Protein 3IV8 (pdb70)

Structure (mmCIF, N/CA/C/O backbone):
data_3IV8
#
_entry.id   3IV8
#
_cell.length_a   83.181
_cell.length_b   123.047
_cell.length_c   156.286
_cell.angle_alpha   90.000
_cell.angle_beta   90.000
_cell.angle_gamma   90.000
#
_symmetry.space_group_name_H-M   'P 21 21 21'
#
loop_
_entity.id
_entity.type
_entity.pdbx_description
1 polymer 'N-acetylglucosamine-6-phosphate deacetylase'
2 non-polymer 6-O-phosphono-beta-D-fructofuranose
3 non-polymer 'NICKEL (II) ION'
4 non-polymer 'SULFATE ION'
5 water water
#
loop_
_atom_site.group_PDB
_atom_site.id
_atom_site.type_symbol
_atom_site.label_atom_id
_atom_site.label_alt_id
_atom_site.label_comp_id
_atom_site.label_asym_id
_atom_site.label_entity_id
_atom_site.label_seq_id
_atom_site.pdbx_PDB_ins_code
_atom_site.Cartn_x
_atom_site.Cartn_y
_atom_site.Cartn_z
_atom_site.occupancy
_atom_site.B_iso_or_equiv
_atom_site.auth_seq_id
_atom_site.auth_comp_id
_atom_site.auth_asym_id
_atom_site.auth_atom_id
_atom_site.pdbx_PDB_model_num
ATOM 1 N N . ALA A 1 3 ? -15.518 16.449 56.688 1.00 41.42 0 ALA A N 1
ATOM 2 C CA . ALA A 1 3 ? -14.615 17.551 56.216 1.00 41.81 0 ALA A CA 1
ATOM 3 C C . ALA A 1 3 ? -13.699 17.052 55.096 1.00 41.58 0 ALA A C 1
ATOM 4 O O . ALA A 1 3 ? -13.559 15.840 54.907 1.00 41.44 0 ALA A O 1
ATOM 6 N N . MET A 1 4 ? -13.077 17.981 54.368 1.00 41.14 1 MET A N 1
ATOM 7 C CA . MET A 1 4 ? -11.970 17.638 53.462 1.00 40.97 1 MET A CA 1
ATOM 8 C C . MET A 1 4 ? -10.708 17.285 54.263 1.00 40.88 1 MET A C 1
ATOM 9 O O . MET A 1 4 ? -10.513 17.759 55.398 1.00 41.22 1 MET A O 1
ATOM 14 N N . TYR A 1 5 ? -9.864 16.428 53.688 1.00 39.95 2 TYR A N 1
ATOM 15 C CA . TYR A 1 5 ? -8.550 16.148 54.261 1.00 38.81 2 TYR A CA 1
ATOM 16 C C . TYR A 1 5 ? -7.557 15.895 53.130 1.00 38.01 2 TYR A C 1
ATOM 17 O O . TYR A 1 5 ? -7.952 15.802 51.966 1.00 38.21 2 TYR A O 1
ATOM 26 N N . ALA A 1 6 ? -6.280 15.791 53.475 1.00 36.87 3 ALA A N 1
ATOM 27 C CA . ALA A 1 6 ? -5.225 15.662 52.491 1.00 35.99 3 ALA A CA 1
ATOM 28 C C . ALA A 1 6 ? -4.289 14.539 52.867 1.00 35.95 3 ALA A C 1
ATOM 29 O O . ALA A 1 6 ? -3.789 14.504 53.998 1.00 35.99 3 ALA A O 1
ATOM 31 N N . LEU A 1 7 ? -4.030 13.624 51.928 1.00 35.51 4 LEU A N 1
ATOM 32 C CA . LEU A 1 7 ? -2.981 12.636 52.152 1.00 35.33 4 LEU A CA 1
ATOM 33 C C . LEU A 1 7 ? -1.683 13.283 51.748 1.00 35.53 4 LEU A C 1
ATOM 34 O O . LEU A 1 7 ? -1.645 13.972 50.745 1.00 36.11 4 LEU A O 1
ATOM 39 N N . THR A 1 8 ? -0.625 13.048 52.524 1.00 36.29 5 THR A N 1
ATOM 40 C CA . THR A 1 8 ? 0.593 13.883 52.532 1.00 36.49 5 THR A CA 1
ATOM 41 C C . THR A 1 8 ? 1.823 13.020 52.837 1.00 35.95 5 THR A C 1
ATOM 42 O O . THR A 1 8 ? 1.692 11.894 53.319 1.00 36.32 5 THR A O 1
ATOM 46 N N . ASN A 1 9 ? 3.013 13.552 52.562 1.00 35.36 6 ASN A N 1
ATOM 47 C CA . ASN A 1 9 ? 4.270 12.837 52.787 1.00 34.60 6 ASN A CA 1
ATOM 48 C C . ASN A 1 9 ? 4.307 11.435 52.136 1.00 34.23 6 ASN A C 1
ATOM 49 O O . ASN A 1 9 ? 4.331 10.411 52.841 1.00 33.75 6 ASN A O 1
ATOM 54 N N . CYS A 1 10 ? 4.313 11.404 50.799 1.00 33.58 7 CYS A N 1
ATOM 55 C CA . CYS A 1 10 ? 4.286 10.144 50.036 1.00 33.89 7 CYS A CA 1
ATOM 56 C C . CYS A 1 10 ? 4.711 10.299 48.581 1.00 33.51 7 CYS A C 1
ATOM 57 O O . CYS A 1 10 ? 4.755 11.397 48.039 1.00 33.90 7 CYS A O 1
ATOM 60 N N . LYS A 1 11 ? 5.014 9.183 47.942 1.00 32.68 8 LYS A N 1
ATOM 61 C CA . LYS A 1 11 ? 5.201 9.202 46.525 1.00 31.98 8 LYS A CA 1
ATOM 62 C C . LYS A 1 11 ? 3.877 8.813 45.885 1.00 30.75 8 LYS A C 1
ATOM 63 O O . LYS A 1 11 ? 3.286 7.787 46.218 1.00 31.09 8 LYS A O 1
ATOM 69 N N . ILE A 1 12 ? 3.430 9.639 44.958 1.00 28.83 9 ILE A N 1
ATOM 70 C CA . ILE A 1 12 ? 2.129 9.505 44.362 1.00 27.39 9 ILE A CA 1
ATOM 71 C C . ILE A 1 12 ? 2.260 9.077 42.916 1.00 26.72 9 ILE A C 1
ATOM 72 O O . ILE A 1 12 ? 2.980 9.707 42.120 1.00 26.26 9 ILE A O 1
ATOM 77 N N . TYR A 1 13 ? 1.554 8.002 42.598 1.00 26.11 10 TYR A N 1
ATOM 78 C CA . TYR A 1 13 ? 1.513 7.411 41.260 1.00 26.20 10 TYR A CA 1
ATOM 79 C C . TYR A 1 13 ? 0.147 7.629 40.615 1.00 26.41 10 TYR A C 1
ATOM 80 O O . TYR A 1 13 ? -0.770 6.820 40.768 1.00 26.07 10 TYR A O 1
ATOM 89 N N . THR A 1 14 ? 0.001 8.720 39.879 1.00 27.27 11 THR A N 1
ATOM 90 C CA . THR A 1 14 ? -1.336 9.117 39.472 1.00 27.95 11 THR A CA 1
ATOM 91 C C . THR A 1 14 ? -1.863 8.249 38.329 1.00 28.88 11 THR A C 1
ATOM 92 O O . THR A 1 14 ? -3.083 8.178 38.121 1.00 29.91 11 THR A O 1
ATOM 96 N N . GLY A 1 15 ? -0.961 7.561 37.623 1.00 28.23 12 GLY A N 1
ATOM 97 C CA . GLY A 1 15 ? -1.326 6.912 36.388 1.00 27.93 12 GLY A CA 1
ATOM 98 C C . GLY A 1 15 ? -0.597 7.562 35.225 1.00 28.68 12 GLY A C 1
ATOM 99 O O . GLY A 1 15 ? -0.134 6.863 34.327 1.00 28.54 12 GLY A O 1
ATOM 100 N N . ASN A 1 16 ? -0.503 8.898 35.239 1.00 29.19 13 ASN A N 1
ATOM 101 C CA . ASN A 1 16 ? 0.291 9.653 34.266 1.00 29.95 13 ASN A CA 1
ATOM 102 C C . ASN A 1 16 ? 1.651 10.181 34.777 1.00 30.48 13 ASN A C 1
ATOM 103 O O . ASN A 1 16 ? 2.561 10.465 33.977 1.00 29.96 13 ASN A O 1
ATOM 108 N N . ASP A 1 17 ? 1.770 10.382 36.094 1.00 30.66 14 ASP A N 1
ATOM 109 C CA . ASP A 1 17 ? 2.977 10.981 36.650 1.00 31.63 14 ASP A CA 1
ATOM 110 C C . ASP A 1 17 ? 3.288 10.491 38.027 1.00 32.03 14 ASP A C 1
ATOM 111 O O . ASP A 1 17 ? 2.402 10.225 38.838 1.00 32.28 14 ASP A O 1
ATOM 116 N N . VAL A 1 18 ? 4.580 10.422 38.293 1.00 32.45 15 VAL A N 1
ATOM 117 C CA . VAL A 1 18 ? 5.064 9.996 39.568 1.00 33.08 15 VAL A CA 1
ATOM 118 C C . VAL A 1 18 ? 5.361 11.298 40.262 1.00 33.30 15 VAL A C 1
ATOM 119 O O . VAL A 1 18 ? 6.097 12.120 39.725 1.00 33.23 15 VAL A O 1
ATOM 123 N N . LEU A 1 19 ? 4.767 11.488 41.438 1.00 33.47 16 LEU A N 1
ATOM 124 C CA . LEU A 1 19 ? 4.801 12.793 42.093 1.00 33.60 16 LEU A CA 1
ATOM 125 C C . LEU A 1 19 ? 5.452 12.815 43.474 1.00 34.05 16 LEU A C 1
ATOM 126 O O . LEU A 1 19 ? 5.132 12.024 44.344 1.00 33.83 16 LEU A O 1
ATOM 131 N N . VAL A 1 20 ? 6.385 13.743 43.637 1.00 34.98 17 VAL A N 1
ATOM 132 C CA . VAL A 1 20 ? 7.132 13.935 44.881 1.00 36.15 17 VAL A CA 1
ATOM 133 C C . VAL A 1 20 ? 6.740 15.289 45.512 1.00 36.54 17 VAL A C 1
ATOM 134 O O . VAL A 1 20 ? 6.466 16.257 44.790 1.00 37.43 17 VAL A O 1
ATOM 138 N N . LYS A 1 21 ? 6.668 15.349 46.837 1.00 36.81 18 LYS A N 1
ATOM 139 C CA . LYS A 1 21 ? 6.283 16.597 47.547 1.00 37.36 18 LYS A CA 1
ATOM 140 C C . LYS A 1 21 ? 4.983 17.221 47.019 1.00 36.32 18 LYS A C 1
ATOM 141 O O . LYS A 1 21 ? 4.924 18.436 46.718 1.00 36.55 18 LYS A O 1
ATOM 147 N N . HIS A 1 22 ? 3.957 16.389 46.895 1.00 34.50 19 HIS A N 1
ATOM 148 C CA . HIS A 1 22 ? 2.626 16.845 46.519 1.00 32.99 19 HIS A CA 1
ATOM 149 C C . HIS A 1 22 ? 1.688 16.255 47.536 1.00 31.83 19 HIS A C 1
ATOM 150 O O . HIS A 1 22 ? 2.116 15.457 48.375 1.00 31.42 19 HIS A O 1
ATOM 157 N N . ALA A 1 23 ? 0.412 16.606 47.436 1.00 30.71 20 ALA A N 1
ATOM 158 C CA . ALA A 1 23 ? -0.614 15.990 48.269 1.00 30.79 20 ALA A CA 1
ATOM 159 C C . ALA A 1 23 ? -1.873 15.631 47.487 1.00 30.60 20 ALA A C 1
ATOM 160 O O . ALA A 1 23 ? -2.083 16.102 46.373 1.00 30.46 20 ALA A O 1
ATOM 162 N N . VAL A 1 24 ? -2.726 14.803 48.080 1.00 30.47 21 VAL A N 1
ATOM 163 C CA . VAL A 1 24 ? -4.009 14.493 47.453 1.00 30.53 21 VAL A CA 1
ATOM 164 C C . VAL A 1 24 ? -5.136 14.868 48.370 1.00 30.63 21 VAL A C 1
ATOM 165 O O . VAL A 1 24 ? -5.170 14.438 49.539 1.00 30.37 21 VAL A O 1
ATOM 169 N N . ILE A 1 25 ? -6.052 15.679 47.848 1.00 30.38 22 ILE A N 1
ATOM 170 C CA . ILE A 1 25 ? -7.099 16.201 48.690 1.00 31.33 22 ILE A CA 1
ATOM 171 C C . ILE A 1 25 ? -8.338 15.389 48.387 1.00 31.63 22 ILE A C 1
ATOM 172 O O . ILE A 1 25 ? -8.766 15.331 47.235 1.00 32.13 22 ILE A O 1
ATOM 177 N N . ILE A 1 26 ? -8.897 14.777 49.425 1.00 31.67 23 ILE A N 1
ATOM 178 C CA . ILE A 1 26 ? -10.149 14.041 49.356 1.00 32.37 23 ILE A CA 1
ATOM 179 C C . ILE A 1 26 ? -11.313 14.909 49.883 1.00 33.90 23 ILE A C 1
ATOM 180 O O . ILE A 1 26 ? -11.173 15.636 50.900 1.00 34.89 23 ILE A O 1
ATOM 185 N N . ASN A 1 27 ? -12.455 14.813 49.200 1.00 34.43 24 ASN A N 1
ATOM 186 C CA . ASN A 1 27 ? -13.694 15.521 49.530 1.00 34.87 24 ASN A CA 1
ATOM 187 C C . ASN A 1 27 ? -14.894 14.599 49.280 1.00 35.18 24 ASN A C 1
ATOM 188 O O . ASN A 1 27 ? -15.350 14.431 48.119 1.00 35.24 24 ASN A O 1
ATOM 193 N N . GLY A 1 28 ? -15.409 14.025 50.367 1.00 34.75 25 GLY A N 1
ATOM 194 C CA . GLY A 1 28 ? -16.513 13.095 50.298 1.00 34.33 25 GLY A CA 1
ATOM 195 C C . GLY A 1 28 ? -15.996 11.778 49.776 1.00 34.15 25 GLY A C 1
ATOM 196 O O . GLY A 1 28 ? -15.060 11.203 50.333 1.00 34.50 25 GLY A O 1
ATOM 197 N N . ASP A 1 29 ? -16.600 11.314 48.689 1.00 34.09 26 ASP A N 1
ATOM 198 C CA . ASP A 1 29 ? -16.179 10.091 47.989 1.00 34.01 26 ASP A CA 1
ATOM 199 C C . ASP A 1 29 ? -15.149 10.377 46.875 1.00 33.92 26 ASP A C 1
ATOM 200 O O . ASP A 1 29 ? -14.725 9.452 46.175 1.00 33.83 26 ASP A O 1
ATOM 205 N N . LYS A 1 30 ? -14.770 11.646 46.689 1.00 33.67 27 LYS A N 1
ATOM 206 C CA . LYS A 1 30 ? -14.019 12.039 45.486 1.00 33.83 27 LYS A CA 1
ATOM 207 C C . LYS A 1 30 ? -12.633 12.600 45.748 1.00 33.79 27 LYS A C 1
ATOM 208 O O . LYS A 1 30 ? -12.303 13.025 46.862 1.00 32.62 27 LYS A O 1
ATOM 214 N N . ILE A 1 31 ? -11.812 12.581 44.695 1.00 34.16 28 ILE A N 1
ATOM 215 C CA . ILE A 1 31 ? -10.542 13.291 44.727 1.00 34.37 28 ILE A CA 1
ATOM 216 C C . ILE A 1 31 ? -10.796 14.744 44.332 1.00 35.13 28 ILE A C 1
ATOM 217 O O . ILE A 1 31 ? -11.225 15.011 43.190 1.00 35.31 28 ILE A O 1
ATOM 222 N N . GLU A 1 32 ? -10.528 15.662 45.265 1.00 35.49 29 GLU A N 1
ATOM 223 C CA . GLU A 1 32 ? -10.629 17.096 45.001 1.00 36.95 29 GLU A CA 1
ATOM 224 C C . GLU A 1 32 ? -9.527 17.649 44.111 1.00 37.21 29 GLU A C 1
ATOM 225 O O . GLU A 1 32 ? -9.816 18.457 43.222 1.00 37.27 29 GLU A O 1
ATOM 231 N N . ALA A 1 33 ? -8.278 17.224 44.380 1.00 37.53 30 ALA A N 1
ATOM 232 C CA . ALA A 1 33 ? -7.058 17.793 43.767 1.00 37.42 30 ALA A CA 1
ATOM 233 C C . ALA A 1 33 ? -5.763 17.056 44.113 1.00 36.99 30 ALA A C 1
ATOM 234 O O . ALA A 1 33 ? -5.618 16.485 45.165 1.00 37.09 30 ALA A O 1
ATOM 236 N N . VAL A 1 34 ? -4.823 17.108 43.188 1.00 37.45 31 VAL A N 1
ATOM 237 C CA . VAL A 1 34 ? -3.464 16.667 43.400 1.00 37.53 31 VAL A CA 1
ATOM 238 C C . VAL A 1 34 ? -2.694 17.934 43.120 1.00 38.44 31 VAL A C 1
ATOM 239 O O . VAL A 1 34 ? -2.774 18.498 42.034 1.00 37.89 31 VAL A O 1
ATOM 243 N N . CYS A 1 35 ? -1.964 18.385 44.121 1.00 39.58 32 CYS A N 1
ATOM 244 C CA . CYS A 1 35 ? -1.399 19.712 44.122 1.00 41.12 32 CYS A CA 1
ATOM 245 C C . CYS A 1 35 ? -0.101 19.675 44.926 1.00 41.40 32 CYS A C 1
ATOM 246 O O . CYS A 1 35 ? 0.103 18.762 45.738 1.00 41.68 32 CYS A O 1
ATOM 249 N N . PRO A 1 36 ? 0.793 20.652 44.707 1.00 41.77 33 PRO A N 1
ATOM 250 C CA . PRO A 1 36 ? 1.990 20.618 45.549 1.00 42.29 33 PRO A CA 1
ATOM 251 C C . PRO A 1 36 ? 1.669 20.824 47.048 1.00 43.12 33 PRO A C 1
ATOM 252 O O . PRO A 1 36 ? 0.622 21.400 47.402 1.00 42.92 33 PRO A O 1
ATOM 256 N N . ILE A 1 37 ? 2.568 20.327 47.900 1.00 43.89 34 ILE A N 1
ATOM 257 C CA . ILE A 1 37 ? 2.399 20.362 49.355 1.00 44.92 34 ILE A CA 1
ATOM 258 C C . ILE A 1 37 ? 2.342 21.808 49.919 1.00 45.39 34 ILE A C 1
ATOM 259 O O . ILE A 1 37 ? 1.656 22.092 50.903 1.00 45.10 34 ILE A O 1
ATOM 264 N N . GLU A 1 38 ? 3.014 22.724 49.240 1.00 46.42 35 GLU A N 1
ATOM 265 C CA . GLU A 1 38 ? 3.018 24.123 49.639 1.00 47.86 35 GLU A CA 1
ATOM 266 C C . GLU A 1 38 ? 1.695 24.789 49.298 1.00 48.09 35 GLU A C 1
ATOM 267 O O . GLU A 1 38 ? 1.386 25.847 49.843 1.00 48.74 35 GLU A O 1
ATOM 273 N N . SER A 1 39 ? 0.921 24.176 48.396 1.00 48.23 36 SER A N 1
ATOM 274 C CA . SER A 1 39 ? -0.371 24.733 47.951 1.00 47.92 36 SER A CA 1
ATOM 275 C C . SER A 1 39 ? -1.505 24.386 48.908 1.00 47.86 36 SER A C 1
ATOM 276 O O . SER A 1 39 ? -2.604 24.915 48.797 1.00 47.22 36 SER A O 1
ATOM 279 N N . LEU A 1 40 ? -1.220 23.478 49.835 1.00 48.17 37 LEU A N 1
ATOM 280 C CA . LEU A 1 40 ? -2.202 22.970 50.784 1.00 48.44 37 LEU A CA 1
ATOM 281 C C . LEU A 1 40 ? -2.595 24.054 51.769 1.00 48.92 37 LEU A C 1
ATOM 282 O O . LEU A 1 40 ? -1.703 24.666 52.363 1.00 49.16 37 LEU A O 1
ATOM 287 N N . PRO A 1 41 ? -3.920 24.315 51.923 1.00 49.18 38 PRO A N 1
ATOM 288 C CA . PRO A 1 41 ? -4.471 25.250 52.902 1.00 49.16 38 PRO A CA 1
ATOM 289 C C . PRO A 1 41 ? -4.022 24.946 54.310 1.00 49.35 38 PRO A C 1
ATOM 290 O O . PRO A 1 41 ? -3.901 23.774 54.683 1.00 49.02 38 PRO A O 1
ATOM 294 N N . SER A 1 42 ? -3.791 26.017 55.071 1.00 50.03 39 SER A N 1
ATOM 295 C CA . SER A 1 42 ? -3.253 25.959 56.436 1.00 50.48 39 SER A CA 1
ATOM 296 C C . SER A 1 42 ? -4.192 25.176 57.341 1.00 50.70 39 SER A C 1
ATOM 297 O O . SER A 1 42 ? -3.742 24.375 58.175 1.00 50.62 39 SER A O 1
ATOM 300 N N . GLU A 1 43 ? -5.494 25.400 57.137 1.00 51.00 40 GLU A N 1
ATOM 301 C CA . GLU A 1 43 ? -6.561 24.823 57.970 1.00 51.45 40 GLU A CA 1
ATOM 302 C C . GLU A 1 43 ? -6.747 23.297 57.795 1.00 50.70 40 GLU A C 1
ATOM 303 O O . GLU A 1 43 ? -7.260 22.616 58.678 1.00 50.71 40 GLU A O 1
ATOM 309 N N . MET A 1 44 ? -6.285 22.781 56.661 1.00 50.01 41 MET A N 1
ATOM 310 C CA . MET A 1 44 ? -6.542 21.418 56.188 1.00 48.97 41 MET A CA 1
ATOM 311 C C . MET A 1 44 ? -5.981 20.290 57.070 1.00 47.55 41 MET A C 1
ATOM 312 O O . MET A 1 44 ? -4.811 20.297 57.417 1.00 47.12 41 MET A O 1
ATOM 317 N N . ASN A 1 45 ? -6.829 19.321 57.407 1.00 46.72 42 ASN A N 1
ATOM 318 C CA . ASN A 1 45 ? -6.417 18.097 58.101 1.00 46.12 42 ASN A CA 1
ATOM 319 C C . ASN A 1 45 ? -5.575 17.236 57.200 1.00 45.91 42 ASN A C 1
ATOM 320 O O . ASN A 1 45 ? -5.779 17.206 55.978 1.00 45.57 42 ASN A O 1
ATOM 325 N N . VAL A 1 46 ? -4.656 16.504 57.824 1.00 45.17 43 VAL A N 1
ATOM 326 C CA . VAL A 1 46 ? -3.560 15.831 57.136 1.00 43.72 43 VAL A CA 1
ATOM 327 C C . VAL A 1 46 ? -3.441 14.415 57.678 1.00 43.57 43 VAL A C 1
ATOM 328 O O . VAL A 1 46 ? -3.405 14.207 58.898 1.00 44.10 43 VAL A O 1
ATOM 332 N N . VAL A 1 47 ? -3.424 13.439 56.776 1.00 42.99 44 VAL A N 1
ATOM 333 C CA . VAL A 1 47 ? -3.004 12.093 57.106 1.00 42.13 44 VAL A CA 1
ATOM 334 C C . VAL A 1 47 ? -1.628 11.997 56.492 1.00 41.77 44 VAL A C 1
ATOM 335 O O . VAL A 1 47 ? -1.461 12.240 55.289 1.00 42.41 44 VAL A O 1
ATOM 339 N N . ASP A 1 48 ? -0.635 11.691 57.312 1.00 40.85 45 ASP A N 1
ATOM 340 C CA . ASP A 1 48 ? 0.755 11.718 56.886 1.00 40.60 45 ASP A CA 1
ATOM 341 C C . ASP A 1 48 ? 1.196 10.288 56.680 1.00 40.04 45 ASP A C 1
ATOM 342 O O . ASP A 1 48 ? 1.119 9.473 57.612 1.00 39.90 45 ASP A O 1
ATOM 347 N N . LEU A 1 49 ? 1.698 9.995 55.482 1.00 38.90 46 LEU A N 1
ATOM 348 C CA . LEU A 1 49 ? 1.909 8.613 55.094 1.00 38.32 46 LEU A CA 1
ATOM 349 C C . LEU A 1 49 ? 3.338 8.112 55.251 1.00 38.48 46 LEU A C 1
ATOM 350 O O . LEU A 1 49 ? 3.666 7.026 54.779 1.00 38.56 46 LEU A O 1
ATOM 355 N N . ASN A 1 50 ? 4.180 8.894 55.920 1.00 38.46 47 ASN A N 1
ATOM 356 C CA . ASN A 1 50 ? 5.492 8.405 56.328 1.00 38.77 47 ASN A CA 1
ATOM 357 C C . ASN A 1 50 ? 6.353 7.924 55.127 1.00 38.24 47 ASN A C 1
ATOM 358 O O . ASN A 1 50 ? 7.135 6.969 55.219 1.00 38.50 47 ASN A O 1
ATOM 363 N N . GLY A 1 51 ? 6.210 8.594 53.987 1.00 37.21 48 GLY A N 1
ATOM 364 C CA . GLY A 1 51 ? 7.073 8.310 52.841 1.00 35.43 48 GLY A CA 1
ATOM 365 C C . GLY A 1 51 ? 6.612 7.167 51.947 1.00 34.30 48 GLY A C 1
ATOM 366 O O . GLY A 1 51 ? 7.303 6.819 51.011 1.00 33.54 48 GLY A O 1
ATOM 367 N N . ALA A 1 52 ? 5.438 6.596 52.221 1.00 33.18 49 ALA A N 1
ATOM 368 C CA . ALA A 1 52 ? 4.977 5.440 51.476 1.00 32.13 49 ALA A CA 1
ATOM 369 C C . ALA A 1 52 ? 4.419 5.775 50.081 1.00 31.33 49 ALA A C 1
ATOM 370 O O . ALA A 1 52 ? 4.316 6.926 49.686 1.00 31.14 49 ALA A O 1
ATOM 372 N N . ASN A 1 53 ? 4.082 4.742 49.329 1.00 30.60 50 ASN A N 1
ATOM 373 C CA . ASN A 1 53 ? 3.544 4.928 47.989 1.00 29.80 50 ASN A CA 1
ATOM 374 C C . ASN A 1 53 ? 2.037 5.091 47.976 1.00 29.70 50 ASN A C 1
ATOM 375 O O . ASN A 1 53 ? 1.317 4.419 48.722 1.00 29.29 50 ASN A O 1
ATOM 380 N N . LEU A 1 54 ? 1.555 5.980 47.114 1.00 29.56 51 LEU A N 1
ATOM 381 C CA . LEU A 1 54 ? 0.123 6.145 46.969 1.00 28.51 51 LEU A CA 1
ATOM 382 C C . LEU A 1 54 ? -0.253 5.896 45.525 1.00 28.80 51 LEU A C 1
ATOM 383 O O . LEU A 1 54 ? 0.337 6.470 44.594 1.00 28.70 51 LEU A O 1
ATOM 388 N N . SER A 1 55 ? -1.217 5.016 45.328 1.00 28.07 52 SER A N 1
ATOM 389 C CA . SER A 1 55 ? -1.712 4.791 43.985 1.00 27.86 52 SER A CA 1
ATOM 390 C C . SER A 1 55 ? -3.202 4.600 44.056 1.00 27.06 52 SER A C 1
ATOM 391 O O . SER A 1 55 ? -3.766 4.522 45.137 1.00 26.36 52 SER A O 1
ATOM 394 N N . PRO A 1 56 ? -3.845 4.527 42.901 1.00 26.63 53 PRO A N 1
ATOM 395 C CA . PRO A 1 56 ? -5.266 4.183 42.892 1.00 26.81 53 PRO A CA 1
ATOM 396 C C . PRO A 1 56 ? -5.414 2.789 43.435 1.00 27.08 53 PRO A C 1
ATOM 397 O O . PRO A 1 56 ? -4.438 2.055 43.413 1.00 27.46 53 PRO A O 1
ATOM 401 N N . GLY A 1 57 ? -6.597 2.423 43.931 1.00 26.99 54 GLY A N 1
ATOM 402 C CA . GLY A 1 57 ? -6.828 1.056 44.422 1.00 27.42 54 GLY A CA 1
ATOM 403 C C . GLY A 1 57 ? -6.754 -0.015 43.342 1.00 27.10 54 GLY A C 1
ATOM 404 O O . GLY A 1 57 ? -7.149 0.212 42.208 1.00 28.08 54 GLY A O 1
ATOM 405 N N . PHE A 1 58 ? -6.262 -1.195 43.666 1.00 27.27 55 PHE A N 1
ATOM 406 C CA . PHE A 1 58 ? -6.138 -2.227 42.617 1.00 27.37 55 PHE A CA 1
ATOM 407 C C . PHE A 1 58 ? -7.494 -2.734 42.185 1.00 27.46 55 PHE A C 1
ATOM 408 O O . PHE A 1 58 ? -8.414 -2.834 42.990 1.00 27.58 55 PHE A O 1
ATOM 416 N N . ILE A 1 59 ? -7.611 -3.060 40.908 1.00 27.82 56 ILE A N 1
ATOM 417 C CA . ILE A 1 59 ? -8.847 -3.615 40.409 1.00 27.84 56 ILE A CA 1
ATOM 418 C C . ILE A 1 59 ? -8.637 -5.026 39.925 1.00 27.66 56 ILE A C 1
ATOM 419 O O . ILE A 1 59 ? -7.915 -5.234 38.964 1.00 28.30 56 ILE A O 1
ATOM 424 N N . ASP A 1 60 ? -9.280 -5.987 40.580 1.00 27.41 57 ASP A N 1
ATOM 425 C CA . ASP A 1 60 ? -9.107 -7.408 40.248 1.00 27.07 57 ASP A CA 1
ATOM 426 C C . ASP A 1 60 ? -10.229 -7.956 39.371 1.00 26.45 57 ASP A C 1
ATOM 427 O O . ASP A 1 60 ? -11.328 -8.225 39.852 1.00 26.80 57 ASP A O 1
ATOM 432 N N . LEU A 1 61 ? -9.939 -8.164 38.095 1.00 25.95 58 LEU A N 1
ATOM 433 C CA . LEU A 1 61 ? -10.978 -8.611 37.165 1.00 26.33 58 LEU A CA 1
ATOM 434 C C . LEU A 1 61 ? -11.354 -10.083 37.228 1.00 26.31 58 LEU A C 1
ATOM 435 O O . LEU A 1 61 ? -12.297 -10.524 36.570 1.00 26.23 58 LEU A O 1
ATOM 440 N N . GLN A 1 62 ? -10.640 -10.860 38.031 1.00 27.34 59 GLN A N 1
ATOM 441 C CA . GLN A 1 62 ? -10.950 -12.294 38.127 1.00 27.39 59 GLN A CA 1
ATOM 442 C C . GLN A 1 62 ? -10.598 -12.800 39.506 1.00 27.15 59 GLN A C 1
ATOM 443 O O . GLN A 1 62 ? -9.437 -12.956 39.844 1.00 27.56 59 GLN A O 1
ATOM 449 N N . LEU A 1 63 ? -11.611 -13.002 40.314 1.00 27.17 60 LEU A N 1
ATOM 450 C CA . LEU A 1 63 ? -11.411 -13.329 41.713 1.00 28.00 60 LEU A CA 1
ATOM 451 C C . LEU A 1 63 ? -12.540 -14.243 42.083 1.00 28.30 60 LEU A C 1
ATOM 452 O O . LEU A 1 63 ? -13.701 -13.820 41.997 1.00 29.07 60 LEU A O 1
ATOM 457 N N . ASN A 1 64 ? -12.226 -15.484 42.453 1.00 28.39 61 ASN A N 1
ATOM 458 C CA . ASN A 1 64 ? -13.247 -16.512 42.627 1.00 28.34 61 ASN A CA 1
ATOM 459 C C . ASN A 1 64 ? -13.655 -16.552 44.085 1.00 28.59 61 ASN A C 1
ATOM 460 O O . ASN A 1 64 ? -14.770 -16.908 44.422 1.00 29.15 61 ASN A O 1
ATOM 465 N N . GLY A 1 65 ? -12.722 -16.194 44.956 1.00 29.00 62 GLY A N 1
ATOM 466 C CA . GLY A 1 65 ? -12.916 -16.267 46.391 1.00 29.05 62 GLY A CA 1
ATOM 467 C C . GLY A 1 65 ? -11.630 -15.807 47.035 1.00 29.84 62 GLY A C 1
ATOM 468 O O . GLY A 1 65 ? -10.631 -15.636 46.354 1.00 29.50 62 GLY A O 1
ATOM 469 N N . CYS A 1 66 ? -11.642 -15.615 48.352 1.00 31.23 63 CYS A N 1
ATOM 470 C CA . CYS A 1 66 ? -10.423 -15.225 49.090 1.00 32.72 63 CYS A CA 1
ATOM 471 C C . CYS A 1 66 ? -10.692 -15.103 50.556 1.00 33.01 63 CYS A C 1
ATOM 472 O O . CYS A 1 66 ? -11.838 -15.226 51.002 1.00 33.70 63 CYS A O 1
ATOM 475 N N . GLY A 1 67 ? -9.615 -14.858 51.296 1.00 33.24 64 GLY A N 1
ATOM 476 C CA . GLY A 1 67 ? -9.666 -14.727 52.736 1.00 32.72 64 GLY A CA 1
ATOM 477 C C . GLY A 1 67 ? -10.537 -15.789 53.349 1.00 33.01 64 GLY A C 1
ATOM 478 O O . GLY A 1 67 ? -11.355 -15.513 54.240 1.00 33.54 64 GLY A O 1
ATOM 479 N N . GLY A 1 68 ? -10.383 -17.009 52.862 1.00 32.60 65 GLY A N 1
ATOM 480 C CA . GLY A 1 68 ? -11.087 -18.120 53.457 1.00 32.24 65 GLY A CA 1
ATOM 481 C C . GLY A 1 68 ? -12.370 -18.518 52.775 1.00 32.14 65 GLY A C 1
ATOM 482 O O . GLY A 1 68 ? -12.793 -19.632 52.985 1.00 32.97 65 GLY A O 1
ATOM 483 N N . VAL A 1 69 ? -12.995 -17.651 51.964 1.00 31.31 66 VAL A N 1
ATOM 484 C CA . VAL A 1 69 ? -14.294 -18.012 51.354 1.00 30.90 66 VAL A CA 1
ATOM 485 C C . VAL A 1 69 ? -14.260 -18.214 49.834 1.00 30.80 66 VAL A C 1
ATOM 486 O O . VAL A 1 69 ? -13.279 -17.875 49.175 1.00 30.66 66 VAL A O 1
ATOM 490 N N . MET A 1 70 ? -15.324 -18.814 49.314 1.00 30.59 67 MET A N 1
ATOM 491 C CA . MET A 1 70 ? -15.517 -19.003 47.878 1.00 31.75 67 MET A CA 1
ATOM 492 C C . MET A 1 70 ? -16.908 -18.516 47.429 1.00 31.86 67 MET A C 1
ATOM 493 O O . MET A 1 70 ? -17.933 -18.873 48.035 1.00 31.87 67 MET A O 1
ATOM 498 N N . PHE A 1 71 ? -16.940 -17.688 46.387 1.00 31.74 68 PHE A N 1
ATOM 499 C CA . PHE A 1 71 ? -18.211 -17.261 45.812 1.00 32.43 68 PHE A CA 1
ATOM 500 C C . PHE A 1 71 ? -19.108 -18.400 45.282 1.00 33.02 68 PHE A C 1
ATOM 501 O O . PHE A 1 71 ? -20.311 -18.410 45.571 1.00 34.31 68 PHE A O 1
ATOM 509 N N . ASN A 1 72 ? -18.545 -19.361 44.554 1.00 32.95 69 ASN A N 1
ATOM 510 C CA . ASN A 1 72 ? -19.346 -20.463 44.026 1.00 33.78 69 ASN A CA 1
ATOM 511 C C . ASN A 1 72 ? -20.067 -21.266 45.098 1.00 34.01 69 ASN A C 1
ATOM 512 O O . ASN A 1 72 ? -21.102 -21.834 44.834 1.00 33.35 69 ASN A O 1
ATOM 517 N N . ASP A 1 73 ? -19.489 -21.283 46.299 1.00 34.85 70 ASP A N 1
ATOM 518 C CA . ASP A 1 73 ? -19.871 -22.148 47.401 1.00 35.49 70 ASP A CA 1
ATOM 519 C C . ASP A 1 73 ? -20.883 -21.514 48.354 1.00 35.44 70 ASP A C 1
ATOM 520 O O . ASP A 1 73 ? -21.670 -22.205 49.009 1.00 36.32 70 ASP A O 1
ATOM 525 N N . GLU A 1 74 ? -20.833 -20.202 48.461 1.00 35.08 71 GLU A N 1
ATOM 526 C CA . GLU A 1 74 ? -21.736 -19.456 49.322 1.00 34.58 71 GLU A CA 1
ATOM 527 C C . GLU A 1 74 ? -22.137 -18.212 48.521 1.00 33.81 71 GLU A C 1
ATOM 528 O O . GLU A 1 74 ? -21.537 -17.142 48.625 1.00 33.81 71 GLU A O 1
ATOM 534 N N . ILE A 1 75 ? -23.138 -18.392 47.674 1.00 33.06 72 ILE A N 1
ATOM 535 C CA . ILE A 1 75 ? -23.497 -17.389 46.699 1.00 31.97 72 ILE A CA 1
ATOM 536 C C . ILE A 1 75 ? -24.354 -16.322 47.358 1.00 31.52 72 ILE A C 1
ATOM 537 O O . ILE A 1 75 ? -25.560 -16.314 47.214 1.00 31.33 72 ILE A O 1
ATOM 542 N N . THR A 1 76 ? -23.725 -15.394 48.069 1.00 31.72 73 THR A N 1
ATOM 543 C CA . THR A 1 76 ? -24.496 -14.400 48.817 1.00 32.31 73 THR A CA 1
ATOM 544 C C . THR A 1 76 ? -23.788 -13.061 48.836 1.00 32.78 73 THR A C 1
ATOM 545 O O . THR A 1 76 ? -22.567 -13.004 48.686 1.00 33.41 73 THR A O 1
ATOM 549 N N . ALA A 1 77 ? -24.545 -11.994 49.062 1.00 32.84 74 ALA A N 1
ATOM 550 C CA . ALA A 1 77 ? -23.966 -10.681 49.317 1.00 33.45 74 ALA A CA 1
ATOM 551 C C . ALA A 1 77 ? -22.931 -10.708 50.432 1.00 34.67 74 ALA A C 1
ATOM 552 O O . ALA A 1 77 ? -21.879 -10.050 50.342 1.00 34.49 74 ALA A O 1
ATOM 554 N N . GLU A 1 78 ? -23.235 -11.446 51.503 1.00 35.46 75 GLU A N 1
ATOM 555 C CA . GLU A 1 78 ? -22.290 -11.505 52.596 1.00 36.12 75 GLU A CA 1
ATOM 556 C C . GLU A 1 78 ? -20.941 -12.126 52.171 1.00 35.05 75 GLU A C 1
ATOM 557 O O . GLU A 1 78 ? -19.904 -11.702 52.681 1.00 35.29 75 GLU A O 1
ATOM 563 N N . THR A 1 79 ? -20.939 -13.082 51.239 1.00 33.60 76 THR A N 1
ATOM 564 C CA . THR A 1 79 ? -19.666 -13.617 50.748 1.00 33.08 76 THR A CA 1
ATOM 565 C C . THR A 1 79 ? -18.842 -12.520 50.031 1.00 33.31 76 THR A C 1
ATOM 566 O O . THR A 1 79 ? -17.662 -12.289 50.349 1.00 33.49 76 THR A O 1
ATOM 570 N N . ILE A 1 80 ? -19.494 -11.841 49.081 1.00 32.36 77 ILE A N 1
ATOM 571 C CA . ILE A 1 80 ? -18.926 -10.715 48.353 1.00 31.63 77 ILE A CA 1
ATOM 572 C C . ILE A 1 80 ? -18.354 -9.706 49.334 1.00 32.11 77 ILE A C 1
ATOM 573 O O . ILE A 1 80 ? -17.282 -9.121 49.098 1.00 33.13 77 ILE A O 1
ATOM 578 N N . ASP A 1 81 ? -19.086 -9.491 50.423 1.00 31.95 78 ASP A N 1
ATOM 579 C CA . ASP A 1 81 ? -18.702 -8.548 51.446 1.00 31.59 78 ASP A CA 1
ATOM 580 C C . ASP A 1 81 ? -17.398 -8.978 52.112 1.00 30.90 78 ASP A C 1
ATOM 581 O O . ASP A 1 81 ? -16.461 -8.172 52.184 1.00 30.75 78 ASP A O 1
ATOM 586 N N . THR A 1 82 ? -17.338 -10.243 52.568 1.00 30.31 79 THR A N 1
ATOM 587 C CA . THR A 1 82 ? -16.131 -10.848 53.169 1.00 29.81 79 THR A CA 1
ATOM 588 C C . THR A 1 82 ? -14.909 -10.731 52.232 1.00 30.65 79 THR A C 1
ATOM 589 O O . THR A 1 82 ? -13.813 -10.309 52.667 1.00 31.34 79 THR A O 1
ATOM 593 N N . MET A 1 83 ? -15.111 -11.079 50.959 1.00 30.19 80 MET A N 1
ATOM 594 C CA . MET A 1 83 ? -14.076 -10.950 49.953 1.00 31.28 80 MET A CA 1
ATOM 595 C C . MET A 1 83 ? -13.561 -9.524 49.852 1.00 32.03 80 MET A C 1
ATOM 596 O O . MET A 1 83 ? -12.327 -9.283 49.828 1.00 31.58 80 MET A O 1
ATOM 601 N N . HIS A 1 84 ? -14.495 -8.574 49.834 1.00 32.60 81 HIS A N 1
ATOM 602 C CA . HIS A 1 84 ? -14.105 -7.182 49.691 1.00 32.94 81 HIS A CA 1
ATOM 603 C C . HIS A 1 84 ? -13.158 -6.775 50.793 1.00 33.99 81 HIS A C 1
ATOM 604 O O . HIS A 1 84 ? -12.165 -6.059 50.532 1.00 34.10 81 HIS A O 1
ATOM 611 N N . LYS A 1 85 ? -13.425 -7.264 52.008 1.00 34.42 82 LYS A N 1
ATOM 612 C CA . LYS A 1 85 ? -12.628 -6.840 53.167 1.00 34.66 82 LYS A CA 1
ATOM 613 C C . LYS A 1 85 ? -11.263 -7.490 53.200 1.00 34.62 82 LYS A C 1
ATOM 614 O O . LYS A 1 85 ? -10.298 -6.891 53.704 1.00 35.23 82 LYS A O 1
ATOM 620 N N . ALA A 1 86 ? -11.176 -8.714 52.687 1.00 33.68 83 ALA A N 1
ATOM 621 C CA . ALA A 1 86 ? -9.884 -9.389 52.644 1.00 33.42 83 ALA A CA 1
ATOM 622 C C . ALA A 1 86 ? -9.030 -8.700 51.572 1.00 33.12 83 ALA A C 1
ATOM 623 O O . ALA A 1 86 ? -7.837 -8.468 51.764 1.00 32.81 83 ALA A O 1
ATOM 625 N N . ASN A 1 87 ? -9.665 -8.368 50.445 1.00 32.78 84 ASN A N 1
ATOM 626 C CA . ASN A 1 87 ? -9.010 -7.602 49.375 1.00 32.44 84 ASN A CA 1
ATOM 627 C C . ASN A 1 87 ? -8.258 -6.379 49.864 1.00 32.56 84 ASN A C 1
ATOM 628 O O . ASN A 1 87 ? -7.120 -6.110 49.440 1.00 32.80 84 ASN A O 1
ATOM 633 N N . LEU A 1 88 ? -8.893 -5.673 50.794 1.00 32.42 85 LEU A N 1
ATOM 634 C CA . LEU A 1 88 ? -8.345 -4.469 51.366 1.00 32.47 85 LEU A CA 1
ATOM 635 C C . LEU A 1 88 ? -6.995 -4.703 52.017 1.00 33.14 85 LEU A C 1
ATOM 636 O O . LEU A 1 88 ? -6.154 -3.808 52.020 1.00 33.64 85 LEU A O 1
ATOM 641 N N . LYS A 1 89 ? -6.791 -5.894 52.568 1.00 33.08 86 LYS A N 1
ATOM 642 C CA . LYS A 1 89 ? -5.514 -6.216 53.202 1.00 33.88 86 LYS A CA 1
ATOM 643 C C . LYS A 1 89 ? -4.387 -6.275 52.185 1.00 33.73 86 LYS A C 1
ATOM 644 O O . LYS A 1 89 ? -3.215 -6.133 52.532 1.00 33.32 86 LYS A O 1
ATOM 650 N N . SER A 1 90 ? -4.747 -6.456 50.922 1.00 33.92 87 SER A N 1
ATOM 651 C CA . SER A 1 90 ? -3.726 -6.545 49.886 1.00 33.97 87 SER A CA 1
ATOM 652 C C . SER A 1 90 ? -3.944 -5.494 48.784 1.00 33.85 87 SER A C 1
ATOM 653 O O . SER A 1 90 ? -3.592 -5.706 47.611 1.00 33.81 87 SER A O 1
ATOM 656 N N . GLY A 1 91 ? -4.528 -4.362 49.191 1.00 33.65 88 GLY A N 1
ATOM 657 C CA . GLY A 1 91 ? -4.598 -3.172 48.360 1.00 32.80 88 GLY A CA 1
ATOM 658 C C . GLY A 1 91 ? -5.655 -3.204 47.276 1.00 32.36 88 GLY A C 1
ATOM 659 O O . GLY A 1 91 ? -5.761 -2.265 46.440 1.00 31.30 88 GLY A O 1
ATOM 660 N N . CYS A 1 92 ? -6.456 -4.270 47.274 1.00 31.59 89 CYS A N 1
ATOM 661 C CA . CYS A 1 92 ? -7.489 -4.373 46.243 1.00 30.82 89 CYS A CA 1
ATOM 662 C C . CYS A 1 92 ? -8.819 -3.722 46.640 1.00 30.05 89 CYS A C 1
ATOM 663 O O . CYS A 1 92 ? -9.480 -4.164 47.597 1.00 29.65 89 CYS A O 1
ATOM 666 N N . THR A 1 93 ? -9.193 -2.660 45.909 1.00 29.08 90 THR A N 1
ATOM 667 C CA . THR A 1 93 ? -10.376 -1.859 46.281 1.00 28.12 90 THR A CA 1
ATOM 668 C C . THR A 1 93 ? -11.606 -2.151 45.440 1.00 27.15 90 THR A C 1
ATOM 669 O O . THR A 1 93 ? -12.704 -1.766 45.814 1.00 26.15 90 THR A O 1
ATOM 673 N N . SER A 1 94 ? -11.408 -2.832 44.313 1.00 26.57 91 SER A N 1
ATOM 674 C CA . SER A 1 94 ? -12.505 -3.204 43.402 1.00 27.20 91 SER A CA 1
ATOM 675 C C . SER A 1 94 ? -12.273 -4.550 42.761 1.00 27.31 91 SER A C 1
ATOM 676 O O . SER A 1 94 ? -11.127 -4.978 42.588 1.00 27.52 91 SER A O 1
ATOM 679 N N . PHE A 1 95 ? -13.353 -5.212 42.387 1.00 27.06 92 PHE A N 1
ATOM 680 C CA . PHE A 1 95 ? -13.201 -6.564 41.899 1.00 28.09 92 PHE A CA 1
ATOM 681 C C . PHE A 1 95 ? -14.482 -7.020 41.252 1.00 27.51 92 PHE A C 1
ATOM 682 O O . PHE A 1 95 ? -15.514 -6.454 41.508 1.00 27.44 92 PHE A O 1
ATOM 690 N N . LEU A 1 96 ? -14.382 -7.983 40.346 1.00 27.98 93 LEU A N 1
ATOM 691 C CA . LEU A 1 96 ? -15.540 -8.683 39.798 1.00 27.63 93 LEU A CA 1
ATOM 692 C C . LEU A 1 96 ? -15.642 -10.035 40.532 1.00 27.99 93 LEU A C 1
ATOM 693 O O . LEU A 1 96 ? -14.771 -10.898 40.359 1.00 27.73 93 LEU A O 1
ATOM 698 N N . PRO A 1 97 ? -16.677 -10.214 41.389 1.00 27.47 94 PRO A N 1
ATOM 699 C CA . PRO A 1 97 ? -16.836 -11.534 42.021 1.00 27.33 94 PRO A CA 1
ATOM 700 C C . PRO A 1 97 ? -17.106 -12.530 40.905 1.00 27.30 94 PRO A C 1
ATOM 701 O O . PRO A 1 97 ? -17.965 -12.261 40.042 1.00 26.77 94 PRO A O 1
ATOM 705 N N . THR A 1 98 ? -16.361 -13.643 40.900 1.00 26.81 95 THR A N 1
ATOM 706 C CA . THR A 1 98 ? -16.313 -14.509 39.738 1.00 26.06 95 THR A CA 1
ATOM 707 C C . THR A 1 98 ? -16.893 -15.835 40.082 1.00 25.96 95 THR A C 1
ATOM 708 O O . THR A 1 98 ? -16.524 -16.423 41.065 1.00 26.23 95 THR A O 1
ATOM 712 N N . LEU A 1 99 ? -17.847 -16.277 39.279 1.00 25.94 96 LEU A N 1
ATOM 713 C CA . LEU A 1 99 ? -18.568 -17.512 39.485 1.00 25.60 96 LEU A CA 1
ATOM 714 C C . LEU A 1 99 ? -18.211 -18.395 38.322 1.00 26.11 96 LEU A C 1
ATOM 715 O O . LEU A 1 99 ? -18.482 -18.060 37.158 1.00 26.39 96 LEU A O 1
ATOM 720 N N . ILE A 1 100 ? -17.580 -19.525 38.616 1.00 27.21 97 ILE A N 1
ATOM 721 C CA . ILE A 1 100 ? -17.173 -20.414 37.533 1.00 27.48 97 ILE A CA 1
ATOM 722 C C . ILE A 1 100 ? -18.338 -21.345 37.129 1.00 28.35 97 ILE A C 1
ATOM 723 O O . ILE A 1 100 ? -19.429 -21.314 37.722 1.00 27.79 97 ILE A O 1
ATOM 728 N N . THR A 1 101 ? -18.085 -22.157 36.112 1.00 28.70 98 THR A N 1
ATOM 729 C CA . THR A 1 101 ? -19.065 -23.078 35.581 1.00 30.10 98 THR A CA 1
ATOM 730 C C . THR A 1 101 ? -19.943 -23.729 36.672 1.00 30.35 98 THR A C 1
ATOM 731 O O . THR A 1 101 ? -19.452 -24.499 37.495 1.00 30.48 98 THR A O 1
ATOM 735 N N . SER A 1 102 ? -21.234 -23.435 36.639 1.00 30.30 99 SER A N 1
ATOM 736 C CA . SER A 1 102 ? -22.174 -24.096 37.498 1.00 30.82 99 SER A CA 1
ATOM 737 C C . SER A 1 102 ? -23.545 -24.071 36.848 1.00 31.25 99 SER A C 1
ATOM 738 O O . SER A 1 102 ? -23.657 -23.762 35.647 1.00 31.73 99 SER A O 1
ATOM 741 N N . SER A 1 103 ? -24.565 -24.430 37.633 1.00 31.01 100 SER A N 1
ATOM 742 C CA . SER A 1 103 ? -25.940 -24.565 37.161 1.00 30.89 100 SER A CA 1
ATOM 743 C C . SER A 1 103 ? -26.587 -23.218 36.849 1.00 30.97 100 SER A C 1
ATOM 744 O O . SER A 1 103 ? -26.149 -22.159 37.339 1.00 31.35 100 SER A O 1
ATOM 747 N N . ASP A 1 104 ? -27.664 -23.270 36.074 1.00 30.70 101 ASP A N 1
ATOM 748 C CA . ASP A 1 104 ? -28.533 -22.114 35.895 1.00 30.21 101 ASP A CA 1
ATOM 749 C C . ASP A 1 104 ? -28.961 -21.513 37.219 1.00 31.19 101 ASP A C 1
ATOM 750 O O . ASP A 1 104 ? -28.843 -20.294 37.410 1.00 32.20 101 ASP A O 1
ATOM 755 N N . GLU A 1 105 ? -29.405 -22.354 38.153 1.00 31.63 102 GLU A N 1
ATOM 756 C CA . GLU A 1 105 ? -29.829 -21.878 39.474 1.00 31.97 102 GLU A CA 1
ATOM 757 C C . GLU A 1 105 ? -28.722 -21.098 40.193 1.00 32.27 102 GLU A C 1
ATOM 758 O O . GLU A 1 105 ? -28.971 -20.030 40.773 1.00 32.61 102 GLU A O 1
ATOM 764 N N . ASN A 1 106 ? -27.495 -21.601 40.121 1.00 32.70 103 ASN A N 1
ATOM 765 C CA . ASN A 1 106 ? -26.345 -20.851 40.668 1.00 33.03 103 ASN A CA 1
ATOM 766 C C . ASN A 1 106 ? -26.131 -19.525 39.915 1.00 32.61 103 ASN A C 1
ATOM 767 O O . ASN A 1 106 ? -25.770 -18.515 40.504 1.00 32.43 103 ASN A O 1
ATOM 772 N N . MET A 1 107 ? -26.338 -19.528 38.611 1.00 31.78 104 MET A N 1
ATOM 773 C CA . MET A 1 107 ? -26.218 -18.270 37.909 1.00 32.02 104 MET A CA 1
ATOM 774 C C . MET A 1 107 ? -27.299 -17.269 38.315 1.00 31.69 104 MET A C 1
ATOM 775 O O . MET A 1 107 ? -26.998 -16.100 38.475 1.00 32.05 104 MET A O 1
ATOM 780 N N . ARG A 1 108 ? -28.524 -17.719 38.548 1.00 31.88 105 ARG A N 1
ATOM 781 C CA . ARG A 1 108 ? -29.557 -16.775 39.006 1.00 32.42 105 ARG A CA 1
ATOM 782 C C . ARG A 1 108 ? -29.339 -16.271 40.440 1.00 32.35 105 ARG A C 1
ATOM 783 O O . ARG A 1 108 ? -29.671 -15.125 40.761 1.00 33.43 105 ARG A O 1
ATOM 791 N N . GLN A 1 109 ? -28.761 -17.118 41.287 1.00 31.74 106 GLN A N 1
ATOM 792 C CA . GLN A 1 109 ? -28.474 -16.787 42.677 1.00 31.31 106 GLN A CA 1
ATOM 793 C C . GLN A 1 109 ? -27.400 -15.677 42.747 1.00 30.28 106 GLN A C 1
ATOM 794 O O . GLN A 1 109 ? -27.556 -14.689 43.486 1.00 29.14 106 GLN A O 1
ATOM 800 N N . ALA A 1 110 ? -26.343 -15.840 41.927 1.00 29.79 107 ALA A N 1
ATOM 801 C CA . ALA A 1 110 ? -25.200 -14.893 41.837 1.00 29.19 107 ALA A CA 1
ATOM 802 C C . ALA A 1 110 ? -25.627 -13.530 41.363 1.00 28.95 107 ALA A C 1
ATOM 803 O O . ALA A 1 110 ? -25.267 -12.524 41.980 1.00 28.75 107 ALA A O 1
ATOM 805 N N . ILE A 1 111 ? -26.404 -13.504 40.275 1.00 28.67 108 ILE A N 1
ATOM 806 C CA . ILE A 1 111 ? -27.011 -12.278 39.804 1.00 28.02 108 ILE A CA 1
ATOM 807 C C . ILE A 1 111 ? -27.755 -11.574 40.959 1.00 28.84 108 ILE A C 1
ATOM 808 O O . ILE A 1 111 ? -27.507 -10.407 41.226 1.00 28.26 108 ILE A O 1
ATOM 813 N N . ALA A 1 112 ? -28.628 -12.295 41.664 1.00 29.78 109 ALA A N 1
ATOM 814 C CA . ALA A 1 112 ? -29.339 -11.705 42.821 1.00 30.60 109 ALA A CA 1
ATOM 815 C C . ALA A 1 112 ? -28.332 -11.170 43.845 1.00 31.17 109 ALA A C 1
ATOM 816 O O . ALA A 1 112 ? -28.420 -10.004 44.261 1.00 30.52 109 ALA A O 1
ATOM 818 N N . ALA A 1 113 ? -27.358 -12.010 44.204 1.00 31.76 110 ALA A N 1
ATOM 819 C CA . ALA A 1 113 ? -26.351 -11.616 45.183 1.00 32.97 110 ALA A CA 1
ATOM 820 C C . ALA A 1 113 ? -25.585 -10.355 44.773 1.00 33.97 110 ALA A C 1
ATOM 821 O O . ALA A 1 113 ? -25.289 -9.488 45.638 1.00 34.55 110 ALA A O 1
ATOM 823 N N . ALA A 1 114 ? -25.267 -10.241 43.483 1.00 34.28 111 ALA A N 1
ATOM 824 C CA . ALA A 1 114 ? -24.540 -9.074 43.006 1.00 35.04 111 ALA A CA 1
ATOM 825 C C . ALA A 1 114 ? -25.465 -7.872 43.129 1.00 35.61 111 ALA A C 1
ATOM 826 O O . ALA A 1 114 ? -25.073 -6.828 43.670 1.00 35.75 111 ALA A O 1
ATOM 828 N N . ARG A 1 115 ? -26.694 -8.046 42.649 1.00 36.16 112 ARG A N 1
ATOM 829 C CA . ARG A 1 115 ? -27.710 -7.022 42.744 1.00 37.06 112 ARG A CA 1
ATOM 830 C C . ARG A 1 115 ? -27.861 -6.534 44.191 1.00 37.69 112 ARG A C 1
ATOM 831 O O . ARG A 1 115 ? -27.784 -5.319 44.447 1.00 37.66 112 ARG A O 1
ATOM 839 N N . GLU A 1 116 ? -28.039 -7.473 45.128 1.00 38.01 113 GLU A N 1
ATOM 840 C CA . GLU A 1 116 ? -28.075 -7.146 46.543 1.00 38.44 113 GLU A CA 1
ATOM 841 C C . GLU A 1 116 ? -26.856 -6.333 47.029 1.00 38.43 113 GLU A C 1
ATOM 842 O O . GLU A 1 116 ? -27.032 -5.236 47.579 1.00 39.59 113 GLU A O 1
ATOM 848 N N . TYR A 1 117 ? -25.639 -6.829 46.825 1.00 38.17 114 TYR A N 1
ATOM 849 C CA . TYR A 1 117 ? -24.452 -6.156 47.351 1.00 38.05 114 TYR A CA 1
ATOM 850 C C . TYR A 1 117 ? -24.268 -4.759 46.797 1.00 38.92 114 TYR A C 1
ATOM 851 O O . TYR A 1 117 ? -23.902 -3.849 47.526 1.00 38.20 114 TYR A O 1
ATOM 860 N N . GLN A 1 118 ? -24.502 -4.607 45.499 1.00 40.37 115 GLN A N 1
ATOM 861 C CA . GLN A 1 118 ? -24.221 -3.356 44.808 1.00 42.17 115 GLN A CA 1
ATOM 862 C C . GLN A 1 118 ? -25.280 -2.278 45.069 1.00 43.05 115 GLN A C 1
ATOM 863 O O . GLN A 1 118 ? -24.994 -1.089 44.936 1.00 43.52 115 GLN A O 1
ATOM 869 N N . ALA A 1 119 ? -26.476 -2.697 45.474 1.00 43.90 116 ALA A N 1
ATOM 870 C CA . ALA A 1 119 ? -27.521 -1.757 45.879 1.00 44.97 116 ALA A CA 1
ATOM 871 C C . ALA A 1 119 ? -27.141 -1.090 47.189 1.00 45.65 116 ALA A C 1
ATOM 872 O O . ALA A 1 119 ? -27.648 -0.014 47.512 1.00 46.38 116 ALA A O 1
ATOM 874 N N . LYS A 1 120 ? -26.247 -1.729 47.938 1.00 46.18 117 LYS A N 1
ATOM 875 C CA . LYS A 1 120 ? -25.772 -1.181 49.216 1.00 46.78 117 LYS A CA 1
ATOM 876 C C . LYS A 1 120 ? -24.430 -0.434 49.106 1.00 46.62 117 LYS A C 1
ATOM 877 O O . LYS A 1 120 ? -24.285 0.660 49.645 1.00 46.71 117 LYS A O 1
ATOM 883 N N . TYR A 1 121 ? -23.456 -1.020 48.413 1.00 46.61 118 TYR A N 1
ATOM 884 C CA . TYR A 1 121 ? -22.144 -0.394 48.253 1.00 46.26 118 TYR A CA 1
ATOM 885 C C . TYR A 1 121 ? -21.804 -0.155 46.787 1.00 44.89 118 TYR A C 1
ATOM 886 O O . TYR A 1 121 ? -21.967 -1.045 45.964 1.00 45.14 118 TYR A O 1
ATOM 895 N N . PRO A 1 122 ? -21.331 1.055 46.456 1.00 43.47 119 PRO A N 1
ATOM 896 C CA . PRO A 1 122 ? -20.853 1.363 45.095 1.00 42.19 119 PRO A CA 1
ATOM 897 C C . PRO A 1 122 ? -19.334 1.229 44.906 1.00 41.13 119 PRO A C 1
ATOM 898 O O . PRO A 1 122 ? -18.570 1.303 45.876 1.00 40.82 119 PRO A O 1
ATOM 902 N N . ASN A 1 123 ? -18.917 1.044 43.654 1.00 39.72 120 ASN A N 1
ATOM 903 C CA . ASN A 1 123 ? -17.497 1.027 43.268 1.00 39.03 120 ASN A CA 1
ATOM 904 C C . ASN A 1 123 ? -16.612 0.019 44.000 1.00 38.68 120 ASN A C 1
ATOM 905 O O . ASN A 1 123 ? -15.392 0.226 44.108 1.00 38.88 120 ASN A O 1
ATOM 910 N N . GLN A 1 124 ? -17.213 -1.049 44.508 1.00 37.20 121 GLN A N 1
ATOM 911 C CA . GLN A 1 124 ? -16.448 -2.056 45.202 1.00 35.97 121 GLN A CA 1
ATOM 912 C C . GLN A 1 124 ? -16.469 -3.343 44.368 1.00 34.72 121 GLN A C 1
ATOM 913 O O . GLN A 1 124 ? -15.488 -3.710 43.742 1.00 33.91 121 GLN A O 1
ATOM 919 N N . SER A 1 125 ? -17.605 -4.011 44.364 1.00 33.89 122 SER A N 1
ATOM 920 C CA . SER A 1 125 ? -17.876 -4.986 43.349 1.00 33.58 122 SER A CA 1
ATOM 921 C C . SER A 1 125 ? -18.404 -4.213 42.143 1.00 33.67 122 SER A C 1
ATOM 922 O O . SER A 1 125 ? -19.333 -3.380 42.272 1.00 33.26 122 SER A O 1
ATOM 925 N N . LEU A 1 126 ? -17.809 -4.494 40.981 1.00 32.20 123 LEU A N 1
ATOM 926 C CA . LEU A 1 126 ? -18.110 -3.730 39.807 1.00 31.48 123 LEU A CA 1
ATOM 927 C C . LEU A 1 126 ? -18.937 -4.578 38.882 1.00 31.10 123 LEU A C 1
ATOM 928 O O . LEU A 1 126 ? -19.186 -4.172 37.741 1.00 31.47 123 LEU A O 1
ATOM 933 N N . GLY A 1 127 ? -19.365 -5.738 39.372 1.00 29.66 124 GLY A N 1
ATOM 934 C CA . GLY A 1 127 ? -20.244 -6.607 38.605 1.00 29.09 124 GLY A CA 1
ATOM 935 C C . GLY A 1 127 ? -19.786 -8.051 38.567 1.00 28.87 124 GLY A C 1
ATOM 936 O O . GLY A 1 127 ? -18.635 -8.363 38.852 1.00 29.37 124 GLY A O 1
ATOM 937 N N . LEU A 1 128 ? -20.692 -8.953 38.229 1.00 28.47 125 LEU A N 1
ATOM 938 C CA . LEU A 1 128 ? -20.331 -10.337 38.102 1.00 27.45 125 LEU A CA 1
ATOM 939 C C . LEU A 1 128 ? -19.368 -10.584 36.958 1.00 27.37 125 LEU A C 1
ATOM 940 O O . LEU A 1 128 ? -19.388 -9.901 35.909 1.00 27.15 125 LEU A O 1
ATOM 945 N N . HIS A 1 129 ? -18.508 -11.562 37.182 1.00 27.01 126 HIS A N 1
ATOM 946 C CA . HIS A 1 129 ? -17.789 -12.194 36.118 1.00 27.34 126 HIS A CA 1
ATOM 947 C C . HIS A 1 129 ? -18.236 -13.667 36.040 1.00 27.97 126 HIS A C 1
ATOM 948 O O . HIS A 1 129 ? -17.918 -14.491 36.911 1.00 27.63 126 HIS A O 1
ATOM 955 N N . LEU A 1 130 ? -18.980 -13.981 34.982 1.00 27.72 127 LEU A N 1
ATOM 956 C CA . LEU A 1 130 ? -19.385 -15.328 34.736 1.00 27.38 127 LEU A CA 1
ATOM 957 C C . LEU A 1 130 ? -18.299 -15.987 33.897 1.00 28.09 127 LEU A C 1
ATOM 958 O O . LEU A 1 130 ? -18.221 -15.793 32.674 1.00 27.94 127 LEU A O 1
ATOM 963 N N . GLU A 1 131 ? -17.456 -16.775 34.567 1.00 28.93 128 GLU A N 1
ATOM 964 C CA . GLU A 1 131 ? -16.460 -17.594 33.865 1.00 29.27 128 GLU A CA 1
ATOM 965 C C . GLU A 1 131 ? -16.935 -19.030 33.641 1.00 28.67 128 GLU A C 1
ATOM 966 O O . GLU A 1 131 ? -16.724 -19.899 34.469 1.00 28.52 128 GLU A O 1
ATOM 972 N N . GLY A 1 132 ? -17.504 -19.288 32.473 1.00 28.46 129 GLY A N 1
ATOM 973 C CA . GLY A 1 132 ? -18.257 -20.502 32.262 1.00 28.23 129 GLY A CA 1
ATOM 974 C C . GLY A 1 132 ? -19.716 -20.093 32.328 1.00 28.73 129 GLY A C 1
ATOM 975 O O . GLY A 1 132 ? -20.032 -18.994 32.796 1.00 28.53 129 GLY A O 1
ATOM 976 N N . PRO A 1 133 ? -20.616 -20.985 31.905 1.00 28.74 130 PRO A N 1
ATOM 977 C CA . PRO A 1 133 ? -20.222 -22.367 31.700 1.00 29.04 130 PRO A CA 1
ATOM 978 C C . PRO A 1 133 ? -19.975 -22.720 30.266 1.00 28.81 130 PRO A C 1
ATOM 979 O O . PRO A 1 133 ? -19.704 -23.874 29.983 1.00 30.34 130 PRO A O 1
ATOM 983 N N . TYR A 1 134 ? -20.034 -21.748 29.370 1.00 28.44 131 TYR A N 1
ATOM 984 C CA . TYR A 1 134 ? -19.987 -22.047 27.935 1.00 27.04 131 TYR A CA 1
ATOM 985 C C . TYR A 1 134 ? -18.563 -22.155 27.491 1.00 27.13 131 TYR A C 1
ATOM 986 O O . TYR A 1 134 ? -18.100 -21.348 26.690 1.00 27.23 131 TYR A O 1
ATOM 995 N N . LEU A 1 135 ? -17.873 -23.177 27.994 1.00 26.85 132 LEU A N 1
ATOM 996 C CA . LEU A 1 135 ? -16.484 -23.431 27.618 1.00 26.62 132 LEU A CA 1
ATOM 997 C C . LEU A 1 135 ? -16.337 -24.585 26.613 1.00 27.39 132 LEU A C 1
ATOM 998 O O . LEU A 1 135 ? -17.318 -25.013 26.003 1.00 27.70 132 LEU A O 1
ATOM 1003 N N . ASN A 1 136 ? -15.105 -25.067 26.454 1.00 28.24 133 ASN A N 1
ATOM 1004 C CA . ASN A 1 136 ? -14.776 -26.246 25.682 1.00 28.95 133 ASN A CA 1
ATOM 1005 C C . ASN A 1 136 ? -14.224 -27.312 26.626 1.00 30.17 133 ASN A C 1
ATOM 1006 O O . ASN A 1 136 ? -13.223 -27.092 27.336 1.00 30.09 133 ASN A O 1
ATOM 1011 N N . VAL A 1 137 ? -14.864 -28.469 26.612 1.00 30.52 134 VAL A N 1
ATOM 1012 C CA . VAL A 1 137 ? -14.555 -29.510 27.549 1.00 31.94 134 VAL A CA 1
ATOM 1013 C C . VAL A 1 137 ? -13.061 -29.854 27.554 1.00 33.32 134 VAL A C 1
ATOM 1014 O O . VAL A 1 137 ? -12.503 -30.188 28.622 1.00 34.24 134 VAL A O 1
ATOM 1018 N N . MET A 1 138 ? -12.389 -29.697 26.412 1.00 33.99 135 MET A N 1
ATOM 1019 C CA . MET A 1 138 ? -10.944 -29.987 26.337 1.00 35.68 135 MET A CA 1
ATOM 1020 C C . MET A 1 138 ? -10.036 -28.981 27.022 1.00 35.10 135 MET A C 1
ATOM 1021 O O . MET A 1 138 ? -8.841 -29.215 27.183 1.00 35.39 135 MET A O 1
ATOM 1026 N N . LYS A 1 139 ? -10.556 -27.829 27.381 1.00 34.44 136 LYS A N 1
ATOM 1027 C CA . LYS A 1 139 ? -9.692 -26.892 28.064 1.00 33.95 136 LYS A CA 1
ATOM 1028 C C . LYS A 1 139 ? -10.318 -26.528 29.380 1.00 33.92 136 LYS A C 1
ATOM 1029 O O . LYS A 1 139 ? -10.276 -25.356 29.778 1.00 33.59 136 LYS A O 1
ATOM 1035 N N . LYS A 1 140 ? -10.861 -27.550 30.058 1.00 33.19 137 LYS A N 1
ATOM 1036 C CA . LYS A 1 140 ? -11.726 -27.325 31.201 1.00 34.03 137 LYS A CA 1
ATOM 1037 C C . LYS A 1 140 ? -11.026 -26.906 32.481 1.00 34.78 137 LYS A C 1
ATOM 1038 O O . LYS A 1 140 ? -11.666 -26.389 33.396 1.00 35.43 137 LYS A O 1
ATOM 1044 N N . GLY A 1 141 ? -9.727 -27.159 32.559 1.00 34.76 138 GLY A N 1
ATOM 1045 C CA . GLY A 1 141 ? -9.029 -27.100 33.812 1.00 35.16 138 GLY A CA 1
ATOM 1046 C C . GLY A 1 141 ? -9.843 -27.665 34.958 1.00 35.57 138 GLY A C 1
ATOM 1047 O O . GLY A 1 141 ? -10.224 -28.842 34.954 1.00 36.72 138 GLY A O 1
ATOM 1048 N N . ILE A 1 142 ? -10.112 -26.806 35.927 1.00 35.09 139 ILE A N 1
ATOM 1049 C CA . ILE A 1 142 ? -10.812 -27.160 37.128 1.00 35.24 139 ILE A CA 1
ATOM 1050 C C . ILE A 1 142 ? -12.340 -27.157 36.937 1.00 35.61 139 ILE A C 1
ATOM 1051 O O . ILE A 1 142 ? -13.072 -27.575 37.839 1.00 35.40 139 ILE A O 1
ATOM 1056 N N . HIS A 1 143 ? -12.811 -26.695 35.767 1.00 35.68 140 HIS A N 1
ATOM 1057 C CA . HIS A 1 143 ? -14.259 -26.526 35.505 1.00 35.60 140 HIS A CA 1
ATOM 1058 C C . HIS A 1 143 ? -14.990 -27.833 35.418 1.00 37.04 140 HIS A C 1
ATOM 1059 O O . HIS A 1 143 ? -14.406 -28.845 35.007 1.00 37.72 140 HIS A O 1
ATOM 1066 N N . SER A 1 144 ? -16.266 -27.810 35.818 1.00 38.09 141 SER A N 1
ATOM 1067 C CA . SER A 1 144 ? -16.993 -29.042 36.074 1.00 39.07 141 SER A CA 1
ATOM 1068 C C . SER A 1 144 ? -17.576 -29.613 34.797 1.00 39.59 141 SER A C 1
ATOM 1069 O O . SER A 1 144 ? -18.332 -28.935 34.078 1.00 39.67 141 SER A O 1
ATOM 1072 N N . VAL A 1 145 ? -17.232 -30.874 34.541 1.00 39.67 142 VAL A N 1
ATOM 1073 C CA . VAL A 1 145 ? -17.634 -31.551 33.325 1.00 40.03 142 VAL A CA 1
ATOM 1074 C C . VAL A 1 145 ? -19.144 -31.671 33.282 1.00 39.27 142 VAL A C 1
ATOM 1075 O O . VAL A 1 145 ? -19.732 -31.847 32.220 1.00 39.15 142 VAL A O 1
ATOM 1079 N N . ASP A 1 146 ? -19.758 -31.575 34.454 1.00 38.55 143 ASP A N 1
ATOM 1080 C CA . ASP A 1 146 ? -21.190 -31.699 34.586 1.00 38.41 143 ASP A CA 1
ATOM 1081 C C . ASP A 1 146 ? -21.958 -30.441 34.117 1.00 37.76 143 ASP A C 1
ATOM 1082 O O . ASP A 1 146 ? -23.098 -30.520 33.694 1.00 38.51 143 ASP A O 1
ATOM 1087 N N . PHE A 1 147 ? -21.327 -29.287 34.172 1.00 36.64 144 PHE A N 1
ATOM 1088 C CA . PHE A 1 147 ? -22.026 -28.076 33.851 1.00 35.23 144 PHE A CA 1
ATOM 1089 C C . PHE A 1 147 ? -21.583 -27.380 32.554 1.00 34.51 144 PHE A C 1
ATOM 1090 O O . PHE A 1 147 ? -22.374 -26.610 31.961 1.00 33.85 144 PHE A O 1
ATOM 1098 N N . ILE A 1 148 ? -20.368 -27.678 32.082 1.00 33.34 145 ILE A N 1
ATOM 1099 C CA . ILE A 1 148 ? -19.927 -27.130 30.786 1.00 32.72 145 ILE A CA 1
ATOM 1100 C C . ILE A 1 148 ? -20.978 -27.473 29.749 1.00 32.87 145 ILE A C 1
ATOM 1101 O O . ILE A 1 148 ? -21.321 -28.625 29.571 1.00 33.36 145 ILE A O 1
ATOM 1106 N N . ARG A 1 149 ? -21.533 -26.464 29.104 1.00 32.46 146 ARG A N 1
ATOM 1107 C CA . ARG A 1 149 ? -22.623 -26.682 28.153 1.00 32.35 146 ARG A CA 1
ATOM 1108 C C . ARG A 1 149 ? -22.533 -25.630 27.056 1.00 32.15 146 ARG A C 1
ATOM 1109 O O . ARG A 1 149 ? -21.849 -24.608 27.241 1.00 32.80 146 ARG A O 1
ATOM 1117 N N . PRO A 1 150 ? -23.223 -25.863 25.927 1.00 31.74 147 PRO A N 1
ATOM 1118 C CA . PRO A 1 150 ? -23.336 -24.822 24.896 1.00 31.89 147 PRO A CA 1
ATOM 1119 C C . PRO A 1 150 ? -24.118 -23.629 25.424 1.00 31.98 147 PRO A C 1
ATOM 1120 O O . PRO A 1 150 ? -24.992 -23.807 26.282 1.00 32.65 147 PRO A O 1
ATOM 1124 N N . SER A 1 151 ? -23.784 -22.422 24.970 1.00 32.19 148 SER A N 1
ATOM 1125 C CA . SER A 1 151 ? -24.604 -21.244 25.331 1.00 32.32 148 SER A CA 1
ATOM 1126 C C . SER A 1 151 ? -25.987 -21.427 24.755 1.00 32.22 148 SER A C 1
ATOM 1127 O O . SER A 1 151 ? -26.138 -21.837 23.596 1.00 31.64 148 SER A O 1
ATOM 1130 N N . ASP A 1 152 ? -26.987 -21.132 25.580 1.00 32.76 149 ASP A N 1
ATOM 1131 C CA . ASP A 1 152 ? -28.383 -21.253 25.174 1.00 33.51 149 ASP A CA 1
ATOM 1132 C C . ASP A 1 152 ? -29.132 -19.929 25.239 1.00 33.95 149 ASP A C 1
ATOM 1133 O O . ASP A 1 152 ? -28.912 -19.127 26.139 1.00 34.68 149 ASP A O 1
ATOM 1138 N N . ASP A 1 153 ? -30.035 -19.729 24.289 1.00 34.80 150 ASP A N 1
ATOM 1139 C CA . ASP A 1 153 ? -30.822 -18.498 24.131 1.00 35.60 150 ASP A CA 1
ATOM 1140 C C . ASP A 1 153 ? -31.480 -17.933 25.379 1.00 35.65 150 ASP A C 1
ATOM 1141 O O . ASP A 1 153 ? -31.462 -16.721 25.596 1.00 36.46 150 ASP A O 1
ATOM 1146 N N . THR A 1 154 ? -32.055 -18.804 26.188 1.00 35.26 151 THR A N 1
ATOM 1147 C CA . THR A 1 154 ? -32.768 -18.408 27.387 1.00 35.05 151 THR A CA 1
ATOM 1148 C C . THR A 1 154 ? -31.848 -17.766 28.401 1.00 34.88 151 THR A C 1
ATOM 1149 O O . THR A 1 154 ? -32.061 -16.611 28.809 1.00 34.93 151 THR A O 1
ATOM 1153 N N . MET A 1 155 ? -30.806 -18.491 28.800 1.00 34.85 152 MET A N 1
ATOM 1154 C CA . MET A 1 155 ? -29.880 -17.945 29.792 1.00 34.72 152 MET A CA 1
ATOM 1155 C C . MET A 1 155 ? -29.147 -16.736 29.211 1.00 34.55 152 MET A C 1
ATOM 1156 O O . MET A 1 155 ? -28.928 -15.756 29.910 1.00 35.17 152 MET A O 1
ATOM 1161 N N . ILE A 1 156 ? -28.801 -16.780 27.932 1.00 33.66 153 ILE A N 1
ATOM 1162 C CA . ILE A 1 156 ? -28.137 -15.634 27.342 1.00 33.29 153 ILE A CA 1
ATOM 1163 C C . ILE A 1 156 ? -29.021 -14.382 27.471 1.00 33.39 153 ILE A C 1
ATOM 1164 O O . ILE A 1 156 ? -28.534 -13.334 27.861 1.00 33.83 153 ILE A O 1
ATOM 1169 N N . ASP A 1 157 ? -30.315 -14.510 27.171 1.00 33.32 154 ASP A N 1
ATOM 1170 C CA . ASP A 1 157 ? -31.272 -13.432 27.360 1.00 32.48 154 ASP A CA 1
ATOM 1171 C C . ASP A 1 157 ? -31.345 -12.967 28.820 1.00 32.02 154 ASP A C 1
ATOM 1172 O O . ASP A 1 157 ? -31.341 -11.764 29.064 1.00 32.15 154 ASP A O 1
ATOM 1177 N N . THR A 1 158 ? -31.420 -13.894 29.778 1.00 31.46 155 THR A N 1
ATOM 1178 C CA . THR A 1 158 ? -31.343 -13.545 31.211 1.00 32.10 155 THR A CA 1
ATOM 1179 C C . THR A 1 158 ? -30.124 -12.658 31.582 1.00 32.55 155 THR A C 1
ATOM 1180 O O . THR A 1 158 ? -30.272 -11.593 32.224 1.00 33.28 155 THR A O 1
ATOM 1184 N N . ILE A 1 159 ? -28.948 -13.087 31.136 1.00 31.98 156 ILE A N 1
ATOM 1185 C CA . ILE A 1 159 ? -27.701 -12.355 31.300 1.00 32.33 156 ILE A CA 1
ATOM 1186 C C . ILE A 1 159 ? -27.773 -10.944 30.725 1.00 32.89 156 ILE A C 1
ATOM 1187 O O . ILE A 1 159 ? -27.458 -9.949 31.419 1.00 33.41 156 ILE A O 1
ATOM 1192 N N . CYS A 1 160 ? -28.216 -10.844 29.475 1.00 33.21 157 CYS A N 1
ATOM 1193 C CA . CYS A 1 160 ? -28.377 -9.537 28.841 1.00 33.74 157 CYS A CA 1
ATOM 1194 C C . CYS A 1 160 ? -29.287 -8.629 29.654 1.00 33.90 157 CYS A C 1
ATOM 1195 O O . CYS A 1 160 ? -28.945 -7.467 29.916 1.00 34.18 157 CYS A O 1
ATOM 1198 N N . ALA A 1 161 ? -30.415 -9.186 30.091 1.00 34.05 158 ALA A N 1
ATOM 1199 C CA . ALA A 1 161 ? -31.397 -8.431 30.852 1.00 34.20 158 ALA A CA 1
ATOM 1200 C C . ALA A 1 161 ? -30.796 -7.926 32.166 1.00 34.37 158 ALA A C 1
ATOM 1201 O O . ALA A 1 161 ? -31.233 -6.912 32.665 1.00 34.35 158 ALA A O 1
ATOM 1203 N N . ASN A 1 162 ? -29.795 -8.636 32.709 1.00 34.51 159 ASN A N 1
ATOM 1204 C CA . ASN A 1 162 ? -29.186 -8.283 34.005 1.00 34.02 159 ASN A CA 1
ATOM 1205 C C . ASN A 1 162 ? -27.773 -7.664 33.865 1.00 34.80 159 ASN A C 1
ATOM 1206 O O . ASN A 1 162 ? -26.958 -7.702 34.785 1.00 35.09 159 ASN A O 1
ATOM 1211 N N . SER A 1 163 ? -27.497 -7.057 32.718 1.00 35.12 160 SER A N 1
ATOM 1212 C CA . SER A 1 163 ? -26.192 -6.475 32.463 1.00 35.16 160 SER A CA 1
ATOM 1213 C C . SER A 1 163 ? -25.802 -5.358 33.445 1.00 35.14 160 SER A C 1
ATOM 1214 O O . SER A 1 163 ? -24.637 -4.952 33.513 1.00 35.61 160 SER A O 1
ATOM 1217 N N . ASP A 1 164 ? -26.755 -4.854 34.209 1.00 34.75 161 ASP A N 1
ATOM 1218 C CA . ASP A 1 164 ? -26.428 -3.781 35.129 1.00 35.24 161 ASP A CA 1
ATOM 1219 C C . ASP A 1 164 ? -25.661 -4.310 36.328 1.00 34.80 161 ASP A C 1
ATOM 1220 O O . ASP A 1 164 ? -24.971 -3.566 37.002 1.00 35.05 161 ASP A O 1
ATOM 1225 N N . VAL A 1 165 ? -25.759 -5.610 36.572 1.00 33.55 162 VAL A N 1
ATOM 1226 C CA . VAL A 1 165 ? -24.930 -6.249 37.573 1.00 31.72 162 VAL A CA 1
ATOM 1227 C C . VAL A 1 165 ? -23.920 -7.241 36.992 1.00 30.22 162 VAL A C 1
ATOM 1228 O O . VAL A 1 165 ? -23.293 -8.004 37.757 1.00 28.61 162 VAL A O 1
ATOM 1232 N N . ILE A 1 166 ? -23.760 -7.261 35.660 1.00 28.15 163 ILE A N 1
ATOM 1233 C CA . ILE A 1 166 ? -22.823 -8.231 35.055 1.00 26.55 163 ILE A CA 1
ATOM 1234 C C . ILE A 1 166 ? -21.733 -7.579 34.188 1.00 27.02 163 ILE A C 1
ATOM 1235 O O . ILE A 1 166 ? -21.995 -7.163 33.074 1.00 27.45 163 ILE A O 1
ATOM 1240 N N . ALA A 1 167 ? -20.508 -7.480 34.705 1.00 26.66 164 ALA A N 1
ATOM 1241 C CA . ALA A 1 167 ? -19.408 -6.848 33.946 1.00 25.70 164 ALA A CA 1
ATOM 1242 C C . ALA A 1 167 ? -18.894 -7.705 32.758 1.00 25.59 164 ALA A C 1
ATOM 1243 O O . ALA A 1 167 ? -18.623 -7.180 31.669 1.00 25.82 164 ALA A O 1
ATOM 1245 N N . LYS A 1 168 ? -18.823 -9.026 32.944 1.00 26.23 165 LYS A N 1
ATOM 1246 C CA . LYS A 1 168 ? -18.004 -9.864 32.071 1.00 26.51 165 LYS A CA 1
ATOM 1247 C C . LYS A 1 168 ? -18.436 -11.335 31.983 1.00 27.50 165 LYS A C 1
ATOM 1248 O O . LYS A 1 168 ? -18.826 -11.955 33.011 1.00 28.05 165 LYS A O 1
ATOM 1254 N N . VAL A 1 169 ? -18.329 -11.898 30.766 1.00 27.13 166 VAL A N 1
ATOM 1255 C CA . VAL A 1 169 ? -18.537 -13.313 30.529 1.00 26.01 166 VAL A CA 1
ATOM 1256 C C . VAL A 1 169 ? -17.319 -13.908 29.793 1.00 26.46 166 VAL A C 1
ATOM 1257 O O . VAL A 1 169 ? -16.923 -13.389 28.746 1.00 26.84 166 VAL A O 1
ATOM 1261 N N . THR A 1 170 ? -16.710 -14.951 30.363 1.00 25.05 167 THR A N 1
ATOM 1262 C CA . THR A 1 170 ? -15.719 -15.734 29.655 1.00 25.32 167 THR A CA 1
ATOM 1263 C C . THR A 1 170 ? -16.407 -16.945 29.070 1.00 26.00 167 THR A C 1
ATOM 1264 O O . THR A 1 170 ? -17.178 -17.620 29.750 1.00 27.49 167 THR A O 1
ATOM 1268 N N . LEU A 1 171 ? -16.131 -17.223 27.806 1.00 26.19 168 LEU A N 1
ATOM 1269 C CA . LEU A 1 171 ? -16.723 -18.345 27.106 1.00 25.97 168 LEU A CA 1
ATOM 1270 C C . LEU A 1 171 ? -15.736 -18.771 26.020 1.00 26.57 168 LEU A C 1
ATOM 1271 O O . LEU A 1 171 ? -14.736 -18.079 25.773 1.00 26.64 168 LEU A O 1
ATOM 1276 N N . ALA A 1 172 ? -16.016 -19.923 25.410 1.00 26.92 169 ALA A N 1
ATOM 1277 C CA . ALA A 1 172 ? -15.253 -20.446 24.291 1.00 27.78 169 ALA A CA 1
ATOM 1278 C C . ALA A 1 172 ? -16.093 -20.321 23.029 1.00 27.43 169 ALA A C 1
ATOM 1279 O O . ALA A 1 172 ? -17.162 -20.871 22.958 1.00 28.35 169 ALA A O 1
ATOM 1281 N N . PRO A 1 173 ? -15.620 -19.540 22.056 1.00 27.88 170 PRO A N 1
ATOM 1282 C CA . PRO A 1 173 ? -16.473 -19.216 20.921 1.00 27.95 170 PRO A CA 1
ATOM 1283 C C . PRO A 1 173 ? -16.528 -20.255 19.784 1.00 28.63 170 PRO A C 1
ATOM 1284 O O . PRO A 1 173 ? -17.528 -20.245 19.047 1.00 28.65 170 PRO A O 1
ATOM 1288 N N . GLU A 1 174 ? -15.504 -21.113 19.640 1.00 28.75 171 GLU A N 1
ATOM 1289 C CA . GLU A 1 174 ? -15.433 -22.114 18.529 1.00 29.82 171 GLU A CA 1
ATOM 1290 C C . GLU A 1 174 ? -16.776 -22.741 18.166 1.00 30.02 171 GLU A C 1
ATOM 1291 O O . GLU A 1 174 ? -17.176 -22.747 17.013 1.00 30.29 171 GLU A O 1
ATOM 1297 N N . ASN A 1 175 ? -17.442 -23.307 19.164 1.00 30.82 172 ASN A N 1
ATOM 1298 C CA . ASN A 1 175 ? -18.658 -24.116 18.940 1.00 31.93 172 ASN A CA 1
ATOM 1299 C C . ASN A 1 175 ? -19.905 -23.513 19.539 1.00 32.27 172 ASN A C 1
ATOM 1300 O O . ASN A 1 175 ? -20.837 -24.217 19.809 1.00 33.52 172 ASN A O 1
ATOM 1305 N N . ASN A 1 176 ? -19.892 -22.218 19.796 1.00 32.47 173 ASN A N 1
ATOM 1306 C CA . ASN A 1 176 ? -21.066 -21.535 20.307 1.00 32.35 173 ASN A CA 1
ATOM 1307 C C . ASN A 1 176 ? -21.568 -20.529 19.261 1.00 31.94 173 ASN A C 1
ATOM 1308 O O . ASN A 1 176 ? -20.833 -20.164 18.329 1.00 31.08 173 ASN A O 1
ATOM 1313 N N . LYS A 1 177 ? -22.827 -20.128 19.395 1.00 31.55 174 LYS A N 1
ATOM 1314 C CA . LYS A 1 177 ? -23.438 -19.193 18.479 1.00 32.03 174 LYS A CA 1
ATOM 1315 C C . LYS A 1 177 ? -22.739 -17.855 18.529 1.00 31.72 174 LYS A C 1
ATOM 1316 O O . LYS A 1 177 ? -22.678 -17.240 19.581 1.00 31.73 174 LYS A O 1
ATOM 1322 N N . PRO A 1 178 ? -22.218 -17.384 17.388 1.00 32.11 175 PRO A N 1
ATOM 1323 C CA . PRO A 1 178 ? -21.732 -15.971 17.325 1.00 32.16 175 PRO A CA 1
ATOM 1324 C C . PRO A 1 178 ? -22.778 -14.906 17.825 1.00 32.32 175 PRO A C 1
ATOM 1325 O O . PRO A 1 178 ? -22.428 -13.979 18.572 1.00 32.60 175 PRO A O 1
ATOM 1329 N N . GLU A 1 179 ? -24.042 -15.064 17.448 1.00 32.30 176 GLU A N 1
ATOM 1330 C CA . GLU A 1 179 ? -25.104 -14.173 17.910 1.00 33.40 176 GLU A CA 1
ATOM 1331 C C . GLU A 1 179 ? -25.111 -13.943 19.408 1.00 32.46 176 GLU A C 1
ATOM 1332 O O . GLU A 1 179 ? -25.490 -12.867 19.864 1.00 32.83 176 GLU A O 1
ATOM 1338 N N . HIS A 1 180 ? -24.671 -14.918 20.185 1.00 31.38 177 HIS A N 1
ATOM 1339 C CA . HIS A 1 180 ? -24.726 -14.732 21.620 1.00 31.06 177 HIS A CA 1
ATOM 1340 C C . HIS A 1 180 ? -23.669 -13.774 22.082 1.00 31.16 177 HIS A C 1
ATOM 1341 O O . HIS A 1 180 ? -23.835 -13.092 23.105 1.00 30.99 177 HIS A O 1
ATOM 1348 N N . ILE A 1 181 ? -22.574 -13.723 21.329 1.00 31.25 178 ILE A N 1
ATOM 1349 C CA . ILE A 1 181 ? -21.507 -12.803 21.653 1.00 31.12 178 ILE A CA 1
ATOM 1350 C C . ILE A 1 181 ? -22.070 -11.428 21.404 1.00 30.82 178 ILE A C 1
ATOM 1351 O O . ILE A 1 181 ? -22.045 -10.576 22.279 1.00 29.77 178 ILE A O 1
ATOM 1356 N N . GLU A 1 182 ? -22.638 -11.256 20.215 1.00 31.53 179 GLU A N 1
ATOM 1357 C CA . GLU A 1 182 ? -23.127 -9.947 19.780 1.00 32.06 179 GLU A CA 1
ATOM 1358 C C . GLU A 1 182 ? -24.130 -9.357 20.757 1.00 31.92 179 GLU A C 1
ATOM 1359 O O . GLU A 1 182 ? -24.155 -8.142 20.945 1.00 31.71 179 GLU A O 1
ATOM 1365 N N . LYS A 1 183 ? -24.963 -10.219 21.350 1.00 31.52 180 LYS A N 1
ATOM 1366 C CA . LYS A 1 183 ? -26.067 -9.767 22.212 1.00 31.16 180 LYS A CA 1
ATOM 1367 C C . LYS A 1 183 ? -25.535 -9.281 23.531 1.00 30.15 180 LYS A C 1
ATOM 1368 O O . LYS A 1 183 ? -25.951 -8.221 24.019 1.00 30.18 180 LYS A O 1
ATOM 1374 N N . LEU A 1 184 ? -24.630 -10.077 24.103 1.00 28.70 181 LEU A N 1
ATOM 1375 C CA . LEU A 1 184 ? -23.864 -9.696 25.285 1.00 26.92 181 LEU A CA 1
ATOM 1376 C C . LEU A 1 184 ? -23.117 -8.383 25.106 1.00 27.04 181 LEU A C 1
ATOM 1377 O O . LEU A 1 184 ? -23.134 -7.512 25.998 1.00 27.41 181 LEU A O 1
ATOM 1382 N N . VAL A 1 185 ? -22.471 -8.229 23.948 1.00 26.64 182 VAL A N 1
ATOM 1383 C CA . VAL A 1 185 ? -21.704 -7.026 23.691 1.00 27.05 182 VAL A CA 1
ATOM 1384 C C . VAL A 1 185 ? -22.680 -5.859 23.527 1.00 27.39 182 VAL A C 1
ATOM 1385 O O . VAL A 1 185 ? -22.475 -4.758 24.051 1.00 28.58 182 VAL A O 1
ATOM 1389 N N . LYS A 1 186 ? -23.759 -6.139 22.839 1.00 27.26 183 LYS A N 1
ATOM 1390 C CA . LYS A 1 186 ? -24.815 -5.192 22.633 1.00 27.87 183 LYS A CA 1
ATOM 1391 C C . LYS A 1 186 ? -25.462 -4.799 23.961 1.00 26.69 183 LYS A C 1
ATOM 1392 O O . LYS A 1 186 ? -25.960 -3.711 24.078 1.00 25.75 183 LYS A O 1
ATOM 1398 N N . ALA A 1 187 ? -25.430 -5.656 24.968 1.00 26.60 184 ALA A N 1
ATOM 1399 C CA . ALA A 1 187 ? -26.015 -5.268 26.254 1.00 26.40 184 ALA A CA 1
ATOM 1400 C C . ALA A 1 187 ? -24.978 -4.575 27.169 1.00 27.10 184 ALA A C 1
ATOM 1401 O O . ALA A 1 187 ? -25.284 -4.214 28.319 1.00 26.52 184 ALA A O 1
ATOM 1403 N N . GLY A 1 188 ? -23.760 -4.369 26.649 1.00 27.21 185 GLY A N 1
ATOM 1404 C CA . GLY A 1 188 ? -22.712 -3.695 27.422 1.00 28.15 185 GLY A CA 1
ATOM 1405 C C . GLY A 1 188 ? -21.989 -4.621 28.404 1.00 28.80 185 GLY A C 1
ATOM 1406 O O . GLY A 1 188 ? -21.445 -4.183 29.403 1.00 29.40 185 GLY A O 1
ATOM 1407 N N . ILE A 1 189 ? -22.017 -5.917 28.145 1.00 28.94 186 ILE A N 1
ATOM 1408 C CA . ILE A 1 189 ? -21.246 -6.835 28.954 1.00 28.95 186 ILE A CA 1
ATOM 1409 C C . ILE A 1 189 ? -19.934 -7.044 28.193 1.00 28.66 186 ILE A C 1
ATOM 1410 O O . ILE A 1 189 ? -19.927 -7.038 26.956 1.00 28.94 186 ILE A O 1
ATOM 1415 N N . VAL A 1 190 ? -18.827 -7.208 28.907 1.00 27.28 187 VAL A N 1
ATOM 1416 C CA . VAL A 1 190 ? -17.555 -7.420 28.206 1.00 26.57 187 VAL A CA 1
ATOM 1417 C C . VAL A 1 190 ? -17.444 -8.912 27.974 1.00 26.12 187 VAL A C 1
ATOM 1418 O O . VAL A 1 190 ? -17.708 -9.672 28.913 1.00 26.34 187 VAL A O 1
ATOM 1422 N N . VAL A 1 191 ? -17.047 -9.333 26.764 1.00 24.94 188 VAL A N 1
ATOM 1423 C CA . VAL A 1 191 ? -16.964 -10.759 26.453 1.00 23.40 188 VAL A CA 1
ATOM 1424 C C . VAL A 1 191 ? -15.534 -11.222 26.307 1.00 23.85 188 VAL A C 1
ATOM 1425 O O . VAL A 1 191 ? -14.767 -10.644 25.545 1.00 24.19 188 VAL A O 1
ATOM 1429 N N . SER A 1 192 ? -15.181 -12.291 27.022 1.00 22.85 189 SER A N 1
ATOM 1430 C CA . SER A 1 192 ? -13.830 -12.727 27.028 1.00 22.22 189 SER A CA 1
ATOM 1431 C C . SER A 1 192 ? -13.695 -14.169 26.567 1.00 22.57 189 SER A C 1
ATOM 1432 O O . SER A 1 192 ? -14.416 -15.056 27.022 1.00 22.84 189 SER A O 1
ATOM 1435 N N . ILE A 1 193 ? -12.736 -14.404 25.679 1.00 22.17 190 ILE A N 1
ATOM 1436 C CA . ILE A 1 193 ? -12.335 -15.754 25.288 1.00 21.61 190 ILE A CA 1
ATOM 1437 C C . ILE A 1 193 ? -11.564 -16.441 26.426 1.00 23.00 190 ILE A C 1
ATOM 1438 O O . ILE A 1 193 ? -10.685 -15.856 27.062 1.00 23.04 190 ILE A O 1
ATOM 1443 N N . GLY A 1 194 ? -11.918 -17.682 26.723 1.00 23.65 191 GLY A N 1
ATOM 1444 C CA . GLY A 1 194 ? -11.121 -18.459 27.659 1.00 23.80 191 GLY A CA 1
ATOM 1445 C C . GLY A 1 194 ? -11.569 -19.905 27.625 1.00 24.25 191 GLY A C 1
ATOM 1446 O O . GLY A 1 194 ? -12.649 -20.178 27.114 1.00 24.46 191 GLY A O 1
ATOM 1447 N N . HIS A 1 195 ? -10.735 -20.815 28.159 1.00 24.22 192 HIS A N 1
ATOM 1448 C CA . HIS A 1 195 ? -11.043 -22.228 28.281 1.00 24.03 192 HIS A CA 1
ATOM 1449 C C . HIS A 1 195 ? -11.511 -22.737 26.933 1.00 24.47 192 HIS A C 1
ATOM 1450 O O . HIS A 1 195 ? -12.555 -23.394 26.833 1.00 23.73 192 HIS A O 1
ATOM 1457 N N . THR A 1 196 ? -10.716 -22.416 25.907 1.00 24.54 193 THR A N 1
ATOM 1458 C CA . THR A 1 196 ? -11.107 -22.532 24.507 1.00 25.00 193 THR A CA 1
ATOM 1459 C C . THR A 1 196 ? -10.098 -23.364 23.722 1.00 25.54 193 THR A C 1
ATOM 1460 O O . THR A 1 196 ? -8.890 -23.260 23.926 1.00 26.56 193 THR A O 1
ATOM 1464 N N . ASN A 1 197 ? -10.589 -24.188 22.821 1.00 25.82 194 ASN A N 1
ATOM 1465 C CA . ASN A 1 197 ? -9.712 -24.872 21.909 1.00 26.13 194 ASN A CA 1
ATOM 1466 C C . ASN A 1 197 ? -9.656 -24.265 20.497 1.00 25.11 194 ASN A C 1
ATOM 1467 O O . ASN A 1 197 ? -9.255 -24.953 19.550 1.00 24.88 194 ASN A O 1
ATOM 1472 N N . ALA A 1 198 ? -10.029 -22.989 20.371 1.00 23.56 195 ALA A N 1
ATOM 1473 C CA . ALA A 1 198 ? -10.119 -22.309 19.070 1.00 22.79 195 ALA A CA 1
ATOM 1474 C C . ALA A 1 198 ? -8.786 -22.237 18.404 1.00 22.34 195 ALA A C 1
ATOM 1475 O O . ALA A 1 198 ? -7.784 -22.052 19.056 1.00 22.46 195 ALA A O 1
ATOM 1477 N N . THR A 1 199 ? -8.789 -22.369 17.089 1.00 22.04 196 THR A N 1
ATOM 1478 C CA . THR A 1 199 ? -7.656 -21.969 16.274 1.00 21.81 196 THR A CA 1
ATOM 1479 C C . THR A 1 199 ? -7.575 -20.450 16.260 1.00 22.22 196 THR A C 1
ATOM 1480 O O . THR A 1 199 ? -8.547 -19.738 16.615 1.00 21.71 196 THR A O 1
ATOM 1484 N N . TYR A 1 200 ? -6.428 -19.959 15.810 1.00 22.74 197 TYR A N 1
ATOM 1485 C CA . TYR A 1 200 ? -6.223 -18.532 15.505 1.00 23.16 197 TYR A CA 1
ATOM 1486 C C . TYR A 1 200 ? -7.405 -17.934 14.715 1.00 23.10 197 TYR A C 1
ATOM 1487 O O . TYR A 1 200 ? -7.956 -16.908 15.139 1.00 23.46 197 TYR A O 1
ATOM 1496 N N . SER A 1 201 ? -7.831 -18.587 13.632 1.00 22.67 198 SER A N 1
ATOM 1497 C CA . SER A 1 201 ? -8.969 -18.080 12.830 1.00 23.51 198 SER A CA 1
ATOM 1498 C C . SER A 1 201 ? -10.273 -17.907 13.546 1.00 23.19 198 SER A C 1
ATOM 1499 O O . SER A 1 201 ? -10.957 -16.923 13.331 1.00 23.44 198 SER A O 1
ATOM 1502 N N . GLU A 1 202 ? -10.637 -18.911 14.326 1.00 23.09 199 GLU A N 1
ATOM 1503 C CA . GLU A 1 202 ? -11.884 -18.856 15.061 1.00 24.32 199 GLU A CA 1
ATOM 1504 C C . GLU A 1 202 ? -11.868 -17.747 16.111 1.00 24.03 199 GLU A C 1
ATOM 1505 O O . GLU A 1 202 ? -12.865 -17.040 16.247 1.00 24.63 199 GLU A O 1
ATOM 1511 N N . ALA A 1 203 ? -10.741 -17.603 16.825 1.00 22.98 200 ALA A N 1
ATOM 1512 C CA . ALA A 1 203 ? -10.556 -16.542 17.800 1.00 22.48 200 ALA A CA 1
ATOM 1513 C C . ALA A 1 203 ? -10.586 -15.150 17.133 1.00 22.32 200 ALA A C 1
ATOM 1514 O O . ALA A 1 203 ? -11.128 -14.194 17.687 1.00 21.88 200 ALA A O 1
ATOM 1516 N N . ARG A 1 204 ? -10.026 -15.042 15.935 1.00 22.13 201 ARG A N 1
ATOM 1517 C CA . ARG A 1 204 ? -10.101 -13.784 15.202 1.00 22.66 201 ARG A CA 1
ATOM 1518 C C . ARG A 1 204 ? -11.560 -13.450 14.864 1.00 23.28 201 ARG A C 1
ATOM 1519 O O . ARG A 1 204 ? -12.033 -12.325 15.095 1.00 24.13 201 ARG A O 1
ATOM 1527 N N . LYS A 1 205 ? -12.281 -14.446 14.357 1.00 23.07 202 LYS A N 1
ATOM 1528 C CA . LYS A 1 205 ? -13.701 -14.323 14.087 1.00 23.19 202 LYS A CA 1
ATOM 1529 C C . LYS A 1 205 ? -14.444 -13.834 15.351 1.00 21.73 202 LYS A C 1
ATOM 1530 O O . LYS A 1 205 ? -15.297 -12.969 15.270 1.00 21.02 202 LYS A O 1
ATOM 1536 N N . SER A 1 206 ? -14.103 -14.352 16.523 1.00 20.65 203 SER A N 1
ATOM 1537 C CA . SER A 1 206 ? -14.869 -13.955 17.691 1.00 21.40 203 SER A CA 1
ATOM 1538 C C . SER A 1 206 ? -14.522 -12.543 18.239 1.00 21.99 203 SER A C 1
ATOM 1539 O O . SER A 1 206 ? -15.354 -11.896 18.907 1.00 22.18 203 SER A O 1
ATOM 1542 N N . PHE A 1 207 ? -13.301 -12.083 17.956 1.00 22.29 204 PHE A N 1
ATOM 1543 C CA . PHE A 1 207 ? -12.933 -10.681 18.160 1.00 23.00 204 PHE A CA 1
ATOM 1544 C C . PHE A 1 207 ? -13.796 -9.773 17.250 1.00 23.18 204 PHE A C 1
ATOM 1545 O O . PHE A 1 207 ? -14.336 -8.763 17.699 1.00 22.68 204 PHE A O 1
ATOM 1553 N N . GLU A 1 208 ? -13.934 -10.167 15.989 1.00 23.67 205 GLU A N 1
ATOM 1554 C CA . GLU A 1 208 ? -14.775 -9.430 15.064 1.00 25.10 205 GLU A CA 1
ATOM 1555 C C . GLU A 1 208 ? -16.231 -9.406 15.528 1.00 25.66 205 GLU A C 1
ATOM 1556 O O . GLU A 1 208 ? -16.953 -8.454 15.266 1.00 26.27 205 GLU A O 1
ATOM 1562 N N . SER A 1 209 ? -16.634 -10.431 16.260 1.00 26.44 206 SER A N 1
ATOM 1563 C CA . SER A 1 209 ? -17.966 -10.490 16.830 1.00 26.76 206 SER A CA 1
ATOM 1564 C C . SER A 1 209 ? -18.178 -9.653 18.062 1.00 26.41 206 SER A C 1
ATOM 1565 O O . SER A 1 209 ? -19.331 -9.466 18.430 1.00 26.76 206 SER A O 1
ATOM 1568 N N . GLY A 1 210 ? -17.091 -9.180 18.710 1.00 26.32 207 GLY A N 1
ATOM 1569 C CA . GLY A 1 210 ? -17.178 -8.328 19.905 1.00 24.39 207 GLY A CA 1
ATOM 1570 C C . GLY A 1 210 ? -16.313 -8.753 21.091 1.00 24.35 207 GLY A C 1
ATOM 1571 O O . GLY A 1 210 ? -16.124 -7.993 22.049 1.00 23.67 207 GLY A O 1
ATOM 1572 N N . ILE A 1 211 ? -15.765 -9.954 21.088 1.00 23.56 208 ILE A N 1
ATOM 1573 C CA . ILE A 1 211 ? -14.843 -10.289 22.209 1.00 23.52 208 ILE A CA 1
ATOM 1574 C C . ILE A 1 211 ? -13.670 -9.268 22.314 1.00 23.89 208 ILE A C 1
ATOM 1575 O O . ILE A 1 211 ? -12.955 -9.028 21.297 1.00 24.14 208 ILE A O 1
ATOM 1580 N N . THR A 1 212 ? -13.473 -8.688 23.510 1.00 22.43 209 THR A N 1
ATOM 1581 C CA . THR A 1 212 ? -12.437 -7.696 23.711 1.00 22.72 209 THR A CA 1
ATOM 1582 C C . THR A 1 212 ? -11.483 -8.067 24.832 1.00 23.51 209 THR A C 1
ATOM 1583 O O . THR A 1 212 ? -10.589 -7.282 25.191 1.00 23.17 209 THR A O 1
ATOM 1587 N N . PHE A 1 213 ? -11.648 -9.267 25.388 1.00 23.17 210 PHE A N 1
ATOM 1588 C CA . PHE A 1 213 ? -10.847 -9.659 26.540 1.00 22.49 210 PHE A CA 1
ATOM 1589 C C . PHE A 1 213 ? -10.445 -11.114 26.387 1.00 22.65 210 PHE A C 1
ATOM 1590 O O . PHE A 1 213 ? -11.099 -11.856 25.673 1.00 22.67 210 PHE A O 1
ATOM 1598 N N . ALA A 1 214 ? -9.348 -11.498 27.028 1.00 23.09 211 ALA A N 1
ATOM 1599 C CA . ALA A 1 214 ? -8.876 -12.887 27.078 1.00 23.55 211 ALA A CA 1
ATOM 1600 C C . ALA A 1 214 ? -8.510 -13.191 28.516 1.00 25.28 211 ALA A C 1
ATOM 1601 O O . ALA A 1 214 ? -7.750 -12.424 29.171 1.00 25.48 211 ALA A O 1
ATOM 1603 N N . THR A 1 215 ? -9.057 -14.309 28.998 1.00 26.16 212 THR A N 1
ATOM 1604 C CA . THR A 1 215 ? -8.988 -14.703 30.380 1.00 26.70 212 THR A CA 1
ATOM 1605 C C . THR A 1 215 ? -7.747 -15.541 30.596 1.00 27.26 212 THR A C 1
ATOM 1606 O O . THR A 1 215 ? -7.545 -16.586 29.942 1.00 26.39 212 THR A O 1
ATOM 1610 N N . HIS A 1 216 ? -6.945 -15.080 31.555 1.00 27.52 213 HIS A N 1
ATOM 1611 C CA . HIS A 1 216 ? -5.645 -15.668 31.914 1.00 26.87 213 HIS A CA 1
ATOM 1612 C C . HIS A 1 216 ? -4.812 -16.219 30.765 1.00 27.30 213 HIS A C 1
ATOM 1613 O O . HIS A 1 216 ? -4.687 -17.457 30.568 1.00 26.34 213 HIS A O 1
ATOM 1620 N N . LEU A 1 217 ? -4.193 -15.272 30.054 1.00 27.82 214 LEU A N 1
ATOM 1621 C CA . LEU A 1 217 ? -3.318 -15.577 28.918 1.00 28.34 214 LEU A CA 1
ATOM 1622 C C . LEU A 1 217 ? -2.409 -16.734 29.247 1.00 29.00 214 LEU A C 1
ATOM 1623 O O . LEU A 1 217 ? -1.769 -16.748 30.317 1.00 29.19 214 LEU A O 1
ATOM 1628 N N . PHE A 1 218 ? -2.393 -17.704 28.325 1.00 29.50 215 PHE A N 1
ATOM 1629 C CA . PHE A 1 218 ? -1.543 -18.928 28.371 1.00 29.96 215 PHE A CA 1
ATOM 1630 C C . PHE A 1 218 ? -2.139 -20.135 29.049 1.00 30.35 215 PHE A C 1
ATOM 1631 O O . PHE A 1 218 ? -1.715 -21.274 28.798 1.00 30.56 215 PHE A O 1
ATOM 1639 N N . ASN A 1 219 ? -3.076 -19.863 29.953 1.00 30.59 216 ASN A N 1
ATOM 1640 C CA . ASN A 1 219 ? -3.802 -20.891 30.708 1.00 29.39 216 ASN A CA 1
ATOM 1641 C C . ASN A 1 219 ? -5.122 -21.267 30.013 1.00 28.48 216 ASN A C 1
ATOM 1642 O O . ASN A 1 219 ? -5.935 -20.384 29.720 1.00 28.12 216 ASN A O 1
ATOM 1647 N N . ALA A 1 220 ? -5.336 -22.565 29.790 1.00 27.05 217 ALA A N 1
ATOM 1648 C CA . ALA A 1 220 ? -6.601 -23.080 29.239 1.00 26.65 217 ALA A CA 1
ATOM 1649 C C . ALA A 1 220 ? -6.912 -22.460 27.864 1.00 26.95 217 ALA A C 1
ATOM 1650 O O . ALA A 1 220 ? -8.061 -22.057 27.553 1.00 26.90 217 ALA A O 1
ATOM 1652 N N . MET A 1 221 ? -5.865 -22.389 27.038 1.00 26.12 218 MET A N 1
ATOM 1653 C CA . MET A 1 221 ? -6.014 -21.868 25.698 1.00 25.58 218 MET A CA 1
ATOM 1654 C C . MET A 1 221 ? -4.958 -22.429 24.772 1.00 25.22 218 MET A C 1
ATOM 1655 O O . MET A 1 221 ? -3.842 -22.694 25.202 1.00 25.11 218 MET A O 1
ATOM 1660 N N . THR A 1 222 ? -5.317 -22.589 23.499 1.00 25.54 219 THR A N 1
ATOM 1661 C CA . THR A 1 222 ? -4.392 -23.063 22.457 1.00 25.90 219 THR A CA 1
ATOM 1662 C C . THR A 1 222 ? -3.183 -22.148 22.375 1.00 26.42 219 THR A C 1
ATOM 1663 O O . THR A 1 222 ? -3.330 -20.952 22.187 1.00 26.56 219 THR A O 1
ATOM 1667 N N . PRO A 1 223 ? -1.980 -22.710 22.524 1.00 27.25 220 PRO A N 1
ATOM 1668 C CA . PRO A 1 223 ? -0.764 -21.927 22.453 1.00 26.97 220 PRO A CA 1
ATOM 1669 C C . PRO A 1 223 ? -0.377 -21.559 21.005 1.00 27.58 220 PRO A C 1
ATOM 1670 O O . PRO A 1 223 ? -1.062 -21.917 20.005 1.00 27.76 220 PRO A O 1
ATOM 1674 N N . MET A 1 224 ? 0.699 -20.799 20.902 1.00 28.09 221 MET A N 1
ATOM 1675 C CA . MET A 1 224 ? 1.247 -20.415 19.615 1.00 28.49 221 MET A CA 1
ATOM 1676 C C . MET A 1 224 ? 2.216 -21.516 19.143 1.00 28.05 221 MET A C 1
ATOM 1677 O O . MET A 1 224 ? 3.190 -21.797 19.838 1.00 28.68 221 MET A O 1
ATOM 1682 N N . VAL A 1 225 ? 1.916 -22.195 18.033 1.00 26.43 222 VAL A N 1
ATOM 1683 C CA . VAL A 1 225 ? 2.930 -23.069 17.399 1.00 25.75 222 VAL A CA 1
ATOM 1684 C C . VAL A 1 225 ? 3.133 -22.650 15.946 1.00 25.50 222 VAL A C 1
ATOM 1685 O O . VAL A 1 225 ? 2.304 -21.930 15.371 1.00 25.08 222 VAL A O 1
ATOM 1689 N N . GLY A 1 226 ? 4.211 -23.121 15.339 1.00 25.28 223 GLY A N 1
ATOM 1690 C CA . GLY A 1 226 ? 4.622 -22.648 14.026 1.00 25.58 223 GLY A CA 1
ATOM 1691 C C . GLY A 1 226 ? 3.507 -22.457 13.020 1.00 26.31 223 GLY A C 1
ATOM 1692 O O . GLY A 1 226 ? 3.402 -21.414 12.415 1.00 26.52 223 GLY A O 1
ATOM 1693 N N . ARG A 1 227 ? 2.677 -23.474 12.846 1.00 26.68 224 ARG A N 1
ATOM 1694 C CA . ARG A 1 227 ? 1.687 -23.462 11.816 1.00 27.86 224 ARG A CA 1
ATOM 1695 C C . ARG A 1 227 ? 0.310 -23.170 12.350 1.00 27.53 224 ARG A C 1
ATOM 1696 O O . ARG A 1 227 ? -0.644 -23.116 11.584 1.00 27.75 224 ARG A O 1
ATOM 1704 N N . GLU A 1 228 ? 0.196 -23.022 13.662 1.00 28.03 225 GLU A N 1
ATOM 1705 C CA . GLU A 1 228 ? -1.085 -22.681 14.298 1.00 27.92 225 GLU A CA 1
ATOM 1706 C C . GLU A 1 228 ? -0.873 -21.685 15.417 1.00 26.39 225 GLU A C 1
ATOM 1707 O O . GLU A 1 228 ? -0.550 -22.079 16.523 1.00 26.97 225 GLU A O 1
ATOM 1713 N N . PRO A 1 229 ? -1.050 -20.385 15.129 1.00 25.69 226 PRO A N 1
ATOM 1714 C CA . PRO A 1 229 ? -0.786 -19.337 16.116 1.00 24.56 226 PRO A CA 1
ATOM 1715 C C . PRO A 1 229 ? -1.680 -19.510 17.303 1.00 23.97 226 PRO A C 1
ATOM 1716 O O . PRO A 1 229 ? -1.312 -19.140 18.416 1.00 23.46 226 PRO A O 1
ATOM 1720 N N . GLY A 1 230 ? -2.850 -20.097 17.060 1.00 23.29 227 GLY A N 1
ATOM 1721 C CA . GLY A 1 230 ? -3.790 -20.392 18.119 1.00 22.99 227 GLY A CA 1
ATOM 1722 C C . GLY A 1 230 ? -4.366 -19.141 18.772 1.00 24.01 227 GLY A C 1
ATOM 1723 O O . GLY A 1 230 ? -4.283 -18.027 18.217 1.00 23.63 227 GLY A O 1
ATOM 1724 N N . VAL A 1 231 ? -4.950 -19.334 19.964 1.00 23.26 228 VAL A N 1
ATOM 1725 C CA . VAL A 1 231 ? -5.632 -18.276 20.658 1.00 21.71 228 VAL A CA 1
ATOM 1726 C C . VAL A 1 231 ? -4.603 -17.260 21.164 1.00 22.23 228 VAL A C 1
ATOM 1727 O O . VAL A 1 231 ? -4.824 -16.030 21.034 1.00 22.50 228 VAL A O 1
ATOM 1731 N N . VAL A 1 232 ? -3.469 -17.769 21.671 1.00 21.21 229 VAL A N 1
ATOM 1732 C CA . VAL A 1 232 ? -2.335 -16.936 22.101 1.00 19.59 229 VAL A CA 1
ATOM 1733 C C . VAL A 1 232 ? -1.852 -16.004 20.973 1.00 19.83 229 VAL A C 1
ATOM 1734 O O . VAL A 1 232 ? -1.903 -14.767 21.102 1.00 20.57 229 VAL A O 1
ATOM 1738 N N . GLY A 1 233 ? -1.463 -16.569 19.836 1.00 19.78 230 GLY A N 1
ATOM 1739 C CA . GLY A 1 233 ? -1.178 -15.766 18.647 1.00 19.66 230 GLY A CA 1
ATOM 1740 C C . GLY A 1 233 ? -2.250 -14.740 18.252 1.00 19.62 230 GLY A C 1
ATOM 1741 O O . GLY A 1 233 ? -1.932 -13.583 17.969 1.00 20.87 230 GLY A O 1
ATOM 1742 N N . ALA A 1 234 ? -3.514 -15.132 18.253 1.00 18.68 231 ALA A N 1
ATOM 1743 C CA . ALA A 1 234 ? -4.591 -14.200 17.939 1.00 18.40 231 ALA A CA 1
ATOM 1744 C C . ALA A 1 234 ? -4.529 -13.004 18.899 1.00 18.74 231 ALA A C 1
ATOM 1745 O O . ALA A 1 234 ? -4.549 -11.859 18.476 1.00 17.84 231 ALA A O 1
ATOM 1747 N N . ILE A 1 235 ? -4.389 -13.278 20.191 1.00 20.35 232 ILE A N 1
ATOM 1748 C CA . ILE A 1 235 ? -4.313 -12.211 21.185 1.00 21.74 232 ILE A CA 1
ATOM 1749 C C . ILE A 1 235 ? -3.128 -11.286 20.879 1.00 22.39 232 ILE A C 1
ATOM 1750 O O . ILE A 1 235 ? -3.301 -10.084 20.809 1.00 22.90 232 ILE A O 1
ATOM 1755 N N . TYR A 1 236 ? -1.956 -11.862 20.630 1.00 23.40 233 TYR A N 1
ATOM 1756 C CA . TYR A 1 236 ? -0.761 -11.101 20.169 1.00 24.09 233 TYR A CA 1
ATOM 1757 C C . TYR A 1 236 ? -0.906 -10.312 18.858 1.00 24.64 233 TYR A C 1
ATOM 1758 O O . TYR A 1 236 ? -0.151 -9.382 18.596 1.00 24.77 233 TYR A O 1
ATOM 1767 N N . ASP A 1 237 ? -1.846 -10.711 18.015 1.00 25.41 234 ASP A N 1
ATOM 1768 C CA . ASP A 1 237 ? -1.994 -10.104 16.702 1.00 25.53 234 ASP A CA 1
ATOM 1769 C C . ASP A 1 237 ? -3.221 -9.166 16.616 1.00 25.88 234 ASP A C 1
ATOM 1770 O O . ASP A 1 237 ? -3.518 -8.666 15.558 1.00 26.22 234 ASP A O 1
ATOM 1775 N N . THR A 1 238 ? -3.953 -8.973 17.717 1.00 25.97 235 THR A N 1
ATOM 1776 C CA . THR A 1 238 ? -5.174 -8.157 17.697 1.00 25.91 235 THR A CA 1
ATOM 1777 C C . THR A 1 238 ? -5.047 -7.051 18.747 1.00 26.24 235 THR A C 1
ATOM 1778 O O . THR A 1 238 ? -5.059 -7.326 19.938 1.00 26.28 235 THR A O 1
ATOM 1782 N N . PRO A 1 239 ? -4.883 -5.801 18.304 1.00 26.60 236 PRO A N 1
ATOM 1783 C CA . PRO A 1 239 ? -4.538 -4.738 19.262 1.00 26.70 236 PRO A CA 1
ATOM 1784 C C . PRO A 1 239 ? -5.667 -4.347 20.218 1.00 27.06 236 PRO A C 1
ATOM 1785 O O . PRO A 1 239 ? -5.384 -3.803 21.285 1.00 27.59 236 PRO A O 1
ATOM 1789 N N . GLU A 1 240 ? -6.919 -4.614 19.849 1.00 26.48 237 GLU A N 1
ATOM 1790 C CA . GLU A 1 240 ? -8.058 -4.203 20.649 1.00 26.67 237 GLU A CA 1
ATOM 1791 C C . GLU A 1 240 ? -8.264 -5.165 21.799 1.00 26.70 237 GLU A C 1
ATOM 1792 O O . GLU A 1 240 ? -9.088 -4.884 22.695 1.00 26.67 237 GLU A O 1
ATOM 1798 N N . VAL A 1 241 ? -7.586 -6.312 21.795 1.00 25.07 238 VAL A N 1
ATOM 1799 C CA . VAL A 1 241 ? -7.944 -7.286 22.826 1.00 24.06 238 VAL A CA 1
ATOM 1800 C C . VAL A 1 241 ? -7.067 -7.150 24.075 1.00 23.60 238 VAL A C 1
ATOM 1801 O O . VAL A 1 241 ? -5.840 -7.284 23.997 1.00 24.36 238 VAL A O 1
ATOM 1805 N N . TYR A 1 242 ? -7.697 -6.903 25.204 1.00 21.84 239 TYR A N 1
ATOM 1806 C CA . TYR A 1 242 ? -7.048 -6.989 26.477 1.00 22.44 239 TYR A CA 1
ATOM 1807 C C . TYR A 1 242 ? -6.763 -8.428 26.852 1.00 22.92 239 TYR A C 1
ATOM 1808 O O . TYR A 1 242 ? -7.452 -9.372 26.399 1.00 23.70 239 TYR A O 1
ATOM 1817 N N . ALA A 1 243 ? -5.788 -8.632 27.725 1.00 22.72 240 ALA A N 1
ATOM 1818 C CA . ALA A 1 243 ? -5.565 -9.983 28.203 1.00 23.12 240 ALA A CA 1
ATOM 1819 C C . ALA A 1 243 ? -5.175 -9.975 29.653 1.00 23.18 240 ALA A C 1
ATOM 1820 O O . ALA A 1 243 ? -4.289 -9.223 30.051 1.00 23.35 240 ALA A O 1
ATOM 1822 N N . GLY A 1 244 ? -5.835 -10.814 30.441 1.00 23.78 241 GLY A N 1
ATOM 1823 C CA . GLY A 1 244 ? -5.520 -10.954 31.868 1.00 24.20 241 GLY A CA 1
ATOM 1824 C C . GLY A 1 244 ? -4.402 -11.939 32.060 1.00 24.99 241 GLY A C 1
ATOM 1825 O O . GLY A 1 244 ? -4.308 -12.918 31.320 1.00 27.08 241 GLY A O 1
ATOM 1826 N N . ILE A 1 245 ? -3.535 -11.722 33.022 1.00 24.31 242 ILE A N 1
ATOM 1827 C CA . ILE A 1 245 ? -2.449 -12.673 33.186 1.00 24.40 242 ILE A CA 1
ATOM 1828 C C . ILE A 1 245 ? -2.068 -12.816 34.661 1.00 24.99 242 ILE A C 1
ATOM 1829 O O . ILE A 1 245 ? -2.103 -11.837 35.390 1.00 25.27 242 ILE A O 1
ATOM 1834 N N . ILE A 1 246 ? -1.746 -14.034 35.084 1.00 24.83 243 ILE A N 1
ATOM 1835 C CA . ILE A 1 246 ? -1.558 -14.345 36.480 1.00 25.46 243 ILE A CA 1
ATOM 1836 C C . ILE A 1 246 ? -0.095 -14.472 36.783 1.00 26.60 243 ILE A C 1
ATOM 1837 O O . ILE A 1 246 ? 0.591 -15.302 36.209 1.00 27.46 243 ILE A O 1
ATOM 1842 N N . ALA A 1 247 ? 0.379 -13.651 37.697 1.00 28.02 244 ALA A N 1
ATOM 1843 C CA . ALA A 1 247 ? 1.797 -13.542 37.949 1.00 29.42 244 ALA A CA 1
ATOM 1844 C C . ALA A 1 247 ? 2.121 -14.044 39.346 1.00 30.35 244 ALA A C 1
ATOM 1845 O O . ALA A 1 247 ? 2.630 -13.290 40.179 1.00 31.39 244 ALA A O 1
ATOM 1847 N N . ASP A 1 248 ? 1.818 -15.308 39.609 1.00 30.88 245 ASP A N 1
ATOM 1848 C CA . ASP A 1 248 ? 2.153 -15.901 40.903 1.00 31.35 245 ASP A CA 1
ATOM 1849 C C . ASP A 1 248 ? 3.506 -16.641 40.834 1.00 31.53 245 ASP A C 1
ATOM 1850 O O . ASP A 1 248 ? 4.134 -16.947 41.852 1.00 31.79 245 ASP A O 1
ATOM 1855 N N . GLY A 1 249 ? 3.960 -16.891 39.615 1.00 31.70 246 GLY A N 1
ATOM 1856 C CA . GLY A 1 249 ? 5.195 -17.610 39.384 1.00 31.53 246 GLY A CA 1
ATOM 1857 C C . GLY A 1 249 ? 4.900 -19.063 39.095 1.00 31.54 246 GLY A C 1
ATOM 1858 O O . GLY A 1 249 ? 5.795 -19.811 38.729 1.00 31.85 246 GLY A O 1
ATOM 1859 N N . PHE A 1 250 ? 3.637 -19.454 39.251 1.00 31.45 247 PHE A N 1
ATOM 1860 C CA . PHE A 1 250 ? 3.229 -20.841 39.047 1.00 31.05 247 PHE A CA 1
ATOM 1861 C C . PHE A 1 250 ? 2.420 -21.028 37.790 1.00 30.00 247 PHE A C 1
ATOM 1862 O O . PHE A 1 250 ? 2.501 -22.083 37.161 1.00 30.95 247 PHE A O 1
ATOM 1870 N N . HIS A 1 251 ? 1.596 -20.036 37.461 1.00 28.62 248 HIS A N 1
ATOM 1871 C CA . HIS A 1 251 ? 0.706 -20.135 36.317 1.00 26.78 248 HIS A CA 1
ATOM 1872 C C . HIS A 1 251 ? 1.402 -19.911 34.996 1.00 26.34 248 HIS A C 1
ATOM 1873 O O . HIS A 1 251 ? 1.075 -20.578 34.027 1.00 26.13 248 HIS A O 1
ATOM 1880 N N . VAL A 1 252 ? 2.335 -18.956 34.971 1.00 25.46 249 VAL A N 1
ATOM 1881 C CA . VAL A 1 252 ? 3.008 -18.490 33.780 1.00 24.90 249 VAL A CA 1
ATOM 1882 C C . VAL A 1 252 ? 4.462 -18.176 34.158 1.00 25.23 249 VAL A C 1
ATOM 1883 O O . VAL A 1 252 ? 4.704 -17.490 35.147 1.00 25.75 249 VAL A O 1
ATOM 1887 N N . ASP A 1 253 ? 5.422 -18.675 33.387 1.00 25.19 250 ASP A N 1
ATOM 1888 C CA . ASP A 1 253 ? 6.826 -18.305 33.551 1.00 26.14 250 ASP A CA 1
ATOM 1889 C C . ASP A 1 253 ? 6.995 -16.807 33.354 1.00 26.65 250 ASP A C 1
ATOM 1890 O O . ASP A 1 253 ? 6.471 -16.220 32.403 1.00 27.25 250 ASP A O 1
ATOM 1895 N N . TYR A 1 254 ? 7.751 -16.184 34.246 1.00 26.81 251 TYR A N 1
ATOM 1896 C CA . TYR A 1 254 ? 7.958 -14.749 34.173 1.00 25.79 251 TYR A CA 1
ATOM 1897 C C . TYR A 1 254 ? 8.488 -14.251 32.826 1.00 25.88 251 TYR A C 1
ATOM 1898 O O . TYR A 1 254 ? 8.116 -13.173 32.365 1.00 26.62 251 TYR A O 1
ATOM 1907 N N . ALA A 1 255 ? 9.331 -15.032 32.170 1.00 25.37 252 ALA A N 1
ATOM 1908 C CA . ALA A 1 255 ? 9.850 -14.640 30.856 1.00 24.48 252 ALA A CA 1
ATOM 1909 C C . ALA A 1 255 ? 8.694 -14.425 29.874 1.00 24.81 252 ALA A C 1
ATOM 1910 O O . ALA A 1 255 ? 8.719 -13.492 29.079 1.00 25.22 252 ALA A O 1
ATOM 1912 N N . ASN A 1 256 ? 7.665 -15.266 29.958 1.00 24.58 253 ASN A N 1
ATOM 1913 C CA . ASN A 1 256 ? 6.492 -15.099 29.137 1.00 24.20 253 ASN A CA 1
ATOM 1914 C C . ASN A 1 256 ? 5.693 -13.869 29.480 1.00 23.48 253 ASN A C 1
ATOM 1915 O O . ASN A 1 256 ? 5.121 -13.256 28.614 1.00 22.84 253 ASN A O 1
ATOM 1920 N N . ILE A 1 257 ? 5.621 -13.518 30.751 1.00 23.54 254 ILE A N 1
ATOM 1921 C CA . ILE A 1 257 ? 4.900 -12.286 31.102 1.00 23.58 254 ILE A CA 1
ATOM 1922 C C . ILE A 1 257 ? 5.601 -11.092 30.500 1.00 23.61 254 ILE A C 1
ATOM 1923 O O . ILE A 1 257 ? 4.956 -10.220 29.945 1.00 25.35 254 ILE A O 1
ATOM 1928 N N . ARG A 1 258 ? 6.931 -11.104 30.554 1.00 23.72 255 ARG A N 1
ATOM 1929 C CA . ARG A 1 258 ? 7.784 -10.062 30.012 1.00 22.71 255 ARG A CA 1
ATOM 1930 C C . ARG A 1 258 ? 7.603 -9.875 28.522 1.00 23.05 255 ARG A C 1
ATOM 1931 O O . ARG A 1 258 ? 7.514 -8.735 28.024 1.00 24.06 255 ARG A O 1
ATOM 1939 N N . ILE A 1 259 ? 7.535 -10.985 27.803 1.00 22.46 256 ILE A N 1
ATOM 1940 C CA . ILE A 1 259 ? 7.345 -10.946 26.366 1.00 20.89 256 ILE A CA 1
ATOM 1941 C C . ILE A 1 259 ? 5.946 -10.399 26.044 1.00 20.68 256 ILE A C 1
ATOM 1942 O O . ILE A 1 259 ? 5.759 -9.550 25.142 1.00 20.21 256 ILE A O 1
ATOM 1947 N N . ALA A 1 260 ? 4.976 -10.855 26.824 1.00 19.45 257 ALA A N 1
ATOM 1948 C CA . ALA A 1 260 ? 3.578 -10.519 26.606 1.00 19.50 257 ALA A CA 1
ATOM 1949 C C . ALA A 1 260 ? 3.372 -9.000 26.748 1.00 19.32 257 ALA A C 1
ATOM 1950 O O . ALA A 1 260 ? 2.668 -8.376 25.952 1.00 18.34 257 ALA A O 1
ATOM 1952 N N . HIS A 1 261 ? 4.030 -8.430 27.757 1.00 19.65 258 HIS A N 1
ATOM 1953 C CA . HIS A 1 261 ? 3.972 -7.008 28.004 1.00 20.08 258 HIS A CA 1
ATOM 1954 C C . HIS A 1 261 ? 4.611 -6.231 26.872 1.00 21.64 258 HIS A C 1
ATOM 1955 O O . HIS A 1 261 ? 4.087 -5.205 26.472 1.00 21.89 258 HIS A O 1
ATOM 1962 N N . LYS A 1 262 ? 5.737 -6.703 26.328 1.00 22.34 259 LYS A N 1
ATOM 1963 C CA . LYS A 1 262 ? 6.330 -5.981 25.183 1.00 23.26 259 LYS A CA 1
ATOM 1964 C C . LYS A 1 262 ? 5.410 -5.949 23.929 1.00 23.45 259 LYS A C 1
ATOM 1965 O O . LYS A 1 262 ? 5.401 -4.980 23.132 1.00 23.23 259 LYS A O 1
ATOM 1971 N N . ILE A 1 263 ? 4.618 -7.000 23.794 1.00 23.10 260 ILE A N 1
ATOM 1972 C CA . ILE A 1 263 ? 3.679 -7.063 22.716 1.00 22.98 260 ILE A CA 1
ATOM 1973 C C . ILE A 1 263 ? 2.434 -6.277 23.077 1.00 23.54 260 ILE A C 1
ATOM 1974 O O . ILE A 1 263 ? 1.943 -5.470 22.293 1.00 22.70 260 ILE A O 1
ATOM 1979 N N . LYS A 1 264 ? 1.921 -6.516 24.279 1.00 24.24 261 LYS A N 1
ATOM 1980 C CA . LYS A 1 264 ? 0.579 -6.076 24.582 1.00 24.43 261 LYS A CA 1
ATOM 1981 C C . LYS A 1 264 ? 0.517 -4.678 25.176 1.00 25.05 261 LYS A C 1
ATOM 1982 O O . LYS A 1 264 ? -0.503 -3.975 25.036 1.00 25.28 261 LYS A O 1
ATOM 1988 N N . GLY A 1 265 ? 1.614 -4.264 25.811 1.00 24.58 262 GLY A N 1
ATOM 1989 C CA . GLY A 1 265 ? 1.671 -3.001 26.516 1.00 24.14 262 GLY A CA 1
ATOM 1990 C C . GLY A 1 265 ? 0.428 -2.759 27.345 1.00 24.82 262 GLY A C 1
ATOM 1991 O O . GLY A 1 265 ? 0.087 -3.542 28.215 1.00 24.65 262 GLY A O 1
ATOM 1992 N N . GLU A 1 266 ? -0.274 -1.678 27.062 1.00 24.95 263 GLU A N 1
ATOM 1993 C CA . GLU A 1 266 ? -1.364 -1.293 27.922 1.00 26.33 263 GLU A CA 1
ATOM 1994 C C . GLU A 1 266 ? -2.581 -2.213 27.866 1.00 25.34 263 GLU A C 1
ATOM 1995 O O . GLU A 1 266 ? -3.545 -1.983 28.587 1.00 25.19 263 GLU A O 1
ATOM 2001 N N . LYS A 1 267 ? -2.544 -3.215 27.001 1.00 23.97 264 LYS A N 1
ATOM 2002 C CA . LYS A 1 267 ? -3.584 -4.241 26.963 1.00 23.32 264 LYS A CA 1
ATOM 2003 C C . LYS A 1 267 ? -3.352 -5.416 27.906 1.00 22.57 264 LYS A C 1
ATOM 2004 O O . LYS A 1 267 ? -4.197 -6.290 27.971 1.00 21.92 264 LYS A O 1
ATOM 2010 N N . LEU A 1 268 ? -2.210 -5.466 28.591 1.00 22.03 265 LEU A N 1
ATOM 2011 C CA . LEU A 1 268 ? -1.952 -6.530 29.552 1.00 22.11 265 LEU A CA 1
ATOM 2012 C C . LEU A 1 268 ? -2.389 -6.139 30.953 1.00 22.85 265 LEU A C 1
ATOM 2013 O O . LEU A 1 268 ? -1.987 -5.089 31.489 1.00 22.73 265 LEU A O 1
ATOM 2018 N N . VAL A 1 269 ? -3.175 -7.021 31.564 1.00 23.23 266 VAL A N 1
ATOM 2019 C CA . VAL A 1 269 ? -3.839 -6.735 32.848 1.00 22.77 266 VAL A CA 1
ATOM 2020 C C . VAL A 1 269 ? -3.487 -7.769 33.887 1.00 22.48 266 VAL A C 1
ATOM 2021 O O . VAL A 1 269 ? -3.522 -8.970 33.598 1.00 23.04 266 VAL A O 1
ATOM 2025 N N . LEU A 1 270 ? -3.176 -7.295 35.085 1.00 22.19 267 LEU A N 1
ATOM 2026 C CA . LEU A 1 270 ? -2.937 -8.156 36.235 1.00 22.57 267 LEU A CA 1
ATOM 2027 C C . LEU A 1 270 ? -4.258 -8.583 36.872 1.00 23.15 267 LEU A C 1
ATOM 2028 O O . LEU A 1 270 ? -5.063 -7.757 37.281 1.00 22.95 267 LEU A O 1
ATOM 2033 N N . VAL A 1 271 ? -4.476 -9.894 36.938 1.00 24.54 268 VAL A N 1
ATOM 2034 C CA . VAL A 1 271 ? -5.571 -10.470 37.720 1.00 24.42 268 VAL A CA 1
ATOM 2035 C C . VAL A 1 271 ? -4.941 -11.405 38.733 1.00 25.16 268 VAL A C 1
ATOM 2036 O O . VAL A 1 271 ? -3.720 -11.676 38.648 1.00 26.30 268 VAL A O 1
ATOM 2040 N N . THR A 1 272 ? -5.734 -11.874 39.701 1.00 25.61 269 THR A N 1
ATOM 2041 C CA . THR A 1 272 ? -5.253 -12.870 40.649 1.00 26.00 269 THR A CA 1
ATOM 2042 C C . THR A 1 272 ? -5.789 -14.233 40.317 1.00 26.90 269 THR A C 1
ATOM 2043 O O . THR A 1 272 ? -5.066 -15.200 40.392 1.00 27.86 269 THR A O 1
ATOM 2047 N N . ASP A 1 273 ? -7.054 -14.311 39.915 1.00 27.56 270 ASP A N 1
ATOM 2048 C CA . ASP A 1 273 ? -7.763 -15.578 39.794 1.00 28.48 270 ASP A CA 1
ATOM 2049 C C . ASP A 1 273 ? -7.722 -16.275 41.142 1.00 28.66 270 ASP A C 1
ATOM 2050 O O . ASP A 1 273 ? -7.602 -17.504 41.246 1.00 29.14 270 ASP A O 1
ATOM 2055 N N . ALA A 1 274 ? -7.788 -15.478 42.190 1.00 28.74 271 ALA A N 1
ATOM 2056 C CA . ALA A 1 274 ? -7.492 -16.008 43.509 1.00 28.79 271 ALA A CA 1
ATOM 2057 C C . ALA A 1 274 ? -8.681 -16.790 44.056 1.00 28.83 271 ALA A C 1
ATOM 2058 O O . ALA A 1 274 ? -9.820 -16.682 43.559 1.00 29.47 271 ALA A O 1
ATOM 2060 N N . THR A 1 275 ? -8.401 -17.612 45.045 1.00 28.02 272 THR A N 1
ATOM 2061 C CA . THR A 1 275 ? -9.395 -18.523 45.597 1.00 27.40 272 THR A CA 1
ATOM 2062 C C . THR A 1 275 ? -9.254 -18.402 47.115 1.00 27.42 272 THR A C 1
ATOM 2063 O O . THR A 1 275 ? -8.525 -17.540 47.601 1.00 27.76 272 THR A O 1
ATOM 2067 N N . ALA A 1 276 ? -9.891 -19.282 47.865 1.00 27.69 273 ALA A N 1
ATOM 2068 C CA . ALA A 1 276 ? -10.087 -19.046 49.303 1.00 28.24 273 ALA A CA 1
ATOM 2069 C C . ALA A 1 276 ? -8.805 -18.918 50.140 1.00 28.76 273 ALA A C 1
ATOM 2070 O O . ALA A 1 276 ? -8.763 -18.109 51.078 1.00 28.05 273 ALA A O 1
ATOM 2072 N N . PRO A 1 277 ? -7.749 -19.659 49.775 1.00 29.42 274 PRO A N 1
ATOM 2073 C CA . PRO A 1 277 ? -6.482 -19.585 50.483 1.00 30.44 274 PRO A CA 1
ATOM 2074 C C . PRO A 1 277 ? -5.715 -18.262 50.358 1.00 31.71 274 PRO A C 1
ATOM 2075 O O . PRO A 1 277 ? -4.764 -18.052 51.116 1.00 31.73 274 PRO A O 1
ATOM 2079 N N . ALA A 1 278 ? -6.088 -17.383 49.423 1.00 32.72 275 ALA A N 1
ATOM 2080 C CA . ALA A 1 278 ? -5.387 -16.100 49.309 1.00 33.50 275 ALA A CA 1
ATOM 2081 C C . ALA A 1 278 ? -5.736 -15.243 50.533 1.00 34.32 275 ALA A C 1
ATOM 2082 O O . ALA A 1 278 ? -6.887 -14.802 50.708 1.00 34.04 275 ALA A O 1
ATOM 2084 N N . GLY A 1 279 ? -4.743 -15.013 51.379 1.00 34.96 276 GLY A N 1
ATOM 2085 C CA . GLY A 1 279 ? -4.991 -14.340 52.649 1.00 36.77 276 GLY A CA 1
ATOM 2086 C C . GLY A 1 279 ? -5.581 -15.227 53.757 1.00 37.59 276 GLY A C 1
ATOM 2087 O O . GLY A 1 279 ? -5.991 -14.715 54.814 1.00 37.81 276 GLY A O 1
ATOM 2088 N N . ALA A 1 280 ? -5.662 -16.538 53.518 1.00 37.52 277 ALA A N 1
ATOM 2089 C CA . ALA A 1 280 ? -6.113 -17.478 54.556 1.00 38.55 277 ALA A CA 1
ATOM 2090 C C . ALA A 1 280 ? -5.233 -18.741 54.632 1.00 38.93 277 ALA A C 1
ATOM 2091 O O . ALA A 1 280 ? -4.675 -19.222 53.634 1.00 39.37 277 ALA A O 1
ATOM 2093 N N . GLU A 1 281 ? -5.095 -19.287 55.819 1.00 39.19 278 GLU A N 1
ATOM 2094 C CA . GLU A 1 281 ? -4.307 -20.492 55.925 1.00 39.48 278 GLU A CA 1
ATOM 2095 C C . GLU A 1 281 ? -5.258 -21.669 55.790 1.00 38.52 278 GLU A C 1
ATOM 2096 O O . GLU A 1 281 ? -6.168 -21.837 56.591 1.00 38.43 278 GLU A O 1
ATOM 2102 N N . MET A 1 282 ? -5.083 -22.448 54.736 1.00 37.38 279 MET A N 1
ATOM 2103 C CA . MET A 1 282 ? -5.914 -23.624 54.555 1.00 36.40 279 MET A CA 1
ATOM 2104 C C . MET A 1 282 ? -5.281 -24.737 53.724 1.00 35.71 279 MET A C 1
ATOM 2105 O O . MET A 1 282 ? -4.446 -24.477 52.857 1.00 36.01 279 MET A O 1
ATOM 2110 N N . ASP A 1 283 ? -5.671 -25.974 54.048 1.00 34.46 280 ASP A N 1
ATOM 2111 C CA . ASP A 1 283 ? -5.205 -27.166 53.356 1.00 33.26 280 ASP A CA 1
ATOM 2112 C C . ASP A 1 283 ? -5.925 -27.403 52.011 1.00 32.30 280 ASP A C 1
ATOM 2113 O O . ASP A 1 283 ? -5.316 -27.866 51.053 1.00 31.72 280 ASP A O 1
ATOM 2118 N N . TYR A 1 284 ? -7.222 -27.110 51.954 1.00 31.84 281 TYR A N 1
ATOM 2119 C CA . TYR A 1 284 ? -7.994 -27.259 50.717 1.00 32.13 281 TYR A CA 1
ATOM 2120 C C . TYR A 1 284 ? -9.313 -26.497 50.724 1.00 31.13 281 TYR A C 1
ATOM 2121 O O . TYR A 1 284 ? -9.831 -26.146 51.770 1.00 31.91 281 TYR A O 1
ATOM 2130 N N . PHE A 1 285 ? -9.882 -26.279 49.552 1.00 30.29 282 PHE A N 1
ATOM 2131 C CA . PHE A 1 285 ? -11.178 -25.638 49.468 1.00 29.91 282 PHE A CA 1
ATOM 2132 C C . PHE A 1 285 ? -12.099 -26.389 48.512 1.00 30.83 282 PHE A C 1
ATOM 2133 O O . PHE A 1 285 ? -11.632 -27.251 47.764 1.00 29.91 282 PHE A O 1
ATOM 2141 N N . ILE A 1 286 ? -13.400 -26.062 48.535 1.00 31.98 283 ILE A N 1
ATOM 2142 C CA . ILE A 1 286 ? -14.332 -26.665 47.574 1.00 33.17 283 ILE A CA 1
ATOM 2143 C C . ILE A 1 286 ? -14.582 -25.740 46.399 1.00 33.87 283 ILE A C 1
ATOM 2144 O O . ILE A 1 286 ? -14.787 -24.540 46.574 1.00 34.52 283 ILE A O 1
ATOM 2149 N N . PHE A 1 287 ? -14.575 -26.305 45.202 1.00 34.11 284 PHE A N 1
ATOM 2150 C CA . PHE A 1 287 ? -14.737 -25.500 44.019 1.00 34.81 284 PHE A CA 1
ATOM 2151 C C . PHE A 1 287 ? -15.766 -26.202 43.148 1.00 35.57 284 PHE A C 1
ATOM 2152 O O . PHE A 1 287 ? -15.392 -26.914 42.205 1.00 34.72 284 PHE A O 1
ATOM 2160 N N . VAL A 1 288 ? -17.053 -26.000 43.496 1.00 36.78 285 VAL A N 1
ATOM 2161 C CA . VAL A 1 288 ? -18.216 -26.597 42.794 1.00 37.88 285 VAL A CA 1
ATOM 2162 C C . VAL A 1 288 ? -18.111 -28.122 42.887 1.00 38.75 285 VAL A C 1
ATOM 2163 O O . VAL A 1 288 ? -17.869 -28.795 41.864 1.00 39.13 285 VAL A O 1
ATOM 2167 N N . GLY A 1 289 ? -18.231 -28.647 44.114 1.00 39.31 286 GLY A N 1
ATOM 2168 C CA . GLY A 1 289 ? -18.058 -30.097 44.412 1.00 39.74 286 GLY A CA 1
ATOM 2169 C C . GLY A 1 289 ? -16.734 -30.790 44.051 1.00 40.04 286 GLY A C 1
ATOM 2170 O O . GLY A 1 289 ? -16.678 -32.029 43.908 1.00 40.54 286 GLY A O 1
ATOM 2171 N N . LYS A 1 290 ? -15.691 -29.985 43.867 1.00 39.87 287 LYS A N 1
ATOM 2172 C CA . LYS A 1 290 ? -14.324 -30.435 43.612 1.00 39.83 287 LYS A CA 1
ATOM 2173 C C . LYS A 1 290 ? -13.473 -30.019 44.812 1.00 38.52 287 LYS A C 1
ATOM 2174 O O . LYS A 1 290 ? -13.549 -28.885 45.273 1.00 38.49 287 LYS A O 1
ATOM 2180 N N . LYS A 1 291 ? -12.659 -30.928 45.310 1.00 37.65 288 LYS A N 1
ATOM 2181 C CA . LYS A 1 291 ? -11.657 -30.604 46.321 1.00 36.71 288 LYS A CA 1
ATOM 2182 C C . LYS A 1 291 ? -10.445 -29.958 45.617 1.00 35.17 288 LYS A C 1
ATOM 2183 O O . LYS A 1 291 ? -9.859 -30.543 44.709 1.00 35.52 288 LYS A O 1
ATOM 2189 N N . VAL A 1 292 ? -10.076 -28.748 46.003 1.00 33.95 289 VAL A N 1
ATOM 2190 C CA . VAL A 1 292 ? -8.824 -28.149 45.494 1.00 32.95 289 VAL A CA 1
ATOM 2191 C C . VAL A 1 292 ? -7.810 -27.905 46.632 1.00 32.11 289 VAL A C 1
ATOM 2192 O O . VAL A 1 292 ? -8.126 -27.238 47.608 1.00 31.94 289 VAL A O 1
ATOM 2196 N N . TYR A 1 293 ? -6.611 -28.454 46.495 1.00 31.28 290 TYR A N 1
ATOM 2197 C CA . TYR A 1 293 ? -5.633 -28.440 47.589 1.00 31.40 290 TYR A CA 1
ATOM 2198 C C . TYR A 1 293 ? -4.635 -27.312 47.503 1.00 32.21 290 TYR A C 1
ATOM 2199 O O . TYR A 1 293 ? -4.159 -26.980 46.421 1.00 33.07 290 TYR A O 1
ATOM 2208 N N . TYR A 1 294 ? -4.320 -26.724 48.651 1.00 32.90 291 TYR A N 1
ATOM 2209 C CA . TYR A 1 294 ? -3.196 -25.797 48.791 1.00 34.04 291 TYR A CA 1
ATOM 2210 C C . TYR A 1 294 ? -1.860 -26.547 48.997 1.00 34.72 291 TYR A C 1
ATOM 2211 O O . TYR A 1 294 ? -1.673 -27.217 50.004 1.00 35.41 291 TYR A O 1
ATOM 2220 N N . ARG A 1 295 ? -0.927 -26.406 48.053 1.00 36.22 292 ARG A N 1
ATOM 2221 C CA . ARG A 1 295 ? 0.357 -27.155 48.066 1.00 36.65 292 ARG A CA 1
ATOM 2222 C C . ARG A 1 295 ? 1.599 -26.297 47.716 1.00 37.99 292 ARG A C 1
ATOM 2223 O O . ARG A 1 295 ? 1.902 -26.084 46.532 1.00 37.12 292 ARG A O 1
ATOM 2231 N N . ASP A 1 296 ? 2.319 -25.831 48.754 1.00 39.69 293 ASP A N 1
ATOM 2232 C CA . ASP A 1 296 ? 3.541 -25.011 48.576 1.00 41.08 293 ASP A CA 1
ATOM 2233 C C . ASP A 1 296 ? 3.222 -23.865 47.612 1.00 40.73 293 ASP A C 1
ATOM 2234 O O . ASP A 1 296 ? 3.781 -23.801 46.502 1.00 41.15 293 ASP A O 1
ATOM 2239 N N . GLY A 1 297 ? 2.297 -22.998 48.022 1.00 39.53 294 GLY A N 1
ATOM 2240 C CA . GLY A 1 297 ? 1.915 -21.837 47.246 1.00 38.48 294 GLY A CA 1
ATOM 2241 C C . GLY A 1 297 ? 0.968 -22.027 46.061 1.00 38.00 294 GLY A C 1
ATOM 2242 O O . GLY A 1 297 ? 0.435 -21.044 45.546 1.00 37.69 294 GLY A O 1
ATOM 2243 N N . LYS A 1 298 ? 0.760 -23.263 45.612 1.00 37.17 295 LYS A N 1
ATOM 2244 C CA . LYS A 1 298 ? -0.168 -23.526 44.509 1.00 36.69 295 LYS A CA 1
ATOM 2245 C C . LYS A 1 298 ? -1.542 -24.024 44.951 1.00 35.59 295 LYS A C 1
ATOM 2246 O O . LYS A 1 298 ? -1.688 -24.611 46.038 1.00 35.86 295 LYS A O 1
ATOM 2252 N N . CYS A 1 299 ? -2.535 -23.839 44.081 1.00 33.87 296 CYS A N 1
ATOM 2253 C CA . CYS A 1 299 ? -3.844 -24.416 44.287 1.00 32.77 296 CYS A CA 1
ATOM 2254 C C . CYS A 1 299 ? -4.103 -25.515 43.264 1.00 32.69 296 CYS A C 1
ATOM 2255 O O . CYS A 1 299 ? -4.371 -25.234 42.097 1.00 32.57 296 CYS A O 1
ATOM 2258 N N . VAL A 1 300 ? -4.010 -26.772 43.697 1.00 32.67 297 VAL A N 1
ATOM 2259 C CA . VAL A 1 300 ? -4.123 -27.906 42.759 1.00 33.06 297 VAL A CA 1
ATOM 2260 C C . VAL A 1 300 ? -5.165 -28.952 43.105 1.00 33.10 297 VAL A C 1
ATOM 2261 O O . VAL A 1 300 ? -5.462 -29.190 44.269 1.00 33.22 297 VAL A O 1
ATOM 2265 N N . ASP A 1 301 ? -5.730 -29.569 42.071 1.00 33.56 298 ASP A N 1
ATOM 2266 C CA . ASP A 1 301 ? -6.617 -30.709 42.283 1.00 33.89 298 ASP A CA 1
ATOM 2267 C C . ASP A 1 301 ? -5.815 -32.020 42.454 1.00 33.81 298 ASP A C 1
ATOM 2268 O O . ASP A 1 301 ? -4.583 -32.010 42.417 1.00 33.22 298 ASP A O 1
ATOM 2273 N N . GLU A 1 302 ? -6.517 -33.129 42.655 1.00 34.44 299 GLU A N 1
ATOM 2274 C CA . GLU A 1 302 ? -5.912 -34.466 42.719 1.00 35.38 299 GLU A CA 1
ATOM 2275 C C . GLU A 1 302 ? -4.901 -34.740 41.616 1.00 34.26 299 GLU A C 1
ATOM 2276 O O . GLU A 1 302 ? -3.993 -35.547 41.795 1.00 34.53 299 GLU A O 1
ATOM 2282 N N . ASN A 1 303 ? -5.099 -34.145 40.442 1.00 32.83 300 ASN A N 1
ATOM 2283 C CA . ASN A 1 303 ? -4.246 -34.466 39.297 1.00 31.26 300 ASN A CA 1
ATOM 2284 C C . ASN A 1 303 ? -3.089 -33.527 39.083 1.00 30.13 300 ASN A C 1
ATOM 2285 O O . ASN A 1 303 ? -2.282 -33.773 38.213 1.00 29.85 300 ASN A O 1
ATOM 2290 N N . GLY A 1 304 ? -3.012 -32.462 39.879 1.00 29.31 301 GLY A N 1
ATOM 2291 C CA . GLY A 1 304 ? -2.012 -31.421 39.703 1.00 28.77 301 GLY A CA 1
ATOM 2292 C C . GLY A 1 304 ? -2.474 -30.313 38.742 1.00 29.59 301 GLY A C 1
ATOM 2293 O O . GLY A 1 304 ? -1.688 -29.436 38.379 1.00 29.70 301 GLY A O 1
ATOM 2294 N N . THR A 1 305 ? -3.730 -30.336 38.316 1.00 29.04 302 THR A N 1
ATOM 2295 C CA . THR A 1 305 ? -4.237 -29.244 37.508 1.00 30.27 302 THR A CA 1
ATOM 2296 C C . THR A 1 305 ? -4.380 -28.032 38.428 1.00 31.18 302 THR A C 1
ATOM 2297 O O . THR A 1 305 ? -4.906 -28.140 39.557 1.00 31.71 302 THR A O 1
ATOM 2301 N N . LEU A 1 306 ? -3.926 -26.876 37.953 1.00 32.07 303 LEU A N 1
ATOM 2302 C CA . LEU A 1 306 ? -4.000 -25.652 38.768 1.00 32.47 303 LEU A CA 1
ATOM 2303 C C . LEU A 1 306 ? -5.454 -25.223 38.856 1.00 33.16 303 LEU A C 1
ATOM 2304 O O . LEU A 1 306 ? -6.192 -25.393 37.905 1.00 33.36 303 LEU A O 1
ATOM 2309 N N . GLY A 1 307 ? -5.891 -24.735 40.014 1.00 33.83 304 GLY A N 1
ATOM 2310 C CA . GLY A 1 307 ? -7.315 -24.491 40.215 1.00 33.97 304 GLY A CA 1
ATOM 2311 C C . GLY A 1 307 ? -7.446 -23.134 40.827 1.00 34.52 304 GLY A C 1
ATOM 2312 O O . GLY A 1 307 ? -7.773 -23.021 41.997 1.00 35.57 304 GLY A O 1
ATOM 2313 N N . GLY A 1 308 ? -7.168 -22.103 40.030 1.00 34.41 305 GLY A N 1
ATOM 2314 C CA . GLY A 1 308 ? -6.976 -20.757 40.545 1.00 33.40 305 GLY A CA 1
ATOM 2315 C C . GLY A 1 308 ? -5.711 -20.602 41.372 1.00 32.56 305 GLY A C 1
ATOM 2316 O O . GLY A 1 308 ? -4.884 -21.514 41.445 1.00 32.44 305 GLY A O 1
ATOM 2317 N N . SER A 1 309 ? -5.573 -19.443 42.018 1.00 31.92 306 SER A N 1
ATOM 2318 C CA . SER A 1 309 ? -4.343 -19.095 42.710 1.00 30.55 306 SER A CA 1
ATOM 2319 C C . SER A 1 309 ? -4.625 -18.628 44.105 1.00 29.80 306 SER A C 1
ATOM 2320 O O . SER A 1 309 ? -5.789 -18.510 44.509 1.00 30.03 306 SER A O 1
ATOM 2323 N N . ALA A 1 310 ? -3.532 -18.337 44.812 1.00 28.84 307 ALA A N 1
ATOM 2324 C CA . ALA A 1 310 ? -3.545 -17.716 46.120 1.00 28.18 307 ALA A CA 1
ATOM 2325 C C . ALA A 1 310 ? -2.796 -16.377 46.053 1.00 27.77 307 ALA A C 1
ATOM 2326 O O . ALA A 1 310 ? -2.298 -15.859 47.043 1.00 27.12 307 ALA A O 1
ATOM 2328 N N . LEU A 1 311 ? -2.701 -15.832 44.854 1.00 27.39 308 LEU A N 1
ATOM 2329 C CA . LEU A 1 311 ? -2.118 -14.525 44.664 1.00 27.17 308 LEU A CA 1
ATOM 2330 C C . LEU A 1 311 ? -3.019 -13.396 45.171 1.00 27.09 308 LEU A C 1
ATOM 2331 O O . LEU A 1 311 ? -4.228 -13.507 45.134 1.00 26.85 308 LEU A O 1
ATOM 2336 N N . THR A 1 312 ? -2.404 -12.318 45.655 1.00 27.63 309 THR A N 1
ATOM 2337 C CA . THR A 1 312 ? -3.101 -11.064 45.914 1.00 27.87 309 THR A CA 1
ATOM 2338 C C . THR A 1 312 ? -2.585 -10.006 44.946 1.00 28.40 309 THR A C 1
ATOM 2339 O O . THR A 1 312 ? -1.511 -10.136 44.362 1.00 28.65 309 THR A O 1
ATOM 2343 N N . MET A 1 313 ? -3.353 -8.944 44.764 1.00 29.40 310 MET A N 1
ATOM 2344 C CA . MET A 1 313 ? -2.964 -7.881 43.820 1.00 28.89 310 MET A CA 1
ATOM 2345 C C . MET A 1 313 ? -1.613 -7.176 44.161 1.00 29.13 310 MET A C 1
ATOM 2346 O O . MET A 1 313 ? -0.792 -6.864 43.272 1.00 29.23 310 MET A O 1
ATOM 2351 N N . ILE A 1 314 ? -1.358 -6.945 45.446 1.00 28.41 311 ILE A N 1
ATOM 2352 C CA . ILE A 1 314 ? -0.084 -6.339 45.816 1.00 27.53 311 ILE A CA 1
ATOM 2353 C C . ILE A 1 314 ? 1.097 -7.226 45.382 1.00 26.80 311 ILE A C 1
ATOM 2354 O O . ILE A 1 314 ? 2.082 -6.749 44.809 1.00 25.83 311 ILE A O 1
ATOM 2359 N N . GLU A 1 315 ? 0.985 -8.519 45.637 1.00 26.56 312 GLU A N 1
ATOM 2360 C CA . GLU A 1 315 ? 2.011 -9.480 45.195 1.00 27.37 312 GLU A CA 1
ATOM 2361 C C . GLU A 1 315 ? 2.156 -9.496 43.673 1.00 25.98 312 GLU A C 1
ATOM 2362 O O . GLU A 1 315 ? 3.263 -9.555 43.142 1.00 25.80 312 GLU A O 1
ATOM 2368 N N . ALA A 1 316 ? 1.042 -9.445 42.962 1.00 24.99 313 ALA A N 1
ATOM 2369 C CA . ALA A 1 316 ? 1.144 -9.397 41.520 1.00 25.16 313 ALA A CA 1
ATOM 2370 C C . ALA A 1 316 ? 1.916 -8.149 41.076 1.00 24.54 313 ALA A C 1
ATOM 2371 O O . ALA A 1 316 ? 2.747 -8.246 40.177 1.00 23.44 313 ALA A O 1
ATOM 2373 N N . VAL A 1 317 ? 1.678 -6.998 41.711 1.00 24.16 314 VAL A N 1
ATOM 2374 C CA . VAL A 1 317 ? 2.496 -5.829 41.376 1.00 24.43 314 VAL A CA 1
ATOM 2375 C C . VAL A 1 317 ? 3.980 -6.043 41.645 1.00 24.91 314 VAL A C 1
ATOM 2376 O O . VAL A 1 317 ? 4.839 -5.765 40.784 1.00 26.43 314 VAL A O 1
ATOM 2380 N N . GLN A 1 318 ? 4.288 -6.566 42.815 1.00 25.53 315 GLN A N 1
ATOM 2381 C CA . GLN A 1 318 ? 5.665 -6.830 43.211 1.00 26.16 315 GLN A CA 1
ATOM 2382 C C . GLN A 1 318 ? 6.417 -7.841 42.346 1.00 26.47 315 GLN A C 1
ATOM 2383 O O . GLN A 1 318 ? 7.577 -7.582 41.972 1.00 27.06 315 GLN A O 1
ATOM 2389 N N . ASN A 1 319 ? 5.792 -8.988 42.055 1.00 26.23 316 ASN A N 1
ATOM 2390 C CA . ASN A 1 319 ? 6.439 -10.008 41.221 1.00 26.29 316 ASN A CA 1
ATOM 2391 C C . ASN A 1 319 ? 6.690 -9.470 39.833 1.00 26.31 316 ASN A C 1
ATOM 2392 O O . ASN A 1 319 ? 7.633 -9.897 39.143 1.00 26.56 316 ASN A O 1
ATOM 2397 N N . THR A 1 320 ? 5.852 -8.521 39.429 1.00 25.86 317 THR A N 1
ATOM 2398 C CA . THR A 1 320 ? 5.958 -7.933 38.113 1.00 25.87 317 THR A CA 1
ATOM 2399 C C . THR A 1 320 ? 7.132 -6.960 38.021 1.00 26.13 317 THR A C 1
ATOM 2400 O O . THR A 1 320 ? 7.826 -6.870 36.973 1.00 24.92 317 THR A O 1
ATOM 2404 N N . VAL A 1 321 ? 7.353 -6.244 39.126 1.00 26.21 318 VAL A N 1
ATOM 2405 C CA . VAL A 1 321 ? 8.485 -5.349 39.233 1.00 26.38 318 VAL A CA 1
ATOM 2406 C C . VAL A 1 321 ? 9.734 -6.167 39.378 1.00 27.38 318 VAL A C 1
ATOM 2407 O O . VAL A 1 321 ? 10.715 -5.930 38.694 1.00 27.12 318 VAL A O 1
ATOM 2411 N N . GLU A 1 322 ? 9.692 -7.150 40.266 1.00 29.09 319 GLU A N 1
ATOM 2412 C CA . GLU A 1 322 ? 10.933 -7.758 40.723 1.00 30.34 319 GLU A CA 1
ATOM 2413 C C . GLU A 1 322 ? 11.344 -8.890 39.826 1.00 30.71 319 GLU A C 1
ATOM 2414 O O . GLU A 1 322 ? 12.508 -8.986 39.470 1.00 31.82 319 GLU A O 1
ATOM 2420 N N . HIS A 1 323 ? 10.387 -9.708 39.397 1.00 30.76 320 HIS A N 1
ATOM 2421 C CA . HIS A 1 323 ? 10.683 -10.834 38.505 1.00 29.80 320 HIS A CA 1
ATOM 2422 C C . HIS A 1 323 ? 10.470 -10.582 37.004 1.00 29.28 320 HIS A C 1
ATOM 2423 O O . HIS A 1 323 ? 11.250 -11.034 36.176 1.00 29.30 320 HIS A O 1
ATOM 2430 N N . VAL A 1 324 ? 9.424 -9.855 36.639 1.00 28.03 321 VAL A N 1
ATOM 2431 C CA . VAL A 1 324 ? 9.203 -9.619 35.245 1.00 26.46 321 VAL A CA 1
ATOM 2432 C C . VAL A 1 324 ? 10.128 -8.505 34.690 1.00 26.63 321 VAL A C 1
ATOM 2433 O O . VAL A 1 324 ? 10.438 -8.519 33.501 1.00 27.75 321 VAL A O 1
ATOM 2437 N N . GLY A 1 325 ? 10.573 -7.561 35.525 1.00 25.77 322 GLY A N 1
ATOM 2438 C CA . GLY A 1 325 ? 11.413 -6.450 35.060 1.00 24.13 322 GLY A CA 1
ATOM 2439 C C . GLY A 1 325 ? 10.684 -5.180 34.610 1.00 24.08 322 GLY A C 1
ATOM 2440 O O . GLY A 1 325 ? 11.259 -4.318 33.939 1.00 24.42 322 GLY A O 1
ATOM 2441 N N . ILE A 1 326 ? 9.425 -5.037 34.990 1.00 23.57 323 ILE A N 1
ATOM 2442 C CA . ILE A 1 326 ? 8.625 -3.918 34.539 1.00 23.51 323 ILE A CA 1
ATOM 2443 C C . ILE A 1 326 ? 8.719 -2.777 35.558 1.00 24.00 323 ILE A C 1
ATOM 2444 O O . ILE A 1 326 ? 8.803 -3.031 36.760 1.00 25.17 323 ILE A O 1
ATOM 2449 N N . ALA A 1 327 ? 8.743 -1.528 35.098 1.00 23.22 324 ALA A N 1
ATOM 2450 C CA . ALA A 1 327 ? 8.878 -0.404 36.030 1.00 23.18 324 ALA A CA 1
ATOM 2451 C C . ALA A 1 327 ? 7.662 -0.299 36.965 1.00 22.93 324 ALA A C 1
ATOM 2452 O O . ALA A 1 327 ? 6.565 -0.672 36.589 1.00 23.08 324 ALA A O 1
ATOM 2454 N N . LEU A 1 328 ? 7.882 0.165 38.191 1.00 23.56 325 LEU A N 1
ATOM 2455 C CA . LEU A 1 328 ? 6.818 0.310 39.168 1.00 23.85 325 LEU A CA 1
ATOM 2456 C C . LEU A 1 328 ? 5.589 1.050 38.688 1.00 24.82 325 LEU A C 1
ATOM 2457 O O . LEU A 1 328 ? 4.471 0.566 38.911 1.00 26.32 325 LEU A O 1
ATOM 2462 N N . ASP A 1 329 ? 5.762 2.205 38.030 1.00 25.45 326 ASP A N 1
ATOM 2463 C CA . ASP A 1 329 ? 4.608 2.994 37.597 1.00 25.23 326 ASP A CA 1
ATOM 2464 C C . ASP A 1 329 ? 3.746 2.242 36.551 1.00 25.30 326 ASP A C 1
ATOM 2465 O O . ASP A 1 329 ? 2.510 2.414 36.459 1.00 26.39 326 ASP A O 1
ATOM 2470 N N . GLU A 1 330 ? 4.409 1.394 35.785 1.00 24.56 327 GLU A N 1
ATOM 2471 C CA . GLU A 1 330 ? 3.774 0.628 34.735 1.00 23.91 327 GLU A CA 1
ATOM 2472 C C . GLU A 1 330 ? 3.078 -0.589 35.357 1.00 23.58 327 GLU A C 1
ATOM 2473 O O . GLU A 1 330 ? 1.941 -0.913 34.998 1.00 23.73 327 GLU A O 1
ATOM 2479 N N . ALA A 1 331 ? 3.747 -1.258 36.293 1.00 22.87 328 ALA A N 1
ATOM 2480 C CA . ALA A 1 331 ? 3.107 -2.356 37.046 1.00 23.58 328 ALA A CA 1
ATOM 2481 C C . ALA A 1 331 ? 1.765 -1.898 37.673 1.00 23.66 328 ALA A C 1
ATOM 2482 O O . ALA A 1 331 ? 0.749 -2.566 37.524 1.00 23.98 328 ALA A O 1
ATOM 2484 N N . LEU A 1 332 ? 1.777 -0.742 38.341 1.00 23.81 329 LEU A N 1
ATOM 2485 C CA . LEU A 1 332 ? 0.594 -0.199 38.963 1.00 23.75 329 LEU A CA 1
ATOM 2486 C C . LEU A 1 332 ? -0.490 0.056 37.944 1.00 23.93 329 LEU A C 1
ATOM 2487 O O . LEU A 1 332 ? -1.633 -0.313 38.159 1.00 25.59 329 LEU A O 1
ATOM 2492 N N . ARG A 1 333 ? -0.140 0.657 36.824 1.00 23.20 330 ARG A N 1
ATOM 2493 C CA . ARG A 1 333 ? -1.093 0.841 35.747 1.00 22.78 330 ARG A CA 1
ATOM 2494 C C . ARG A 1 333 ? -1.743 -0.476 35.327 1.00 22.49 330 ARG A C 1
ATOM 2495 O O . ARG A 1 333 ? -2.946 -0.511 35.118 1.00 22.43 330 ARG A O 1
ATOM 2503 N N . MET A 1 334 ? -0.965 -1.550 35.218 1.00 22.11 331 MET A N 1
ATOM 2504 C CA . MET A 1 334 ? -1.527 -2.871 34.851 1.00 22.82 331 MET A CA 1
ATOM 2505 C C . MET A 1 334 ? -2.465 -3.409 35.938 1.00 23.99 331 MET A C 1
ATOM 2506 O O . MET A 1 334 ? -3.252 -4.330 35.672 1.00 24.56 331 MET A O 1
ATOM 2511 N N . ALA A 1 335 ? -2.367 -2.872 37.161 1.00 23.35 332 ALA A N 1
ATOM 2512 C CA . ALA A 1 335 ? -3.211 -3.366 38.239 1.00 24.25 332 ALA A CA 1
ATOM 2513 C C . ALA A 1 335 ? -4.376 -2.432 38.588 1.00 24.70 332 ALA A C 1
ATOM 2514 O O . ALA A 1 335 ? -5.150 -2.736 39.509 1.00 24.71 332 ALA A O 1
ATOM 2516 N N . THR A 1 336 ? -4.461 -1.300 37.861 1.00 24.78 333 THR A N 1
ATOM 2517 C CA . THR A 1 336 ? -5.401 -0.185 38.116 1.00 24.73 333 THR A CA 1
ATOM 2518 C C . THR A 1 336 ? -6.007 0.419 36.819 1.00 24.84 333 THR A C 1
ATOM 2519 O O . THR A 1 336 ? -7.082 0.050 36.395 1.00 24.95 333 THR A O 1
ATOM 2523 N N . LEU A 1 337 ? -5.302 1.348 36.188 1.00 25.44 334 LEU A N 1
ATOM 2524 C CA . LEU A 1 337 ? -5.781 1.998 34.951 1.00 25.32 334 LEU A CA 1
ATOM 2525 C C . LEU A 1 337 ? -6.177 1.031 33.790 1.00 25.73 334 LEU A C 1
ATOM 2526 O O . LEU A 1 337 ? -7.278 1.170 33.203 1.00 27.10 334 LEU A O 1
ATOM 2531 N N . TYR A 1 338 ? -5.311 0.081 33.441 1.00 24.64 335 TYR A N 1
ATOM 2532 C CA . TYR A 1 338 ? -5.623 -0.818 32.329 1.00 23.82 335 TYR A CA 1
ATOM 2533 C C . TYR A 1 338 ? -6.869 -1.696 32.634 1.00 24.18 335 TYR A C 1
ATOM 2534 O O . TYR A 1 338 ? -7.776 -1.794 31.794 1.00 24.55 335 TYR A O 1
ATOM 2543 N N . PRO A 1 339 ? -6.927 -2.323 33.836 1.00 24.40 336 PRO A N 1
ATOM 2544 C CA . PRO A 1 339 ? -8.182 -3.046 34.189 1.00 24.41 336 PRO A CA 1
ATOM 2545 C C . PRO A 1 339 ? -9.443 -2.151 34.118 1.00 24.32 336 PRO A C 1
ATOM 2546 O O . PRO A 1 339 ? -10.461 -2.565 33.544 1.00 23.71 336 PRO A O 1
ATOM 2550 N N . ALA A 1 340 ? -9.356 -0.939 34.675 1.00 24.25 337 ALA A N 1
ATOM 2551 C CA . ALA A 1 340 ? -10.420 0.055 34.530 1.00 24.94 337 ALA A CA 1
ATOM 2552 C C . ALA A 1 340 ? -10.789 0.379 33.071 1.00 24.97 337 ALA A C 1
ATOM 2553 O O . ALA A 1 340 ? -11.938 0.266 32.719 1.00 25.02 337 ALA A O 1
ATOM 2555 N N . LYS A 1 341 ? -9.842 0.760 32.223 1.00 25.69 338 LYS A N 1
ATOM 2556 C CA . LYS A 1 341 ? -10.128 0.877 30.768 1.00 26.97 338 LYS A CA 1
ATOM 2557 C C . LYS A 1 341 ? -10.834 -0.385 30.196 1.00 27.04 338 LYS A C 1
ATOM 2558 O O . LYS A 1 341 ? -11.832 -0.280 29.505 1.00 26.73 338 LYS A O 1
ATOM 2564 N N . ALA A 1 342 ? -10.335 -1.576 30.513 1.00 26.35 339 ALA A N 1
ATOM 2565 C CA . ALA A 1 342 ? -10.910 -2.787 29.937 1.00 26.37 339 ALA A CA 1
ATOM 2566 C C . ALA A 1 342 ? -12.380 -3.008 30.307 1.00 26.60 339 ALA A C 1
ATOM 2567 O O . ALA A 1 342 ? -13.113 -3.622 29.554 1.00 26.16 339 ALA A O 1
ATOM 2569 N N . ILE A 1 343 ? -12.826 -2.545 31.467 1.00 27.12 340 ILE A N 1
ATOM 2570 C CA . ILE A 1 343 ? -14.238 -2.745 31.783 1.00 27.45 340 ILE A CA 1
ATOM 2571 C C . ILE A 1 343 ? -15.096 -1.482 31.678 1.00 28.14 340 ILE A C 1
ATOM 2572 O O . ILE A 1 343 ? -16.276 -1.513 32.037 1.00 28.74 340 ILE A O 1
ATOM 2577 N N . GLY A 1 344 ? -14.505 -0.399 31.173 1.00 27.97 341 GLY A N 1
ATOM 2578 C CA . GLY A 1 344 ? -15.219 0.829 30.931 1.00 28.37 341 GLY A CA 1
ATOM 2579 C C . GLY A 1 344 ? -15.637 1.524 32.212 1.00 29.57 341 GLY A C 1
ATOM 2580 O O . GLY A 1 344 ? -16.770 2.009 32.300 1.00 30.65 341 GLY A O 1
ATOM 2581 N N . VAL A 1 345 ? -14.747 1.571 33.213 1.00 29.50 342 VAL A N 1
ATOM 2582 C CA . VAL A 1 345 ? -14.974 2.373 34.431 1.00 28.59 342 VAL A CA 1
ATOM 2583 C C . VAL A 1 345 ? -13.865 3.383 34.653 1.00 29.45 342 VAL A C 1
ATOM 2584 O O . VAL A 1 345 ? -13.767 3.969 35.729 1.00 29.91 342 VAL A O 1
ATOM 2588 N N . ASP A 1 346 ? -13.034 3.588 33.637 1.00 30.45 343 ASP A N 1
ATOM 2589 C CA . ASP A 1 346 ? -11.791 4.350 33.781 1.00 31.59 343 ASP A CA 1
ATOM 2590 C C . ASP A 1 346 ? -12.072 5.829 33.924 1.00 32.08 343 ASP A C 1
ATOM 2591 O O . ASP A 1 346 ? -11.173 6.600 34.205 1.00 32.16 343 ASP A O 1
ATOM 2596 N N . GLU A 1 347 ? -13.315 6.224 33.702 1.00 32.86 344 GLU A N 1
ATOM 2597 C CA . GLU A 1 347 ? -13.662 7.626 33.839 1.00 34.12 344 GLU A CA 1
ATOM 2598 C C . GLU A 1 347 ? -13.894 7.905 35.310 1.00 33.64 344 GLU A C 1
ATOM 2599 O O . GLU A 1 347 ? -13.889 9.068 35.727 1.00 34.58 344 GLU A O 1
ATOM 2605 N N . LYS A 1 348 ? -14.054 6.853 36.116 1.00 32.89 345 LYS A N 1
ATOM 2606 C CA . LYS A 1 348 ? -14.224 7.076 37.577 1.00 32.52 345 LYS A CA 1
ATOM 2607 C C . LYS A 1 348 ? -13.193 6.404 38.504 1.00 31.63 345 LYS A C 1
ATOM 2608 O O . LYS A 1 348 ? -12.983 6.861 39.631 1.00 31.79 345 LYS A O 1
ATOM 2614 N N . LEU A 1 349 ? -12.574 5.326 38.025 1.00 30.69 346 LEU A N 1
ATOM 2615 C CA . LEU A 1 349 ? -11.559 4.597 38.763 1.00 29.74 346 LEU A CA 1
ATOM 2616 C C . LEU A 1 349 ? -10.267 4.449 37.950 1.00 29.82 346 LEU A C 1
ATOM 2617 O O . LEU A 1 349 ? -10.259 4.651 36.730 1.00 29.07 346 LEU A O 1
ATOM 2622 N N . GLY A 1 350 ? -9.169 4.142 38.637 1.00 29.68 347 GLY A N 1
ATOM 2623 C CA . GLY A 1 350 ? -7.918 3.803 37.952 1.00 29.42 347 GLY A CA 1
ATOM 2624 C C . GLY A 1 350 ? -6.860 4.889 37.851 1.00 29.38 347 GLY A C 1
ATOM 2625 O O . GLY A 1 350 ? -5.721 4.620 37.395 1.00 29.89 347 GLY A O 1
ATOM 2626 N N . ARG A 1 351 ? -7.228 6.114 38.226 1.00 28.40 348 ARG A N 1
ATOM 2627 C CA . ARG A 1 351 ? -6.278 7.238 38.251 1.00 28.18 348 ARG A CA 1
ATOM 2628 C C . ARG A 1 351 ? -6.418 8.066 39.496 1.00 27.65 348 ARG A C 1
ATOM 2629 O O . ARG A 1 351 ? -7.482 8.097 40.107 1.00 26.52 348 ARG A O 1
ATOM 2637 N N . ILE A 1 352 ? -5.333 8.749 39.860 1.00 27.41 349 ILE A N 1
ATOM 2638 C CA . ILE A 1 352 ? -5.465 9.761 40.879 1.00 26.87 349 ILE A CA 1
ATOM 2639 C C . ILE A 1 352 ? -5.657 11.104 40.217 1.00 26.71 349 ILE A C 1
ATOM 2640 O O . ILE A 1 352 ? -4.718 11.756 39.841 1.00 26.81 349 ILE A O 1
ATOM 2645 N N . LYS A 1 353 ? -6.903 11.500 40.048 1.00 27.67 350 LYS A N 1
ATOM 2646 C CA . LYS A 1 353 ? -7.172 12.837 39.524 1.00 29.29 350 LYS A CA 1
ATOM 2647 C C . LYS A 1 353 ? -8.546 13.430 39.907 1.00 29.04 350 LYS A C 1
ATOM 2648 O O . LYS A 1 353 ? -9.459 12.717 40.311 1.00 27.40 350 LYS A O 1
ATOM 2654 N N . LYS A 1 354 ? -8.656 14.750 39.757 1.00 30.42 351 LYS A N 1
ATOM 2655 C CA . LYS A 1 354 ? -9.784 15.470 40.308 1.00 32.00 351 LYS A CA 1
ATOM 2656 C C . LYS A 1 354 ? -11.019 15.004 39.593 1.00 31.49 351 LYS A C 1
ATOM 2657 O O . LYS A 1 354 ? -10.948 14.694 38.401 1.00 31.82 351 LYS A O 1
ATOM 2663 N N . GLY A 1 355 ? -12.109 14.870 40.343 1.00 31.28 352 GLY A N 1
ATOM 2664 C CA . GLY A 1 355 ? -13.405 14.422 39.794 1.00 32.00 352 GLY A CA 1
ATOM 2665 C C . GLY A 1 355 ? -13.650 12.926 39.990 1.00 32.39 352 GLY A C 1
ATOM 2666 O O . GLY A 1 355 ? -14.787 12.468 40.186 1.00 32.66 352 GLY A O 1
ATOM 2667 N N . MET A 1 356 ? -12.577 12.163 39.979 1.00 32.06 353 MET A N 1
ATOM 2668 C CA . MET A 1 356 ? -12.706 10.723 40.080 1.00 32.61 353 MET A CA 1
ATOM 2669 C C . MET A 1 356 ? -12.913 10.256 41.522 1.00 32.92 353 MET A C 1
ATOM 2670 O O . MET A 1 356 ? -12.754 11.055 42.466 1.00 34.15 353 MET A O 1
ATOM 2675 N N . ILE A 1 357 ? -13.282 8.982 41.682 1.00 32.12 354 ILE A N 1
ATOM 2676 C CA . ILE A 1 357 ? -13.604 8.416 42.991 1.00 31.09 354 ILE A CA 1
ATOM 2677 C C . ILE A 1 357 ? -12.341 8.121 43.824 1.00 31.09 354 ILE A C 1
ATOM 2678 O O . ILE A 1 357 ? -11.399 7.515 43.328 1.00 30.57 354 ILE A O 1
ATOM 2683 N N . ALA A 1 358 ? -12.350 8.532 45.100 1.00 31.02 355 ALA A N 1
ATOM 2684 C CA . ALA A 1 358 ? -11.216 8.328 46.012 1.00 30.34 355 ALA A CA 1
ATOM 2685 C C . ALA A 1 358 ? -11.061 6.889 46.452 1.00 30.50 355 ALA A C 1
ATOM 2686 O O . ALA A 1 358 ? -11.412 6.539 47.579 1.00 29.89 355 ALA A O 1
ATOM 2688 N N . ASN A 1 359 ? -10.541 6.063 45.549 1.00 30.86 356 ASN A N 1
ATOM 2689 C CA . ASN A 1 359 ? -10.229 4.660 45.846 1.00 31.73 356 ASN A CA 1
ATOM 2690 C C . ASN A 1 359 ? -8.743 4.465 45.696 1.00 31.69 356 ASN A C 1
ATOM 2691 O O . ASN A 1 359 ? -8.244 4.333 44.569 1.00 32.41 356 ASN A O 1
ATOM 2696 N N . LEU A 1 360 ? -8.047 4.424 46.825 1.00 31.00 357 LEU A N 1
ATOM 2697 C CA . LEU A 1 360 ? -6.608 4.492 46.825 1.00 30.78 357 LEU A CA 1
ATOM 2698 C C . LEU A 1 360 ? -6.003 3.445 47.699 1.00 30.85 357 LEU A C 1
ATOM 2699 O O . LEU A 1 360 ? -6.661 2.915 48.621 1.00 30.74 357 LEU A O 1
ATOM 2704 N N . THR A 1 361 ? -4.724 3.181 47.437 1.00 30.60 358 THR A N 1
ATOM 2705 C CA . THR A 1 361 ? -3.943 2.205 48.196 1.00 30.58 358 THR A CA 1
ATOM 2706 C C . THR A 1 361 ? -2.655 2.832 48.595 1.00 30.37 358 THR A C 1
ATOM 2707 O O . THR A 1 361 ? -2.053 3.486 47.776 1.00 31.76 358 THR A O 1
ATOM 2711 N N . VAL A 1 362 ? -2.236 2.669 49.846 1.00 30.72 359 VAL A N 1
ATOM 2712 C CA . VAL A 1 362 ? -0.879 3.081 50.242 1.00 30.81 359 VAL A CA 1
ATOM 2713 C C . VAL A 1 362 ? -0.042 1.862 50.609 1.00 31.64 359 VAL A C 1
ATOM 2714 O O . VAL A 1 362 ? -0.526 0.936 51.296 1.00 31.98 359 VAL A O 1
ATOM 2718 N N . PHE A 1 363 ? 1.190 1.836 50.097 1.00 31.62 360 PHE A N 1
ATOM 2719 C CA . PHE A 1 363 ? 2.081 0.736 50.367 1.00 31.81 360 PHE A CA 1
ATOM 2720 C C . PHE A 1 363 ? 3.514 1.173 50.479 1.00 32.64 360 PHE A C 1
ATOM 2721 O O . PHE A 1 363 ? 3.967 2.034 49.706 1.00 32.92 360 PHE A O 1
ATOM 2729 N N . ASP A 1 364 ? 4.219 0.575 51.439 1.00 32.91 361 ASP A N 1
ATOM 2730 C CA . ASP A 1 364 ? 5.619 0.894 51.681 1.00 34.48 361 ASP A CA 1
ATOM 2731 C C . ASP A 1 364 ? 6.516 0.276 50.585 1.00 34.31 361 ASP A C 1
ATOM 2732 O O . ASP A 1 364 ? 6.034 -0.490 49.750 1.00 34.35 361 ASP A O 1
ATOM 2737 N N . ARG A 1 365 ? 7.810 0.595 50.642 1.00 34.67 362 ARG A N 1
ATOM 2738 C CA . ARG A 1 365 ? 8.836 0.098 49.717 1.00 36.27 362 ARG A CA 1
ATOM 2739 C C . ARG A 1 365 ? 9.019 -1.425 49.657 1.00 36.47 362 ARG A C 1
ATOM 2740 O O . ARG A 1 365 ? 9.565 -1.932 48.684 1.00 37.29 362 ARG A O 1
ATOM 2748 N N . ASP A 1 366 ? 8.574 -2.149 50.682 1.00 36.68 363 ASP A N 1
ATOM 2749 C CA . ASP A 1 366 ? 8.725 -3.600 50.725 1.00 36.21 363 ASP A CA 1
ATOM 2750 C C . ASP A 1 366 ? 7.441 -4.215 50.216 1.00 35.61 363 ASP A C 1
ATOM 2751 O O . ASP A 1 366 ? 7.230 -5.436 50.332 1.00 35.74 363 ASP A O 1
ATOM 2756 N N . PHE A 1 367 ? 6.587 -3.357 49.653 1.00 34.36 364 PHE A N 1
ATOM 2757 C CA . PHE A 1 367 ? 5.251 -3.733 49.211 1.00 33.52 364 PHE A CA 1
ATOM 2758 C C . PHE A 1 367 ? 4.349 -4.287 50.336 1.00 33.22 364 PHE A C 1
ATOM 2759 O O . PHE A 1 367 ? 3.684 -5.302 50.172 1.00 32.71 364 PHE A O 1
ATOM 2767 N N . ASN A 1 368 ? 4.338 -3.611 51.480 1.00 33.03 365 ASN A N 1
ATOM 2768 C CA . ASN A 1 368 ? 3.317 -3.867 52.494 1.00 32.63 365 ASN A CA 1
ATOM 2769 C C . ASN A 1 368 ? 2.256 -2.806 52.324 1.00 32.21 365 ASN A C 1
ATOM 2770 O O . ASN A 1 368 ? 2.563 -1.625 52.257 1.00 32.31 365 ASN A O 1
ATOM 2775 N N . VAL A 1 369 ? 1.016 -3.244 52.207 1.00 32.02 366 VAL A N 1
ATOM 2776 C CA . VAL A 1 369 ? -0.113 -2.353 52.125 1.00 32.21 366 VAL A CA 1
ATOM 2777 C C . VAL A 1 369 ? -0.397 -1.843 53.536 1.00 33.29 366 VAL A C 1
ATOM 2778 O O . VAL A 1 369 ? -0.674 -2.644 54.418 1.00 33.49 366 VAL A O 1
ATOM 2782 N N . LYS A 1 370 ? -0.330 -0.525 53.744 1.00 33.94 367 LYS A N 1
ATOM 2783 C CA . LYS A 1 370 ? -0.470 0.067 55.076 1.00 34.48 367 LYS A CA 1
ATOM 2784 C C . LYS A 1 370 ? -1.872 0.587 55.278 1.00 34.13 367 LYS A C 1
ATOM 2785 O O . LYS A 1 370 ? -2.323 0.704 56.411 1.00 34.94 367 LYS A O 1
ATOM 2791 N N . ALA A 1 371 ? -2.562 0.915 54.186 1.00 33.56 368 ALA A N 1
ATOM 2792 C CA . ALA A 1 371 ? -3.943 1.434 54.266 1.00 32.44 368 ALA A CA 1
ATOM 2793 C C . ALA A 1 371 ? -4.600 1.590 52.889 1.00 31.92 368 ALA A C 1
ATOM 2794 O O . ALA A 1 371 ? -3.909 1.600 51.859 1.00 31.88 368 ALA A O 1
ATOM 2796 N N . THR A 1 372 ? -5.930 1.699 52.878 1.00 31.24 369 THR A N 1
ATOM 2797 C CA . THR A 1 372 ? -6.674 2.054 51.671 1.00 30.97 369 THR A CA 1
ATOM 2798 C C . THR A 1 372 ? -7.665 3.186 51.903 1.00 30.59 369 THR A C 1
ATOM 2799 O O . THR A 1 372 ? -8.001 3.497 53.039 1.00 31.01 369 THR A O 1
ATOM 2803 N N . VAL A 1 373 ? -8.101 3.807 50.812 1.00 30.41 370 VAL A N 1
ATOM 2804 C CA . VAL A 1 373 ? -9.214 4.725 50.839 1.00 31.23 370 VAL A CA 1
ATOM 2805 C C . VAL A 1 373 ? -10.300 4.112 49.968 1.00 31.91 370 VAL A C 1
ATOM 2806 O O . VAL A 1 373 ? -10.021 3.636 48.878 1.00 33.79 370 VAL A O 1
ATOM 2810 N N . VAL A 1 374 ? -11.533 4.102 50.434 1.00 32.19 371 VAL A N 1
ATOM 2811 C CA . VAL A 1 374 ? -12.604 3.491 49.679 1.00 32.82 371 VAL A CA 1
ATOM 2812 C C . VAL A 1 374 ? -13.746 4.464 49.763 1.00 33.81 371 VAL A C 1
ATOM 2813 O O . VAL A 1 374 ? -14.185 4.815 50.845 1.00 35.09 371 VAL A O 1
ATOM 2817 N N . ASN A 1 375 ? -14.213 4.938 48.624 1.00 35.55 372 ASN A N 1
ATOM 2818 C CA . ASN A 1 375 ? -15.163 6.055 48.607 1.00 37.04 372 ASN A CA 1
ATOM 2819 C C . ASN A 1 375 ? -14.784 7.190 49.564 1.00 37.45 372 ASN A C 1
ATOM 2820 O O . ASN A 1 375 ? -15.617 7.669 50.305 1.00 37.57 372 ASN A O 1
ATOM 2825 N N . GLY A 1 376 ? -13.524 7.615 49.564 1.00 38.26 373 GLY A N 1
ATOM 2826 C CA . GLY A 1 376 ? -13.117 8.701 50.452 1.00 39.42 373 GLY A CA 1
ATOM 2827 C C . GLY A 1 376 ? -12.781 8.330 51.884 1.00 39.92 373 GLY A C 1
ATOM 2828 O O . GLY A 1 376 ? -12.055 9.046 52.558 1.00 39.75 373 GLY A O 1
ATOM 2829 N N . GLN A 1 377 ? -13.293 7.193 52.325 1.00 41.29 374 GLN A N 1
ATOM 2830 C CA . GLN A 1 377 ? -13.075 6.658 53.655 1.00 42.34 374 GLN A CA 1
ATOM 2831 C C . GLN A 1 377 ? -11.691 6.012 53.824 1.00 42.40 374 GLN A C 1
ATOM 2832 O O . GLN A 1 377 ? -11.372 5.014 53.159 1.00 42.32 374 GLN A O 1
ATOM 2838 N N . TYR A 1 378 ? -10.884 6.565 54.729 1.00 42.46 375 TYR A N 1
ATOM 2839 C CA . TYR A 1 378 ? -9.519 6.083 54.966 1.00 42.82 375 TYR A CA 1
ATOM 2840 C C . TYR A 1 378 ? -9.525 5.023 56.058 1.00 43.37 375 TYR A C 1
ATOM 2841 O O . TYR A 1 378 ? -9.993 5.273 57.158 1.00 44.06 375 TYR A O 1
ATOM 2850 N N . GLU A 1 379 ? -9.028 3.827 55.771 1.00 43.70 376 GLU A N 1
ATOM 2851 C CA A GLU A 1 379 ? -9.007 2.747 56.771 0.50 43.57 376 GLU A CA 1
ATOM 2852 C CA B GLU A 1 379 ? -8.988 2.796 56.801 0.50 43.74 376 GLU A CA 1
ATOM 2853 C C . GLU A 1 379 ? -7.625 2.118 56.804 1.00 44.04 376 GLU A C 1
ATOM 2854 O O . GLU A 1 379 ? -7.143 1.599 55.770 1.00 43.87 376 GLU A O 1
ATOM 2865 N N . GLN A 1 380 ? -6.998 2.162 57.973 1.00 44.46 377 GLN A N 1
ATOM 2866 C CA . GLN A 1 380 ? -5.694 1.572 58.157 1.00 45.89 377 GLN A CA 1
ATOM 2867 C C . GLN A 1 380 ? -5.728 0.045 58.258 1.00 46.44 377 GLN A C 1
ATOM 2868 O O . GLN A 1 380 ? -6.739 -0.561 58.630 1.00 46.26 377 GLN A O 1
ATOM 2874 N N . ASN A 1 381 ? -4.593 -0.552 57.922 1.00 47.57 378 ASN A N 1
ATOM 2875 C CA . ASN A 1 381 ? -4.430 -1.999 57.890 1.00 49.13 378 ASN A CA 1
ATOM 2876 C C . ASN A 1 381 ? -4.099 -2.632 59.230 1.00 49.23 378 ASN A C 1
ATOM 2877 O O . ASN A 1 381 ? -4.462 -3.796 59.474 1.00 49.37 378 ASN A O 1
ATOM 2883 N N . ALA B 1 3 ? 44.452 -15.893 46.124 1.00 49.76 0 ALA B N 1
ATOM 2884 C CA . ALA B 1 3 ? 43.351 -16.889 46.266 1.00 50.31 0 ALA B CA 1
ATOM 2885 C C . ALA B 1 3 ? 42.005 -16.303 45.811 1.00 50.31 0 ALA B C 1
ATOM 2886 O O . ALA B 1 3 ? 41.806 -15.079 45.854 1.00 50.42 0 ALA B O 1
ATOM 2888 N N . MET B 1 4 ? 41.095 -17.179 45.367 1.00 49.99 1 MET B N 1
ATOM 2889 C CA . MET B 1 4 ? 39.732 -16.788 44.955 1.00 49.51 1 MET B CA 1
ATOM 2890 C C . MET B 1 4 ? 38.867 -16.347 46.135 1.00 48.77 1 MET B C 1
ATOM 2891 O O . MET B 1 4 ? 39.132 -16.722 47.288 1.00 48.64 1 MET B O 1
ATOM 2896 N N . TYR B 1 5 ? 37.832 -15.555 45.839 1.00 47.76 2 TYR B N 1
ATOM 2897 C CA . TYR B 1 5 ? 36.784 -15.215 46.824 1.00 46.93 2 TYR B CA 1
ATOM 2898 C C . TYR B 1 5 ? 35.448 -14.975 46.137 1.00 46.37 2 TYR B C 1
ATOM 2899 O O . TYR B 1 5 ? 35.395 -14.771 44.916 1.00 46.23 2 TYR B O 1
ATOM 2908 N N . ALA B 1 6 ? 34.386 -14.977 46.946 1.00 45.24 3 ALA B N 1
ATOM 2909 C CA . ALA B 1 6 ? 33.012 -14.892 46.469 1.00 43.95 3 ALA B CA 1
ATOM 2910 C C . ALA B 1 6 ? 32.256 -13.772 47.161 1.00 43.15 3 ALA B C 1
ATOM 2911 O O . ALA B 1 6 ? 32.430 -13.553 48.354 1.00 43.27 3 ALA B O 1
ATOM 2913 N N . LEU B 1 7 ? 31.402 -13.077 46.409 1.00 42.19 4 LEU B N 1
ATOM 2914 C CA . LEU B 1 7 ? 30.512 -12.064 46.984 1.00 40.83 4 LEU B CA 1
ATOM 2915 C C . LEU B 1 7 ? 29.148 -12.681 47.126 1.00 40.05 4 LEU B C 1
ATOM 2916 O O . LEU B 1 7 ? 28.693 -13.375 46.220 1.00 39.32 4 LEU B O 1
ATOM 2921 N N . THR B 1 8 ? 28.511 -12.439 48.266 1.00 39.99 5 THR B N 1
ATOM 2922 C CA . THR B 1 8 ? 27.238 -13.099 48.607 1.00 40.47 5 THR B CA 1
ATOM 2923 C C . THR B 1 8 ? 26.224 -12.158 49.216 1.00 39.61 5 THR B C 1
ATOM 2924 O O . THR B 1 8 ? 26.562 -11.050 49.561 1.00 40.50 5 THR B O 1
ATOM 2928 N N . ASN B 1 9 ? 25.006 -12.651 49.417 1.00 39.10 6 ASN B N 1
ATOM 2929 C CA . ASN B 1 9 ? 23.948 -11.918 50.097 1.00 38.17 6 ASN B CA 1
ATOM 2930 C C . ASN B 1 9 ? 23.731 -10.605 49.346 1.00 38.17 6 ASN B C 1
ATOM 2931 O O . ASN B 1 9 ? 23.921 -9.499 49.886 1.00 37.79 6 ASN B O 1
ATOM 2936 N N . CYS B 1 10 ? 23.354 -10.757 48.080 1.00 37.53 7 CYS B N 1
ATOM 2937 C CA . CYS B 1 10 ? 23.145 -9.645 47.192 1.00 37.87 7 CYS B CA 1
ATOM 2938 C C . CYS B 1 10 ? 22.165 -10.020 46.082 1.00 37.07 7 CYS B C 1
ATOM 2939 O O . CYS B 1 10 ? 21.937 -11.205 45.809 1.00 37.87 7 CYS B O 1
ATOM 2942 N N . LYS B 1 11 ? 21.582 -9.010 45.450 1.00 35.49 8 LYS B N 1
ATOM 2943 C CA . LYS B 1 11 ? 20.781 -9.214 44.268 1.00 34.81 8 LYS B CA 1
ATOM 2944 C C . LYS B 1 11 ? 21.729 -8.950 43.103 1.00 33.93 8 LYS B C 1
ATOM 2945 O O . LYS B 1 11 ? 22.427 -7.935 43.111 1.00 34.06 8 LYS B O 1
ATOM 2951 N N . ILE B 1 12 ? 21.811 -9.869 42.133 1.00 32.15 9 ILE B N 1
ATOM 2952 C CA . ILE B 1 12 ? 22.850 -9.744 41.114 1.00 30.62 9 ILE B CA 1
ATOM 2953 C C . ILE B 1 12 ? 22.274 -9.384 39.747 1.00 30.56 9 ILE B C 1
ATOM 2954 O O . ILE B 1 12 ? 21.536 -10.160 39.144 1.00 30.23 9 ILE B O 1
ATOM 2959 N N . TYR B 1 13 ? 22.617 -8.194 39.270 1.00 29.53 10 TYR B N 1
ATOM 2960 C CA . TYR B 1 13 ? 22.132 -7.739 37.998 1.00 28.87 10 TYR B CA 1
ATOM 2961 C C . TYR B 1 13 ? 23.173 -8.079 36.974 1.00 29.65 10 TYR B C 1
ATOM 2962 O O . TYR B 1 13 ? 24.092 -7.316 36.759 1.00 29.83 10 TYR B O 1
ATOM 2971 N N . THR B 1 14 ? 23.060 -9.250 36.357 1.00 30.76 11 THR B N 1
ATOM 2972 C CA . THR B 1 14 ? 24.143 -9.717 35.476 1.00 31.89 11 THR B CA 1
ATOM 2973 C C . THR B 1 14 ? 24.218 -8.873 34.199 1.00 32.33 11 THR B C 1
ATOM 2974 O O . THR B 1 14 ? 25.260 -8.796 33.537 1.00 32.42 11 THR B O 1
ATOM 2978 N N . GLY B 1 15 ? 23.105 -8.247 33.856 1.00 32.37 12 GLY B N 1
ATOM 2979 C CA . GLY B 1 15 ? 23.006 -7.604 32.579 1.00 33.54 12 GLY B CA 1
ATOM 2980 C C . GLY B 1 15 ? 22.044 -8.377 31.729 1.00 34.54 12 GLY B C 1
ATOM 2981 O O . GLY B 1 15 ? 21.456 -7.799 30.828 1.00 35.92 12 GLY B O 1
ATOM 2982 N N . ASN B 1 16 ? 21.877 -9.673 32.017 1.00 34.67 13 ASN B N 1
ATOM 2983 C CA . ASN B 1 16 ? 20.903 -10.530 31.333 1.00 34.51 13 ASN B CA 1
ATOM 2984 C C . ASN B 1 16 ? 19.796 -11.007 32.254 1.00 34.32 13 ASN B C 1
ATOM 2985 O O . ASN B 1 16 ? 18.730 -11.446 31.792 1.00 34.51 13 ASN B O 1
ATOM 2990 N N . ASP B 1 17 ? 20.073 -10.993 33.551 1.00 33.53 14 ASP B N 1
ATOM 2991 C CA . ASP B 1 17 ? 19.217 -11.669 34.515 1.00 34.23 14 ASP B CA 1
ATOM 2992 C C . ASP B 1 17 ? 19.384 -11.024 35.873 1.00 33.89 14 ASP B C 1
ATOM 2993 O O . ASP B 1 17 ? 20.466 -10.528 36.182 1.00 33.76 14 ASP B O 1
ATOM 2998 N N . VAL B 1 18 ? 18.326 -11.039 36.681 1.00 33.71 15 VAL B N 1
ATOM 2999 C CA . VAL B 1 18 ? 18.456 -10.585 38.048 1.00 33.93 15 VAL B CA 1
ATOM 3000 C C . VAL B 1 18 ? 18.307 -11.799 38.947 1.00 34.83 15 VAL B C 1
ATOM 3001 O O . VAL B 1 18 ? 17.298 -12.509 38.895 1.00 34.91 15 VAL B O 1
ATOM 3005 N N . LEU B 1 19 ? 19.346 -12.049 39.745 1.00 35.98 16 LEU B N 1
ATOM 3006 C CA . LEU B 1 19 ? 19.478 -13.262 40.561 1.00 36.56 16 LEU B CA 1
ATOM 3007 C C . LEU B 1 19 ? 19.459 -13.027 42.094 1.00 36.99 16 LEU B C 1
ATOM 3008 O O . LEU B 1 19 ? 20.273 -12.262 42.646 1.00 37.68 16 LEU B O 1
ATOM 3013 N N . VAL B 1 20 ? 18.524 -13.696 42.754 1.00 37.22 17 VAL B N 1
ATOM 3014 C CA . VAL B 1 20 ? 18.464 -13.830 44.205 1.00 38.33 17 VAL B CA 1
ATOM 3015 C C . VAL B 1 20 ? 19.135 -15.164 44.637 1.00 39.30 17 VAL B C 1
ATOM 3016 O O . VAL B 1 20 ? 19.113 -16.151 43.883 1.00 40.12 17 VAL B O 1
ATOM 3020 N N . LYS B 1 21 ? 19.738 -15.195 45.830 1.00 39.38 18 LYS B N 1
ATOM 3021 C CA . LYS B 1 21 ? 20.300 -16.426 46.392 1.00 39.23 18 LYS B CA 1
ATOM 3022 C C . LYS B 1 21 ? 21.470 -16.948 45.568 1.00 39.00 18 LYS B C 1
ATOM 3023 O O . LYS B 1 21 ? 21.695 -18.178 45.457 1.00 39.25 18 LYS B O 1
ATOM 3029 N N . HIS B 1 22 ? 22.222 -16.029 44.979 1.00 38.08 19 HIS B N 1
ATOM 3030 C CA . HIS B 1 22 ? 23.366 -16.448 44.180 1.00 37.71 19 HIS B CA 1
ATOM 3031 C C . HIS B 1 22 ? 24.613 -15.786 44.701 1.00 37.44 19 HIS B C 1
ATOM 3032 O O . HIS B 1 22 ? 24.567 -14.997 45.646 1.00 37.13 19 HIS B O 1
ATOM 3039 N N . ALA B 1 23 ? 25.728 -16.110 44.067 1.00 37.47 20 ALA B N 1
ATOM 3040 C CA . ALA B 1 23 ? 27.012 -15.556 44.434 1.00 37.90 20 ALA B CA 1
ATOM 3041 C C . ALA B 1 23 ? 27.881 -15.240 43.206 1.00 38.24 20 ALA B C 1
ATOM 3042 O O . ALA B 1 23 ? 27.693 -15.816 42.119 1.00 38.00 20 ALA B O 1
ATOM 3044 N N . VAL B 1 24 ? 28.827 -14.316 43.364 1.00 38.39 21 VAL B N 1
ATOM 3045 C CA . VAL B 1 24 ? 29.822 -14.145 42.312 1.00 38.58 21 VAL B CA 1
ATOM 3046 C C . VAL B 1 24 ? 31.211 -14.572 42.790 1.00 39.40 21 VAL B C 1
ATOM 3047 O O . VAL B 1 24 ? 31.652 -14.183 43.877 1.00 39.19 21 VAL B O 1
ATOM 3051 N N . ILE B 1 25 ? 31.881 -15.396 41.992 1.00 39.74 22 ILE B N 1
ATOM 3052 C CA . ILE B 1 25 ? 33.198 -15.832 42.368 1.00 40.28 22 ILE B CA 1
ATOM 3053 C C . ILE B 1 25 ? 34.224 -15.079 41.559 1.00 40.54 22 ILE B C 1
ATOM 3054 O O . ILE B 1 25 ? 34.166 -15.055 40.319 1.00 40.80 22 ILE B O 1
ATOM 3059 N N . ILE B 1 26 ? 35.176 -14.495 42.289 1.00 40.34 23 ILE B N 1
ATOM 3060 C CA . ILE B 1 26 ? 36.232 -13.687 41.727 1.00 40.05 23 ILE B CA 1
ATOM 3061 C C . ILE B 1 26 ? 37.542 -14.422 41.830 1.00 39.93 23 ILE B C 1
ATOM 3062 O O . ILE B 1 26 ? 37.799 -15.134 42.794 1.00 40.02 23 ILE B O 1
ATOM 3067 N N . ASN B 1 27 ? 38.362 -14.222 40.808 1.00 40.19 24 ASN B N 1
ATOM 3068 C CA . ASN B 1 27 ? 39.622 -14.899 40.661 1.00 40.03 24 ASN B CA 1
ATOM 3069 C C . ASN B 1 27 ? 40.641 -14.025 39.959 1.00 39.98 24 ASN B C 1
ATOM 3070 O O . ASN B 1 27 ? 40.608 -13.877 38.727 1.00 39.29 24 ASN B O 1
ATOM 3075 N N . GLY B 1 28 ? 41.573 -13.489 40.746 1.00 39.93 25 GLY B N 1
ATOM 3076 C CA . GLY B 1 28 ? 42.530 -12.531 40.232 1.00 40.33 25 GLY B CA 1
ATOM 3077 C C . GLY B 1 28 ? 41.755 -11.329 39.722 1.00 40.83 25 GLY B C 1
ATOM 3078 O O . GLY B 1 28 ? 40.931 -10.755 40.441 1.00 40.22 25 GLY B O 1
ATOM 3079 N N . ASP B 1 29 ? 42.002 -10.983 38.464 1.00 41.30 26 ASP B N 1
ATOM 3080 C CA . ASP B 1 29 ? 41.370 -9.843 37.822 1.00 42.08 26 ASP B CA 1
ATOM 3081 C C . ASP B 1 29 ? 40.055 -10.199 37.059 1.00 41.90 26 ASP B C 1
ATOM 3082 O O . ASP B 1 29 ? 39.540 -9.376 36.304 1.00 42.02 26 ASP B O 1
ATOM 3087 N N . LYS B 1 30 ? 39.515 -11.401 37.288 1.00 41.91 27 LYS B N 1
ATOM 3088 C CA . LYS B 1 30 ? 38.437 -11.971 36.457 1.00 42.19 27 LYS B CA 1
ATOM 3089 C C . LYS B 1 30 ? 37.281 -12.558 37.249 1.00 42.43 27 LYS B C 1
ATOM 3090 O O . LYS B 1 30 ? 37.368 -12.728 38.466 1.00 43.26 27 LYS B O 1
ATOM 3096 N N . ILE B 1 31 ? 36.187 -12.836 36.551 1.00 42.18 28 ILE B N 1
ATOM 3097 C CA . ILE B 1 31 ? 34.995 -13.392 37.168 1.00 42.44 28 ILE B CA 1
ATOM 3098 C C . ILE B 1 31 ? 34.964 -14.878 36.855 1.00 43.25 28 ILE B C 1
ATOM 3099 O O . ILE B 1 31 ? 34.763 -15.236 35.695 1.00 43.37 28 ILE B O 1
ATOM 3104 N N . GLU B 1 32 ? 35.145 -15.726 37.873 1.00 44.07 29 GLU B N 1
ATOM 3105 C CA . GLU B 1 32 ? 35.173 -17.194 37.692 1.00 45.34 29 GLU B CA 1
ATOM 3106 C C . GLU B 1 32 ? 33.823 -17.792 37.344 1.00 45.22 29 GLU B C 1
ATOM 3107 O O . GLU B 1 32 ? 33.704 -18.591 36.407 1.00 45.64 29 GLU B O 1
ATOM 3113 N N . ALA B 1 33 ? 32.812 -17.413 38.114 1.00 45.13 30 ALA B N 1
ATOM 3114 C CA . ALA B 1 33 ? 31.505 -18.004 37.976 1.00 45.01 30 ALA B CA 1
ATOM 3115 C C . ALA B 1 33 ? 30.445 -17.218 38.745 1.00 45.06 30 ALA B C 1
ATOM 3116 O O . ALA B 1 33 ? 30.748 -16.493 39.704 1.00 45.52 30 ALA B O 1
ATOM 3118 N N . VAL B 1 34 ? 29.206 -17.358 38.291 1.00 44.87 31 VAL B N 1
ATOM 3119 C CA . VAL B 1 34 ? 28.029 -16.919 39.005 1.00 44.71 31 VAL B CA 1
ATOM 3120 C C . VAL B 1 34 ? 27.342 -18.236 39.299 1.00 45.24 31 VAL B C 1
ATOM 3121 O O . VAL B 1 34 ? 27.175 -19.046 38.400 1.00 45.96 31 VAL B O 1
ATOM 3125 N N . CYS B 1 35 ? 26.974 -18.487 40.547 1.00 45.31 32 CYS B N 1
ATOM 3126 C CA . CYS B 1 35 ? 26.390 -19.779 40.900 1.00 45.64 32 CYS B CA 1
ATOM 3127 C C . CYS B 1 35 ? 25.407 -19.627 42.056 1.00 45.57 32 CYS B C 1
ATOM 3128 O O . CYS B 1 35 ? 25.481 -18.638 42.782 1.00 45.72 32 CYS B O 1
ATOM 3131 N N . PRO B 1 36 ? 24.464 -20.587 42.218 1.00 45.62 33 PRO B N 1
ATOM 3132 C CA . PRO B 1 36 ? 23.612 -20.525 43.418 1.00 45.86 33 PRO B CA 1
ATOM 3133 C C . PRO B 1 36 ? 24.508 -20.532 44.636 1.00 46.36 33 PRO B C 1
ATOM 3134 O O . PRO B 1 36 ? 25.621 -21.061 44.560 1.00 46.49 33 PRO B O 1
ATOM 3138 N N . ILE B 1 37 ? 24.045 -19.961 45.741 1.00 47.04 34 ILE B N 1
ATOM 3139 C CA . ILE B 1 37 ? 24.858 -19.923 46.947 1.00 48.22 34 ILE B CA 1
ATOM 3140 C C . ILE B 1 37 ? 25.261 -21.314 47.495 1.00 49.23 34 ILE B C 1
ATOM 3141 O O . ILE B 1 37 ? 26.394 -21.497 47.976 1.00 49.05 34 ILE B O 1
ATOM 3146 N N . GLU B 1 38 ? 24.350 -22.290 47.387 1.00 50.30 35 GLU B N 1
ATOM 3147 C CA . GLU B 1 38 ? 24.568 -23.653 47.900 1.00 51.08 35 GLU B CA 1
ATOM 3148 C C . GLU B 1 38 ? 25.743 -24.354 47.239 1.00 51.59 35 GLU B C 1
ATOM 3149 O O . GLU B 1 38 ? 26.334 -25.253 47.841 1.00 52.21 35 GLU B O 1
ATOM 3155 N N . SER B 1 39 ? 26.077 -23.954 46.013 1.00 52.02 36 SER B N 1
ATOM 3156 C CA . SER B 1 39 ? 27.153 -24.602 45.240 1.00 52.44 36 SER B CA 1
ATOM 3157 C C . SER B 1 39 ? 28.530 -24.063 45.572 1.00 52.70 36 SER B C 1
ATOM 3158 O O . SER B 1 39 ? 29.500 -24.401 44.896 1.00 52.82 36 SER B O 1
ATOM 3161 N N . LEU B 1 40 ? 28.618 -23.209 46.589 1.00 52.96 37 LEU B N 1
ATOM 3162 C CA . LEU B 1 40 ? 29.895 -22.610 46.954 1.00 53.17 37 LEU B CA 1
ATOM 3163 C C . LEU B 1 40 ? 30.811 -23.572 47.708 1.00 53.61 37 LEU B C 1
ATOM 3164 O O . LEU B 1 40 ? 30.437 -24.088 48.779 1.00 53.35 37 LEU B O 1
ATOM 3169 N N . PRO B 1 41 ? 32.009 -23.829 47.138 1.00 53.99 38 PRO B N 1
ATOM 3170 C CA . PRO B 1 41 ? 33.070 -24.494 47.877 1.00 54.39 38 PRO B CA 1
ATOM 3171 C C . PRO B 1 41 ? 32.997 -24.200 49.382 1.00 54.52 38 PRO B C 1
ATOM 3172 O O . PRO B 1 41 ? 33.097 -23.046 49.799 1.00 54.33 38 PRO B O 1
ATOM 3176 N N . SER B 1 42 ? 32.785 -25.258 50.166 1.00 54.80 39 SER B N 1
ATOM 3177 C CA . SER B 1 42 ? 32.682 -25.182 51.629 1.00 54.92 39 SER B CA 1
ATOM 3178 C C . SER B 1 42 ? 33.717 -24.210 52.213 1.00 54.99 39 SER B C 1
ATOM 3179 O O . SER B 1 42 ? 33.432 -23.466 53.164 1.00 54.41 39 SER B O 1
ATOM 3182 N N . GLU B 1 43 ? 34.902 -24.210 51.599 1.00 55.03 40 GLU B N 1
ATOM 3183 C CA . GLU B 1 43 ? 36.052 -23.489 52.124 1.00 55.24 40 GLU B CA 1
ATOM 3184 C C . GLU B 1 43 ? 36.505 -22.271 51.292 1.00 54.64 40 GLU B C 1
ATOM 3185 O O . GLU B 1 43 ? 37.691 -21.929 51.259 1.00 54.24 40 GLU B O 1
ATOM 3191 N N . MET B 1 44 ? 35.534 -21.607 50.657 1.00 54.25 41 MET B N 1
ATOM 3192 C CA . MET B 1 44 ? 35.746 -20.384 49.849 1.00 53.44 41 MET B CA 1
ATOM 3193 C C . MET B 1 44 ? 35.544 -19.121 50.697 1.00 52.73 41 MET B C 1
ATOM 3194 O O . MET B 1 44 ? 34.558 -19.010 51.436 1.00 52.27 41 MET B O 1
ATOM 3199 N N . ASN B 1 45 ? 36.482 -18.178 50.598 1.00 52.01 42 ASN B N 1
ATOM 3200 C CA . ASN B 1 45 ? 36.412 -16.946 51.394 1.00 51.45 42 ASN B CA 1
ATOM 3201 C C . ASN B 1 45 ? 35.312 -15.986 50.898 1.00 50.66 42 ASN B C 1
ATOM 3202 O O . ASN B 1 45 ? 35.359 -15.517 49.761 1.00 50.80 42 ASN B O 1
ATOM 3207 N N . VAL B 1 46 ? 34.315 -15.734 51.750 1.00 49.77 43 VAL B N 1
ATOM 3208 C CA . VAL B 1 46 ? 33.062 -15.074 51.336 1.00 49.06 43 VAL B CA 1
ATOM 3209 C C . VAL B 1 46 ? 33.016 -13.627 51.805 1.00 48.33 43 VAL B C 1
ATOM 3210 O O . VAL B 1 46 ? 33.369 -13.343 52.956 1.00 48.50 43 VAL B O 1
ATOM 3214 N N . VAL B 1 47 ? 32.599 -12.725 50.912 1.00 46.93 44 VAL B N 1
ATOM 3215 C CA . VAL B 1 47 ? 32.286 -11.336 51.282 1.00 45.70 44 VAL B CA 1
ATOM 3216 C C . VAL B 1 47 ? 30.764 -11.164 51.320 1.00 45.23 44 VAL B C 1
ATOM 3217 O O . VAL B 1 47 ? 30.082 -11.272 50.290 1.00 45.44 44 VAL B O 1
ATOM 3221 N N . ASP B 1 48 ? 30.245 -10.913 52.512 1.00 44.24 45 ASP B N 1
ATOM 3222 C CA . ASP B 1 48 ? 28.832 -10.710 52.719 1.00 43.77 45 ASP B CA 1
ATOM 3223 C C . ASP B 1 48 ? 28.515 -9.271 52.329 1.00 43.29 45 ASP B C 1
ATOM 3224 O O . ASP B 1 48 ? 29.263 -8.332 52.685 1.00 43.48 45 ASP B O 1
ATOM 3229 N N . LEU B 1 49 ? 27.425 -9.095 51.583 1.00 41.86 46 LEU B N 1
ATOM 3230 C CA . LEU B 1 49 ? 27.071 -7.779 51.054 1.00 40.36 46 LEU B CA 1
ATOM 3231 C C . LEU B 1 49 ? 25.755 -7.262 51.621 1.00 39.81 46 LEU B C 1
ATOM 3232 O O . LEU B 1 49 ? 25.109 -6.399 51.020 1.00 39.84 46 LEU B O 1
ATOM 3237 N N . ASN B 1 50 ? 25.350 -7.809 52.770 1.00 38.88 47 ASN B N 1
ATOM 3238 C CA A ASN B 1 50 ? 24.227 -7.269 53.514 0.60 38.54 47 ASN B CA 1
ATOM 3239 C CA B ASN B 1 50 ? 24.219 -7.271 53.521 0.40 38.17 47 ASN B CA 1
ATOM 3240 C C . ASN B 1 50 ? 22.976 -7.006 52.652 1.00 37.86 47 ASN B C 1
ATOM 3241 O O . ASN B 1 50 ? 22.257 -6.053 52.883 1.00 38.04 47 ASN B O 1
ATOM 3250 N N . GLY B 1 51 ? 22.709 -7.855 51.658 1.00 37.04 48 GLY B N 1
ATOM 3251 C CA . GLY B 1 51 ? 21.492 -7.726 50.849 1.00 35.84 48 GLY B CA 1
ATOM 3252 C C . GLY B 1 51 ? 21.477 -6.610 49.803 1.00 35.73 48 GLY B C 1
ATOM 3253 O O . GLY B 1 51 ? 20.417 -6.238 49.307 1.00 35.33 48 GLY B O 1
ATOM 3254 N N . ALA B 1 52 ? 22.649 -6.078 49.457 1.00 35.31 49 ALA B N 1
ATOM 3255 C CA . ALA B 1 52 ? 22.736 -4.961 48.520 1.00 35.41 49 ALA B CA 1
ATOM 3256 C C . ALA B 1 52 ? 22.689 -5.422 47.046 1.00 35.08 49 ALA B C 1
ATOM 3257 O O . ALA B 1 52 ? 22.665 -6.622 46.764 1.00 35.12 49 ALA B O 1
ATOM 3259 N N . ASN B 1 53 ? 22.696 -4.482 46.113 1.00 33.71 50 ASN B N 1
ATOM 3260 C CA . ASN B 1 53 ? 22.640 -4.864 44.717 1.00 33.45 50 ASN B CA 1
ATOM 3261 C C . ASN B 1 53 ? 24.026 -4.926 44.114 1.00 33.53 50 ASN B C 1
ATOM 3262 O O . ASN B 1 53 ? 24.883 -4.101 44.418 1.00 34.34 50 ASN B O 1
ATOM 3267 N N . LEU B 1 54 ? 24.241 -5.882 43.232 1.00 32.80 51 LEU B N 1
ATOM 3268 C CA . LEU B 1 54 ? 25.533 -6.019 42.605 1.00 32.24 51 LEU B CA 1
ATOM 3269 C C . LEU B 1 54 ? 25.375 -5.914 41.106 1.00 31.80 51 LEU B C 1
ATOM 3270 O O . LEU B 1 54 ? 24.543 -6.605 40.522 1.00 32.26 51 LEU B O 1
ATOM 3275 N N . SER B 1 55 ? 26.183 -5.071 40.479 1.00 30.73 52 SER B N 1
ATOM 3276 C CA . SER B 1 55 ? 26.162 -4.971 39.036 1.00 30.11 52 SER B CA 1
ATOM 3277 C C . SER B 1 55 ? 27.551 -4.650 38.504 1.00 29.82 52 SER B C 1
ATOM 3278 O O . SER B 1 55 ? 28.433 -4.274 39.276 1.00 29.04 52 SER B O 1
ATOM 3281 N N . PRO B 1 56 ? 27.739 -4.763 37.174 1.00 29.78 53 PRO B N 1
ATOM 3282 C CA . PRO B 1 56 ? 28.975 -4.256 36.579 1.00 29.95 53 PRO B CA 1
ATOM 3283 C C . PRO B 1 56 ? 29.278 -2.815 37.040 1.00 30.49 53 PRO B C 1
ATOM 3284 O O . PRO B 1 56 ? 28.348 -2.028 37.281 1.00 31.41 53 PRO B O 1
ATOM 3288 N N . GLY B 1 57 ? 30.554 -2.465 37.158 1.00 30.42 54 GLY B N 1
ATOM 3289 C CA . GLY B 1 57 ? 30.933 -1.088 37.426 1.00 31.09 54 GLY B CA 1
ATOM 3290 C C . GLY B 1 57 ? 30.395 -0.224 36.315 1.00 31.32 54 GLY B C 1
ATOM 3291 O O . GLY B 1 57 ? 30.278 -0.672 35.188 1.00 32.93 54 GLY B O 1
ATOM 3292 N N . PHE B 1 58 ? 30.065 1.018 36.617 1.00 31.23 55 PHE B N 1
ATOM 3293 C CA . PHE B 1 58 ? 29.555 1.918 35.600 1.00 30.57 55 PHE B CA 1
ATOM 3294 C C . PHE B 1 58 ? 30.657 2.509 34.693 1.00 31.16 55 PHE B C 1
ATOM 3295 O O . PHE B 1 58 ? 31.701 2.988 35.160 1.00 32.50 55 PHE B O 1
ATOM 3303 N N . ILE B 1 59 ? 30.363 2.549 33.408 1.00 31.05 56 ILE B N 1
ATOM 3304 C CA . ILE B 1 59 ? 31.251 3.067 32.383 1.00 31.30 56 ILE B CA 1
ATOM 3305 C C . ILE B 1 59 ? 30.780 4.451 31.905 1.00 30.94 56 ILE B C 1
ATOM 3306 O O . ILE B 1 59 ? 29.721 4.593 31.327 1.00 30.56 56 ILE B O 1
ATOM 3311 N N . ASP B 1 60 ? 31.576 5.482 32.152 1.00 30.66 57 ASP B N 1
ATOM 3312 C CA . ASP B 1 60 ? 31.149 6.840 31.833 1.00 29.91 57 ASP B CA 1
ATOM 3313 C C . ASP B 1 60 ? 31.897 7.336 30.629 1.00 29.68 57 ASP B C 1
ATOM 3314 O O . ASP B 1 60 ? 33.041 7.760 30.766 1.00 28.77 57 ASP B O 1
ATOM 3319 N N . LEU B 1 61 ? 31.239 7.334 29.476 1.00 29.70 58 LEU B N 1
ATOM 3320 C CA . LEU B 1 61 ? 31.908 7.704 28.224 1.00 30.85 58 LEU B CA 1
ATOM 3321 C C . LEU B 1 61 ? 32.077 9.212 27.962 1.00 31.81 58 LEU B C 1
ATOM 3322 O O . LEU B 1 61 ? 32.595 9.598 26.922 1.00 32.32 58 LEU B O 1
ATOM 3327 N N . GLN B 1 62 ? 31.668 10.071 28.886 1.00 32.17 59 GLN B N 1
ATOM 3328 C CA . GLN B 1 62 ? 32.008 11.475 28.723 1.00 32.74 59 GLN B CA 1
ATOM 3329 C C . GLN B 1 62 ? 32.250 12.118 30.086 1.00 33.16 59 GLN B C 1
ATOM 3330 O O . GLN B 1 62 ? 31.305 12.297 30.875 1.00 34.11 59 GLN B O 1
ATOM 3336 N N . LEU B 1 63 ? 33.514 12.443 30.352 1.00 32.56 60 LEU B N 1
ATOM 3337 C CA . LEU B 1 63 ? 33.934 12.977 31.646 1.00 32.63 60 LEU B CA 1
ATOM 3338 C C . LEU B 1 63 ? 35.117 13.976 31.523 1.00 31.96 60 LEU B C 1
ATOM 3339 O O . LEU B 1 63 ? 36.203 13.633 31.101 1.00 31.06 60 LEU B O 1
ATOM 3344 N N . ASN B 1 64 ? 34.842 15.229 31.854 1.00 32.40 61 ASN B N 1
ATOM 3345 C CA . ASN B 1 64 ? 35.786 16.344 31.736 1.00 32.48 61 ASN B CA 1
ATOM 3346 C C . ASN B 1 64 ? 36.550 16.483 33.040 1.00 32.02 61 ASN B C 1
ATOM 3347 O O . ASN B 1 64 ? 37.717 16.893 33.064 1.00 31.65 61 ASN B O 1
ATOM 3352 N N . GLY B 1 65 ? 35.878 16.160 34.138 1.00 31.55 62 GLY B N 1
ATOM 3353 C CA . GLY B 1 65 ? 36.518 16.256 35.418 1.00 31.47 62 GLY B CA 1
ATOM 3354 C C . GLY B 1 65 ? 35.604 15.914 36.550 1.00 31.36 62 GLY B C 1
ATOM 3355 O O . GLY B 1 65 ? 34.407 15.671 36.336 1.00 30.30 62 GLY B O 1
ATOM 3356 N N . CYS B 1 66 ? 36.188 15.920 37.752 1.00 31.16 63 CYS B N 1
ATOM 3357 C CA . CYS B 1 66 ? 35.521 15.492 38.962 1.00 31.09 63 CYS B CA 1
ATOM 3358 C C . CYS B 1 66 ? 36.567 15.407 40.033 1.00 30.87 63 CYS B C 1
ATOM 3359 O O . CYS B 1 66 ? 37.756 15.538 39.747 1.00 31.29 63 CYS B O 1
ATOM 3362 N N . GLY B 1 67 ? 36.124 15.214 41.272 1.00 30.63 64 GLY B N 1
ATOM 3363 C CA . GLY B 1 67 ? 37.022 15.170 42.401 1.00 30.06 64 GLY B CA 1
ATOM 3364 C C . GLY B 1 67 ? 37.801 16.462 42.527 1.00 30.11 64 GLY B C 1
ATOM 3365 O O . GLY B 1 67 ? 38.910 16.488 43.100 1.00 30.32 64 GLY B O 1
ATOM 3366 N N . GLY B 1 68 ? 37.228 17.532 41.989 1.00 29.28 65 GLY B N 1
ATOM 3367 C CA . GLY B 1 68 ? 37.783 18.850 42.192 1.00 29.33 65 GLY B CA 1
ATOM 3368 C C . GLY B 1 68 ? 38.835 19.219 41.168 1.00 29.57 65 GLY B C 1
ATOM 3369 O O . GLY B 1 68 ? 39.434 20.267 41.284 1.00 29.16 65 GLY B O 1
ATOM 3370 N N . VAL B 1 69 ? 39.051 18.377 40.155 1.00 30.20 66 VAL B N 1
ATOM 3371 C CA . VAL B 1 69 ? 39.999 18.722 39.080 1.00 30.73 66 VAL B CA 1
ATOM 3372 C C . VAL B 1 69 ? 39.352 18.622 37.695 1.00 31.44 66 VAL B C 1
ATOM 3373 O O . VAL B 1 69 ? 38.412 17.851 37.502 1.00 31.80 66 VAL B O 1
ATOM 3377 N N . MET B 1 70 ? 39.900 19.401 36.761 1.00 31.79 67 MET B N 1
ATOM 3378 C CA . MET B 1 70 ? 39.527 19.446 35.349 1.00 32.01 67 MET B CA 1
ATOM 3379 C C . MET B 1 70 ? 40.698 19.023 34.435 1.00 32.33 67 MET B C 1
ATOM 3380 O O . MET B 1 70 ? 41.745 19.669 34.401 1.00 32.55 67 MET B O 1
ATOM 3385 N N . PHE B 1 71 ? 40.504 17.943 33.687 1.00 32.84 68 PHE B N 1
ATOM 3386 C CA . PHE B 1 71 ? 41.516 17.398 32.802 1.00 33.38 68 PHE B CA 1
ATOM 3387 C C . PHE B 1 71 ? 42.200 18.453 31.936 1.00 34.01 68 PHE B C 1
ATOM 3388 O O . PHE B 1 71 ? 43.420 18.445 31.805 1.00 34.02 68 PHE B O 1
ATOM 3396 N N . ASN B 1 72 ? 41.415 19.352 31.355 1.00 34.49 69 ASN B N 1
ATOM 3397 C CA . ASN B 1 72 ? 41.943 20.414 30.532 1.00 35.22 69 ASN B CA 1
ATOM 3398 C C . ASN B 1 72 ? 42.961 21.334 31.231 1.00 36.35 69 ASN B C 1
ATOM 3399 O O . ASN B 1 72 ? 43.808 21.955 30.553 1.00 35.86 69 ASN B O 1
ATOM 3404 N N . ASP B 1 73 ? 42.880 21.423 32.562 1.00 37.34 70 ASP B N 1
ATOM 3405 C CA . ASP B 1 73 ? 43.786 22.285 33.355 1.00 38.80 70 ASP B CA 1
ATOM 3406 C C . ASP B 1 73 ? 45.091 21.624 33.685 1.00 38.73 70 ASP B C 1
ATOM 3407 O O . ASP B 1 73 ? 46.147 22.188 33.417 1.00 39.13 70 ASP B O 1
ATOM 3412 N N . GLU B 1 74 ? 45.001 20.451 34.303 1.00 38.37 71 GLU B N 1
ATOM 3413 C CA . GLU B 1 74 ? 46.155 19.611 34.570 1.00 38.23 71 GLU B CA 1
ATOM 3414 C C . GLU B 1 74 ? 46.098 18.371 33.687 1.00 37.04 71 GLU B C 1
ATOM 3415 O O . GLU B 1 74 ? 45.584 17.341 34.106 1.00 37.58 71 GLU B O 1
ATOM 3421 N N . ILE B 1 75 ? 46.622 18.472 32.470 1.00 35.63 72 ILE B N 1
ATOM 3422 C CA . ILE B 1 75 ? 46.601 17.367 31.508 1.00 34.22 72 ILE B CA 1
ATOM 3423 C C . ILE B 1 75 ? 47.665 16.318 31.783 1.00 34.48 72 ILE B C 1
ATOM 3424 O O . ILE B 1 75 ? 48.632 16.184 31.016 1.00 35.03 72 ILE B O 1
ATOM 3429 N N . THR B 1 76 ? 47.517 15.567 32.871 1.00 34.45 73 THR B N 1
ATOM 3430 C CA . THR B 1 76 ? 48.520 14.545 33.203 1.00 34.33 73 THR B CA 1
ATOM 3431 C C . THR B 1 76 ? 47.905 13.212 33.605 1.00 34.71 73 THR B C 1
ATOM 3432 O O . THR B 1 76 ? 46.679 13.072 33.726 1.00 35.11 73 THR B O 1
ATOM 3436 N N . ALA B 1 77 ? 48.772 12.237 33.829 1.00 34.63 74 ALA B N 1
ATOM 3437 C CA . ALA B 1 77 ? 48.364 10.964 34.366 1.00 34.85 74 ALA B CA 1
ATOM 3438 C C . ALA B 1 77 ? 47.815 11.114 35.785 1.00 34.81 74 ALA B C 1
ATOM 3439 O O . ALA B 1 77 ? 46.834 10.470 36.154 1.00 34.71 74 ALA B O 1
ATOM 3441 N N . GLU B 1 78 ? 48.453 11.971 36.565 1.00 34.89 75 GLU B N 1
ATOM 3442 C CA . GLU B 1 78 ? 48.068 12.215 37.934 1.00 35.98 75 GLU B CA 1
ATOM 3443 C C . GLU B 1 78 ? 46.589 12.678 38.037 1.00 35.85 75 GLU B C 1
ATOM 3444 O O . GLU B 1 78 ? 45.847 12.246 38.929 1.00 35.56 75 GLU B O 1
ATOM 3450 N N . THR B 1 79 ? 46.155 13.515 37.088 1.00 35.64 76 THR B N 1
ATOM 3451 C CA . THR B 1 79 ? 44.799 14.080 37.075 1.00 34.85 76 THR B CA 1
ATOM 3452 C C . THR B 1 79 ? 43.784 12.968 36.785 1.00 34.79 76 THR B C 1
ATOM 3453 O O . THR B 1 79 ? 42.775 12.825 37.489 1.00 34.30 76 THR B O 1
ATOM 3457 N N . ILE B 1 80 ? 44.084 12.177 35.751 1.00 34.58 77 ILE B N 1
ATOM 3458 C CA . ILE B 1 80 ? 43.305 10.994 35.383 1.00 33.43 77 ILE B CA 1
ATOM 3459 C C . ILE B 1 80 ? 43.202 10.043 36.576 1.00 33.54 77 ILE B C 1
ATOM 3460 O O . ILE B 1 80 ? 42.153 9.458 36.825 1.00 33.75 77 ILE B O 1
ATOM 3465 N N . ASP B 1 81 ? 44.289 9.910 37.321 1.00 33.40 78 ASP B N 1
ATOM 3466 C CA . ASP B 1 81 ? 44.304 9.065 38.493 1.00 34.21 78 ASP B CA 1
ATOM 3467 C C . ASP B 1 81 ? 43.377 9.617 39.590 1.00 34.20 78 ASP B C 1
ATOM 3468 O O . ASP B 1 81 ? 42.602 8.863 40.186 1.00 34.40 78 ASP B O 1
ATOM 3473 N N . THR B 1 82 ? 43.440 10.932 39.826 1.00 34.01 79 THR B N 1
ATOM 3474 C CA . THR B 1 82 ? 42.565 11.611 40.789 1.00 33.80 79 THR B CA 1
ATOM 3475 C C . THR B 1 82 ? 41.099 11.450 40.413 1.00 33.94 79 THR B C 1
ATOM 3476 O O . THR B 1 82 ? 40.250 11.280 41.281 1.00 34.53 79 THR B O 1
ATOM 3480 N N . MET B 1 83 ? 40.822 11.516 39.113 1.00 33.57 80 MET B N 1
ATOM 3481 C CA . MET B 1 83 ? 39.477 11.369 38.574 1.00 33.75 80 MET B CA 1
ATOM 3482 C C . MET B 1 83 ? 38.949 9.949 38.704 1.00 33.98 80 MET B C 1
ATOM 3483 O O . MET B 1 83 ? 37.783 9.747 39.038 1.00 33.63 80 MET B O 1
ATOM 3488 N N . HIS B 1 84 ? 39.799 8.963 38.416 1.00 34.10 81 HIS B N 1
ATOM 3489 C CA . HIS B 1 84 ? 39.420 7.581 38.667 1.00 34.02 81 HIS B CA 1
ATOM 3490 C C . HIS B 1 84 ? 39.032 7.355 40.137 1.00 33.78 81 HIS B C 1
ATOM 3491 O O . HIS B 1 84 ? 38.014 6.711 40.392 1.00 33.51 81 HIS B O 1
ATOM 3498 N N . LYS B 1 85 ? 39.813 7.875 41.090 1.00 33.64 82 LYS B N 1
ATOM 3499 C CA . LYS B 1 85 ? 39.498 7.611 42.503 1.00 34.12 82 LYS B CA 1
ATOM 3500 C C . LYS B 1 85 ? 38.164 8.217 42.913 1.00 33.75 82 LYS B C 1
ATOM 3501 O O . LYS B 1 85 ? 37.397 7.587 43.651 1.00 33.42 82 LYS B O 1
ATOM 3507 N N . ALA B 1 86 ? 37.884 9.430 42.424 1.00 33.58 83 ALA B N 1
ATOM 3508 C CA . ALA B 1 86 ? 36.606 10.094 42.735 1.00 33.73 83 ALA B CA 1
ATOM 3509 C C . ALA B 1 86 ? 35.427 9.341 42.111 1.00 33.75 83 ALA B C 1
ATOM 3510 O O . ALA B 1 86 ? 34.473 9.021 42.829 1.00 33.77 83 ALA B O 1
ATOM 3512 N N . ASN B 1 87 ? 35.517 9.020 40.812 1.00 33.86 84 ASN B N 1
ATOM 3513 C CA . ASN B 1 87 ? 34.561 8.086 40.128 1.00 34.33 84 ASN B CA 1
ATOM 3514 C C . ASN B 1 87 ? 34.113 6.889 40.957 1.00 34.91 84 ASN B C 1
ATOM 3515 O O . ASN B 1 87 ? 32.917 6.596 41.007 1.00 35.20 84 ASN B O 1
ATOM 3520 N N . LEU B 1 88 ? 35.078 6.193 41.573 1.00 35.54 85 LEU B N 1
ATOM 3521 C CA . LEU B 1 88 ? 34.815 4.973 42.373 1.00 35.98 85 LEU B CA 1
ATOM 3522 C C . LEU B 1 88 ? 33.808 5.183 43.483 1.00 36.13 85 LEU B C 1
ATOM 3523 O O . LEU B 1 88 ? 33.005 4.309 43.720 1.00 35.90 85 LEU B O 1
ATOM 3528 N N . LYS B 1 89 ? 33.885 6.333 44.163 1.00 37.00 86 LYS B N 1
ATOM 3529 C CA . LYS B 1 89 ? 32.934 6.721 45.217 1.00 38.18 86 LYS B CA 1
ATOM 3530 C C . LYS B 1 89 ? 31.480 6.855 44.721 1.00 37.77 86 LYS B C 1
ATOM 3531 O O . LYS B 1 89 ? 30.533 6.853 45.519 1.00 38.33 86 LYS B O 1
ATOM 3537 N N . SER B 1 90 ? 31.287 6.974 43.416 1.00 37.00 87 SER B N 1
ATOM 3538 C CA . SER B 1 90 ? 29.914 6.919 42.895 1.00 36.31 87 SER B CA 1
ATOM 3539 C C . SER B 1 90 ? 29.630 5.750 41.924 1.00 35.49 87 SER B C 1
ATOM 3540 O O . SER B 1 90 ? 28.685 5.822 41.154 1.00 35.25 87 SER B O 1
ATOM 3543 N N . GLY B 1 91 ? 30.431 4.683 42.000 1.00 34.57 88 GLY B N 1
ATOM 3544 C CA . GLY B 1 91 ? 30.161 3.443 41.295 1.00 34.03 88 GLY B CA 1
ATOM 3545 C C . GLY B 1 91 ? 30.843 3.298 39.945 1.00 34.43 88 GLY B C 1
ATOM 3546 O O . GLY B 1 91 ? 30.751 2.233 39.308 1.00 33.72 88 GLY B O 1
ATOM 3547 N N . CYS B 1 92 ? 31.530 4.358 39.499 1.00 34.52 89 CYS B N 1
ATOM 3548 C CA . CYS B 1 92 ? 32.073 4.386 38.151 1.00 34.79 89 CYS B CA 1
ATOM 3549 C C . CYS B 1 92 ? 33.492 3.860 38.118 1.00 35.06 89 CYS B C 1
ATOM 3550 O O . CYS B 1 92 ? 34.401 4.490 38.636 1.00 35.16 89 CYS B O 1
ATOM 3553 N N . THR B 1 93 ? 33.672 2.714 37.473 1.00 35.49 90 THR B N 1
ATOM 3554 C CA . THR B 1 93 ? 34.950 1.977 37.458 1.00 35.86 90 THR B CA 1
ATOM 3555 C C . THR B 1 93 ? 35.819 2.155 36.216 1.00 36.42 90 THR B C 1
ATOM 3556 O O . THR B 1 93 ? 37.020 1.960 36.265 1.00 37.25 90 THR B O 1
ATOM 3560 N N . SER B 1 94 ? 35.211 2.481 35.086 1.00 36.85 91 SER B N 1
ATOM 3561 C CA . SER B 1 94 ? 35.977 2.764 33.877 1.00 36.99 91 SER B CA 1
ATOM 3562 C C . SER B 1 94 ? 35.376 4.043 33.272 1.00 36.69 91 SER B C 1
ATOM 3563 O O . SER B 1 94 ? 34.183 4.316 33.486 1.00 37.66 91 SER B O 1
ATOM 3566 N N . PHE B 1 95 ? 36.172 4.826 32.541 1.00 35.55 92 PHE B N 1
ATOM 3567 C CA . PHE B 1 95 ? 35.698 6.088 31.939 1.00 34.49 92 PHE B CA 1
ATOM 3568 C C . PHE B 1 95 ? 36.564 6.545 30.743 1.00 34.00 92 PHE B C 1
ATOM 3569 O O . PHE B 1 95 ? 37.638 6.014 30.526 1.00 33.44 92 PHE B O 1
ATOM 3577 N N . LEU B 1 96 ? 36.081 7.541 29.994 1.00 33.39 93 LEU B N 1
ATOM 3578 C CA . LEU B 1 96 ? 36.854 8.221 28.959 1.00 32.94 93 LEU B CA 1
ATOM 3579 C C . LEU B 1 96 ? 37.206 9.640 29.427 1.00 33.15 93 LEU B C 1
ATOM 3580 O O . LEU B 1 96 ? 36.321 10.532 29.470 1.00 33.30 93 LEU B O 1
ATOM 3585 N N . PRO B 1 97 ? 38.496 9.868 29.786 1.00 32.46 94 PRO B N 1
ATOM 3586 C CA . PRO B 1 97 ? 38.866 11.248 30.075 1.00 31.84 94 PRO B CA 1
ATOM 3587 C C . PRO B 1 97 ? 38.639 12.059 28.810 1.00 31.60 94 PRO B C 1
ATOM 3588 O O . PRO B 1 97 ? 39.048 11.664 27.689 1.00 30.97 94 PRO B O 1
ATOM 3592 N N . THR B 1 98 ? 37.964 13.179 29.007 1.00 31.29 95 THR B N 1
ATOM 3593 C CA . THR B 1 98 ? 37.533 14.008 27.910 1.00 31.44 95 THR B CA 1
ATOM 3594 C C . THR B 1 98 ? 38.294 15.312 27.904 1.00 30.94 95 THR B C 1
ATOM 3595 O O . THR B 1 98 ? 38.299 16.038 28.881 1.00 30.44 95 THR B O 1
ATOM 3599 N N . LEU B 1 99 ? 38.924 15.600 26.778 1.00 31.10 96 LEU B N 1
ATOM 3600 C CA . LEU B 1 99 ? 39.544 16.872 26.550 1.00 31.45 96 LEU B CA 1
ATOM 3601 C C . LEU B 1 99 ? 38.677 17.673 25.609 1.00 32.26 96 LEU B C 1
ATOM 3602 O O . LEU B 1 99 ? 38.361 17.248 24.486 1.00 31.97 96 LEU B O 1
ATOM 3607 N N . ILE B 1 100 ? 38.269 18.837 26.073 1.00 33.58 97 ILE B N 1
ATOM 3608 C CA . ILE B 1 100 ? 37.488 19.706 25.238 1.00 35.16 97 ILE B CA 1
ATOM 3609 C C . ILE B 1 100 ? 38.418 20.554 24.376 1.00 36.02 97 ILE B C 1
ATOM 3610 O O . ILE B 1 100 ? 39.626 20.672 24.655 1.00 35.36 97 ILE B O 1
ATOM 3615 N N . THR B 1 101 ? 37.822 21.158 23.346 1.00 37.22 98 THR B N 1
ATOM 3616 C CA . THR B 1 101 ? 38.562 21.798 22.266 1.00 37.85 98 THR B CA 1
ATOM 3617 C C . THR B 1 101 ? 39.681 22.697 22.805 1.00 38.20 98 THR B C 1
ATOM 3618 O O . THR B 1 101 ? 39.434 23.679 23.514 1.00 38.18 98 THR B O 1
ATOM 3622 N N . SER B 1 102 ? 40.917 22.310 22.487 1.00 38.88 99 SER B N 1
ATOM 3623 C CA . SER B 1 102 ? 42.117 23.066 22.857 1.00 38.80 99 SER B CA 1
ATOM 3624 C C . SER B 1 102 ? 43.138 23.067 21.708 1.00 38.65 99 SER B C 1
ATOM 3625 O O . SER B 1 102 ? 42.794 22.761 20.564 1.00 38.30 99 SER B O 1
ATOM 3628 N N . SER B 1 103 ? 44.381 23.423 22.018 1.00 39.18 100 SER B N 1
ATOM 3629 C CA . SER B 1 103 ? 45.418 23.553 21.004 1.00 39.59 100 SER B CA 1
ATOM 3630 C C . SER B 1 103 ? 45.907 22.168 20.594 1.00 40.18 100 SER B C 1
ATOM 3631 O O . SER B 1 103 ? 45.598 21.182 21.265 1.00 39.38 100 SER B O 1
ATOM 3634 N N . ASP B 1 104 ? 46.661 22.109 19.493 1.00 41.11 101 ASP B N 1
ATOM 3635 C CA . ASP B 1 104 ? 47.260 20.859 19.047 1.00 42.26 101 ASP B CA 1
ATOM 3636 C C . ASP B 1 104 ? 48.255 20.363 20.055 1.00 42.61 101 ASP B C 1
ATOM 3637 O O . ASP B 1 104 ? 48.387 19.162 20.247 1.00 42.36 101 ASP B O 1
ATOM 3642 N N . GLU B 1 105 ? 48.953 21.292 20.697 1.00 43.54 102 GLU B N 1
ATOM 3643 C CA . GLU B 1 105 ? 49.880 20.927 21.763 1.00 44.84 102 GLU B CA 1
ATOM 3644 C C . GLU B 1 105 ? 49.138 20.232 22.882 1.00 44.42 102 GLU B C 1
ATOM 3645 O O . GLU B 1 105 ? 49.542 19.145 23.329 1.00 44.55 102 GLU B O 1
ATOM 3651 N N . ASN B 1 106 ? 48.052 20.863 23.317 1.00 43.96 103 ASN B N 1
ATOM 3652 C CA . ASN B 1 106 ? 47.221 20.314 24.368 1.00 43.82 103 ASN B CA 1
ATOM 3653 C C . ASN B 1 106 ? 46.753 18.885 24.101 1.00 43.92 103 ASN B C 1
ATOM 3654 O O . ASN B 1 106 ? 46.798 18.033 25.005 1.00 44.00 103 ASN B O 1
ATOM 3659 N N . MET B 1 107 ? 46.337 18.619 22.859 1.00 43.73 104 MET B N 1
ATOM 3660 C CA . MET B 1 107 ? 45.999 17.259 22.419 1.00 43.52 104 MET B CA 1
ATOM 3661 C C . MET B 1 107 ? 47.188 16.308 22.525 1.00 42.84 104 MET B C 1
ATOM 3662 O O . MET B 1 107 ? 47.067 15.221 23.103 1.00 42.23 104 MET B O 1
ATOM 3667 N N . ARG B 1 108 ? 48.339 16.738 21.990 1.00 42.47 105 ARG B N 1
ATOM 3668 C CA . ARG B 1 108 ? 49.558 15.944 22.039 1.00 41.82 105 ARG B CA 1
ATOM 3669 C C . ARG B 1 108 ? 49.862 15.552 23.483 1.00 41.16 105 ARG B C 1
ATOM 3670 O O . ARG B 1 108 ? 50.250 14.415 23.746 1.00 41.00 105 ARG B O 1
ATOM 3678 N N . GLN B 1 109 ? 49.614 16.465 24.419 1.00 40.66 106 GLN B N 1
ATOM 3679 C CA . GLN B 1 109 ? 49.730 16.147 25.849 1.00 40.49 106 GLN B CA 1
ATOM 3680 C C . GLN B 1 109 ? 48.703 15.149 26.377 1.00 39.88 106 GLN B C 1
ATOM 3681 O O . GLN B 1 109 ? 49.049 14.266 27.156 1.00 39.24 106 GLN B O 1
ATOM 3687 N N . ALA B 1 110 ? 47.446 15.293 25.949 1.00 39.87 107 ALA B N 1
ATOM 3688 C CA . ALA B 1 110 ? 46.372 14.379 26.358 1.00 39.23 107 ALA B CA 1
ATOM 3689 C C . ALA B 1 110 ? 46.706 12.970 25.909 1.00 39.08 107 ALA B C 1
ATOM 3690 O O . ALA B 1 110 ? 46.618 12.011 26.687 1.00 38.82 107 ALA B O 1
ATOM 3692 N N . ILE B 1 111 ? 47.134 12.858 24.658 1.00 39.00 108 ILE B N 1
ATOM 3693 C CA . ILE B 1 111 ? 47.636 11.593 24.139 1.00 38.98 108 ILE B CA 1
ATOM 3694 C C . ILE B 1 111 ? 48.778 11.020 24.990 1.00 39.27 108 ILE B C 1
ATOM 3695 O O . ILE B 1 111 ? 48.770 9.835 25.308 1.00 40.20 108 ILE B O 1
ATOM 3700 N N . ALA B 1 112 ? 49.744 11.844 25.383 1.00 39.03 109 ALA B N 1
ATOM 3701 C CA . ALA B 1 112 ? 50.866 11.326 26.164 1.00 38.59 109 ALA B CA 1
ATOM 3702 C C . ALA B 1 112 ? 50.426 10.910 27.569 1.00 38.26 109 ALA B C 1
ATOM 3703 O O . ALA B 1 112 ? 50.819 9.857 28.054 1.00 37.82 109 ALA B O 1
ATOM 3705 N N . ALA B 1 113 ? 49.596 11.731 28.207 1.00 38.07 110 ALA B N 1
ATOM 3706 C CA . ALA B 1 113 ? 49.090 11.448 29.562 1.00 38.08 110 ALA B CA 1
ATOM 3707 C C . ALA B 1 113 ? 48.241 10.184 29.620 1.00 38.43 110 ALA B C 1
ATOM 3708 O O . ALA B 1 113 ? 48.345 9.393 30.569 1.00 38.63 110 ALA B O 1
ATOM 3710 N N . ALA B 1 114 ? 47.377 10.009 28.623 1.00 38.35 111 ALA B N 1
ATOM 3711 C CA . ALA B 1 114 ? 46.550 8.816 28.565 1.00 38.76 111 ALA B CA 1
ATOM 3712 C C . ALA B 1 114 ? 47.428 7.579 28.372 1.00 38.79 111 ALA B C 1
ATOM 3713 O O . ALA B 1 114 ? 47.313 6.617 29.140 1.00 39.13 111 ALA B O 1
ATOM 3715 N N . ARG B 1 115 ? 48.331 7.637 27.387 1.00 38.69 112 ARG B N 1
ATOM 3716 C CA . ARG B 1 115 ? 49.311 6.575 27.158 1.00 38.39 112 ARG B CA 1
ATOM 3717 C C . ARG B 1 115 ? 50.096 6.207 28.412 1.00 38.66 112 ARG B C 1
ATOM 3718 O O . ARG B 1 115 ? 50.366 5.037 28.641 1.00 39.12 112 ARG B O 1
ATOM 3726 N N . GLU B 1 116 ? 50.463 7.187 29.226 1.00 39.26 113 GLU B N 1
ATOM 3727 C CA . GLU B 1 116 ? 51.203 6.878 30.439 1.00 39.95 113 GLU B CA 1
ATOM 3728 C C . GLU B 1 116 ? 50.286 6.205 31.454 1.00 40.13 113 GLU B C 1
ATOM 3729 O O . GLU B 1 116 ? 50.684 5.250 32.122 1.00 40.35 113 GLU B O 1
ATOM 3735 N N . TYR B 1 117 ? 49.046 6.673 31.532 1.00 40.58 114 TYR B N 1
ATOM 3736 C CA . TYR B 1 117 ? 48.157 6.181 32.550 1.00 40.99 114 TYR B CA 1
ATOM 3737 C C . TYR B 1 117 ? 47.797 4.758 32.243 1.00 41.94 114 TYR B C 1
ATOM 3738 O O . TYR B 1 117 ? 47.937 3.883 33.103 1.00 41.81 114 TYR B O 1
ATOM 3747 N N . GLN B 1 118 ? 47.335 4.549 31.009 1.00 43.24 115 GLN B N 1
ATOM 3748 C CA . GLN B 1 118 ? 46.832 3.261 30.521 1.00 44.65 115 GLN B CA 1
ATOM 3749 C C . GLN B 1 118 ? 47.893 2.165 30.462 1.00 45.52 115 GLN B C 1
ATOM 3750 O O . GLN B 1 118 ? 47.552 0.990 30.355 1.00 45.75 115 GLN B O 1
ATOM 3756 N N . ALA B 1 119 ? 49.172 2.535 30.510 1.00 46.15 116 ALA B N 1
ATOM 3757 C CA . ALA B 1 119 ? 50.205 1.522 30.544 1.00 46.92 116 ALA B CA 1
ATOM 3758 C C . ALA B 1 119 ? 50.259 0.900 31.945 1.00 47.58 116 ALA B C 1
ATOM 3759 O O . ALA B 1 119 ? 50.644 -0.258 32.084 1.00 47.77 116 ALA B O 1
ATOM 3761 N N . LYS B 1 120 ? 49.828 1.663 32.956 1.00 48.11 117 LYS B N 1
ATOM 3762 C CA . LYS B 1 120 ? 49.933 1.285 34.377 1.00 48.70 117 LYS B CA 1
ATOM 3763 C C . LYS B 1 120 ? 48.685 0.552 34.929 1.00 48.80 117 LYS B C 1
ATOM 3764 O O . LYS B 1 120 ? 48.786 -0.388 35.732 1.00 48.88 117 LYS B O 1
ATOM 3770 N N . TYR B 1 121 ? 47.512 0.995 34.506 1.00 48.90 118 TYR B N 1
ATOM 3771 C CA . TYR B 1 121 ? 46.267 0.377 34.932 1.00 49.17 118 TYR B CA 1
ATOM 3772 C C . TYR B 1 121 ? 45.399 0.064 33.710 1.00 49.07 118 TYR B C 1
ATOM 3773 O O . TYR B 1 121 ? 45.133 0.942 32.878 1.00 49.04 118 TYR B O 1
ATOM 3782 N N . PRO B 1 122 ? 44.970 -1.198 33.575 1.00 48.83 119 PRO B N 1
ATOM 3783 C CA . PRO B 1 122 ? 44.024 -1.447 32.491 1.00 48.33 119 PRO B CA 1
ATOM 3784 C C . PRO B 1 122 ? 42.576 -1.305 32.961 1.00 47.95 119 PRO B C 1
ATOM 3785 O O . PRO B 1 122 ? 42.289 -1.347 34.176 1.00 46.93 119 PRO B O 1
ATOM 3789 N N . ASN B 1 123 ? 41.672 -1.136 31.995 1.00 47.83 120 ASN B N 1
ATOM 3790 C CA . ASN B 1 123 ? 40.229 -1.215 32.274 1.00 47.87 120 ASN B CA 1
ATOM 3791 C C . ASN B 1 123 ? 39.643 -0.117 33.188 1.00 47.43 120 ASN B C 1
ATOM 3792 O O . ASN B 1 123 ? 38.589 -0.308 33.813 1.00 48.31 120 ASN B O 1
ATOM 3797 N N . GLN B 1 124 ? 40.305 1.038 33.229 1.00 46.40 121 GLN B N 1
ATOM 3798 C CA . GLN B 1 124 ? 39.873 2.166 34.051 1.00 45.29 121 GLN B CA 1
ATOM 3799 C C . GLN B 1 124 ? 39.668 3.380 33.137 1.00 44.19 121 GLN B C 1
ATOM 3800 O O . GLN B 1 124 ? 38.541 3.720 32.806 1.00 43.66 121 GLN B O 1
ATOM 3806 N N . SER B 1 125 ? 40.748 4.017 32.701 1.00 42.82 122 SER B N 1
ATOM 3807 C CA . SER B 1 125 ? 40.620 4.806 31.501 1.00 42.04 122 SER B CA 1
ATOM 3808 C C . SER B 1 125 ? 40.598 3.881 30.284 1.00 41.89 122 SER B C 1
ATOM 3809 O O . SER B 1 125 ? 41.584 3.150 30.016 1.00 42.04 122 SER B O 1
ATOM 3812 N N . LEU B 1 126 ? 39.481 3.917 29.552 1.00 40.87 123 LEU B N 1
ATOM 3813 C CA . LEU B 1 126 ? 39.337 3.105 28.352 1.00 40.16 123 LEU B CA 1
ATOM 3814 C C . LEU B 1 126 ? 39.829 3.811 27.087 1.00 39.69 123 LEU B C 1
ATOM 3815 O O . LEU B 1 126 ? 39.764 3.282 25.995 1.00 39.77 123 LEU B O 1
ATOM 3820 N N . GLY B 1 127 ? 40.362 5.008 27.245 1.00 39.49 124 GLY B N 1
ATOM 3821 C CA . GLY B 1 127 ? 40.882 5.733 26.106 1.00 38.72 124 GLY B CA 1
ATOM 3822 C C . GLY B 1 127 ? 40.467 7.161 26.251 1.00 38.44 124 GLY B C 1
ATOM 3823 O O . GLY B 1 127 ? 39.641 7.504 27.094 1.00 39.14 124 GLY B O 1
ATOM 3824 N N . LEU B 1 128 ? 41.042 8.002 25.422 1.00 38.00 125 LEU B N 1
ATOM 3825 C CA . LEU B 1 128 ? 40.724 9.419 25.427 1.00 37.26 125 LEU B CA 1
ATOM 3826 C C . LEU B 1 128 ? 39.408 9.675 24.717 1.00 36.29 125 LEU B C 1
ATOM 3827 O O . LEU B 1 128 ? 39.032 8.944 23.796 1.00 35.62 125 LEU B O 1
ATOM 3832 N N . HIS B 1 129 ? 38.706 10.711 25.149 1.00 35.97 126 HIS B N 1
ATOM 3833 C CA . HIS B 1 129 ? 37.590 11.211 24.379 1.00 35.71 126 HIS B CA 1
ATOM 3834 C C . HIS B 1 129 ? 37.891 12.664 24.046 1.00 35.77 126 HIS B C 1
ATOM 3835 O O . HIS B 1 129 ? 37.916 13.502 24.929 1.00 35.71 126 HIS B O 1
ATOM 3842 N N . LEU B 1 130 ? 38.126 12.961 22.774 1.00 35.51 127 LEU B N 1
ATOM 3843 C CA . LEU B 1 130 ? 38.356 14.338 22.380 1.00 36.02 127 LEU B CA 1
ATOM 3844 C C . LEU B 1 130 ? 37.066 15.029 21.910 1.00 35.85 127 LEU B C 1
ATOM 3845 O O . LEU B 1 130 ? 36.687 14.894 20.755 1.00 35.53 127 LEU B O 1
ATOM 3850 N N . GLU B 1 131 ? 36.403 15.765 22.811 1.00 36.05 128 GLU B N 1
ATOM 3851 C CA . GLU B 1 131 ? 35.192 16.561 22.481 1.00 35.41 128 GLU B CA 1
ATOM 3852 C C . GLU B 1 131 ? 35.639 17.856 21.813 1.00 34.86 128 GLU B C 1
ATOM 3853 O O . GLU B 1 131 ? 35.860 18.875 22.467 1.00 34.65 128 GLU B O 1
ATOM 3859 N N . GLY B 1 132 ? 35.793 17.806 20.504 1.00 34.61 129 GLY B N 1
ATOM 3860 C CA . GLY B 1 132 ? 36.334 18.941 19.776 1.00 35.20 129 GLY B CA 1
ATOM 3861 C C . GLY B 1 132 ? 37.726 18.581 19.304 1.00 35.44 129 GLY B C 1
ATOM 3862 O O . GLY B 1 132 ? 38.214 17.506 19.607 1.00 36.09 129 GLY B O 1
ATOM 3863 N N . PRO B 1 133 ? 38.400 19.485 18.602 1.00 35.22 130 PRO B N 1
ATOM 3864 C CA . PRO B 1 133 ? 38.066 20.872 18.319 1.00 35.34 130 PRO B CA 1
ATOM 3865 C C . PRO B 1 133 ? 37.330 21.102 16.995 1.00 35.68 130 PRO B C 1
ATOM 3866 O O . PRO B 1 133 ? 37.010 22.271 16.650 1.00 35.15 130 PRO B O 1
ATOM 3870 N N . TYR B 1 134 ? 37.046 20.011 16.284 1.00 35.89 131 TYR B N 1
ATOM 3871 C CA . TYR B 1 134 ? 36.415 20.097 14.965 1.00 36.75 131 TYR B CA 1
ATOM 3872 C C . TYR B 1 134 ? 34.897 20.265 15.059 1.00 36.61 131 TYR B C 1
ATOM 3873 O O . TYR B 1 134 ? 34.156 19.370 14.690 1.00 36.95 131 TYR B O 1
ATOM 3882 N N . LEU B 1 135 ? 34.465 21.429 15.541 1.00 36.92 132 LEU B N 1
ATOM 3883 C CA . LEU B 1 135 ? 33.067 21.693 15.909 1.00 37.70 132 LEU B CA 1
ATOM 3884 C C . LEU B 1 135 ? 32.460 22.820 15.077 1.00 38.71 132 LEU B C 1
ATOM 3885 O O . LEU B 1 135 ? 33.136 23.418 14.237 1.00 39.54 132 LEU B O 1
ATOM 3890 N N . ASN B 1 136 ? 31.184 23.096 15.271 1.00 39.76 133 ASN B N 1
ATOM 3891 C CA . ASN B 1 136 ? 30.587 24.267 14.658 1.00 41.47 133 ASN B CA 1
ATOM 3892 C C . ASN B 1 136 ? 30.627 25.421 15.665 1.00 43.06 133 ASN B C 1
ATOM 3893 O O . ASN B 1 136 ? 30.259 25.249 16.843 1.00 42.98 133 ASN B O 1
ATOM 3898 N N . VAL B 1 137 ? 31.104 26.579 15.207 1.00 44.92 134 VAL B N 1
ATOM 3899 C CA . VAL B 1 137 ? 31.071 27.853 15.982 1.00 46.90 134 VAL B CA 1
ATOM 3900 C C . VAL B 1 137 ? 29.667 28.228 16.517 1.00 48.09 134 VAL B C 1
ATOM 3901 O O . VAL B 1 137 ? 29.540 28.728 17.643 1.00 48.29 134 VAL B O 1
ATOM 3905 N N . MET B 1 138 ? 28.631 27.985 15.705 1.00 49.51 135 MET B N 1
ATOM 3906 C CA . MET B 1 138 ? 27.248 28.319 16.064 1.00 51.07 135 MET B CA 1
ATOM 3907 C C . MET B 1 138 ? 26.679 27.466 17.208 1.00 51.23 135 MET B C 1
ATOM 3908 O O . MET B 1 138 ? 25.671 27.834 17.807 1.00 51.78 135 MET B O 1
ATOM 3913 N N . LYS B 1 139 ? 27.282 26.315 17.490 1.00 51.35 136 LYS B N 1
ATOM 3914 C CA . LYS B 1 139 ? 26.858 25.532 18.642 1.00 51.20 136 LYS B CA 1
ATOM 3915 C C . LYS B 1 139 ? 28.060 25.311 19.521 1.00 51.65 136 LYS B C 1
ATOM 3916 O O . LYS B 1 139 ? 28.289 24.211 20.015 1.00 51.13 136 LYS B O 1
ATOM 3922 N N . LYS B 1 140 ? 28.808 26.396 19.709 1.00 52.94 137 LYS B N 1
ATOM 3923 C CA . LYS B 1 140 ? 30.026 26.429 20.538 1.00 54.20 137 LYS B CA 1
ATOM 3924 C C . LYS B 1 140 ? 29.890 25.978 22.019 1.00 55.18 137 LYS B C 1
ATOM 3925 O O . LYS B 1 140 ? 30.640 25.082 22.453 1.00 55.26 137 LYS B O 1
ATOM 3931 N N . GLY B 1 141 ? 28.960 26.591 22.776 1.00 55.80 138 GLY B N 1
ATOM 3932 C CA . GLY B 1 141 ? 28.918 26.452 24.245 1.00 56.45 138 GLY B CA 1
ATOM 3933 C C . GLY B 1 141 ? 30.207 26.933 24.920 1.00 57.01 138 GLY B C 1
ATOM 3934 O O . GLY B 1 141 ? 30.792 27.974 24.535 1.00 56.59 138 GLY B O 1
ATOM 3935 N N . ILE B 1 142 ? 30.666 26.150 25.905 1.00 57.61 139 ILE B N 1
ATOM 3936 C CA . ILE B 1 142 ? 31.907 26.426 26.686 1.00 57.69 139 ILE B CA 1
ATOM 3937 C C . ILE B 1 142 ? 33.224 26.393 25.875 1.00 57.24 139 ILE B C 1
ATOM 3938 O O . ILE B 1 142 ? 34.274 26.830 26.363 1.00 57.17 139 ILE B O 1
ATOM 3943 N N . HIS B 1 143 ? 33.160 25.876 24.648 1.00 56.71 140 HIS B N 1
ATOM 3944 C CA . HIS B 1 143 ? 34.333 25.747 23.773 1.00 55.85 140 HIS B CA 1
ATOM 3945 C C . HIS B 1 143 ? 34.793 27.097 23.199 1.00 55.55 140 HIS B C 1
ATOM 3946 O O . HIS B 1 143 ? 34.025 27.816 22.536 1.00 55.39 140 HIS B O 1
ATOM 3953 N N . SER B 1 144 ? 36.058 27.420 23.462 1.00 54.85 141 SER B N 1
ATOM 3954 C CA . SER B 1 144 ? 36.639 28.673 23.028 1.00 54.01 141 SER B CA 1
ATOM 3955 C C . SER B 1 144 ? 36.615 28.817 21.517 1.00 53.50 141 SER B C 1
ATOM 3956 O O . SER B 1 144 ? 37.157 27.966 20.797 1.00 52.71 141 SER B O 1
ATOM 3959 N N . VAL B 1 145 ? 35.991 29.907 21.062 1.00 52.71 142 VAL B N 1
ATOM 3960 C CA . VAL B 1 145 ? 36.017 30.316 19.663 1.00 51.84 142 VAL B CA 1
ATOM 3961 C C . VAL B 1 145 ? 37.454 30.267 19.117 1.00 51.48 142 VAL B C 1
ATOM 3962 O O . VAL B 1 145 ? 37.677 29.956 17.933 1.00 51.08 142 VAL B O 1
ATOM 3966 N N . ASP B 1 146 ? 38.423 30.529 20.003 1.00 50.89 143 ASP B N 1
ATOM 3967 C CA . ASP B 1 146 ? 39.848 30.556 19.635 1.00 50.33 143 ASP B CA 1
ATOM 3968 C C . ASP B 1 146 ? 40.358 29.228 19.074 1.00 49.10 143 ASP B C 1
ATOM 3969 O O . ASP B 1 146 ? 41.251 29.215 18.227 1.00 49.73 143 ASP B O 1
ATOM 3974 N N . PHE B 1 147 ? 39.805 28.113 19.538 1.00 47.68 144 PHE B N 1
ATOM 3975 C CA . PHE B 1 147 ? 40.318 26.806 19.106 1.00 46.05 144 PHE B CA 1
ATOM 3976 C C . PHE B 1 147 ? 39.438 25.973 18.173 1.00 44.51 144 PHE B C 1
ATOM 3977 O O . PHE B 1 147 ? 39.928 25.007 17.588 1.00 44.29 144 PHE B O 1
ATOM 3985 N N . ILE B 1 148 ? 38.175 26.355 18.000 1.00 42.78 145 ILE B N 1
ATOM 3986 C CA . ILE B 1 148 ? 37.291 25.613 17.104 1.00 41.78 145 ILE B CA 1
ATOM 3987 C C . ILE B 1 148 ? 37.805 25.828 15.693 1.00 41.34 145 ILE B C 1
ATOM 3988 O O . ILE B 1 148 ? 37.909 26.948 15.226 1.00 41.08 145 ILE B O 1
ATOM 3993 N N . ARG B 1 149 ? 38.185 24.760 15.025 1.00 41.28 146 ARG B N 1
ATOM 3994 C CA . ARG B 1 149 ? 38.726 24.909 13.683 1.00 41.55 146 ARG B CA 1
ATOM 3995 C C . ARG B 1 149 ? 38.206 23.776 12.845 1.00 42.14 146 ARG B C 1
ATOM 3996 O O . ARG B 1 149 ? 37.662 22.812 13.395 1.00 42.60 146 ARG B O 1
ATOM 4004 N N . PRO B 1 150 ? 38.326 23.882 11.505 1.00 42.78 147 PRO B N 1
ATOM 4005 C CA . PRO B 1 150 ? 38.002 22.655 10.737 1.00 42.97 147 PRO B CA 1
ATOM 4006 C C . PRO B 1 150 ? 39.061 21.587 10.994 1.00 43.52 147 PRO B C 1
ATOM 4007 O O . PRO B 1 150 ? 40.191 21.924 11.372 1.00 43.75 147 PRO B O 1
ATOM 4011 N N . SER B 1 151 ? 38.704 20.319 10.841 1.00 44.17 148 SER B N 1
ATOM 4012 C CA . SER B 1 151 ? 39.713 19.249 10.853 1.00 44.95 148 SER B CA 1
ATOM 4013 C C . SER B 1 151 ? 40.656 19.366 9.631 1.00 45.52 148 SER B C 1
ATOM 4014 O O . SER B 1 151 ? 40.239 19.770 8.537 1.00 45.83 148 SER B O 1
ATOM 4017 N N . ASP B 1 152 ? 41.928 19.028 9.836 1.00 45.94 149 ASP B N 1
ATOM 4018 C CA . ASP B 1 152 ? 42.963 19.089 8.789 1.00 45.82 149 ASP B CA 1
ATOM 4019 C C . ASP B 1 152 ? 43.632 17.727 8.786 1.00 45.48 149 ASP B C 1
ATOM 4020 O O . ASP B 1 152 ? 43.589 17.035 9.807 1.00 45.28 149 ASP B O 1
ATOM 4025 N N . ASP B 1 153 ? 44.258 17.341 7.668 1.00 45.72 150 ASP B N 1
ATOM 4026 C CA . ASP B 1 153 ? 44.869 15.993 7.543 1.00 45.85 150 ASP B CA 1
ATOM 4027 C C . ASP B 1 153 ? 45.885 15.688 8.657 1.00 45.67 150 ASP B C 1
ATOM 4028 O O . ASP B 1 153 ? 45.899 14.591 9.209 1.00 45.63 150 ASP B O 1
ATOM 4033 N N . THR B 1 154 ? 46.711 16.683 8.977 1.00 45.80 151 THR B N 1
ATOM 4034 C CA . THR B 1 154 ? 47.823 16.552 9.915 1.00 45.92 151 THR B CA 1
ATOM 4035 C C . THR B 1 154 ? 47.382 15.943 11.229 1.00 45.75 151 THR B C 1
ATOM 4036 O O . THR B 1 154 ? 47.767 14.812 11.552 1.00 45.66 151 THR B O 1
ATOM 4040 N N . MET B 1 155 ? 46.548 16.681 11.959 1.00 45.55 152 MET B N 1
ATOM 4041 C CA . MET B 1 155 ? 46.147 16.291 13.299 1.00 45.38 152 MET B CA 1
ATOM 4042 C C . MET B 1 155 ? 45.329 15.027 13.294 1.00 44.82 152 MET B C 1
ATOM 4043 O O . MET B 1 155 ? 45.398 14.227 14.247 1.00 45.25 152 MET B O 1
ATOM 4048 N N . ILE B 1 156 ? 44.564 14.842 12.219 1.00 43.78 153 ILE B N 1
ATOM 4049 C CA . ILE B 1 156 ? 43.739 13.657 12.072 1.00 42.70 153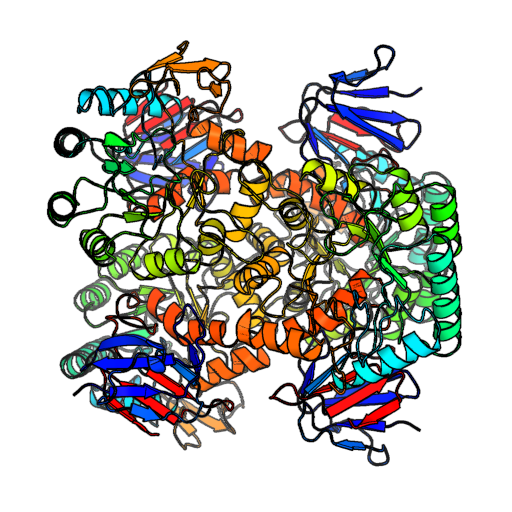 ILE B CA 1
ATOM 4050 C C . ILE B 1 156 ? 44.639 12.439 11.943 1.00 42.87 153 ILE B C 1
ATOM 4051 O O . ILE B 1 156 ? 44.366 11.402 12.552 1.00 43.14 153 ILE B O 1
ATOM 4056 N N . ASP B 1 157 ? 45.729 12.577 11.188 1.00 42.61 154 ASP B N 1
ATOM 4057 C CA . ASP B 1 157 ? 46.714 11.492 11.063 1.00 42.79 154 ASP B CA 1
ATOM 4058 C C . ASP B 1 157 ? 47.448 11.190 12.361 1.00 42.50 154 ASP B C 1
ATOM 4059 O O . ASP B 1 157 ? 47.692 10.032 12.674 1.00 42.80 154 ASP B O 1
ATOM 4064 N N . THR B 1 158 ? 47.806 12.230 13.103 1.00 42.25 155 THR B N 1
ATOM 4065 C CA . THR B 1 158 ? 48.319 12.051 14.452 1.00 42.08 155 THR B CA 1
ATOM 4066 C C . THR B 1 158 ? 47.339 11.256 15.298 1.00 41.66 155 THR B C 1
ATOM 4067 O O . THR B 1 158 ? 47.713 10.260 15.913 1.00 41.16 155 THR B O 1
ATOM 4071 N N . ILE B 1 159 ? 46.080 11.689 15.303 1.00 41.28 156 ILE B N 1
ATOM 4072 C CA . ILE B 1 159 ? 45.057 11.012 16.112 1.00 41.16 156 ILE B CA 1
ATOM 4073 C C . ILE B 1 159 ? 44.911 9.561 15.705 1.00 40.87 156 ILE B C 1
ATOM 4074 O O . ILE B 1 159 ? 44.861 8.687 16.560 1.00 41.00 156 ILE B O 1
ATOM 4079 N N . CYS B 1 160 ? 44.863 9.311 14.401 1.00 41.12 157 CYS B N 1
ATOM 4080 C CA . CYS B 1 160 ? 44.695 7.957 13.870 1.00 41.31 157 CYS B CA 1
ATOM 4081 C C . CYS B 1 160 ? 45.865 7.028 14.188 1.00 41.18 157 CYS B C 1
ATOM 4082 O O . CYS B 1 160 ? 45.700 5.811 14.274 1.00 41.15 157 CYS B O 1
ATOM 4085 N N . ALA B 1 161 ? 47.047 7.614 14.338 1.00 41.24 158 ALA B N 1
ATOM 4086 C CA . ALA B 1 161 ? 48.262 6.864 14.646 1.00 41.17 158 ALA B CA 1
ATOM 4087 C C . ALA B 1 161 ? 48.334 6.550 16.135 1.00 41.29 158 ALA B C 1
ATOM 4088 O O . ALA B 1 161 ? 49.172 5.760 16.568 1.00 40.52 158 ALA B O 1
ATOM 4090 N N . ASN B 1 162 ? 47.438 7.170 16.907 1.00 41.42 159 ASN B N 1
ATOM 4091 C CA . ASN B 1 162 ? 47.344 6.917 18.341 1.00 41.45 159 ASN B CA 1
ATOM 4092 C C . ASN B 1 162 ? 46.066 6.239 18.748 1.00 41.82 159 ASN B C 1
ATOM 4093 O O . ASN B 1 162 ? 45.703 6.221 19.940 1.00 42.03 159 ASN B O 1
ATOM 4098 N N . SER B 1 163 ? 45.401 5.661 17.750 1.00 41.77 160 SER B N 1
ATOM 4099 C CA . SER B 1 163 ? 44.108 5.031 17.938 1.00 41.49 160 SER B CA 1
ATOM 4100 C C . SER B 1 163 ? 44.102 4.055 19.109 1.00 41.32 160 SER B C 1
ATOM 4101 O O . SER B 1 163 ? 43.039 3.677 19.613 1.00 41.47 160 SER B O 1
ATOM 4104 N N . ASP B 1 164 ? 45.285 3.661 19.555 1.00 40.97 161 ASP B N 1
ATOM 4105 C CA . ASP B 1 164 ? 45.354 2.699 20.638 1.00 41.51 161 ASP B CA 1
ATOM 4106 C C . ASP B 1 164 ? 45.200 3.341 22.008 1.00 40.82 161 ASP B C 1
ATOM 4107 O O . ASP B 1 164 ? 45.294 2.689 23.049 1.00 41.41 161 ASP B O 1
ATOM 4112 N N . VAL B 1 165 ? 44.942 4.631 22.000 1.00 39.91 162 VAL B N 1
ATOM 4113 C CA . VAL B 1 165 ? 44.847 5.354 23.237 1.00 39.00 162 VAL B CA 1
ATOM 4114 C C . VAL B 1 165 ? 43.722 6.420 23.151 1.00 37.56 162 VAL B C 1
ATOM 4115 O O . VAL B 1 165 ? 43.374 7.072 24.129 1.00 37.81 162 VAL B O 1
ATOM 4119 N N . ILE B 1 166 ? 43.158 6.585 21.968 1.00 35.52 163 ILE B N 1
ATOM 4120 C CA . ILE B 1 166 ? 41.956 7.384 21.814 1.00 33.86 163 ILE B CA 1
ATOM 4121 C C . ILE B 1 166 ? 40.743 6.480 21.549 1.00 33.24 163 ILE B C 1
ATOM 4122 O O . ILE B 1 166 ? 40.693 5.766 20.530 1.00 32.27 163 ILE B O 1
ATOM 4127 N N . ALA B 1 167 ? 39.783 6.511 22.477 1.00 32.02 164 ALA B N 1
ATOM 4128 C CA . ALA B 1 167 ? 38.526 5.781 22.294 1.00 31.38 164 ALA B CA 1
ATOM 4129 C C . ALA B 1 167 ? 37.540 6.468 21.334 1.00 31.23 164 ALA B C 1
ATOM 4130 O O . ALA B 1 167 ? 36.923 5.800 20.516 1.00 31.69 164 ALA B O 1
ATOM 4132 N N . LYS B 1 168 ? 37.397 7.798 21.443 1.00 31.39 165 LYS B N 1
ATOM 4133 C CA . LYS B 1 168 ? 36.300 8.541 20.813 1.00 30.92 165 LYS B CA 1
ATOM 4134 C C . LYS B 1 168 ? 36.649 9.961 20.352 1.00 30.30 165 LYS B C 1
ATOM 4135 O O . LYS B 1 168 ? 37.317 10.716 21.062 1.00 31.07 165 LYS B O 1
ATOM 4141 N N . VAL B 1 169 ? 36.150 10.358 19.197 1.00 28.98 166 VAL B N 1
ATOM 4142 C CA . VAL B 1 169 ? 36.238 11.762 18.828 1.00 29.04 166 VAL B CA 1
ATOM 4143 C C . VAL B 1 169 ? 34.842 12.355 18.574 1.00 29.23 166 VAL B C 1
ATOM 4144 O O . VAL B 1 169 ? 33.992 11.692 17.974 1.00 29.57 166 VAL B O 1
ATOM 4148 N N . THR B 1 170 ? 34.581 13.549 19.106 1.00 28.90 167 THR B N 1
ATOM 4149 C CA . THR B 1 170 ? 33.310 14.228 18.877 1.00 29.80 167 THR B CA 1
ATOM 4150 C C . THR B 1 170 ? 33.566 15.358 17.902 1.00 29.97 167 THR B C 1
ATOM 4151 O O . THR B 1 170 ? 34.470 16.180 18.097 1.00 30.44 167 THR B O 1
ATOM 4155 N N . LEU B 1 171 ? 32.796 15.389 16.834 1.00 29.98 168 LEU B N 1
ATOM 4156 C CA . LEU B 1 171 ? 32.981 16.430 15.861 1.00 30.44 168 LEU B CA 1
ATOM 4157 C C . LEU B 1 171 ? 31.657 16.793 15.191 1.00 31.08 168 LEU B C 1
ATOM 4158 O O . LEU B 1 171 ? 30.699 16.018 15.224 1.00 30.41 168 LEU B O 1
ATOM 4163 N N . ALA B 1 172 ? 31.612 18.010 14.646 1.00 32.02 169 ALA B N 1
ATOM 4164 C CA . ALA B 1 172 ? 30.536 18.485 13.783 1.00 32.37 169 ALA B CA 1
ATOM 4165 C C . ALA B 1 172 ? 30.936 18.176 12.356 1.00 32.61 169 ALA B C 1
ATOM 4166 O O . ALA B 1 172 ? 31.931 18.684 11.851 1.00 33.48 169 ALA B O 1
ATOM 4168 N N . PRO B 1 173 ? 30.192 17.304 11.705 1.00 33.36 170 PRO B N 1
ATOM 4169 C CA . PRO B 1 173 ? 30.672 16.840 10.389 1.00 33.89 170 PRO B CA 1
ATOM 4170 C C . PRO B 1 173 ? 30.232 17.696 9.223 1.00 34.30 170 PRO B C 1
ATOM 4171 O O . PRO B 1 173 ? 30.775 17.529 8.143 1.00 33.83 170 PRO B O 1
ATOM 4175 N N . GLU B 1 174 ? 29.222 18.551 9.417 1.00 35.16 171 GLU B N 1
ATOM 4176 C CA . GLU B 1 174 ? 28.583 19.253 8.284 1.00 36.45 171 GLU B CA 1
ATOM 4177 C C . GLU B 1 174 ? 29.585 20.001 7.401 1.00 37.67 171 GLU B C 1
ATOM 4178 O O . GLU B 1 174 ? 29.494 19.992 6.176 1.00 37.88 171 GLU B O 1
ATOM 4184 N N . ASN B 1 175 ? 30.563 20.620 8.033 1.00 39.46 172 ASN B N 1
ATOM 4185 C CA . ASN B 1 175 ? 31.533 21.355 7.289 1.00 40.74 172 ASN B CA 1
ATOM 4186 C C . ASN B 1 175 ? 32.867 20.648 7.168 1.00 41.26 172 ASN B C 1
ATOM 4187 O O . ASN B 1 175 ? 33.785 21.151 6.495 1.00 42.17 172 ASN B O 1
ATOM 4192 N N . ASN B 1 176 ? 32.987 19.471 7.767 1.00 40.96 173 ASN B N 1
ATOM 4193 C CA . ASN B 1 176 ? 34.262 18.753 7.695 1.00 41.00 173 ASN B CA 1
ATOM 4194 C C . ASN B 1 176 ? 34.421 17.752 6.535 1.00 41.52 173 ASN B C 1
ATOM 4195 O O . ASN B 1 176 ? 33.427 17.388 5.883 1.00 41.42 173 ASN B O 1
ATOM 4200 N N . LYS B 1 177 ? 35.670 17.352 6.262 1.00 41.95 174 LYS B N 1
ATOM 4201 C CA . LYS B 1 177 ? 35.967 16.337 5.236 1.00 42.48 174 LYS B CA 1
ATOM 4202 C C . LYS B 1 177 ? 35.419 14.974 5.627 1.00 42.22 174 LYS B C 1
ATOM 4203 O O . LYS B 1 177 ? 35.795 14.419 6.657 1.00 42.14 174 LYS B O 1
ATOM 4209 N N . PRO B 1 178 ? 34.501 14.442 4.814 1.00 42.24 175 PRO B N 1
ATOM 4210 C CA . PRO B 1 178 ? 33.990 13.098 5.048 1.00 42.37 175 PRO B CA 1
ATOM 4211 C C . PRO B 1 178 ? 35.133 12.115 5.303 1.00 42.64 175 PRO B C 1
ATOM 4212 O O . PRO B 1 178 ? 35.107 11.376 6.283 1.00 42.79 175 PRO B O 1
ATOM 4216 N N . GLU B 1 179 ? 36.151 12.160 4.453 1.00 42.99 176 GLU B N 1
ATOM 4217 C CA . GLU B 1 179 ? 37.276 11.237 4.511 1.00 44.21 176 GLU B CA 1
ATOM 4218 C C . GLU B 1 179 ? 37.897 11.171 5.899 1.00 43.83 176 GLU B C 1
ATOM 4219 O O . GLU B 1 179 ? 38.581 10.197 6.211 1.00 44.41 176 GLU B O 1
ATOM 4225 N N . HIS B 1 180 ? 37.674 12.205 6.715 1.00 43.21 177 HIS B N 1
ATOM 4226 C CA . HIS B 1 180 ? 38.307 12.292 8.037 1.00 42.92 177 HIS B CA 1
ATOM 4227 C C . HIS B 1 180 ? 37.631 11.351 9.015 1.00 42.38 177 HIS B C 1
ATOM 4228 O O . HIS B 1 180 ? 38.276 10.679 9.829 1.00 41.80 177 HIS B O 1
ATOM 4235 N N . ILE B 1 181 ? 36.312 11.310 8.923 1.00 41.77 178 ILE B N 1
ATOM 4236 C CA . ILE B 1 181 ? 35.548 10.351 9.654 1.00 41.19 178 ILE B CA 1
ATOM 4237 C C . ILE B 1 181 ? 35.960 8.949 9.176 1.00 41.33 178 ILE B C 1
ATOM 4238 O O . ILE B 1 181 ? 36.171 8.045 9.987 1.00 40.60 178 ILE B O 1
ATOM 4243 N N . GLU B 1 182 ? 36.092 8.791 7.856 1.00 41.74 179 GLU B N 1
ATOM 4244 C CA . GLU B 1 182 ? 36.516 7.512 7.250 1.00 42.23 179 GLU B CA 1
ATOM 4245 C C . GLU B 1 182 ? 37.817 6.976 7.831 1.00 41.43 179 GLU B C 1
ATOM 4246 O O . GLU B 1 182 ? 37.896 5.799 8.198 1.00 41.19 179 GLU B O 1
ATOM 4252 N N . LYS B 1 183 ? 38.812 7.849 7.930 1.00 40.88 180 LYS B N 1
ATOM 4253 C CA . LYS B 1 183 ? 40.121 7.474 8.451 1.00 41.02 180 LYS B CA 1
ATOM 4254 C C . LYS B 1 183 ? 40.133 7.114 9.948 1.00 40.45 180 LYS B C 1
ATOM 4255 O O . LYS B 1 183 ? 40.884 6.207 10.375 1.00 40.61 180 LYS B O 1
ATOM 4261 N N . LEU B 1 184 ? 39.311 7.824 10.724 1.00 39.07 181 LEU B N 1
ATOM 4262 C CA . LEU B 1 184 ? 39.222 7.639 12.161 1.00 37.70 181 LEU B CA 1
ATOM 4263 C C . LEU B 1 184 ? 38.531 6.341 12.493 1.00 37.64 181 LEU B C 1
ATOM 4264 O O . LEU B 1 184 ? 38.904 5.662 13.456 1.00 37.29 181 LEU B O 1
ATOM 4269 N N . VAL B 1 185 ? 37.544 5.973 11.683 1.00 37.92 182 VAL B N 1
ATOM 4270 C CA . VAL B 1 185 ? 36.830 4.703 11.891 1.00 38.88 182 VAL B CA 1
ATOM 4271 C C . VAL B 1 185 ? 37.712 3.482 11.588 1.00 39.09 182 VAL B C 1
ATOM 4272 O O . VAL B 1 185 ? 37.755 2.521 12.383 1.00 39.30 182 VAL B O 1
ATOM 4276 N N . LYS B 1 186 ? 38.403 3.530 10.440 1.00 39.30 183 LYS B N 1
ATOM 4277 C CA . LYS B 1 186 ? 39.336 2.469 10.035 1.00 38.97 183 LYS B CA 1
ATOM 4278 C C . LYS B 1 186 ? 40.486 2.396 11.030 1.00 37.85 183 LYS B C 1
ATOM 4279 O O . LYS B 1 186 ? 41.050 1.342 11.218 1.00 38.25 183 LYS B O 1
ATOM 4285 N N . ALA B 1 187 ? 40.816 3.515 11.667 1.00 36.20 184 ALA B N 1
ATOM 4286 C CA . ALA B 1 187 ? 41.761 3.510 12.776 1.00 35.02 184 ALA B CA 1
ATOM 4287 C C . ALA B 1 187 ? 41.196 2.894 14.066 1.00 34.15 184 ALA B C 1
ATOM 4288 O O . ALA B 1 187 ? 41.935 2.689 15.007 1.00 33.61 184 ALA B O 1
ATOM 4290 N N . GLY B 1 188 ? 39.896 2.617 14.123 1.00 33.65 185 GLY B N 1
ATOM 4291 C CA . GLY B 1 188 ? 39.334 1.957 15.297 1.00 33.68 185 GLY B CA 1
ATOM 4292 C C . GLY B 1 188 ? 38.925 2.922 16.401 1.00 34.13 185 GLY B C 1
ATOM 4293 O O . GLY B 1 188 ? 38.717 2.527 17.550 1.00 35.21 185 GLY B O 1
ATOM 4294 N N . ILE B 1 189 ? 38.805 4.198 16.063 1.00 33.15 186 ILE B N 1
ATOM 4295 C CA . ILE B 1 189 ? 38.264 5.187 16.995 1.00 31.62 186 ILE B CA 1
ATOM 4296 C C . ILE B 1 189 ? 36.762 5.426 16.725 1.00 30.94 186 ILE B C 1
ATOM 4297 O O . ILE B 1 189 ? 36.339 5.515 15.571 1.00 31.36 186 ILE B O 1
ATOM 4302 N N . VAL B 1 190 ? 35.956 5.495 17.773 1.00 29.71 187 VAL B N 1
ATOM 4303 C CA . VAL B 1 190 ? 34.545 5.701 17.598 1.00 29.46 187 VAL B CA 1
ATOM 4304 C C . VAL B 1 190 ? 34.351 7.161 17.243 1.00 29.49 187 VAL B C 1
ATOM 4305 O O . VAL B 1 190 ? 34.860 8.033 17.946 1.00 29.69 187 VAL B O 1
ATOM 4309 N N . VAL B 1 191 ? 33.647 7.439 16.151 1.00 28.57 188 VAL B N 1
ATOM 4310 C CA . VAL B 1 191 ? 33.357 8.825 15.810 1.00 28.23 188 VAL B CA 1
ATOM 4311 C C . VAL B 1 191 ? 31.918 9.306 16.108 1.00 28.59 188 VAL B C 1
ATOM 4312 O O . VAL B 1 191 ? 30.925 8.783 15.564 1.00 28.74 188 VAL B O 1
ATOM 4316 N N . SER B 1 192 ? 31.828 10.346 16.933 1.00 29.00 189 SER B N 1
ATOM 4317 C CA . SER B 1 192 ? 30.546 10.863 17.445 1.00 28.41 189 SER B CA 1
ATOM 4318 C C . SER B 1 192 ? 30.206 12.279 16.978 1.00 28.08 189 SER B C 1
ATOM 4319 O O . SER B 1 192 ? 31.081 13.176 16.935 1.00 28.54 189 SER B O 1
ATOM 4322 N N . ILE B 1 193 ? 28.936 12.459 16.622 1.00 26.70 190 ILE B N 1
ATOM 4323 C CA . ILE B 1 193 ? 28.410 13.745 16.221 1.00 26.12 190 ILE B CA 1
ATOM 4324 C C . ILE B 1 193 ? 28.001 14.580 17.459 1.00 27.30 190 ILE B C 1
ATOM 4325 O O . ILE B 1 193 ? 27.356 14.072 18.397 1.00 27.20 190 ILE B O 1
ATOM 4330 N N . GLY B 1 194 ? 28.390 15.849 17.461 1.00 27.32 191 GLY B N 1
ATOM 4331 C CA . GLY B 1 194 ? 28.039 16.733 18.537 1.00 28.41 191 GLY B CA 1
ATOM 4332 C C . GLY B 1 194 ? 28.380 18.181 18.242 1.00 29.11 191 GLY B C 1
ATOM 4333 O O . GLY B 1 194 ? 29.030 18.485 17.252 1.00 29.62 191 GLY B O 1
ATOM 4334 N N . HIS B 1 195 ? 27.941 19.081 19.110 1.00 29.41 192 HIS B N 1
ATOM 4335 C CA . HIS B 1 195 ? 28.289 20.488 18.978 1.00 29.63 192 HIS B CA 1
ATOM 4336 C C . HIS B 1 195 ? 28.152 20.934 17.531 1.00 29.33 192 HIS B C 1
ATOM 4337 O O . HIS B 1 195 ? 29.030 21.580 16.978 1.00 29.32 192 HIS B O 1
ATOM 4344 N N . THR B 1 196 ? 27.004 20.599 16.949 1.00 28.85 193 THR B N 1
ATOM 4345 C CA . THR B 1 196 ? 26.834 20.636 15.505 1.00 27.96 193 THR B CA 1
ATOM 4346 C C . THR B 1 196 ? 25.612 21.404 15.106 1.00 27.80 193 THR B C 1
ATOM 4347 O O . THR B 1 196 ? 24.615 21.418 15.817 1.00 27.68 193 THR B O 1
ATOM 4351 N N . ASN B 1 197 ? 25.689 21.999 13.933 1.00 28.16 194 ASN B N 1
ATOM 4352 C CA . ASN B 1 197 ? 24.541 22.635 13.313 1.00 29.66 194 ASN B CA 1
ATOM 4353 C C . ASN B 1 197 ? 24.049 21.874 12.072 1.00 29.22 194 ASN B C 1
ATOM 4354 O O . ASN B 1 197 ? 23.481 22.467 11.173 1.00 28.63 194 ASN B O 1
ATOM 4359 N N . ALA B 1 198 ? 24.260 20.565 12.036 1.00 29.42 195 ALA B N 1
ATOM 4360 C CA . ALA B 1 198 ? 24.044 19.805 10.802 1.00 29.62 195 ALA B CA 1
ATOM 4361 C C . ALA B 1 198 ? 22.548 19.674 10.519 1.00 29.40 195 ALA B C 1
ATOM 4362 O O . ALA B 1 198 ? 21.753 19.715 11.434 1.00 29.83 195 ALA B O 1
ATOM 4364 N N . THR B 1 199 ? 22.165 19.498 9.263 1.00 28.48 196 THR B N 1
ATOM 4365 C CA . THR B 1 199 ? 20.776 19.197 8.973 1.00 28.46 196 THR B CA 1
ATOM 4366 C C . THR B 1 199 ? 20.564 17.693 9.190 1.00 28.77 196 THR B C 1
ATOM 4367 O O . THR B 1 199 ? 21.508 16.953 9.489 1.00 29.14 196 THR B O 1
ATOM 4371 N N . TYR B 1 200 ? 19.337 17.232 9.000 1.00 27.92 197 TYR B N 1
ATOM 4372 C CA . TYR B 1 200 ? 19.091 15.808 8.929 1.00 27.71 197 TYR B CA 1
ATOM 4373 C C . TYR B 1 200 ? 19.925 15.144 7.795 1.00 27.00 197 TYR B C 1
ATOM 4374 O O . TYR B 1 200 ? 20.630 14.167 8.063 1.00 26.63 197 TYR B O 1
ATOM 4383 N N . SER B 1 201 ? 19.864 15.693 6.577 1.00 26.55 198 SER B N 1
ATOM 4384 C CA . SER B 1 201 ? 20.636 15.194 5.436 1.00 27.85 198 SER B CA 1
ATOM 4385 C C . SER B 1 201 ? 22.087 15.002 5.747 1.00 27.85 198 SER B C 1
ATOM 4386 O O . SER B 1 201 ? 22.613 13.929 5.494 1.00 28.84 198 SER B O 1
ATOM 4389 N N . GLU B 1 202 ? 22.731 16.036 6.280 1.00 27.85 199 GLU B N 1
ATOM 4390 C CA . GLU B 1 202 ? 24.155 15.983 6.648 1.00 28.48 199 GLU B CA 1
ATOM 4391 C C . GLU B 1 202 ? 24.420 14.994 7.790 1.00 28.58 199 GLU B C 1
ATOM 4392 O O . GLU B 1 202 ? 25.445 14.317 7.790 1.00 29.87 199 GLU B O 1
ATOM 4398 N N . ALA B 1 203 ? 23.534 14.904 8.776 1.00 28.48 200 ALA B N 1
ATOM 4399 C CA . ALA B 1 203 ? 23.780 13.954 9.876 1.00 28.69 200 ALA B CA 1
ATOM 4400 C C . ALA B 1 203 ? 23.733 12.512 9.317 1.00 29.10 200 ALA B C 1
ATOM 4401 O O . ALA B 1 203 ? 24.614 11.669 9.569 1.00 27.63 200 ALA B O 1
ATOM 4403 N N . ARG B 1 204 ? 22.728 12.259 8.494 1.00 30.11 201 ARG B N 1
ATOM 4404 C CA . ARG B 1 204 ? 22.667 10.968 7.839 1.00 31.60 201 ARG B CA 1
ATOM 4405 C C . ARG B 1 204 ? 23.898 10.666 6.972 1.00 32.01 201 ARG B C 1
ATOM 4406 O O . ARG B 1 204 ? 24.447 9.574 7.053 1.00 32.85 201 ARG B O 1
ATOM 4414 N N . LYS B 1 205 ? 24.389 11.643 6.212 1.00 32.17 202 LYS B N 1
ATOM 4415 C CA . LYS B 1 205 ? 25.630 11.424 5.474 1.00 32.06 202 LYS B CA 1
ATOM 4416 C C . LYS B 1 205 ? 26.762 11.045 6.383 1.00 30.87 202 LYS B C 1
ATOM 4417 O O . LYS B 1 205 ? 27.478 10.095 6.098 1.00 31.12 202 LYS B O 1
ATOM 4423 N N . SER B 1 206 ? 26.913 11.747 7.501 1.00 29.82 203 SER B N 1
ATOM 4424 C CA . SER B 1 206 ? 28.003 11.431 8.405 1.00 28.76 203 SER B CA 1
ATOM 4425 C C . SER B 1 206 ? 27.895 10.026 9.055 1.00 28.25 203 SER B C 1
ATOM 4426 O O . SER B 1 206 ? 28.902 9.416 9.435 1.00 27.58 203 SER B O 1
ATOM 4429 N N . PHE B 1 207 ? 26.678 9.500 9.142 1.00 28.22 204 PHE B N 1
ATOM 4430 C CA . PHE B 1 207 ? 26.474 8.136 9.636 1.00 28.90 204 PHE B CA 1
ATOM 4431 C C . PHE B 1 207 ? 26.978 7.127 8.590 1.00 29.89 204 PHE B C 1
ATOM 4432 O O . PHE B 1 207 ? 27.564 6.101 8.922 1.00 28.71 204 PHE B O 1
ATOM 4440 N N . GLU B 1 208 ? 26.729 7.472 7.328 1.00 30.75 205 GLU B N 1
ATOM 4441 C CA . GLU B 1 208 ? 27.150 6.702 6.180 1.00 31.93 205 GLU B CA 1
ATOM 4442 C C . GLU B 1 208 ? 28.664 6.675 6.158 1.00 31.63 205 GLU B C 1
ATOM 4443 O O . GLU B 1 208 ? 29.263 5.655 5.798 1.00 31.66 205 GLU B O 1
ATOM 4449 N N . SER B 1 209 ? 29.277 7.776 6.569 1.00 31.76 206 SER B N 1
ATOM 4450 C CA . SER B 1 209 ? 30.758 7.823 6.712 1.00 31.83 206 SER B CA 1
ATOM 4451 C C . SER B 1 209 ? 31.314 7.069 7.912 1.00 31.46 206 SER B C 1
ATOM 4452 O O . SER B 1 209 ? 32.537 6.873 7.997 1.00 31.71 206 SER B O 1
ATOM 4455 N N . GLY B 1 210 ? 30.450 6.691 8.864 1.00 30.86 207 GLY B N 1
ATOM 4456 C CA . GLY B 1 210 ? 30.914 5.849 9.976 1.00 29.76 207 GLY B CA 1
ATOM 4457 C C . GLY B 1 210 ? 30.675 6.361 11.390 1.00 28.75 207 GLY B C 1
ATOM 4458 O O . GLY B 1 210 ? 30.989 5.656 12.371 1.00 28.53 207 GLY B O 1
ATOM 4459 N N . ILE B 1 211 ? 30.123 7.561 11.511 1.00 2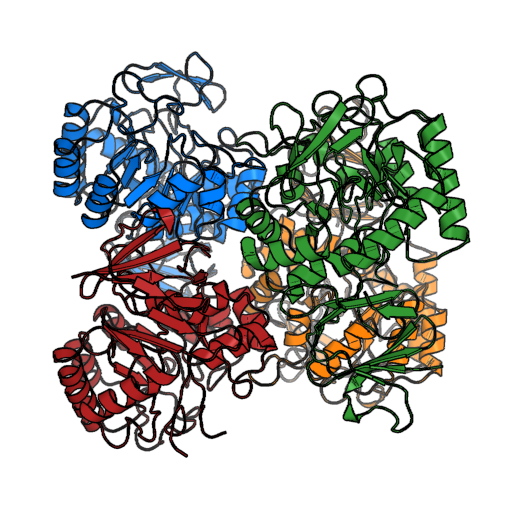7.47 208 ILE B N 1
ATOM 4460 C CA . ILE B 1 211 ? 29.677 8.034 12.835 1.00 27.61 208 ILE B CA 1
ATOM 4461 C C . ILE B 1 211 ? 28.640 7.086 13.477 1.00 27.65 208 ILE B C 1
ATOM 4462 O O . ILE B 1 211 ? 27.626 6.768 12.873 1.00 27.61 208 ILE B O 1
ATOM 4467 N N . THR B 1 212 ? 28.909 6.639 14.697 1.00 27.79 209 THR B N 1
ATOM 4468 C CA . THR B 1 212 ? 28.059 5.644 15.327 1.00 27.72 209 THR B CA 1
ATOM 4469 C C . THR B 1 212 ? 27.592 6.118 16.708 1.00 29.06 209 THR B C 1
ATOM 4470 O O . THR B 1 212 ? 27.080 5.317 17.506 1.00 29.34 209 THR B O 1
ATOM 4474 N N . PHE B 1 213 ? 27.746 7.414 16.985 1.00 29.19 210 PHE B N 1
ATOM 4475 C CA . PHE B 1 213 ? 27.502 7.933 18.313 1.00 29.87 210 PHE B CA 1
ATOM 4476 C C . PHE B 1 213 ? 27.125 9.415 18.233 1.00 30.37 210 PHE B C 1
ATOM 4477 O O . PHE B 1 213 ? 27.514 10.134 17.308 1.00 30.36 210 PHE B O 1
ATOM 4485 N N . ALA B 1 214 ? 26.343 9.854 19.208 1.00 30.37 211 ALA B N 1
ATOM 4486 C CA . ALA B 1 214 ? 25.941 11.217 19.288 1.00 30.35 211 ALA B CA 1
ATOM 4487 C C . ALA B 1 214 ? 26.221 11.707 20.704 1.00 30.68 211 ALA B C 1
ATOM 4488 O O . ALA B 1 214 ? 25.755 11.112 21.699 1.00 30.20 211 ALA B O 1
ATOM 4490 N N . THR B 1 215 ? 26.991 12.791 20.795 1.00 30.55 212 THR B N 1
ATOM 4491 C CA . THR B 1 215 ? 27.394 13.298 22.092 1.00 30.66 212 THR B CA 1
ATOM 4492 C C . THR B 1 215 ? 26.317 14.156 22.762 1.00 29.79 212 THR B C 1
ATOM 4493 O O . THR B 1 215 ? 25.742 15.027 22.126 1.00 29.87 212 THR B O 1
ATOM 4497 N N . HIS B 1 216 ? 26.053 13.892 24.044 1.00 28.65 213 HIS B N 1
ATOM 4498 C CA . HIS B 1 216 ? 24.917 14.484 24.792 1.00 27.72 213 HIS B CA 1
ATOM 4499 C C . HIS B 1 216 ? 23.713 14.912 23.945 1.00 27.74 213 HIS B C 1
ATOM 4500 O O . HIS B 1 216 ? 23.524 16.092 23.630 1.00 28.52 213 HIS B O 1
ATOM 4507 N N . LEU B 1 217 ? 22.897 13.923 23.598 1.00 27.34 214 LEU B N 1
ATOM 4508 C CA . LEU B 1 217 ? 21.662 14.125 22.877 1.00 27.65 214 LEU B CA 1
ATOM 4509 C C . LEU B 1 217 ? 20.835 15.318 23.424 1.00 27.95 214 LEU B C 1
ATOM 4510 O O . LEU B 1 217 ? 20.586 15.409 24.653 1.00 27.98 214 LEU B O 1
ATOM 4515 N N . PHE B 1 218 ? 20.411 16.189 22.497 1.00 27.06 215 PHE B N 1
ATOM 4516 C CA . PHE B 1 218 ? 19.609 17.387 22.759 1.00 27.98 215 PHE B CA 1
ATOM 4517 C C . PHE B 1 218 ? 20.395 18.641 23.063 1.00 28.10 215 PHE B C 1
ATOM 4518 O O . PHE B 1 218 ? 19.926 19.727 22.757 1.00 28.79 215 PHE B O 1
ATOM 4526 N N . ASN B 1 219 ? 21.559 18.497 23.681 1.00 27.55 216 ASN B N 1
ATOM 4527 C CA . ASN B 1 219 ? 22.406 19.644 23.948 1.00 27.27 216 ASN B CA 1
ATOM 4528 C C . ASN B 1 219 ? 23.378 19.954 22.784 1.00 27.21 216 ASN B C 1
ATOM 4529 O O . ASN B 1 219 ? 24.002 19.048 22.213 1.00 25.85 216 ASN B O 1
ATOM 4534 N N . ALA B 1 220 ? 23.503 21.244 22.454 1.00 27.47 217 ALA B N 1
ATOM 4535 C CA . ALA B 1 220 ? 24.493 21.711 21.481 1.00 27.47 217 ALA B CA 1
ATOM 4536 C C . ALA B 1 220 ? 24.361 20.939 20.182 1.00 27.46 217 ALA B C 1
ATOM 4537 O O . ALA B 1 220 ? 25.353 20.448 19.642 1.00 26.35 217 ALA B O 1
ATOM 4539 N N . MET B 1 221 ? 23.128 20.871 19.672 1.00 27.95 218 MET B N 1
ATOM 4540 C CA . MET B 1 221 ? 22.788 19.956 18.597 1.00 28.45 218 MET B CA 1
ATOM 4541 C C . MET B 1 221 ? 21.549 20.498 17.905 1.00 29.87 218 MET B C 1
ATOM 4542 O O . MET B 1 221 ? 20.674 21.071 18.556 1.00 31.56 218 MET B O 1
ATOM 4547 N N . THR B 1 222 ? 21.436 20.333 16.598 1.00 30.56 219 THR B N 1
ATOM 4548 C CA . THR B 1 222 ? 20.233 20.830 15.906 1.00 31.13 219 THR B CA 1
ATOM 4549 C C . THR B 1 222 ? 18.918 20.028 16.203 1.00 31.06 219 THR B C 1
ATOM 4550 O O . THR B 1 222 ? 18.894 18.802 16.172 1.00 31.31 219 THR B O 1
ATOM 4554 N N . PRO B 1 223 ? 17.829 20.724 16.571 1.00 31.30 220 PRO B N 1
ATOM 4555 C CA . PRO B 1 223 ? 16.675 19.982 17.120 1.00 31.03 220 PRO B CA 1
ATOM 4556 C C . PRO B 1 223 ? 15.631 19.481 16.066 1.00 31.42 220 PRO B C 1
ATOM 4557 O O . PRO B 1 223 ? 15.682 19.835 14.875 1.00 30.10 220 PRO B O 1
ATOM 4561 N N . MET B 1 224 ? 14.681 18.663 16.508 1.00 31.21 221 MET B N 1
ATOM 4562 C CA . MET B 1 224 ? 13.676 18.195 15.589 1.00 31.70 221 MET B CA 1
ATOM 4563 C C . MET B 1 224 ? 12.544 19.196 15.451 1.00 31.28 221 MET B C 1
ATOM 4564 O O . MET B 1 224 ? 11.770 19.361 16.377 1.00 31.63 221 MET B O 1
ATOM 4569 N N . VAL B 1 225 ? 12.470 19.883 14.308 1.00 30.56 222 VAL B N 1
ATOM 4570 C CA . VAL B 1 225 ? 11.299 20.698 13.984 1.00 29.94 222 VAL B CA 1
ATOM 4571 C C . VAL B 1 225 ? 10.596 20.179 12.715 1.00 29.46 222 VAL B C 1
ATOM 4572 O O . VAL B 1 225 ? 11.188 19.456 11.930 1.00 29.42 222 VAL B O 1
ATOM 4576 N N . GLY B 1 226 ? 9.347 20.583 12.515 1.00 29.39 223 GLY B N 1
ATOM 4577 C CA . GLY B 1 226 ? 8.461 20.020 11.484 1.00 29.14 223 GLY B CA 1
ATOM 4578 C C . GLY B 1 226 ? 9.100 19.751 10.135 1.00 29.81 223 GLY B C 1
ATOM 4579 O O . GLY B 1 226 ? 9.097 18.622 9.641 1.00 29.86 223 GLY B O 1
ATOM 4580 N N . ARG B 1 227 ? 9.658 20.787 9.533 1.00 29.91 224 ARG B N 1
ATOM 4581 C CA . ARG B 1 227 ? 10.184 20.674 8.186 1.00 30.32 224 ARG B CA 1
ATOM 4582 C C . ARG B 1 227 ? 11.656 20.392 8.193 1.00 30.16 224 ARG B C 1
ATOM 4583 O O . ARG B 1 227 ? 12.256 20.338 7.128 1.00 29.69 224 ARG B O 1
ATOM 4591 N N . GLU B 1 228 ? 12.239 20.239 9.384 1.00 30.20 225 GLU B N 1
ATOM 4592 C CA . GLU B 1 228 ? 13.688 20.012 9.505 1.00 30.85 225 GLU B CA 1
ATOM 4593 C C . GLU B 1 228 ? 14.053 19.119 10.706 1.00 29.74 225 GLU B C 1
ATOM 4594 O O . GLU B 1 228 ? 14.281 19.589 11.812 1.00 30.29 225 GLU B O 1
ATOM 4600 N N . PRO B 1 229 ? 14.107 17.809 10.475 1.00 29.17 226 PRO B N 1
ATOM 4601 C CA . PRO B 1 229 ? 14.245 16.853 11.569 1.00 28.62 226 PRO B CA 1
ATOM 4602 C C . PRO B 1 229 ? 15.508 17.053 12.404 1.00 28.61 226 PRO B C 1
ATOM 4603 O O . PRO B 1 229 ? 15.570 16.590 13.545 1.00 28.40 226 PRO B O 1
ATOM 4607 N N . GLY B 1 230 ? 16.504 17.724 11.822 1.00 28.42 227 GLY B N 1
ATOM 4608 C CA . GLY B 1 230 ? 17.745 18.030 12.505 1.00 28.16 227 GLY B CA 1
ATOM 4609 C C . GLY B 1 230 ? 18.582 16.814 12.852 1.00 28.60 227 GLY B C 1
ATOM 4610 O O . GLY B 1 230 ? 18.427 15.710 12.290 1.00 29.11 227 GLY B O 1
ATOM 4611 N N . VAL B 1 231 ? 19.480 17.019 13.795 1.00 27.34 228 VAL B N 1
ATOM 4612 C CA . VAL B 1 231 ? 20.332 15.966 14.260 1.00 26.15 228 VAL B CA 1
ATOM 4613 C C . VAL B 1 231 ? 19.559 15.012 15.194 1.00 25.18 228 VAL B C 1
ATOM 4614 O O . VAL B 1 231 ? 19.681 13.784 15.051 1.00 25.60 228 VAL B O 1
ATOM 4618 N N . VAL B 1 232 ? 18.757 15.563 16.104 1.00 23.50 229 VAL B N 1
ATOM 4619 C CA . VAL B 1 232 ? 17.903 14.748 16.957 1.00 22.63 229 VAL B CA 1
ATOM 4620 C C . VAL B 1 232 ? 17.059 13.810 16.090 1.00 22.88 229 VAL B C 1
ATOM 4621 O O . VAL B 1 232 ? 16.968 12.646 16.371 1.00 24.51 229 VAL B O 1
ATOM 4625 N N . GLY B 1 233 ? 16.452 14.302 15.035 1.00 22.18 230 GLY B N 1
ATOM 4626 C CA . GLY B 1 233 ? 15.667 13.440 14.210 1.00 23.41 230 GLY B CA 1
ATOM 4627 C C . GLY B 1 233 ? 16.499 12.397 13.481 1.00 24.56 230 GLY B C 1
ATOM 4628 O O . GLY B 1 233 ? 16.127 11.241 13.410 1.00 25.04 230 GLY B O 1
ATOM 4629 N N . ALA B 1 234 ? 17.611 12.813 12.894 1.00 26.00 231 ALA B N 1
ATOM 4630 C CA . ALA B 1 234 ? 18.564 11.883 12.309 1.00 26.01 231 ALA B CA 1
ATOM 4631 C C . ALA B 1 234 ? 18.913 10.746 13.272 1.00 26.90 231 ALA B C 1
ATOM 4632 O O . ALA B 1 234 ? 18.939 9.606 12.847 1.00 28.41 231 ALA B O 1
ATOM 4634 N N . ILE B 1 235 ? 19.147 11.029 14.556 1.00 27.16 232 ILE B N 1
ATOM 4635 C CA . ILE B 1 235 ? 19.496 9.964 15.530 1.00 26.99 232 ILE B CA 1
ATOM 4636 C C . ILE B 1 235 ? 18.292 9.051 15.818 1.00 27.36 232 ILE B C 1
ATOM 4637 O O . ILE B 1 235 ? 18.439 7.839 15.944 1.00 27.09 232 ILE B O 1
ATOM 4642 N N . TYR B 1 236 ? 17.103 9.638 15.864 1.00 26.97 233 TYR B N 1
ATOM 4643 C CA . TYR B 1 236 ? 15.899 8.846 16.040 1.00 27.66 233 TYR B CA 1
ATOM 4644 C C . TYR B 1 236 ? 15.602 7.897 14.855 1.00 28.45 233 TYR B C 1
ATOM 4645 O O . TYR B 1 236 ? 14.894 6.879 15.031 1.00 28.68 233 TYR B O 1
ATOM 4654 N N . ASP B 1 237 ? 16.129 8.235 13.664 1.00 28.04 234 ASP B N 1
ATOM 4655 C CA . ASP B 1 237 ? 15.763 7.535 12.446 1.00 27.26 234 ASP B CA 1
ATOM 4656 C C . ASP B 1 237 ? 16.873 6.562 12.093 1.00 27.28 234 ASP B C 1
ATOM 4657 O O . ASP B 1 237 ? 16.795 5.890 11.072 1.00 26.80 234 ASP B O 1
ATOM 4662 N N . THR B 1 238 ? 17.929 6.512 12.911 1.00 26.69 235 THR B N 1
ATOM 4663 C CA . THR B 1 238 ? 19.093 5.714 12.536 1.00 27.00 235 THR B CA 1
ATOM 4664 C C . THR B 1 238 ? 19.462 4.632 13.579 1.00 28.20 235 THR B C 1
ATOM 4665 O O . THR B 1 238 ? 20.150 4.913 14.562 1.00 28.82 235 THR B O 1
ATOM 4669 N N . PRO B 1 239 ? 19.011 3.377 13.353 1.00 29.34 236 PRO B N 1
ATOM 4670 C CA . PRO B 1 239 ? 19.153 2.288 14.338 1.00 30.08 236 PRO B CA 1
ATOM 4671 C C . PRO B 1 239 ? 20.614 2.013 14.761 1.00 31.06 236 PRO B C 1
ATOM 4672 O O . PRO B 1 239 ? 20.851 1.512 15.874 1.00 31.51 236 PRO B O 1
ATOM 4676 N N . GLU B 1 240 ? 21.586 2.316 13.910 1.00 31.43 237 GLU B N 1
ATOM 4677 C CA . GLU B 1 240 ? 22.958 1.926 14.257 1.00 33.36 237 GLU B CA 1
ATOM 4678 C C . GLU B 1 240 ? 23.598 2.888 15.285 1.00 33.25 237 GLU B C 1
ATOM 4679 O O . GLU B 1 240 ? 24.645 2.559 15.883 1.00 33.41 237 GLU B O 1
ATOM 4685 N N . VAL B 1 241 ? 22.957 4.053 15.508 1.00 32.02 238 VAL B N 1
ATOM 4686 C CA . VAL B 1 241 ? 23.632 5.174 16.168 1.00 30.07 238 VAL B CA 1
ATOM 4687 C C . VAL B 1 241 ? 23.307 5.258 17.635 1.00 28.17 238 VAL B C 1
ATOM 4688 O O . VAL B 1 241 ? 22.159 5.410 17.984 1.00 28.18 238 VAL B O 1
ATOM 4692 N N . TYR B 1 242 ? 24.332 5.162 18.479 1.00 26.60 239 TYR B N 1
ATOM 4693 C CA . TYR B 1 242 ? 24.226 5.316 19.937 1.00 24.51 239 TYR B CA 1
ATOM 4694 C C . TYR B 1 242 ? 24.040 6.795 20.308 1.00 24.52 239 TYR B C 1
ATOM 4695 O O . TYR B 1 242 ? 24.474 7.678 19.600 1.00 24.47 239 TYR B O 1
ATOM 4704 N N . ALA B 1 243 ? 23.438 7.062 21.452 1.00 25.32 240 ALA B N 1
ATOM 4705 C CA . ALA B 1 243 ? 23.255 8.441 21.899 1.00 25.44 240 ALA B CA 1
ATOM 4706 C C . ALA B 1 243 ? 23.489 8.507 23.404 1.00 25.46 240 ALA B C 1
ATOM 4707 O O . ALA B 1 243 ? 22.874 7.728 24.168 1.00 25.56 240 ALA B O 1
ATOM 4709 N N . GLY B 1 244 ? 24.389 9.408 23.811 1.00 24.29 241 GLY B N 1
ATOM 4710 C CA . GLY B 1 244 ? 24.691 9.603 25.208 1.00 23.89 241 GLY B CA 1
ATOM 4711 C C . GLY B 1 244 ? 23.744 10.658 25.719 1.00 24.05 241 GLY B C 1
ATOM 4712 O O . GLY B 1 244 ? 23.373 11.579 24.985 1.00 24.73 241 GLY B O 1
ATOM 4713 N N . ILE B 1 245 ? 23.313 10.534 26.956 1.00 23.33 242 ILE B N 1
ATOM 4714 C CA . ILE B 1 245 ? 22.317 11.459 27.448 1.00 23.46 242 ILE B CA 1
ATOM 4715 C C . ILE B 1 245 ? 22.562 11.750 28.924 1.00 23.89 242 ILE B C 1
ATOM 4716 O O . ILE B 1 245 ? 22.929 10.876 29.676 1.00 24.38 242 ILE B O 1
ATOM 4721 N N . ILE B 1 246 ? 22.416 13.009 29.301 1.00 24.55 243 ILE B N 1
ATOM 4722 C CA . ILE B 1 246 ? 22.689 13.466 30.649 1.00 24.06 243 ILE B CA 1
ATOM 4723 C C . ILE B 1 246 ? 21.387 13.556 31.429 1.00 23.90 243 ILE B C 1
ATOM 4724 O O . ILE B 1 246 ? 20.531 14.396 31.153 1.00 23.39 243 ILE B O 1
ATOM 4729 N N . ALA B 1 247 ? 21.275 12.699 32.429 1.00 24.26 244 ALA B N 1
ATOM 4730 C CA . ALA B 1 247 ? 20.071 12.582 33.207 1.00 24.82 244 ALA B CA 1
ATOM 4731 C C . ALA B 1 247 ? 20.191 13.163 34.624 1.00 25.73 244 ALA B C 1
ATOM 4732 O O . ALA B 1 247 ? 20.087 12.418 35.611 1.00 26.02 244 ALA B O 1
ATOM 4734 N N . ASP B 1 248 ? 20.376 14.483 34.711 1.00 25.64 245 ASP B N 1
ATOM 4735 C CA . ASP B 1 248 ? 20.443 15.201 35.980 1.00 25.80 245 ASP B CA 1
ATOM 4736 C C . ASP B 1 248 ? 19.216 16.034 36.230 1.00 26.06 245 ASP B C 1
ATOM 4737 O O . ASP B 1 248 ? 19.089 16.664 37.268 1.00 27.03 245 ASP B O 1
ATOM 4742 N N . GLY B 1 249 ? 18.334 16.119 35.260 1.00 25.92 246 GLY B N 1
ATOM 4743 C CA . GLY B 1 249 ? 17.146 16.912 35.468 1.00 25.68 246 GLY B CA 1
ATOM 4744 C C . GLY B 1 249 ? 17.242 18.309 34.932 1.00 25.39 246 GLY B C 1
ATOM 4745 O O . GLY B 1 249 ? 16.233 18.977 34.750 1.00 26.16 246 GLY B O 1
ATOM 4746 N N . PHE B 1 250 ? 18.460 18.751 34.683 1.00 25.65 247 PHE B N 1
ATOM 4747 C CA . PHE B 1 250 ? 18.715 20.092 34.146 1.00 25.55 247 PHE B CA 1
ATOM 4748 C C . PHE B 1 250 ? 19.036 20.108 32.620 1.00 25.73 247 PHE B C 1
ATOM 4749 O O . PHE B 1 250 ? 18.603 21.011 31.916 1.00 25.26 247 PHE B O 1
ATOM 4757 N N . HIS B 1 251 ? 19.807 19.136 32.118 1.00 26.37 248 HIS B N 1
ATOM 4758 C CA . HIS B 1 251 ? 20.250 19.207 30.722 1.00 26.14 248 HIS B CA 1
ATOM 4759 C C . HIS B 1 251 ? 19.147 18.806 29.762 1.00 26.29 248 HIS B C 1
ATOM 4760 O O . HIS B 1 251 ? 19.060 19.322 28.638 1.00 26.76 248 HIS B O 1
ATOM 4767 N N . VAL B 1 252 ? 18.287 17.901 30.221 1.00 25.59 249 VAL B N 1
ATOM 4768 C CA . VAL B 1 252 ? 17.252 17.353 29.374 1.00 24.23 249 VAL B CA 1
ATOM 4769 C C . VAL B 1 252 ? 16.079 17.084 30.260 1.00 24.00 249 VAL B C 1
ATOM 4770 O O . VAL B 1 252 ? 16.200 16.394 31.272 1.00 23.91 249 VAL B O 1
ATOM 4774 N N . ASP B 1 253 ? 14.933 17.602 29.884 1.00 23.79 250 ASP B N 1
ATOM 4775 C CA . ASP B 1 253 ? 13.708 17.193 30.549 1.00 24.53 250 ASP B CA 1
ATOM 4776 C C . ASP B 1 253 ? 13.560 15.654 30.596 1.00 24.58 250 ASP B C 1
ATOM 4777 O O . ASP B 1 253 ? 13.740 14.950 29.599 1.00 24.76 250 ASP B O 1
ATOM 4782 N N . TYR B 1 254 ? 13.242 15.140 31.767 1.00 24.40 251 TYR B N 1
ATOM 4783 C CA . TYR B 1 254 ? 13.033 13.715 31.954 1.00 24.37 251 TYR B CA 1
ATOM 4784 C C . TYR B 1 254 ? 12.004 13.085 31.008 1.00 24.71 251 TYR B C 1
ATOM 4785 O O . TYR B 1 254 ? 12.178 11.934 30.579 1.00 24.92 251 TYR B O 1
ATOM 4794 N N . ALA B 1 255 ? 10.935 13.809 30.679 1.00 24.23 252 ALA B N 1
ATOM 4795 C CA . ALA B 1 255 ? 10.022 13.290 29.669 1.00 24.00 252 ALA B CA 1
ATOM 4796 C C . ALA B 1 255 ? 10.758 13.070 28.306 1.00 24.46 252 ALA B C 1
ATOM 4797 O O . ALA B 1 255 ? 10.485 12.101 27.614 1.00 24.74 252 ALA B O 1
ATOM 4799 N N . ASN B 1 256 ? 11.701 13.929 27.936 1.00 24.42 253 ASN B N 1
ATOM 4800 C CA . ASN B 1 256 ? 12.392 13.715 26.674 1.00 24.96 253 ASN B CA 1
ATOM 4801 C C . ASN B 1 256 ? 13.275 12.459 26.711 1.00 25.64 253 ASN B C 1
ATOM 4802 O O . ASN B 1 256 ? 13.468 11.817 25.680 1.00 26.67 253 ASN B O 1
ATOM 4807 N N . ILE B 1 257 ? 13.769 12.091 27.897 1.00 25.40 254 ILE B N 1
ATOM 4808 C CA . ILE B 1 257 ? 14.588 10.904 28.053 1.00 24.73 254 ILE B CA 1
ATOM 4809 C C . ILE B 1 257 ? 13.698 9.678 27.896 1.00 24.78 254 ILE B C 1
ATOM 4810 O O . ILE B 1 257 ? 14.009 8.778 27.107 1.00 25.78 254 ILE B O 1
ATOM 4815 N N . ARG B 1 258 ? 12.582 9.653 28.616 1.00 23.59 255 ARG B N 1
ATOM 4816 C CA . ARG B 1 258 ? 11.591 8.616 28.442 1.00 21.96 255 ARG B CA 1
ATOM 4817 C C . ARG B 1 258 ? 11.298 8.366 26.940 1.00 22.08 255 ARG B C 1
ATOM 4818 O O . ARG B 1 258 ? 11.381 7.231 26.452 1.00 21.34 255 ARG B O 1
ATOM 4826 N N . ILE B 1 259 ? 10.972 9.429 26.219 1.00 22.20 256 ILE B N 1
ATOM 4827 C CA . ILE B 1 259 ? 10.717 9.352 24.788 1.00 22.17 256 ILE B CA 1
ATOM 4828 C C . ILE B 1 259 ? 11.947 8.846 24.054 1.00 24.05 256 ILE B C 1
ATOM 4829 O O . ILE B 1 259 ? 11.838 7.943 23.216 1.00 25.38 256 ILE B O 1
ATOM 4834 N N . ALA B 1 260 ? 13.129 9.366 24.401 1.00 24.98 257 ALA B N 1
ATOM 4835 C CA . ALA B 1 260 ? 14.365 8.891 23.762 1.00 25.38 257 ALA B CA 1
ATOM 4836 C C . ALA B 1 260 ? 14.500 7.407 23.955 1.00 25.64 257 ALA B C 1
ATOM 4837 O O . ALA B 1 260 ? 14.791 6.676 23.015 1.00 26.57 257 ALA B O 1
ATOM 4839 N N . HIS B 1 261 ? 14.271 6.957 25.168 1.00 26.13 258 HIS B N 1
ATOM 4840 C CA . HIS B 1 261 ? 14.519 5.568 25.463 1.00 26.46 258 HIS B CA 1
ATOM 4841 C C . HIS B 1 261 ? 13.587 4.647 24.698 1.00 26.79 258 HIS B C 1
ATOM 4842 O O . HIS B 1 261 ? 14.026 3.637 24.170 1.00 27.16 258 HIS B O 1
ATOM 4849 N N . LYS B 1 262 ? 12.320 5.011 24.584 1.00 27.43 259 LYS B N 1
ATOM 4850 C CA . LYS B 1 262 ? 11.387 4.181 23.832 1.00 28.44 259 LYS B CA 1
ATOM 4851 C C . LYS B 1 262 ? 11.711 4.123 22.341 1.00 29.45 259 LYS B C 1
ATOM 4852 O O . LYS B 1 262 ? 11.355 3.165 21.671 1.00 29.46 259 LYS B O 1
ATOM 4858 N N . ILE B 1 263 ? 12.368 5.156 21.820 1.00 29.86 260 ILE B N 1
ATOM 4859 C CA . ILE B 1 263 ? 12.747 5.137 20.433 1.00 29.90 260 ILE B CA 1
ATOM 4860 C C . ILE B 1 263 ? 14.024 4.360 20.240 1.00 30.81 260 ILE B C 1
ATOM 4861 O O . ILE B 1 263 ? 14.145 3.599 19.275 1.00 31.79 260 ILE B O 1
ATOM 4866 N N . LYS B 1 264 ? 14.985 4.572 21.144 1.00 31.22 261 LYS B N 1
ATOM 4867 C CA . LYS B 1 264 ? 16.382 4.120 20.976 1.00 30.85 261 LYS B CA 1
ATOM 4868 C C . LYS B 1 264 ? 16.752 2.826 21.720 1.00 30.89 261 LYS B C 1
ATOM 4869 O O . LYS B 1 264 ? 17.727 2.144 21.365 1.00 31.30 261 LYS B O 1
ATOM 4875 N N . GLY B 1 265 ? 16.022 2.519 22.784 1.00 30.65 262 GLY B N 1
ATOM 4876 C CA . GLY B 1 265 ? 16.228 1.276 23.527 1.00 30.88 262 GLY B CA 1
ATOM 4877 C C . GLY B 1 265 ? 17.656 1.091 23.983 1.00 31.70 262 GLY B C 1
ATOM 4878 O O . GLY B 1 265 ? 18.218 1.955 24.663 1.00 32.55 262 GLY B O 1
ATOM 4879 N N . GLU B 1 266 ? 18.260 -0.021 23.582 1.00 32.03 263 GLU B N 1
ATOM 4880 C CA . GLU B 1 266 ? 19.666 -0.336 23.916 1.00 32.41 263 GLU B CA 1
ATOM 4881 C C . GLU B 1 266 ? 20.713 0.608 23.331 1.00 31.36 263 GLU B C 1
ATOM 4882 O O . GLU B 1 266 ? 21.880 0.504 23.679 1.00 31.33 263 GLU B O 1
ATOM 4888 N N . LYS B 1 267 ? 20.294 1.511 22.445 1.00 30.49 264 LYS B N 1
ATOM 4889 C CA . LYS B 1 267 ? 21.185 2.509 21.876 1.00 30.37 264 LYS B CA 1
ATOM 4890 C C . LYS B 1 267 ? 21.336 3.811 22.711 1.00 29.88 264 LYS B C 1
ATOM 4891 O O . LYS B 1 267 ? 22.092 4.703 22.333 1.00 29.49 264 LYS B O 1
ATOM 4897 N N . LEU B 1 268 ? 20.594 3.919 23.815 1.00 29.06 265 LEU B N 1
ATOM 4898 C CA . LEU B 1 268 ? 20.649 5.066 24.698 1.00 28.14 265 LEU B CA 1
ATOM 4899 C C . LEU B 1 268 ? 21.578 4.792 25.859 1.00 28.38 265 LEU B C 1
ATOM 4900 O O . LEU B 1 268 ? 21.366 3.830 26.607 1.00 29.83 265 LEU B O 1
ATOM 4905 N N . VAL B 1 269 ? 22.566 5.665 26.028 1.00 27.14 266 VAL B N 1
ATOM 4906 C CA . VAL B 1 269 ? 23.662 5.510 26.957 1.00 26.65 266 VAL B CA 1
ATOM 4907 C C . VAL B 1 269 ? 23.691 6.671 27.957 1.00 26.92 266 VAL B C 1
ATOM 4908 O O . VAL B 1 269 ? 23.644 7.839 27.541 1.00 27.47 266 VAL B O 1
ATOM 4912 N N . LEU B 1 270 ? 23.772 6.394 29.255 1.00 26.42 267 LEU B N 1
ATOM 4913 C CA . LEU B 1 270 ? 23.849 7.513 30.228 1.00 26.26 267 LEU B CA 1
ATOM 4914 C C . LEU B 1 270 ? 25.290 7.957 30.426 1.00 26.60 267 LEU B C 1
ATOM 4915 O O . LEU B 1 270 ? 26.157 7.144 30.723 1.00 26.92 267 LEU B O 1
ATOM 4920 N N . VAL B 1 271 ? 25.562 9.243 30.278 1.00 27.32 268 VAL B N 1
ATOM 4921 C CA . VAL B 1 271 ? 26.898 9.821 30.577 1.00 26.57 268 VAL B CA 1
ATOM 4922 C C . VAL B 1 271 ? 26.701 10.846 31.677 1.00 27.24 268 VAL B C 1
ATOM 4923 O O . VAL B 1 271 ? 25.562 11.258 31.914 1.00 28.37 268 VAL B O 1
ATOM 4927 N N . THR B 1 272 ? 27.777 11.256 32.357 1.00 27.58 269 THR B N 1
ATOM 4928 C CA . THR B 1 272 ? 27.688 12.328 33.317 1.00 27.68 269 THR B CA 1
ATOM 4929 C C . THR B 1 272 ? 28.065 13.611 32.645 1.00 28.54 269 THR B C 1
ATOM 4930 O O . THR B 1 272 ? 27.488 14.628 32.948 1.00 29.12 269 THR B O 1
ATOM 4934 N N . ASP B 1 273 ? 29.045 13.572 31.739 1.00 29.40 270 ASP B N 1
ATOM 4935 C CA . ASP B 1 273 ? 29.586 14.777 31.164 1.00 29.70 270 ASP B CA 1
ATOM 4936 C C . ASP B 1 273 ? 29.996 15.703 32.295 1.00 29.62 270 ASP B C 1
ATOM 4937 O O . ASP B 1 273 ? 29.994 16.924 32.140 1.00 29.82 270 ASP B O 1
ATOM 4942 N N . ALA B 1 274 ? 30.380 15.099 33.425 1.00 29.72 271 ALA B N 1
ATOM 4943 C CA . ALA B 1 274 ? 30.668 15.814 34.676 1.00 29.62 271 ALA B CA 1
ATOM 4944 C C . ALA B 1 274 ? 31.833 16.766 34.624 1.00 30.25 271 ALA B C 1
ATOM 4945 O O . ALA B 1 274 ? 32.644 16.735 33.697 1.00 30.13 271 ALA B O 1
ATOM 4947 N N . THR B 1 275 ? 31.899 17.624 35.645 1.00 30.50 272 THR B N 1
ATOM 4948 C CA . THR B 1 275 ? 32.993 18.559 35.809 1.00 30.34 272 THR B CA 1
ATOM 4949 C C . THR B 1 275 ? 33.462 18.514 37.251 1.00 30.69 272 THR B C 1
ATOM 4950 O O . THR B 1 275 ? 32.856 17.834 38.076 1.00 31.07 272 THR B O 1
ATOM 4954 N N . ALA B 1 276 ? 34.542 19.236 37.545 1.00 31.21 273 ALA B N 1
ATOM 4955 C CA . ALA B 1 276 ? 35.218 19.258 38.860 1.00 31.46 273 ALA B CA 1
ATOM 4956 C C . ALA B 1 276 ? 34.384 19.083 40.155 1.00 31.87 273 ALA B C 1
ATOM 4957 O O . ALA B 1 276 ? 34.785 18.304 41.003 1.00 31.87 273 ALA B O 1
ATOM 4959 N N . PRO B 1 277 ? 33.240 19.797 40.314 1.00 32.33 274 PRO B N 1
ATOM 4960 C CA . PRO B 1 277 ? 32.428 19.625 41.537 1.00 32.74 274 PRO B CA 1
ATOM 4961 C C . PRO B 1 277 ? 31.810 18.236 41.768 1.00 33.22 274 PRO B C 1
ATOM 4962 O O . PRO B 1 277 ? 31.549 17.874 42.924 1.00 32.73 274 PRO B O 1
ATOM 4966 N N . ALA B 1 278 ? 31.572 17.466 40.707 1.00 33.72 275 ALA B N 1
ATOM 4967 C CA . ALA B 1 278 ? 31.125 16.065 40.878 1.00 34.56 275 ALA B CA 1
ATOM 4968 C C . ALA B 1 278 ? 32.020 15.247 41.844 1.00 34.78 275 ALA B C 1
ATOM 4969 O O . ALA B 1 278 ? 33.223 15.060 41.570 1.00 34.54 275 ALA B O 1
ATOM 4971 N N . GLY B 1 279 ? 31.429 14.757 42.947 1.00 34.70 276 GLY B N 1
ATOM 4972 C CA . GLY B 1 279 ? 32.161 13.972 43.955 1.00 34.63 276 GLY B CA 1
ATOM 4973 C C . GLY B 1 279 ? 33.223 14.805 44.668 1.00 35.47 276 GLY B C 1
ATOM 4974 O O . GLY B 1 279 ? 34.302 14.320 44.999 1.00 35.65 276 GLY B O 1
ATOM 4975 N N . ALA B 1 280 ? 32.921 16.077 44.883 1.00 35.60 277 ALA B N 1
ATOM 4976 C CA . ALA B 1 280 ? 33.813 16.999 45.560 1.00 36.46 277 ALA B CA 1
ATOM 4977 C C . ALA B 1 280 ? 32.911 17.961 46.312 1.00 37.13 277 ALA B C 1
ATOM 4978 O O . ALA B 1 280 ? 31.723 18.002 46.057 1.00 37.47 277 ALA B O 1
ATOM 4980 N N . GLU B 1 281 ? 33.441 18.725 47.246 1.00 38.48 278 GLU B N 1
ATOM 4981 C CA . GLU B 1 281 ? 32.633 19.783 47.839 1.00 40.43 278 GLU B CA 1
ATOM 4982 C C . GLU B 1 281 ? 33.295 21.130 47.605 1.00 40.47 278 GLU B C 1
ATOM 4983 O O . GLU B 1 281 ? 34.313 21.435 48.216 1.00 40.83 278 GLU B O 1
ATOM 4989 N N . MET B 1 282 ? 32.736 21.912 46.686 1.00 40.44 279 MET B N 1
ATOM 4990 C CA . MET B 1 282 ? 33.302 23.217 46.358 1.00 40.66 279 MET B CA 1
ATOM 4991 C C . MET B 1 282 ? 32.231 24.265 46.089 1.00 40.76 279 MET B C 1
ATOM 4992 O O . MET B 1 282 ? 31.042 23.964 46.127 1.00 41.16 279 MET B O 1
ATOM 4997 N N . ASP B 1 283 ? 32.665 25.488 45.819 1.00 40.65 280 ASP B N 1
ATOM 4998 C CA . ASP B 1 283 ? 31.775 26.627 45.771 1.00 41.34 280 ASP B CA 1
ATOM 4999 C C . ASP B 1 283 ? 31.522 27.097 44.346 1.00 40.86 280 ASP B C 1
ATOM 5000 O O . ASP B 1 283 ? 30.447 27.597 44.010 1.00 39.91 280 ASP B O 1
ATOM 5005 N N . TYR B 1 284 ? 32.566 26.944 43.540 1.00 40.91 281 TYR B N 1
ATOM 5006 C CA . TYR B 1 284 ? 32.613 27.307 42.144 1.00 41.30 281 TYR B CA 1
ATOM 5007 C C . TYR B 1 284 ? 33.967 26.816 41.681 1.00 41.74 281 TYR B C 1
ATOM 5008 O O . TYR B 1 284 ? 34.736 26.326 42.488 1.00 41.36 281 TYR B O 1
ATOM 5017 N N . PHE B 1 285 ? 34.262 26.959 40.394 1.00 43.07 282 PHE B N 1
ATOM 5018 C CA . PHE B 1 285 ? 35.592 26.675 39.846 1.00 44.43 282 PHE B CA 1
ATOM 5019 C C . PHE B 1 285 ? 35.781 27.452 38.533 1.00 46.14 282 PHE B C 1
ATOM 5020 O O . PHE B 1 285 ? 34.828 28.020 37.991 1.00 46.21 282 PHE B O 1
ATOM 5028 N N . ILE B 1 286 ? 37.013 27.500 38.036 1.00 48.43 283 ILE B N 1
ATOM 5029 C CA . ILE B 1 286 ? 37.303 28.101 36.735 1.00 50.38 283 ILE B CA 1
ATOM 5030 C C . ILE B 1 286 ? 37.229 26.972 35.699 1.00 52.22 283 ILE B C 1
ATOM 5031 O O . ILE B 1 286 ? 37.710 25.853 35.952 1.00 52.36 283 ILE B O 1
ATOM 5036 N N . PHE B 1 287 ? 36.557 27.224 34.575 1.00 54.21 284 PHE B N 1
ATOM 5037 C CA . PHE B 1 287 ? 36.232 26.134 33.630 1.00 56.12 284 PHE B CA 1
ATOM 5038 C C . PHE B 1 287 ? 37.395 25.996 32.656 1.00 56.09 284 PHE B C 1
ATOM 5039 O O . PHE B 1 287 ? 38.123 24.982 32.663 1.00 55.95 284 PHE B O 1
ATOM 5047 N N . VAL B 1 288 ? 37.522 27.017 31.803 1.00 55.86 285 VAL B N 1
ATOM 5048 C CA . VAL B 1 288 ? 38.800 27.425 31.206 1.00 55.01 285 VAL B CA 1
ATOM 5049 C C . VAL B 1 288 ? 38.718 28.959 31.131 1.00 54.19 285 VAL B C 1
ATOM 5050 O O . VAL B 1 288 ? 38.847 29.562 30.065 1.00 54.40 285 VAL B O 1
ATOM 5054 N N . GLY B 1 289 ? 38.457 29.591 32.270 1.00 52.87 286 GLY B N 1
ATOM 5055 C CA . GLY B 1 289 ? 38.287 31.036 32.297 1.00 50.85 286 GLY B CA 1
ATOM 5056 C C . GLY B 1 289 ? 37.000 31.453 32.986 1.00 49.64 286 GLY B C 1
ATOM 5057 O O . GLY B 1 289 ? 37.028 32.211 33.962 1.00 49.31 286 GLY B O 1
ATOM 5058 N N . LYS B 1 290 ? 35.864 30.958 32.488 1.00 48.11 287 LYS B N 1
ATOM 5059 C CA . LYS B 1 290 ? 34.568 31.358 33.051 1.00 45.94 287 LYS B CA 1
ATOM 5060 C C . LYS B 1 290 ? 34.361 30.721 34.430 1.00 43.44 287 LYS B C 1
ATOM 5061 O O . LYS B 1 290 ? 34.723 29.572 34.667 1.00 43.00 287 LYS B O 1
ATOM 5067 N N . LYS B 1 291 ? 33.845 31.518 35.351 1.00 40.78 288 LYS B N 1
ATOM 5068 C CA . LYS B 1 291 ? 33.570 31.046 36.680 1.00 38.10 288 LYS B CA 1
ATOM 5069 C C . LYS B 1 291 ? 32.252 30.301 36.659 1.00 36.95 288 LYS B C 1
ATOM 5070 O O . LYS B 1 291 ? 31.296 30.753 36.018 1.00 37.07 288 LYS B O 1
ATOM 5076 N N . VAL B 1 292 ? 32.200 29.169 37.352 1.00 34.67 289 VAL B N 1
ATOM 5077 C CA . VAL B 1 292 ? 30.977 28.413 37.452 1.00 33.19 289 VAL B CA 1
ATOM 5078 C C . VAL B 1 292 ? 30.641 28.126 38.911 1.00 32.37 289 VAL B C 1
ATOM 5079 O O . VAL B 1 292 ? 31.395 27.475 39.630 1.00 31.96 289 VAL B O 1
ATOM 5083 N N . TYR B 1 293 ? 29.479 28.596 39.324 1.00 31.14 290 TYR B N 1
ATOM 5084 C CA . TYR B 1 293 ? 29.001 28.347 40.651 1.00 30.64 290 TYR B CA 1
ATOM 5085 C C . TYR B 1 293 ? 28.384 26.970 40.788 1.00 31.33 290 TYR B C 1
ATOM 5086 O O . TYR B 1 293 ? 27.750 26.448 39.854 1.00 31.65 290 TYR B O 1
ATOM 5095 N N . TYR B 1 294 ? 28.579 26.387 41.958 1.00 31.96 291 TYR B N 1
ATOM 5096 C CA . TYR B 1 294 ? 28.015 25.103 42.288 1.00 33.56 291 TYR B CA 1
ATOM 5097 C C . TYR B 1 294 ? 27.076 25.287 43.477 1.00 34.77 291 TYR B C 1
ATOM 5098 O O . TYR B 1 294 ? 27.493 25.760 44.524 1.00 34.96 291 TYR B O 1
ATOM 5107 N N . ARG B 1 295 ? 25.812 24.914 43.315 1.00 36.41 292 ARG B N 1
ATOM 5108 C CA . ARG B 1 295 ? 24.800 25.121 44.347 1.00 38.16 292 ARG B CA 1
ATOM 5109 C C . ARG B 1 295 ? 23.810 23.977 44.279 1.00 38.88 292 ARG B C 1
ATOM 5110 O O . ARG B 1 295 ? 23.049 23.872 43.306 1.00 39.22 292 ARG B O 1
ATOM 5118 N N . ASP B 1 296 ? 23.842 23.133 45.307 1.00 39.24 293 ASP B N 1
ATOM 5119 C CA . ASP B 1 296 ? 22.925 22.013 45.474 1.00 39.80 293 ASP B CA 1
ATOM 5120 C C . ASP B 1 296 ? 22.821 21.052 44.303 1.00 38.81 293 ASP B C 1
ATOM 5121 O O . ASP B 1 296 ? 21.719 20.828 43.777 1.00 38.23 293 ASP B O 1
ATOM 5126 N N . GLY B 1 297 ? 23.970 20.477 43.929 1.00 38.05 294 GLY B N 1
ATOM 5127 C CA . GLY B 1 297 ? 24.085 19.611 42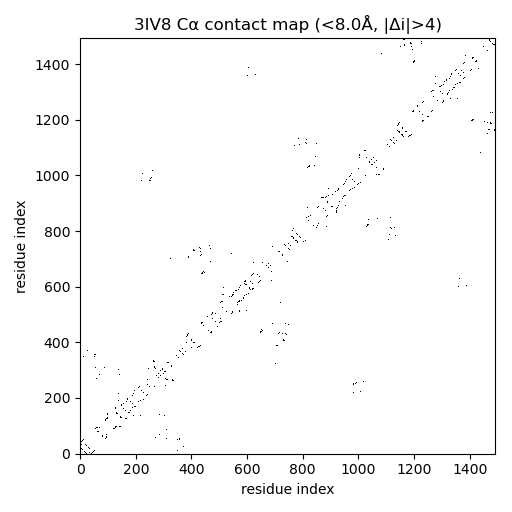.758 1.00 36.56 294 GLY B CA 1
ATOM 5128 C C . GLY B 1 297 ? 23.884 20.338 41.428 1.00 35.88 294 GLY B C 1
ATOM 5129 O O . GLY B 1 297 ? 23.830 19.700 40.404 1.00 35.48 294 GLY B O 1
ATOM 5130 N N . LYS B 1 298 ? 23.780 21.670 41.434 1.00 35.21 295 LYS B N 1
ATOM 5131 C CA . LYS B 1 298 ? 23.621 22.430 40.185 1.00 35.08 295 LYS B CA 1
ATOM 5132 C C . LYS B 1 298 ? 24.827 23.352 39.830 1.00 34.28 295 LYS B C 1
ATOM 5133 O O . LYS B 1 298 ? 25.323 24.098 40.684 1.00 34.13 295 LYS B O 1
ATOM 5139 N N . CYS B 1 299 ? 25.283 23.290 38.580 1.00 33.29 296 CYS B N 1
ATOM 5140 C CA . CYS B 1 299 ? 26.315 24.185 38.050 1.00 32.62 296 CYS B CA 1
ATOM 5141 C C . CYS B 1 299 ? 25.722 25.321 37.274 1.00 32.21 296 CYS B C 1
ATOM 5142 O O . CYS B 1 299 ? 24.962 25.121 36.346 1.00 32.00 296 CYS B O 1
ATOM 5145 N N . VAL B 1 300 ? 26.116 26.535 37.618 1.00 32.35 297 VAL B N 1
ATOM 5146 C CA . VAL B 1 300 ? 25.549 27.687 36.950 1.00 31.81 297 VAL B CA 1
ATOM 5147 C C . VAL B 1 300 ? 26.588 28.723 36.708 1.00 31.25 297 VAL B C 1
ATOM 5148 O O . VAL B 1 300 ? 27.406 29.001 37.587 1.00 31.12 297 VAL B O 1
ATOM 5152 N N . ASP B 1 301 ? 26.547 29.306 35.514 1.00 31.02 298 ASP B N 1
ATOM 5153 C CA . ASP B 1 301 ? 27.453 30.403 35.217 1.00 31.37 298 ASP B CA 1
ATOM 5154 C C . ASP B 1 301 ? 27.038 31.680 35.977 1.00 31.16 298 ASP B C 1
ATOM 5155 O O . ASP B 1 301 ? 25.999 31.715 36.669 1.00 30.61 298 ASP B O 1
ATOM 5160 N N . GLU B 1 302 ? 27.855 32.717 35.869 1.00 31.72 299 GLU B N 1
ATOM 5161 C CA . GLU B 1 302 ? 27.661 33.906 36.678 1.00 32.16 299 GLU B CA 1
ATOM 5162 C C . GLU B 1 302 ? 26.359 34.586 36.278 1.00 32.07 299 GLU B C 1
ATOM 5163 O O . GLU B 1 302 ? 25.913 35.538 36.932 1.00 32.45 299 GLU B O 1
ATOM 5169 N N . ASN B 1 303 ? 25.732 34.072 35.221 1.00 31.89 300 ASN B N 1
ATOM 5170 C CA . ASN B 1 303 ? 24.472 34.625 34.747 1.00 32.31 300 ASN B CA 1
ATOM 5171 C C . ASN B 1 303 ? 23.241 33.845 35.105 1.00 31.80 300 ASN B C 1
ATOM 5172 O O . ASN B 1 303 ? 22.140 34.323 34.871 1.00 31.95 300 ASN B O 1
ATOM 5177 N N . GLY B 1 304 ? 23.431 32.677 35.716 1.00 31.56 301 GLY B N 1
ATOM 5178 C CA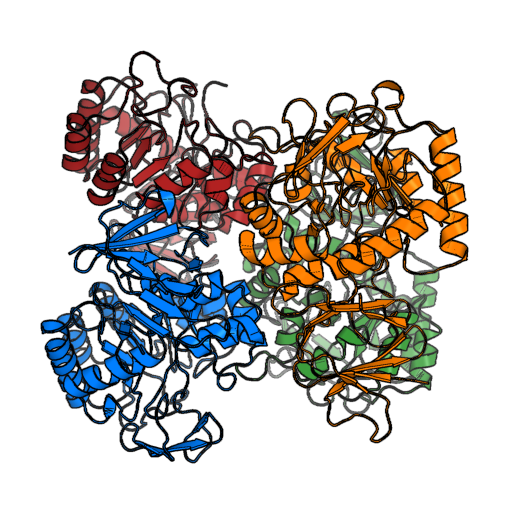 . GLY B 1 304 ? 22.326 31.846 36.177 1.00 31.08 301 GLY B CA 1
ATOM 5179 C C . GLY B 1 304 ? 22.027 30.764 35.151 1.00 30.67 301 GLY B C 1
ATOM 5180 O O . GLY B 1 304 ? 21.183 29.910 35.391 1.00 30.67 301 GLY B O 1
ATOM 5181 N N . THR B 1 305 ? 22.707 30.824 34.005 1.00 30.01 302 THR B N 1
ATOM 5182 C CA . THR B 1 305 ? 22.518 29.860 32.931 1.00 30.41 302 THR B CA 1
ATOM 5183 C C . THR B 1 305 ? 23.199 28.570 33.315 1.00 30.60 302 THR B C 1
ATOM 5184 O O . THR B 1 305 ? 24.306 28.590 33.834 1.00 30.63 302 THR B O 1
ATOM 5188 N N . LEU B 1 306 ? 22.536 27.450 33.069 1.00 31.23 303 LEU B N 1
ATOM 5189 C CA . LEU B 1 306 ? 23.176 26.124 33.236 1.00 31.69 303 LEU B CA 1
ATOM 5190 C C . LEU B 1 306 ? 24.621 26.116 32.702 1.00 31.93 303 LEU B C 1
ATOM 5191 O O . LEU B 1 306 ? 24.864 26.376 31.511 1.00 31.60 303 LEU B O 1
ATOM 5196 N N . GLY B 1 307 ? 25.571 25.819 33.582 1.00 32.32 304 GLY B N 1
ATOM 5197 C CA . GLY B 1 307 ? 26.988 25.888 33.219 1.00 33.60 304 GLY B CA 1
ATOM 5198 C C . GLY B 1 307 ? 27.771 24.587 32.999 1.00 34.27 304 GLY B C 1
ATOM 5199 O O . GLY B 1 307 ? 28.946 24.617 32.639 1.00 36.41 304 GLY B O 1
ATOM 5200 N N . GLY B 1 308 ? 27.132 23.444 33.157 1.00 33.40 305 GLY B N 1
ATOM 5201 C CA . GLY B 1 308 ? 27.832 22.182 33.095 1.00 31.81 305 GLY B CA 1
ATOM 5202 C C . GLY B 1 308 ? 27.088 21.206 33.968 1.00 31.60 305 GLY B C 1
ATOM 5203 O O . GLY B 1 308 ? 26.053 21.554 34.556 1.00 31.53 305 GLY B O 1
ATOM 5204 N N . SER B 1 309 ? 27.628 19.993 34.060 1.00 31.67 306 SER B N 1
ATOM 5205 C CA . SER B 1 309 ? 27.032 18.876 34.788 1.00 30.81 306 SER B CA 1
ATOM 5206 C C . SER B 1 309 ? 27.844 18.606 36.031 1.00 30.49 306 SER B C 1
ATOM 5207 O O . SER B 1 309 ? 29.064 18.783 36.023 1.00 30.98 306 SER B O 1
ATOM 5210 N N . ALA B 1 310 ? 27.196 18.138 37.088 1.00 29.69 307 ALA B N 1
ATOM 5211 C CA . ALA B 1 310 ? 27.940 17.608 38.244 1.00 29.44 307 ALA B CA 1
ATOM 5212 C C . ALA B 1 310 ? 27.412 16.226 38.580 1.00 29.37 307 ALA B C 1
ATOM 5213 O O . ALA B 1 310 ? 27.495 15.766 39.704 1.00 29.26 307 ALA B O 1
ATOM 5215 N N . LEU B 1 311 ? 26.874 15.571 37.573 1.00 29.58 308 LEU B N 1
ATOM 5216 C CA . LEU B 1 311 ? 26.170 14.325 37.758 1.00 30.50 308 LEU B CA 1
ATOM 5217 C C . LEU B 1 311 ? 27.181 13.187 38.000 1.00 31.69 308 LEU B C 1
ATOM 5218 O O . LEU B 1 311 ? 28.262 13.183 37.409 1.00 32.73 308 LEU B O 1
ATOM 5223 N N . THR B 1 312 ? 26.839 12.262 38.906 1.00 32.11 309 THR B N 1
ATOM 5224 C CA . THR B 1 312 ? 27.596 11.029 39.075 1.00 32.37 309 THR B CA 1
ATOM 5225 C C . THR B 1 312 ? 26.868 9.906 38.396 1.00 32.91 309 THR B C 1
ATOM 5226 O O . THR B 1 312 ? 25.669 9.992 38.124 1.00 32.95 309 THR B O 1
ATOM 5230 N N . MET B 1 313 ? 27.594 8.830 38.159 1.00 32.50 310 MET B N 1
ATOM 5231 C CA . MET B 1 313 ? 27.036 7.707 37.458 1.00 32.27 310 MET B CA 1
ATOM 5232 C C . MET B 1 313 ? 25.928 7.009 38.288 1.00 31.31 310 MET B C 1
ATOM 5233 O O . MET B 1 313 ? 24.904 6.625 37.748 1.00 31.44 310 MET B O 1
ATOM 5238 N N . ILE B 1 314 ? 26.106 6.864 39.591 1.00 30.02 311 ILE B N 1
ATOM 5239 C CA . ILE B 1 314 ? 25.055 6.262 40.385 1.00 29.47 311 ILE B CA 1
ATOM 5240 C C . ILE B 1 314 ? 23.791 7.123 40.367 1.00 29.81 311 ILE B C 1
ATOM 5241 O O . ILE B 1 314 ? 22.679 6.597 40.355 1.00 29.90 311 ILE B O 1
ATOM 5246 N N . GLU B 1 315 ? 23.944 8.442 40.356 1.00 30.17 312 GLU B N 1
ATOM 5247 C CA . GLU B 1 315 ? 22.760 9.328 40.377 1.00 30.23 312 GLU B CA 1
ATOM 5248 C C . GLU B 1 315 ? 21.986 9.280 39.084 1.00 28.97 312 GLU B C 1
ATOM 5249 O O . GLU B 1 315 ? 20.771 9.318 39.091 1.00 30.12 312 GLU B O 1
ATOM 5255 N N . ALA B 1 316 ? 22.694 9.186 37.979 1.00 28.13 313 ALA B N 1
ATOM 5256 C CA . ALA B 1 316 ? 22.079 8.994 36.653 1.00 27.51 313 ALA B CA 1
ATOM 5257 C C . ALA B 1 316 ? 21.149 7.761 36.655 1.00 27.23 313 ALA B C 1
ATOM 5258 O O . ALA B 1 316 ? 20.025 7.832 36.138 1.00 27.44 313 ALA B O 1
ATOM 5260 N N . VAL B 1 317 ? 21.596 6.662 37.270 1.00 26.08 314 VAL B N 1
ATOM 5261 C CA . VAL B 1 317 ? 20.787 5.465 37.326 1.00 25.65 314 VAL B CA 1
ATOM 5262 C C . VAL B 1 317 ? 19.530 5.742 38.129 1.00 25.68 314 VAL B C 1
ATOM 5263 O O . VAL B 1 317 ? 18.409 5.558 37.618 1.00 26.17 314 VAL B O 1
ATOM 5267 N N . GLN B 1 318 ? 19.716 6.206 39.359 1.00 24.48 315 GLN B N 1
ATOM 5268 C CA . GLN B 1 318 ? 18.610 6.544 40.236 1.00 24.67 315 GLN B CA 1
ATOM 5269 C C . GLN B 1 318 ? 17.607 7.456 39.545 1.00 24.60 315 GLN B C 1
ATOM 5270 O O . GLN B 1 318 ? 16.404 7.208 39.577 1.00 23.55 315 GLN B O 1
ATOM 5276 N N . ASN B 1 319 ? 18.114 8.516 38.919 1.00 24.71 316 ASN B N 1
ATOM 5277 C CA . ASN B 1 319 ? 17.235 9.485 38.254 1.00 25.16 316 ASN B CA 1
ATOM 5278 C C . ASN B 1 319 ? 16.408 8.847 37.139 1.00 24.90 316 ASN B C 1
ATOM 5279 O O . ASN B 1 319 ? 15.197 9.092 37.029 1.00 23.80 316 ASN B O 1
ATOM 5284 N N . THR B 1 320 ? 17.085 8.004 36.352 1.00 24.59 317 THR B N 1
ATOM 5285 C CA . THR B 1 320 ? 16.459 7.214 35.318 1.00 24.19 317 THR B CA 1
ATOM 5286 C C . THR B 1 320 ? 15.405 6.271 35.913 1.00 24.65 317 THR B C 1
ATOM 5287 O O . THR B 1 320 ? 14.310 6.172 35.394 1.00 24.30 317 THR B O 1
ATOM 5291 N N . VAL B 1 321 ? 15.692 5.625 37.039 1.00 25.13 318 VAL B N 1
ATOM 5292 C CA . VAL B 1 321 ? 14.663 4.775 37.626 1.00 24.69 318 VAL B CA 1
ATOM 5293 C C . VAL B 1 321 ? 13.514 5.625 38.147 1.00 26.02 318 VAL B C 1
ATOM 5294 O O . VAL B 1 321 ? 12.349 5.321 37.870 1.00 26.14 318 VAL B O 1
ATOM 5298 N N . GLU B 1 322 ? 13.841 6.704 38.850 1.00 26.72 319 GLU B N 1
ATOM 5299 C CA . GLU B 1 322 ? 12.857 7.379 39.676 1.00 28.46 319 GLU B CA 1
ATOM 5300 C C . GLU B 1 322 ? 12.063 8.435 38.950 1.00 28.93 319 GLU B C 1
ATOM 5301 O O . GLU B 1 322 ? 10.878 8.567 39.191 1.00 29.96 319 GLU B O 1
ATOM 5307 N N . HIS B 1 323 ? 12.681 9.145 38.021 1.00 29.11 320 HIS B N 1
ATOM 5308 C CA . HIS B 1 323 ? 11.981 10.201 37.328 1.00 29.04 320 HIS B CA 1
ATOM 5309 C C . HIS B 1 323 ? 11.645 9.831 35.897 1.00 28.72 320 HIS B C 1
ATOM 5310 O O . HIS B 1 323 ? 10.580 10.226 35.390 1.00 28.60 320 HIS B O 1
ATOM 5317 N N . VAL B 1 324 ? 12.523 9.065 35.250 1.00 27.67 321 VAL B N 1
ATOM 5318 C CA . VAL B 1 324 ? 12.285 8.660 33.872 1.00 27.23 321 VAL B CA 1
ATOM 5319 C C . VAL B 1 324 ? 11.337 7.453 33.768 1.00 26.92 321 VAL B C 1
ATOM 5320 O O . VAL B 1 324 ? 10.612 7.299 32.771 1.00 26.71 321 VAL B O 1
ATOM 5324 N N . GLY B 1 325 ? 11.289 6.643 34.822 1.00 26.97 322 GLY B N 1
ATOM 5325 C CA . GLY B 1 325 ? 10.333 5.520 34.915 1.00 27.02 322 GLY B CA 1
ATOM 5326 C C . GLY B 1 325 ? 10.748 4.265 34.137 1.00 27.20 322 GLY B C 1
ATOM 5327 O O . GLY B 1 325 ? 9.903 3.515 33.597 1.00 27.52 322 GLY B O 1
ATOM 5328 N N . ILE B 1 326 ? 12.053 4.066 34.072 1.00 25.59 323 ILE B N 1
ATOM 5329 C CA . ILE B 1 326 ? 12.661 2.955 33.429 1.00 25.75 323 ILE B CA 1
ATOM 5330 C C . ILE B 1 326 ? 13.010 1.916 34.516 1.00 26.33 323 ILE B C 1
ATOM 5331 O O . ILE B 1 326 ? 13.495 2.270 35.612 1.00 26.03 323 ILE B O 1
ATOM 5336 N N . ALA B 1 327 ? 12.810 0.634 34.198 1.00 26.39 324 ALA B N 1
ATOM 5337 C CA . ALA B 1 327 ? 13.105 -0.444 35.129 1.00 26.53 324 ALA B CA 1
ATOM 5338 C C . ALA B 1 327 ? 14.579 -0.418 35.513 1.00 26.97 324 ALA B C 1
ATOM 5339 O O . ALA B 1 327 ? 15.430 -0.122 34.649 1.00 27.19 324 ALA B O 1
ATOM 5341 N N . LEU B 1 328 ? 14.864 -0.742 36.784 1.00 26.19 325 LEU B N 1
ATOM 5342 C CA . LEU B 1 328 ? 16.214 -0.735 37.323 1.00 25.61 325 LEU B CA 1
ATOM 5343 C C . LEU B 1 328 ? 17.198 -1.566 36.536 1.00 26.35 325 LEU B C 1
ATOM 5344 O O . LEU B 1 328 ? 18.293 -1.095 36.235 1.00 26.90 325 LEU B O 1
ATOM 5349 N N . ASP B 1 329 ? 16.825 -2.780 36.169 1.00 26.74 326 ASP B N 1
ATOM 5350 C CA . ASP B 1 329 ? 17.757 -3.618 35.439 1.00 27.49 326 ASP B CA 1
ATOM 5351 C C . ASP B 1 329 ? 18.080 -3.067 34.035 1.00 27.90 326 ASP B C 1
ATOM 5352 O O . ASP B 1 329 ? 19.153 -3.327 33.481 1.00 28.62 326 ASP B O 1
ATOM 5357 N N . GLU B 1 330 ? 17.153 -2.307 33.461 1.00 27.63 327 GLU B N 1
ATOM 5358 C CA . GLU B 1 330 ? 17.390 -1.623 32.205 1.00 27.12 327 GLU B CA 1
ATOM 5359 C C . GLU B 1 330 ? 18.237 -0.375 32.403 1.00 26.90 327 GLU B C 1
ATOM 5360 O O . GLU B 1 330 ? 19.125 -0.061 31.579 1.00 26.60 327 GLU B O 1
ATOM 5366 N N . ALA B 1 331 ? 17.945 0.375 33.462 1.00 26.54 328 ALA B N 1
ATOM 5367 C CA . ALA B 1 331 ? 18.745 1.571 33.751 1.00 26.59 328 ALA B CA 1
ATOM 5368 C C . ALA B 1 331 ? 20.187 1.134 34.023 1.00 26.93 328 ALA B C 1
ATOM 5369 O O . ALA B 1 331 ? 21.134 1.819 33.660 1.00 27.53 328 ALA B O 1
ATOM 5371 N N . LEU B 1 332 ? 20.352 -0.030 34.639 1.00 26.87 329 LEU B N 1
ATOM 5372 C CA . LEU B 1 332 ? 21.667 -0.536 34.890 1.00 27.22 329 LEU B CA 1
ATOM 5373 C C . LEU B 1 332 ? 22.391 -0.827 33.580 1.00 28.10 329 LEU B C 1
ATOM 5374 O O . LEU B 1 332 ? 23.530 -0.397 33.387 1.00 29.92 329 LEU B O 1
ATOM 5379 N N . ARG B 1 333 ? 21.743 -1.534 32.668 1.00 27.87 330 ARG B N 1
ATOM 5380 C CA . ARG B 1 333 ? 22.313 -1.732 31.336 1.00 28.17 330 ARG B CA 1
ATOM 5381 C C . ARG B 1 333 ? 22.803 -0.433 30.661 1.00 28.25 330 ARG B C 1
ATOM 5382 O O . ARG B 1 333 ? 23.846 -0.416 29.981 1.00 28.64 330 ARG B O 1
ATOM 5390 N N . MET B 1 334 ? 22.041 0.641 30.841 1.00 28.33 331 MET B N 1
ATOM 5391 C CA . MET B 1 334 ? 22.335 1.920 30.227 1.00 28.63 331 MET B CA 1
ATOM 5392 C C . MET B 1 334 ? 23.611 2.566 30.766 1.00 28.99 331 MET B C 1
ATOM 5393 O O . MET B 1 334 ? 24.198 3.464 30.143 1.00 29.34 331 MET B O 1
ATOM 5398 N N . ALA B 1 335 ? 24.040 2.112 31.926 1.00 29.00 332 ALA B N 1
ATOM 5399 C CA . ALA B 1 335 ? 25.211 2.684 32.533 1.00 29.17 332 ALA B CA 1
ATOM 5400 C C . ALA B 1 335 ? 26.379 1.684 32.478 1.00 29.39 332 ALA B C 1
ATOM 5401 O O . ALA B 1 335 ? 27.484 1.979 32.977 1.00 28.22 332 ALA B O 1
ATOM 5403 N N . THR B 1 336 ? 26.144 0.522 31.838 1.00 29.10 333 THR B N 1
ATOM 5404 C CA . THR B 1 336 ? 27.153 -0.555 31.791 1.00 29.02 333 THR B CA 1
ATOM 5405 C C . THR B 1 336 ? 27.279 -1.197 30.428 1.00 29.56 333 THR B C 1
ATOM 5406 O O . THR B 1 336 ? 28.209 -0.893 29.653 1.00 30.46 333 THR B O 1
ATOM 5410 N N . LEU B 1 337 ? 26.356 -2.106 30.147 1.00 29.50 334 LEU B N 1
ATOM 5411 C CA . LEU B 1 337 ? 26.373 -2.871 28.911 1.00 29.92 334 LEU B CA 1
ATOM 5412 C C . LEU B 1 337 ? 26.390 -1.979 27.702 1.00 29.85 334 LEU B C 1
ATOM 5413 O O . LEU B 1 337 ? 27.262 -2.129 26.846 1.00 31.62 334 LEU B O 1
ATOM 5418 N N . TYR B 1 338 ? 25.457 -1.037 27.616 1.00 29.33 335 TYR B N 1
ATOM 5419 C CA . TYR B 1 338 ? 25.321 -0.269 26.388 1.00 28.50 335 TYR B CA 1
ATOM 5420 C C . TYR B 1 338 ? 26.548 0.575 26.056 1.00 28.97 335 TYR B C 1
ATOM 5421 O O . TYR B 1 338 ? 27.022 0.549 24.923 1.00 29.02 335 TYR B O 1
ATOM 5430 N N . PRO B 1 339 ? 27.080 1.322 27.041 1.00 29.66 336 PRO B N 1
ATOM 5431 C CA . PRO B 1 339 ? 28.333 2.020 26.803 1.00 30.16 336 PRO B CA 1
ATOM 5432 C C . PRO B 1 339 ? 29.492 1.082 26.406 1.00 30.63 336 PRO B C 1
ATOM 5433 O O . PRO B 1 339 ? 30.242 1.384 25.448 1.00 30.76 336 PRO B O 1
ATOM 5437 N N . ALA B 1 340 ? 29.600 -0.060 27.084 1.00 30.77 337 ALA B N 1
ATOM 5438 C CA . ALA B 1 340 ? 30.606 -1.069 26.717 1.00 31.22 337 ALA B CA 1
ATOM 5439 C C . ALA B 1 340 ? 30.501 -1.440 25.256 1.00 31.80 337 ALA B C 1
ATOM 5440 O O . ALA B 1 340 ? 31.502 -1.483 24.560 1.00 31.94 337 ALA B O 1
ATOM 5442 N N . LYS B 1 341 ? 29.287 -1.686 24.781 1.00 32.86 338 LYS B N 1
ATOM 5443 C CA . LYS B 1 341 ? 29.100 -2.053 23.377 1.00 34.31 338 LYS B CA 1
ATOM 5444 C C . LYS B 1 341 ? 29.381 -0.885 22.479 1.00 34.69 338 LYS B C 1
ATOM 5445 O O . LYS B 1 341 ? 29.888 -1.060 21.378 1.00 35.17 338 LYS B O 1
ATOM 5451 N N . ALA B 1 342 ? 29.029 0.313 22.948 1.00 34.82 339 ALA B N 1
ATOM 5452 C CA . ALA B 1 342 ? 29.141 1.489 22.126 1.00 34.24 339 ALA B CA 1
ATOM 5453 C C . ALA B 1 342 ? 30.587 1.698 21.740 1.00 34.19 339 ALA B C 1
ATOM 5454 O O . ALA B 1 342 ? 30.846 2.095 20.601 1.00 33.20 339 ALA B O 1
ATOM 5456 N N . ILE B 1 343 ? 31.517 1.434 22.676 1.00 34.00 340 ILE B N 1
ATOM 5457 C CA . ILE B 1 343 ? 32.958 1.544 22.369 1.00 34.31 340 ILE B CA 1
ATOM 5458 C C . ILE B 1 343 ? 33.703 0.210 22.138 1.00 34.85 340 ILE B C 1
ATOM 5459 O O . ILE B 1 343 ? 34.949 0.191 22.063 1.00 36.05 340 ILE B O 1
ATOM 5464 N N . GLY B 1 344 ? 32.975 -0.898 22.067 1.00 34.42 341 GLY B N 1
ATOM 5465 C CA . GLY B 1 344 ? 33.586 -2.190 21.833 1.00 34.36 341 GLY B CA 1
ATOM 5466 C C . GLY B 1 344 ? 34.481 -2.673 22.946 1.00 35.30 341 GLY B C 1
ATOM 5467 O O . GLY B 1 344 ? 35.648 -2.975 22.706 1.00 36.57 341 GLY B O 1
ATOM 5468 N N . VAL B 1 345 ? 33.964 -2.739 24.167 1.00 35.18 342 VAL B N 1
ATOM 5469 C CA . VAL B 1 345 ? 34.660 -3.445 25.239 1.00 35.68 342 VAL B CA 1
ATOM 5470 C C . VAL B 1 345 ? 33.706 -4.397 25.946 1.00 36.40 342 VAL B C 1
ATOM 5471 O O . VAL B 1 345 ? 33.974 -4.862 27.049 1.00 36.85 342 VAL B O 1
ATOM 5475 N N . ASP B 1 346 ? 32.602 -4.695 25.280 1.00 37.03 343 ASP B N 1
ATOM 5476 C CA . ASP B 1 346 ? 31.563 -5.606 25.797 1.00 38.92 343 ASP B CA 1
ATOM 5477 C C . ASP B 1 346 ? 31.953 -7.096 25.957 1.00 39.06 343 ASP B C 1
ATOM 5478 O O . ASP B 1 346 ? 31.208 -7.840 26.574 1.00 38.87 343 ASP B O 1
ATOM 5483 N N . GLU B 1 347 ? 33.081 -7.516 25.376 1.00 39.85 344 GLU B N 1
ATOM 5484 C CA A GLU B 1 347 ? 33.572 -8.893 25.580 0.50 40.13 344 GLU B CA 1
ATOM 5485 C CA B GLU B 1 347 ? 33.656 -8.870 25.548 0.50 39.92 344 GLU B CA 1
ATOM 5486 C C . GLU B 1 347 ? 34.214 -9.010 26.963 1.00 40.17 344 G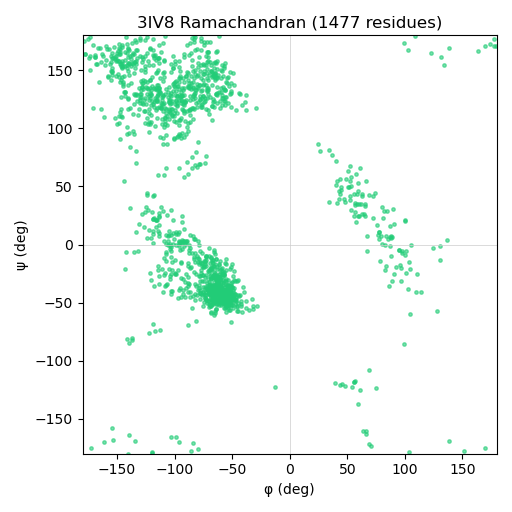LU B C 1
ATOM 5487 O O . GLU B 1 347 ? 34.061 -10.052 27.624 1.00 40.31 344 GLU B O 1
ATOM 5498 N N . LYS B 1 348 ? 34.883 -7.939 27.406 1.00 39.75 345 LYS B N 1
ATOM 5499 C CA . LYS B 1 348 ? 35.576 -7.919 28.682 1.00 39.52 345 LYS B CA 1
ATOM 5500 C C . LYS B 1 348 ? 34.906 -7.154 29.816 1.00 38.79 345 LYS B C 1
ATOM 5501 O O . LYS B 1 348 ? 35.125 -7.474 30.975 1.00 38.89 345 LYS B O 1
ATOM 5507 N N . LEU B 1 349 ? 34.098 -6.142 29.495 1.00 38.63 346 LEU B N 1
ATOM 5508 C CA . LEU B 1 349 ? 33.410 -5.340 30.539 1.00 37.37 346 LEU B CA 1
ATOM 5509 C C . LEU B 1 349 ? 31.927 -5.119 30.253 1.00 37.20 346 LEU B C 1
ATOM 5510 O O . LEU B 1 349 ? 31.485 -5.166 29.086 1.00 36.21 346 LEU B O 1
ATOM 5515 N N . GLY B 1 350 ? 31.171 -4.881 31.330 1.00 36.75 347 GLY B N 1
ATOM 5516 C CA . GLY B 1 350 ? 29.761 -4.490 31.226 1.00 36.90 347 GLY B CA 1
ATOM 5517 C C . GLY B 1 350 ? 28.746 -5.566 31.574 1.00 37.18 347 GLY B C 1
ATOM 5518 O O . GLY B 1 350 ? 27.531 -5.346 31.480 1.00 36.85 347 GLY B O 1
ATOM 5519 N N . ARG B 1 351 ? 29.242 -6.750 31.927 1.00 37.27 348 ARG B N 1
ATOM 5520 C CA . ARG B 1 351 ? 28.412 -7.798 32.515 1.00 37.13 348 ARG B CA 1
ATOM 5521 C C . ARG B 1 351 ? 29.128 -8.659 33.526 1.00 37.62 348 ARG B C 1
ATOM 5522 O O . ARG B 1 351 ? 30.345 -8.813 33.500 1.00 37.75 348 ARG B O 1
ATOM 5530 N N . ILE B 1 352 ? 28.337 -9.231 34.417 1.00 38.40 349 ILE B N 1
ATOM 5531 C CA . ILE B 1 352 ? 28.812 -10.255 35.313 1.00 38.94 349 ILE B CA 1
ATOM 5532 C C . ILE B 1 352 ? 28.604 -11.658 34.712 1.00 39.26 349 ILE B C 1
ATOM 5533 O O . ILE B 1 352 ? 27.556 -12.255 34.871 1.00 39.04 349 ILE B O 1
ATOM 5538 N N . LYS B 1 353 ? 29.611 -12.166 34.016 1.00 40.37 350 LYS B N 1
ATOM 5539 C CA . LYS B 1 353 ? 29.597 -13.536 33.514 1.00 41.68 350 LYS B CA 1
ATOM 5540 C C . LYS B 1 353 ? 31.044 -14.022 33.405 1.00 42.40 350 LYS B C 1
ATOM 5541 O O . LYS B 1 353 ? 31.960 -13.193 33.398 1.00 42.96 350 LYS B O 1
ATOM 5547 N N . LYS B 1 354 ? 31.264 -15.339 33.342 1.00 43.52 351 LYS B N 1
ATOM 5548 C CA . LYS B 1 354 ? 32.633 -15.916 33.484 1.00 44.51 351 LYS B CA 1
ATOM 5549 C C . LYS B 1 354 ? 33.671 -15.329 32.512 1.00 44.31 351 LYS B C 1
ATOM 5550 O O . LYS B 1 354 ? 33.384 -15.106 31.337 1.00 43.89 351 LYS B O 1
ATOM 5556 N N . GLY B 1 355 ? 34.879 -15.079 33.010 1.00 44.34 352 GLY B N 1
ATOM 5557 C CA . GLY B 1 355 ? 36.012 -14.772 32.134 1.00 44.35 352 GLY B CA 1
ATOM 5558 C C . GLY B 1 355 ? 35.999 -13.358 31.603 1.00 44.54 352 GLY B C 1
ATOM 5559 O O . GLY B 1 355 ? 36.759 -13.018 30.695 1.00 45.24 352 GLY B O 1
ATOM 5560 N N . MET B 1 356 ? 35.117 -12.536 32.157 1.00 43.78 353 MET B N 1
ATOM 5561 C CA . MET B 1 356 ? 35.106 -11.107 31.867 1.00 42.95 353 MET B CA 1
ATOM 5562 C C . MET B 1 356 ? 35.719 -10.402 33.050 1.00 42.15 353 MET B C 1
ATOM 5563 O O . MET B 1 356 ? 35.609 -10.885 34.185 1.00 42.74 353 MET B O 1
ATOM 5568 N N . ILE B 1 357 ? 36.382 -9.280 32.797 1.00 41.20 354 ILE B N 1
ATOM 5569 C CA . ILE B 1 357 ? 37.092 -8.586 33.869 1.00 39.97 354 ILE B CA 1
ATOM 5570 C C . ILE B 1 357 ? 36.150 -8.196 35.034 1.00 39.00 354 ILE B C 1
ATOM 5571 O O . ILE B 1 357 ? 35.050 -7.726 34.816 1.00 38.41 354 ILE B O 1
ATOM 5576 N N . ALA B 1 358 ? 36.603 -8.434 36.263 1.00 37.79 355 ALA B N 1
ATOM 5577 C CA . ALA B 1 358 ? 35.831 -8.166 37.468 1.00 36.61 355 ALA B CA 1
ATOM 5578 C C . ALA B 1 358 ? 35.829 -6.692 37.930 1.00 36.01 355 ALA B C 1
ATOM 5579 O O . ALA B 1 358 ? 36.392 -6.349 38.980 1.00 35.93 355 ALA B O 1
ATOM 5581 N N . ASN B 1 359 ? 35.216 -5.823 37.131 1.00 34.84 356 ASN B N 1
ATOM 5582 C CA . ASN B 1 359 ? 34.867 -4.465 37.581 1.00 33.94 356 ASN B CA 1
ATOM 5583 C C . ASN B 1 359 ? 33.386 -4.495 37.955 1.00 32.75 356 ASN B C 1
ATOM 5584 O O . ASN B 1 359 ? 32.544 -4.712 37.085 1.00 31.78 356 ASN B O 1
ATOM 5589 N N . LEU B 1 360 ? 33.090 -4.281 39.233 1.00 31.26 357 LEU B N 1
ATOM 5590 C CA . LEU B 1 360 ? 31.754 -4.421 39.769 1.00 30.66 357 LEU B CA 1
ATOM 5591 C C . LEU B 1 360 ? 31.414 -3.243 40.675 1.00 30.71 357 LEU B C 1
ATOM 5592 O O . LEU B 1 360 ? 32.318 -2.547 41.170 1.00 30.85 357 LEU B O 1
ATOM 5597 N N . THR B 1 361 ? 30.120 -3.082 40.961 1.00 30.23 358 THR B N 1
ATOM 5598 C CA . THR B 1 361 ? 29.626 -2.023 41.833 1.00 30.51 358 THR B CA 1
ATOM 5599 C C . THR B 1 361 ? 28.584 -2.557 42.845 1.00 30.68 358 THR B C 1
ATOM 5600 O O . THR B 1 361 ? 27.667 -3.271 42.458 1.00 31.07 358 THR B O 1
ATOM 5604 N N . VAL B 1 362 ? 28.755 -2.267 44.135 1.00 30.35 359 VAL B N 1
ATOM 5605 C CA . VAL B 1 362 ? 27.703 -2.562 45.140 1.00 30.05 359 VAL B CA 1
ATOM 5606 C C . VAL B 1 362 ? 26.937 -1.289 45.487 1.00 30.13 359 VAL B C 1
ATOM 5607 O O . VAL B 1 362 ? 27.549 -0.245 45.760 1.00 30.61 359 VAL B O 1
ATOM 5611 N N . PHE B 1 363 ? 25.616 -1.348 45.496 1.00 29.84 360 PHE B N 1
ATOM 5612 C CA . PHE B 1 363 ? 24.870 -0.181 45.956 1.00 29.99 360 PHE B CA 1
ATOM 5613 C C . PHE B 1 363 ? 23.615 -0.658 46.597 1.00 30.54 360 PHE B C 1
ATOM 5614 O O . PHE B 1 363 ? 23.070 -1.675 46.160 1.00 30.60 360 PHE B O 1
ATOM 5622 N N . ASP B 1 364 ? 23.190 0.036 47.656 1.00 30.82 361 ASP B N 1
ATOM 5623 C CA . ASP B 1 364 ? 22.038 -0.402 48.403 1.00 31.56 361 ASP B CA 1
ATOM 5624 C C . ASP B 1 364 ? 20.745 0.083 47.765 1.00 32.29 361 ASP B C 1
ATOM 5625 O O . ASP B 1 364 ? 20.753 0.603 46.654 1.00 31.81 361 ASP B O 1
ATOM 5630 N N . ARG B 1 365 ? 19.638 -0.096 48.479 1.00 33.48 362 ARG B N 1
ATOM 5631 C CA . ARG B 1 365 ? 18.311 0.187 47.929 1.00 34.80 362 ARG B CA 1
ATOM 5632 C C . ARG B 1 365 ? 18.101 1.681 47.705 1.00 34.77 362 ARG B C 1
ATOM 5633 O O . ARG B 1 365 ? 17.277 2.062 46.878 1.00 35.23 362 ARG B O 1
ATOM 5641 N N . ASP B 1 366 ? 18.873 2.499 48.423 1.00 34.77 363 ASP B N 1
ATOM 5642 C CA . ASP B 1 366 ? 18.765 3.965 48.412 1.00 34.81 363 ASP B CA 1
ATOM 5643 C C . ASP B 1 366 ? 19.691 4.598 47.394 1.00 34.51 363 ASP B C 1
ATOM 5644 O O . ASP B 1 366 ? 19.779 5.824 47.301 1.00 35.83 363 ASP B O 1
ATOM 5649 N N . PHE B 1 367 ? 20.393 3.760 46.652 1.00 33.18 364 PHE B N 1
ATOM 5650 C CA . PHE B 1 367 ? 21.340 4.207 45.657 1.00 32.54 364 PHE B CA 1
ATOM 5651 C C . PHE B 1 367 ? 22.633 4.811 46.232 1.00 32.92 364 PHE B C 1
ATOM 5652 O O . PHE B 1 367 ? 23.323 5.562 45.523 1.00 33.68 364 PHE B O 1
ATOM 5660 N N . ASN B 1 368 ? 22.961 4.451 47.480 1.00 31.88 365 ASN B N 1
ATOM 5661 C CA . ASN B 1 368 ? 24.281 4.689 48.080 1.00 30.89 365 ASN B CA 1
ATOM 5662 C C . ASN B 1 368 ? 25.288 3.642 47.643 1.00 30.23 365 ASN B C 1
ATOM 5663 O O . ASN B 1 368 ? 25.112 2.476 47.929 1.00 29.60 365 ASN B O 1
ATOM 5668 N N . VAL B 1 369 ? 26.349 4.056 46.957 1.00 30.48 366 VAL B N 1
ATOM 5669 C CA . VAL B 1 369 ? 27.437 3.144 46.636 1.00 30.74 366 VAL B CA 1
ATOM 5670 C C . VAL B 1 369 ? 28.187 2.704 47.915 1.00 31.65 366 VAL B C 1
ATOM 5671 O O . VAL B 1 369 ? 28.691 3.536 48.687 1.00 31.75 366 VAL B O 1
ATOM 5675 N N . LYS B 1 370 ? 28.226 1.382 48.121 1.00 31.86 367 LYS B N 1
ATOM 5676 C CA . LYS B 1 370 ? 28.761 0.770 49.327 1.00 31.69 367 LYS B CA 1
ATOM 5677 C C . LYS B 1 370 ? 30.150 0.179 49.070 1.00 31.70 367 LYS B C 1
ATOM 5678 O O . LYS B 1 370 ? 30.989 0.155 49.980 1.00 31.56 367 LYS B O 1
ATOM 5684 N N . ALA B 1 371 ? 30.411 -0.253 47.828 1.00 31.79 368 ALA B N 1
ATOM 5685 C CA . ALA B 1 371 ? 31.733 -0.800 47.439 1.00 31.87 368 ALA B CA 1
ATOM 5686 C C . ALA B 1 371 ? 32.003 -0.789 45.931 1.00 31.61 368 ALA B C 1
ATOM 5687 O O . ALA B 1 371 ? 31.106 -0.549 45.160 1.00 31.57 368 ALA B O 1
ATOM 5689 N N . THR B 1 372 ? 33.234 -1.087 45.526 1.00 31.33 369 THR B N 1
ATOM 5690 C CA . THR B 1 372 ? 33.537 -1.345 44.127 1.00 31.75 369 THR B CA 1
ATOM 5691 C C . THR B 1 372 ? 34.549 -2.491 43.964 1.00 32.28 369 THR B C 1
ATOM 5692 O O . THR B 1 372 ? 35.381 -2.755 44.823 1.00 32.07 369 THR B O 1
ATOM 5696 N N . VAL B 1 373 ? 34.481 -3.185 42.849 1.00 32.45 370 VAL B N 1
ATOM 5697 C CA . VAL B 1 373 ? 35.512 -4.144 42.579 1.00 33.05 370 VAL B CA 1
ATOM 5698 C C . VAL B 1 373 ? 36.192 -3.662 41.309 1.00 34.06 370 VAL B C 1
ATOM 5699 O O . VAL B 1 373 ? 35.519 -3.411 40.316 1.00 34.74 370 VAL B O 1
ATOM 5703 N N . VAL B 1 374 ? 37.514 -3.501 41.344 1.00 35.03 371 VAL B N 1
ATOM 5704 C CA . VAL B 1 374 ? 38.257 -3.020 40.168 1.00 35.65 371 VAL B CA 1
ATOM 5705 C C . VAL B 1 374 ? 39.413 -3.944 39.778 1.00 36.11 371 VAL B C 1
ATOM 5706 O O . VAL B 1 374 ? 40.390 -4.057 40.515 1.00 36.74 371 VAL B O 1
ATOM 5710 N N . ASN B 1 375 ? 39.323 -4.567 38.603 1.00 36.62 372 ASN B N 1
ATOM 5711 C CA . ASN B 1 375 ? 40.293 -5.582 38.212 1.00 37.57 372 ASN B CA 1
ATOM 5712 C C . ASN B 1 375 ? 40.416 -6.659 39.310 1.00 37.88 372 ASN B C 1
ATOM 5713 O O . ASN B 1 375 ? 41.510 -7.130 39.589 1.00 38.03 372 ASN B O 1
ATOM 5718 N N . GLY B 1 376 ? 39.296 -7.022 39.939 1.00 38.54 373 GLY B N 1
ATOM 5719 C CA . GLY B 1 376 ? 39.272 -8.049 40.986 1.00 39.22 373 GLY B CA 1
ATOM 5720 C C . GLY B 1 376 ? 39.524 -7.580 42.421 1.00 40.13 373 GLY B C 1
ATOM 5721 O O . GLY B 1 376 ? 39.336 -8.349 43.372 1.00 39.89 373 GLY B O 1
ATOM 5722 N N . GLN B 1 377 ? 39.937 -6.325 42.592 1.00 40.53 374 GLN B N 1
ATOM 5723 C CA . GLN B 1 377 ? 40.257 -5.827 43.920 1.00 41.35 374 GLN B CA 1
ATOM 5724 C C . GLN B 1 377 ? 39.066 -5.113 44.576 1.00 41.37 374 GLN B C 1
ATOM 5725 O O . GLN B 1 377 ? 38.665 -4.024 44.144 1.00 40.57 374 GLN B O 1
ATOM 5731 N N . TYR B 1 378 ? 38.494 -5.762 45.594 1.00 41.72 375 TYR B N 1
ATOM 5732 C CA . TYR B 1 378 ? 37.378 -5.211 46.369 1.00 42.40 375 TYR B CA 1
ATOM 5733 C C . TYR B 1 378 ? 37.809 -3.979 47.168 1.00 43.44 375 TYR B C 1
ATOM 5734 O O . TYR B 1 378 ? 38.947 -3.921 47.631 1.00 43.91 375 TYR B O 1
ATOM 5743 N N . GLU B 1 379 ? 36.902 -3.011 47.335 1.00 44.36 376 GLU B N 1
ATOM 5744 C CA . GLU B 1 379 ? 37.196 -1.758 48.037 1.00 45.56 376 GLU B CA 1
ATOM 5745 C C . GLU B 1 379 ? 35.914 -0.993 48.445 1.00 45.97 376 GLU B C 1
ATOM 5746 O O . GLU B 1 379 ? 35.100 -0.574 47.595 1.00 45.51 376 GLU B O 1
ATOM 5752 N N . GLN B 1 380 ? 35.738 -0.846 49.757 1.00 46.60 377 GLN B N 1
ATOM 5753 C CA . GLN B 1 380 ? 34.659 -0.049 50.334 1.00 47.47 377 GLN B CA 1
ATOM 5754 C C . GLN B 1 380 ? 35.013 1.413 50.175 1.00 48.01 377 GLN B C 1
ATOM 5755 O O . GLN B 1 380 ? 36.194 1.772 50.232 1.00 47.59 377 GLN B O 1
ATOM 5761 N N . ASN B 1 381 ? 34.004 2.259 49.981 1.00 48.91 378 ASN B N 1
ATOM 5762 C CA . ASN B 1 381 ? 34.233 3.697 50.121 1.00 50.35 378 ASN B CA 1
ATOM 5763 C C . ASN B 1 381 ? 33.668 4.241 51.435 1.00 50.73 378 ASN B C 1
ATOM 5764 O O . ASN B 1 381 ? 33.462 3.473 52.390 1.00 50.66 378 ASN B O 1
ATOM 5770 N N . ALA C 1 3 ? 35.321 -0.783 -17.472 1.00 44.34 0 ALA C N 1
ATOM 5771 C CA . ALA C 1 3 ? 34.743 0.590 -17.706 1.00 45.03 0 ALA C CA 1
ATOM 5772 C C . ALA C 1 3 ? 33.600 0.873 -16.737 1.00 44.84 0 ALA C C 1
ATOM 5773 O O . ALA C 1 3 ? 32.911 -0.048 -16.284 1.00 45.05 0 ALA C O 1
ATOM 5775 N N . MET C 1 4 ? 33.392 2.143 -16.415 1.00 44.22 1 MET C N 1
ATOM 5776 C CA . MET C 1 4 ? 32.290 2.484 -15.528 1.00 43.64 1 MET C CA 1
ATOM 5777 C C . MET C 1 4 ? 30.989 2.566 -16.284 1.00 42.78 1 MET C C 1
ATOM 5778 O O . MET C 1 4 ? 30.950 2.878 -17.482 1.00 43.18 1 MET C O 1
ATOM 5783 N N . TYR C 1 5 ? 29.923 2.253 -15.566 1.00 41.76 2 TYR C N 1
ATOM 5784 C CA . TYR C 1 5 ? 28.561 2.384 -16.074 1.00 40.44 2 TYR C CA 1
ATOM 5785 C C . TYR C 1 5 ? 27.620 2.707 -14.913 1.00 39.47 2 TYR C C 1
ATOM 5786 O O . TYR C 1 5 ? 28.013 2.578 -13.738 1.00 38.59 2 TYR C O 1
ATOM 5795 N N . ALA C 1 6 ? 26.401 3.132 -15.247 1.00 38.60 3 ALA C N 1
ATOM 5796 C CA . ALA C 1 6 ? 25.423 3.515 -14.239 1.00 38.41 3 ALA C CA 1
ATOM 5797 C C . ALA C 1 6 ? 24.090 2.848 -14.440 1.00 38.36 3 ALA C C 1
ATOM 5798 O O . ALA C 1 6 ? 23.558 2.812 -15.537 1.00 38.52 3 ALA C O 1
ATOM 5800 N N . LEU C 1 7 ? 23.568 2.321 -13.338 1.00 38.55 4 LEU C N 1
ATOM 5801 C CA . LEU C 1 7 ? 22.235 1.755 -13.253 1.00 38.10 4 LEU C CA 1
ATOM 5802 C C . LEU C 1 7 ? 21.274 2.905 -13.013 1.00 37.75 4 LEU C C 1
ATOM 5803 O O . LEU C 1 7 ? 21.549 3.780 -12.191 1.00 37.37 4 LEU C O 1
ATOM 5808 N N . THR C 1 8 ? 20.153 2.905 -13.732 1.00 37.48 5 THR C N 1
ATOM 5809 C CA . THR C 1 8 ? 19.445 4.151 -14.037 1.00 36.80 5 THR C CA 1
ATOM 5810 C C . THR C 1 8 ? 17.956 3.964 -14.220 1.00 36.10 5 THR C C 1
ATOM 5811 O O . THR C 1 8 ? 17.509 2.848 -14.485 1.00 36.35 5 THR C O 1
ATOM 5815 N N . ASN C 1 9 ? 17.181 5.040 -14.081 1.00 35.29 6 ASN C N 1
ATOM 5816 C CA . ASN C 1 9 ? 15.723 4.945 -14.275 1.00 34.61 6 ASN C CA 1
ATOM 5817 C C . ASN C 1 9 ? 15.192 3.759 -13.478 1.00 34.66 6 ASN C C 1
ATOM 5818 O O . ASN C 1 9 ? 14.608 2.828 -14.043 1.00 35.68 6 ASN C O 1
ATOM 5823 N N . CYS C 1 10 ? 15.466 3.772 -12.176 1.00 33.99 7 CYS C N 1
ATOM 5824 C CA . CYS C 1 10 ? 14.975 2.789 -11.216 1.00 33.67 7 CYS C CA 1
ATOM 5825 C C . CYS C 1 10 ? 14.562 3.481 -9.913 1.00 32.84 7 CYS C C 1
ATOM 5826 O O . CYS C 1 10 ? 14.881 4.651 -9.676 1.00 32.75 7 CYS C O 1
ATOM 5829 N N . LYS C 1 11 ? 13.858 2.738 -9.075 1.00 32.63 8 LYS C N 1
ATOM 5830 C CA . LYS C 1 11 ? 13.680 3.066 -7.658 1.00 32.55 8 LYS C CA 1
ATOM 5831 C C . LYS C 1 11 ? 14.762 2.319 -6.868 1.00 31.59 8 LYS C C 1
ATOM 5832 O O . LYS C 1 11 ? 14.899 1.117 -6.982 1.00 32.16 8 LYS C O 1
ATOM 5838 N N . ILE C 1 12 ? 15.550 3.033 -6.088 1.00 31.27 9 ILE C N 1
ATOM 5839 C CA . ILE C 1 12 ? 16.688 2.439 -5.384 1.00 30.47 9 ILE C CA 1
ATOM 5840 C C . ILE C 1 12 ? 16.389 2.224 -3.907 1.00 30.25 9 ILE C C 1
ATOM 5841 O O . ILE C 1 12 ? 15.912 3.115 -3.227 1.00 30.25 9 ILE C O 1
ATOM 5846 N N . TYR C 1 13 ? 16.658 1.018 -3.424 1.00 29.95 10 TYR C N 1
ATOM 5847 C CA . TYR C 1 13 ? 16.470 0.690 -2.028 1.00 28.94 10 TYR C CA 1
ATOM 5848 C C . TYR C 1 13 ? 17.860 0.467 -1.474 1.00 29.46 10 TYR C C 1
ATOM 5849 O O . TYR C 1 13 ? 18.361 -0.649 -1.553 1.00 30.09 10 TYR C O 1
ATOM 5858 N N . THR C 1 14 ? 18.498 1.503 -0.918 1.00 29.44 11 THR C N 1
ATOM 5859 C CA . THR C 1 14 ? 19.885 1.341 -0.422 1.00 29.11 11 THR C CA 1
ATOM 5860 C C . THR C 1 14 ? 20.036 0.516 0.874 1.00 29.85 11 THR C C 1
ATOM 5861 O O . THR C 1 14 ? 21.145 0.051 1.191 1.00 30.58 11 THR C O 1
ATOM 5865 N N . GLY C 1 15 ? 18.944 0.350 1.622 1.00 29.36 12 GLY C N 1
ATOM 5866 C CA . GLY C 1 15 ? 19.018 -0.217 2.956 1.00 29.46 12 GLY C CA 1
ATOM 5867 C C . GLY C 1 15 ? 18.852 0.871 4.006 1.00 29.94 12 GLY C C 1
ATOM 5868 O O . GLY C 1 15 ? 18.483 0.577 5.147 1.00 30.15 12 GLY C O 1
ATOM 5869 N N . ASN C 1 16 ? 19.108 2.124 3.618 1.00 29.50 13 ASN C N 1
ATOM 5870 C CA . ASN C 1 16 ? 18.800 3.283 4.452 1.00 29.32 13 ASN C CA 1
ATOM 5871 C C . ASN C 1 16 ? 17.730 4.192 3.916 1.00 29.51 13 ASN C C 1
ATOM 5872 O O . ASN C 1 16 ? 16.962 4.794 4.664 1.00 30.04 13 ASN C O 1
ATOM 5877 N N . ASP C 1 17 ? 17.681 4.310 2.607 1.00 30.06 14 ASP C N 1
ATOM 5878 C CA . ASP C 1 17 ? 16.770 5.238 1.982 1.00 30.33 14 ASP C CA 1
ATOM 5879 C C . ASP C 1 17 ? 16.201 4.625 0.715 1.00 30.44 14 ASP C C 1
ATOM 5880 O O . ASP C 1 17 ? 16.827 3.751 0.084 1.00 30.55 14 ASP C O 1
ATOM 5885 N N . VAL C 1 18 ? 15.015 5.103 0.360 1.00 30.14 15 VAL C N 1
ATOM 5886 C CA . VAL C 1 18 ? 14.382 4.821 -0.905 1.00 30.33 15 VAL C CA 1
ATOM 5887 C C . VAL C 1 18 ? 14.511 6.051 -1.831 1.00 31.32 15 VAL C C 1
ATOM 5888 O O . VAL C 1 18 ? 13.973 7.127 -1.564 1.00 31.34 15 VAL C O 1
ATOM 5892 N N . LEU C 1 19 ? 15.272 5.903 -2.905 1.00 32.61 16 LEU C N 1
ATOM 5893 C CA . LEU C 1 19 ? 15.610 7.022 -3.779 1.00 33.41 16 LEU C CA 1
ATOM 5894 C C . LEU C 1 19 ? 14.848 6.998 -5.108 1.00 34.36 16 LEU C C 1
ATOM 5895 O O . LEU C 1 19 ? 14.801 5.976 -5.795 1.00 34.86 16 LEU C O 1
ATOM 5900 N N . VAL C 1 20 ? 14.264 8.128 -5.478 1.00 35.54 17 VAL C N 1
ATOM 5901 C CA . VAL C 1 20 ? 13.660 8.322 -6.806 1.00 36.38 17 VAL C CA 1
ATOM 5902 C C . VAL C 1 20 ? 14.595 9.170 -7.687 1.00 36.01 17 VAL C C 1
ATOM 5903 O O . VAL C 1 20 ? 15.449 9.900 -7.172 1.00 35.57 17 VAL C O 1
ATOM 5907 N N . LYS C 1 21 ? 14.490 9.050 -9.010 1.00 36.49 18 LYS C N 1
ATOM 5908 C CA . LYS C 1 21 ? 15.346 9.874 -9.920 1.00 36.09 18 LYS C CA 1
ATOM 5909 C C . LYS C 1 21 ? 16.840 9.907 -9.541 1.00 35.44 18 LYS C C 1
ATOM 5910 O O . LYS C 1 21 ? 17.480 10.957 -9.615 1.00 35.57 18 LYS C O 1
ATOM 5916 N N . HIS C 1 22 ? 17.391 8.774 -9.105 1.00 34.92 19 HIS C N 1
ATOM 5917 C CA . HIS C 1 22 ? 18.854 8.654 -8.854 1.00 34.27 19 HIS C CA 1
ATOM 5918 C C . HIS C 1 22 ? 19.491 7.578 -9.733 1.00 33.58 19 HIS C C 1
ATOM 5919 O O . HIS C 1 22 ? 18.824 6.922 -10.530 1.00 33.16 19 HIS C O 1
ATOM 5926 N N . ALA C 1 23 ? 20.785 7.377 -9.548 1.00 33.11 20 ALA C N 1
ATOM 5927 C CA . ALA C 1 23 ? 21.480 6.330 -10.251 1.00 33.48 20 ALA C CA 1
ATOM 5928 C C . ALA C 1 23 ? 22.553 5.682 -9.367 1.00 33.75 20 ALA C C 1
ATOM 5929 O O . ALA C 1 23 ? 22.997 6.263 -8.390 1.00 34.47 20 ALA C O 1
ATOM 5931 N N . VAL C 1 24 ? 22.967 4.470 -9.698 1.00 33.82 21 VAL C N 1
ATOM 5932 C CA . VAL C 1 24 ? 24.120 3.897 -9.041 1.00 34.44 21 VAL C CA 1
ATOM 5933 C C . VAL C 1 24 ? 25.277 3.743 -10.039 1.00 35.78 21 VAL C C 1
ATOM 5934 O O . VAL C 1 24 ? 25.090 3.198 -11.141 1.00 35.23 21 VAL C O 1
ATOM 5938 N N . ILE C 1 25 ? 26.469 4.206 -9.635 1.00 36.62 22 ILE C N 1
ATOM 5939 C CA . ILE C 1 25 ? 27.686 4.050 -10.441 1.00 37.62 22 ILE C CA 1
ATOM 5940 C C . ILE C 1 25 ? 28.445 2.804 -10.038 1.00 38.46 22 ILE C C 1
ATOM 5941 O O . ILE C 1 25 ? 28.778 2.634 -8.865 1.00 39.58 22 ILE C O 1
ATOM 5946 N N . ILE C 1 26 ? 28.692 1.921 -11.004 1.00 39.24 23 ILE C N 1
ATOM 5947 C CA . ILE C 1 26 ? 29.508 0.729 -10.777 1.00 39.95 23 ILE C CA 1
ATOM 5948 C C . ILE C 1 26 ? 30.865 0.955 -11.402 1.00 40.50 23 ILE C C 1
ATOM 5949 O O . ILE C 1 26 ? 30.975 1.340 -12.586 1.00 40.79 23 ILE C O 1
ATOM 5954 N N . ASN C 1 27 ? 31.899 0.729 -10.602 1.00 40.62 24 ASN C N 1
ATOM 5955 C CA . ASN C 1 27 ? 33.256 0.742 -11.109 1.00 40.67 24 ASN C CA 1
ATOM 5956 C C . ASN C 1 27 ? 33.967 -0.541 -10.771 1.00 40.62 24 ASN C C 1
ATOM 5957 O O . ASN C 1 27 ? 34.392 -0.737 -9.623 1.00 39.98 24 ASN C O 1
ATOM 5962 N N . GLY C 1 28 ? 34.115 -1.394 -11.786 1.00 40.67 25 GLY C N 1
ATOM 5963 C CA . GLY C 1 28 ? 34.711 -2.703 -11.600 1.00 41.48 25 GLY C CA 1
ATOM 5964 C C . GLY C 1 28 ? 33.757 -3.548 -10.777 1.00 42.36 25 GLY C C 1
ATOM 5965 O O . GLY C 1 28 ? 32.700 -3.934 -11.256 1.00 42.40 25 GLY C O 1
ATOM 5966 N N . ASP C 1 29 ? 34.111 -3.796 -9.521 1.00 42.90 26 ASP C N 1
ATOM 5967 C CA . ASP C 1 29 ? 33.327 -4.656 -8.651 1.00 43.02 26 ASP C CA 1
ATOM 5968 C C . ASP C 1 29 ? 32.814 -3.891 -7.423 1.00 43.71 26 ASP C C 1
ATOM 5969 O O . ASP C 1 29 ? 32.279 -4.486 -6.461 1.00 44.16 26 ASP C O 1
ATOM 5974 N N . LYS C 1 30 ? 32.986 -2.571 -7.444 1.00 43.57 27 LYS C N 1
ATOM 5975 C CA . LYS C 1 30 ? 32.565 -1.749 -6.329 1.00 43.17 27 LYS C CA 1
ATOM 5976 C C . LYS C 1 30 ? 31.478 -0.812 -6.791 1.00 43.30 27 LYS C C 1
ATOM 5977 O O . LYS C 1 30 ? 31.463 -0.390 -7.957 1.00 43.10 27 LYS C O 1
ATOM 5983 N N . ILE C 1 31 ? 30.564 -0.503 -5.869 1.00 43.31 28 ILE C N 1
ATOM 5984 C CA . ILE C 1 31 ? 29.656 0.614 -6.017 1.00 43.29 28 ILE C CA 1
ATOM 5985 C C . ILE C 1 31 ? 30.485 1.878 -5.859 1.00 43.81 28 ILE C C 1
ATOM 5986 O O . ILE C 1 31 ? 31.035 2.113 -4.753 1.00 43.49 28 ILE C O 1
ATOM 5991 N N . GLU C 1 32 ? 30.559 2.673 -6.942 1.00 44.21 29 GLU C N 1
ATOM 5992 C CA . GLU C 1 32 ? 31.278 3.982 -6.964 1.00 45.32 29 GLU C CA 1
ATOM 5993 C C . GLU C 1 32 ? 30.605 5.056 -6.129 1.00 44.99 29 GLU C C 1
ATOM 5994 O O . GLU C 1 32 ? 31.251 5.706 -5.315 1.00 45.87 29 GLU C O 1
ATOM 6000 N N . ALA C 1 33 ? 29.316 5.264 -6.378 1.00 44.25 30 ALA C N 1
ATOM 6001 C CA . ALA C 1 33 ? 28.557 6.330 -5.743 1.00 43.50 30 ALA C CA 1
ATOM 6002 C C . ALA C 1 33 ? 27.076 6.122 -6.040 1.00 42.73 30 ALA C C 1
ATOM 6003 O O . ALA C 1 33 ? 26.707 5.388 -6.966 1.00 43.01 30 ALA C O 1
ATOM 6005 N N . VAL C 1 34 ? 26.234 6.755 -5.245 1.00 41.93 31 VAL C N 1
ATOM 6006 C CA . VAL C 1 34 ? 24.802 6.767 -5.482 1.00 41.06 31 VAL C CA 1
ATOM 6007 C C . VAL C 1 34 ? 24.518 8.242 -5.579 1.00 41.24 31 VAL C C 1
ATOM 6008 O O . VAL C 1 34 ? 24.887 8.984 -4.674 1.00 41.75 31 VAL C O 1
ATOM 6012 N N . CYS C 1 35 ? 23.913 8.689 -6.675 1.00 40.90 32 CYS C N 1
ATOM 6013 C CA . CYS C 1 35 ? 23.864 10.109 -6.963 1.00 40.80 32 CYS C CA 1
ATOM 6014 C C . CYS C 1 35 ? 22.663 10.454 -7.824 1.00 40.95 32 CYS C C 1
ATOM 6015 O O . CYS C 1 35 ? 22.104 9.576 -8.463 1.00 40.56 32 CYS C O 1
ATOM 6018 N N . PRO C 1 36 ? 22.249 11.743 -7.837 1.00 41.62 33 PRO C N 1
ATOM 6019 C CA . PRO C 1 36 ? 21.146 12.151 -8.729 1.00 42.02 33 PRO C CA 1
ATOM 6020 C C . PRO C 1 36 ? 21.499 11.936 -10.203 1.00 42.65 33 PRO C C 1
ATOM 6021 O O . PRO C 1 36 ? 22.658 12.069 -10.569 1.00 42.25 33 PRO C O 1
ATOM 6025 N N . ILE C 1 37 ? 20.516 11.581 -11.025 1.00 44.04 34 ILE C N 1
ATOM 6026 C CA . ILE C 1 37 ? 20.801 11.235 -12.416 1.00 45.71 34 ILE C CA 1
ATOM 6027 C C . ILE C 1 37 ? 21.422 12.403 -13.094 1.00 46.81 34 ILE C C 1
ATOM 6028 O O . ILE C 1 37 ? 22.340 12.235 -13.881 1.00 47.81 34 ILE C O 1
ATOM 6033 N N . GLU C 1 38 ? 20.928 13.592 -12.785 1.00 47.88 35 GLU C N 1
ATOM 6034 C CA . GLU C 1 38 ? 21.493 14.829 -13.334 1.00 49.06 35 GLU C CA 1
ATOM 6035 C C . GLU C 1 38 ? 23.017 14.996 -13.076 1.00 48.85 35 GLU C C 1
ATOM 6036 O O . GLU C 1 38 ? 23.682 15.728 -13.812 1.00 49.66 35 GLU C O 1
ATOM 6042 N N . SER C 1 39 ? 23.561 14.312 -12.060 1.00 48.36 36 SER C N 1
ATOM 6043 C CA . SER C 1 39 ? 24.988 14.416 -11.679 1.00 47.71 36 SER C CA 1
ATOM 6044 C C . SER C 1 39 ? 25.925 13.463 -12.406 1.00 47.44 36 SER C C 1
ATOM 6045 O O . SER C 1 39 ? 27.127 13.443 -12.145 1.00 47.15 36 SER C O 1
ATOM 6048 N N . LEU C 1 40 ? 25.367 12.647 -13.287 1.00 47.56 37 LEU C N 1
ATOM 6049 C CA . LEU C 1 40 ? 26.153 11.686 -14.047 1.00 47.54 37 LEU C CA 1
ATOM 6050 C C . LEU C 1 40 ? 26.997 12.398 -15.113 1.00 48.35 37 LEU C C 1
ATOM 6051 O O . LEU C 1 40 ? 26.467 13.248 -15.833 1.00 47.49 37 LEU C O 1
ATOM 6056 N N . PRO C 1 41 ? 28.312 12.054 -15.206 1.00 49.50 38 PRO C N 1
ATOM 6057 C CA . PRO C 1 41 ? 29.160 12.537 -16.294 1.00 50.28 38 PRO C CA 1
ATOM 6058 C C . PRO C 1 41 ? 28.432 12.225 -17.585 1.00 51.26 38 PRO C C 1
ATOM 6059 O O . PRO C 1 41 ? 27.981 11.084 -17.770 1.00 50.89 38 PRO C O 1
ATOM 6063 N N . SER C 1 42 ? 28.301 13.229 -18.457 1.00 52.19 39 SER C N 1
ATOM 6064 C CA . SER C 1 42 ? 27.449 13.101 -19.647 1.00 53.00 39 SER C CA 1
ATOM 6065 C C . SER C 1 42 ? 27.853 11.923 -20.563 1.00 53.43 39 SER C C 1
ATOM 6066 O O . SER C 1 42 ? 26.989 11.306 -21.198 1.00 53.37 39 SER C O 1
ATOM 6069 N N . GLU C 1 43 ? 29.149 11.594 -20.578 1.00 54.05 40 GLU C N 1
ATOM 6070 C CA . GLU C 1 43 ? 29.685 10.506 -21.429 1.00 54.82 40 GLU C CA 1
ATOM 6071 C C . GLU C 1 43 ? 29.773 9.116 -20.733 1.00 54.62 40 GLU C C 1
ATOM 6072 O O . GLU C 1 43 ? 30.517 8.232 -21.177 1.00 54.28 40 GLU C O 1
ATOM 6078 N N . MET C 1 44 ? 29.024 8.919 -19.646 1.00 54.47 41 MET C N 1
ATOM 6079 C CA . MET C 1 44 ? 29.042 7.615 -18.972 1.00 53.85 41 MET C CA 1
ATOM 6080 C C . MET C 1 44 ? 27.963 6.679 -19.476 1.00 53.71 41 MET C C 1
ATOM 6081 O O . MET C 1 44 ? 26.831 7.079 -19.731 1.00 53.47 41 MET C O 1
ATOM 6086 N N . ASN C 1 45 ? 28.353 5.419 -19.600 1.00 53.75 42 ASN C N 1
ATOM 6087 C CA . ASN C 1 45 ? 27.480 4.338 -19.993 1.00 53.70 42 ASN C CA 1
ATOM 6088 C C . ASN C 1 45 ? 26.377 4.112 -18.955 1.00 53.17 42 ASN C C 1
ATOM 6089 O O . ASN C 1 45 ? 26.646 4.005 -17.764 1.00 52.82 42 ASN C O 1
ATOM 6094 N N . VAL C 1 46 ? 25.131 4.063 -19.412 1.00 52.58 43 VAL C N 1
ATOM 6095 C CA . VAL C 1 46 ? 24.002 3.901 -18.517 1.00 51.69 43 VAL C CA 1
ATOM 6096 C C . VAL C 1 46 ? 23.210 2.677 -18.946 1.00 51.20 43 VAL C C 1
ATOM 6097 O O . VAL C 1 46 ? 23.046 2.431 -20.143 1.00 51.28 43 VAL C O 1
ATOM 6101 N N . VAL C 1 47 ? 22.742 1.910 -17.964 1.00 50.05 44 VAL C N 1
ATOM 6102 C CA . VAL C 1 47 ? 21.810 0.822 -18.196 1.00 48.56 44 VAL C CA 1
ATOM 6103 C C . VAL C 1 47 ? 20.459 1.231 -17.661 1.00 47.44 44 VAL C C 1
ATOM 6104 O O . VAL C 1 47 ? 20.236 1.228 -16.441 1.00 47.25 44 VAL C O 1
ATOM 6108 N N . ASP C 1 48 ? 19.575 1.588 -18.586 1.00 46.01 45 ASP C N 1
ATOM 6109 C CA . ASP C 1 48 ? 18.202 1.964 -18.279 1.00 45.14 45 ASP C CA 1
ATOM 6110 C C . ASP C 1 48 ? 17.398 0.772 -17.759 1.00 44.31 45 ASP C C 1
ATOM 6111 O O . ASP C 1 48 ? 17.047 -0.107 -18.532 1.00 44.89 45 ASP C O 1
ATOM 6116 N N . LEU C 1 49 ? 17.099 0.750 -16.460 1.00 43.25 46 LEU C N 1
ATOM 6117 C CA . LEU C 1 49 ? 16.368 -0.385 -15.835 1.00 42.04 46 LEU C CA 1
ATOM 6118 C C . LEU C 1 49 ? 14.854 -0.293 -15.906 1.00 41.74 46 LEU C C 1
ATOM 6119 O O . LEU C 1 49 ? 14.177 -1.086 -15.268 1.00 41.55 46 LEU C O 1
ATOM 6124 N N . ASN C 1 50 ? 14.331 0.677 -16.656 1.00 41.70 47 ASN C N 1
ATOM 6125 C CA . ASN C 1 50 ? 12.907 0.717 -17.018 1.00 42.31 47 ASN C CA 1
ATOM 6126 C C . ASN C 1 50 ? 11.924 0.828 -15.837 1.00 41.95 47 ASN C C 1
ATOM 6127 O O . ASN C 1 50 ? 10.812 0.279 -15.868 1.00 41.88 47 ASN C O 1
ATOM 6132 N N . GLY C 1 51 ? 12.334 1.550 -14.803 1.00 41.00 48 GLY C N 1
ATOM 6133 C CA . GLY C 1 51 ? 11.477 1.746 -13.649 1.00 40.42 48 GLY C CA 1
ATOM 6134 C C . GLY C 1 51 ? 11.366 0.581 -12.673 1.00 39.67 48 GLY C C 1
ATOM 6135 O O . GLY C 1 51 ? 10.509 0.597 -11.804 1.00 39.58 48 GLY C O 1
ATOM 6136 N N . ALA C 1 52 ? 12.224 -0.429 -12.826 1.00 38.77 49 ALA C N 1
ATOM 6137 C CA . ALA C 1 52 ? 12.366 -1.520 -11.849 1.00 36.89 49 ALA C CA 1
ATOM 6138 C C . ALA C 1 52 ? 12.863 -1.022 -10.495 1.00 35.59 49 ALA C C 1
ATOM 6139 O O . ALA C 1 52 ? 13.345 0.111 -10.368 1.00 35.76 49 ALA C O 1
ATOM 6141 N N . ASN C 1 53 ? 12.754 -1.888 -9.495 1.00 33.91 50 ASN C N 1
ATOM 6142 C CA . ASN C 1 53 ? 13.328 -1.634 -8.176 1.00 32.35 50 ASN C CA 1
ATOM 6143 C C . ASN C 1 53 ? 14.762 -2.131 -8.158 1.00 31.82 50 ASN C C 1
ATOM 6144 O O . ASN C 1 53 ? 15.048 -3.213 -8.717 1.00 31.39 50 ASN C O 1
ATOM 6149 N N . LEU C 1 54 ? 15.657 -1.350 -7.538 1.00 30.52 51 LEU C N 1
ATOM 6150 C CA . LEU C 1 54 ? 17.043 -1.762 -7.382 1.00 29.88 51 LEU C CA 1
ATOM 6151 C C . LEU C 1 54 ? 17.415 -1.962 -5.929 1.00 30.64 51 LEU C C 1
ATOM 6152 O O . LEU C 1 54 ? 17.138 -1.116 -5.091 1.00 31.63 51 LEU C O 1
ATOM 6157 N N . SER C 1 55 ? 18.074 -3.064 -5.617 1.00 30.72 52 SER C N 1
ATOM 6158 C CA . SER C 1 55 ? 18.369 -3.327 -4.215 1.00 31.20 52 SER C CA 1
ATOM 6159 C C . SER C 1 55 ? 19.600 -4.207 -4.101 1.00 30.65 52 SER C C 1
ATOM 6160 O O . SER C 1 55 ? 20.005 -4.823 -5.093 1.00 30.72 52 SER C O 1
ATOM 6163 N N . PRO C 1 56 ? 20.194 -4.280 -2.890 1.00 30.21 53 PRO C N 1
ATOM 6164 C CA . PRO C 1 56 ? 21.350 -5.193 -2.735 1.00 29.86 53 PRO C CA 1
ATOM 6165 C C . PRO C 1 56 ? 20.886 -6.593 -3.058 1.00 30.12 53 PRO C C 1
ATOM 6166 O O . PRO C 1 56 ? 19.714 -6.904 -2.854 1.00 30.77 53 PRO C O 1
ATOM 6170 N N . GLY C 1 57 ? 21.772 -7.435 -3.564 1.00 30.95 54 GLY C N 1
ATOM 6171 C CA . GLY C 1 57 ? 21.402 -8.825 -3.830 1.00 30.83 54 GLY C CA 1
ATOM 6172 C C . GLY C 1 57 ? 21.039 -9.562 -2.561 1.00 30.37 54 GLY C C 1
ATOM 6173 O O . GLY C 1 57 ? 21.546 -9.252 -1.472 1.00 30.54 54 GLY C O 1
ATOM 6174 N N . PHE C 1 58 ? 20.167 -10.546 -2.691 1.00 30.37 55 PHE C N 1
ATOM 6175 C CA . PHE C 1 58 ? 19.658 -11.244 -1.509 1.00 30.45 55 PHE C CA 1
ATOM 6176 C C . PHE C 1 58 ? 20.648 -12.281 -1.002 1.00 30.87 55 PHE C C 1
ATOM 6177 O O . PHE C 1 58 ? 21.184 -13.073 -1.771 1.00 31.92 55 PHE C O 1
ATOM 6185 N N . ILE C 1 59 ? 20.841 -12.291 0.305 1.00 31.16 56 ILE C N 1
ATOM 6186 C CA . ILE C 1 59 ? 21.752 -13.205 0.951 1.00 31.21 56 ILE C CA 1
ATOM 6187 C C . ILE C 1 59 ? 20.955 -14.289 1.655 1.00 31.61 56 ILE C C 1
ATOM 6188 O O . ILE C 1 59 ? 20.315 -14.049 2.682 1.00 31.46 56 ILE C O 1
ATOM 6193 N N . ASP C 1 60 ? 21.006 -15.492 1.094 1.00 31.46 57 ASP C N 1
ATOM 6194 C CA . ASP C 1 60 ? 20.322 -16.647 1.674 1.00 31.20 57 ASP C CA 1
ATOM 6195 C C . ASP C 1 60 ? 21.242 -17.461 2.604 1.00 30.40 57 ASP C C 1
ATOM 6196 O O . ASP C 1 60 ? 22.229 -18.028 2.170 1.00 30.21 57 ASP C O 1
ATOM 6201 N N . LEU C 1 61 ? 20.897 -17.524 3.883 1.00 30.24 58 LEU C N 1
ATOM 6202 C CA . LEU C 1 61 ? 21.775 -18.145 4.880 1.00 29.88 58 LEU C CA 1
ATOM 6203 C C . LEU C 1 61 ? 21.497 -19.618 5.147 1.00 29.59 58 LEU C C 1
ATOM 6204 O O . LEU C 1 61 ? 22.098 -20.233 6.003 1.00 28.56 58 LEU C O 1
ATOM 6209 N N . GLN C 1 62 ? 20.561 -20.182 4.408 1.00 30.49 59 GLN C N 1
ATOM 6210 C CA . GLN C 1 62 ? 20.233 -21.591 4.571 1.00 30.87 59 GLN C CA 1
ATOM 6211 C C . GLN C 1 62 ? 19.718 -22.068 3.243 1.00 30.98 59 GLN C C 1
ATOM 6212 O O . GLN C 1 62 ? 18.608 -21.694 2.815 1.00 30.82 59 GLN C O 1
ATOM 6218 N N . LEU C 1 63 ? 20.552 -22.881 2.597 1.00 30.62 60 LEU C N 1
ATOM 6219 C CA . LEU C 1 63 ? 20.272 -23.402 1.276 1.00 30.47 60 LEU C CA 1
ATOM 6220 C C . LEU C 1 63 ? 20.907 -24.795 1.171 1.00 30.72 60 LEU C C 1
ATOM 6221 O O . LEU C 1 63 ? 22.133 -24.896 1.168 1.00 30.49 60 LEU C O 1
ATOM 6226 N N . ASN C 1 64 ? 20.067 -25.844 1.116 1.00 30.96 61 ASN C N 1
ATOM 6227 C CA . ASN C 1 64 ? 20.526 -27.244 1.049 1.00 31.77 61 ASN C CA 1
ATOM 6228 C C . ASN C 1 64 ? 20.748 -27.720 -0.396 1.00 32.64 61 ASN C C 1
ATOM 6229 O O . ASN C 1 64 ? 21.401 -28.739 -0.633 1.00 32.55 61 ASN C O 1
ATOM 6234 N N . GLY C 1 65 ? 20.152 -26.990 -1.340 1.00 33.47 62 GLY C N 1
ATOM 6235 C CA . GLY C 1 65 ? 20.276 -27.248 -2.753 1.00 33.87 62 GLY C CA 1
ATOM 6236 C C . GLY C 1 65 ? 19.197 -26.521 -3.518 1.00 34.62 62 GLY C C 1
ATOM 6237 O O . GLY C 1 65 ? 18.233 -26.040 -2.937 1.00 35.04 62 GLY C O 1
ATOM 6238 N N . CYS C 1 66 ? 19.345 -26.444 -4.830 1.00 34.85 63 CYS C N 1
ATOM 6239 C CA . CYS C 1 66 ? 18.322 -25.826 -5.658 1.00 35.53 63 CYS C CA 1
ATOM 6240 C C . CYS C 1 66 ? 18.675 -26.051 -7.129 1.00 35.92 63 CYS C C 1
ATOM 6241 O O . CYS C 1 66 ? 19.640 -26.757 -7.420 1.00 36.27 63 CYS C O 1
ATOM 6244 N N . GLY C 1 67 ? 17.899 -25.471 -8.049 1.00 36.28 64 GLY C N 1
ATOM 6245 C CA . GLY C 1 67 ? 18.135 -25.648 -9.481 1.00 36.83 64 GLY C CA 1
ATOM 6246 C C . GLY C 1 67 ? 18.465 -27.094 -9.839 1.00 37.52 64 GLY C C 1
ATOM 6247 O O . GLY C 1 67 ? 19.357 -27.352 -10.655 1.00 37.43 64 GLY C O 1
ATOM 6248 N N . GLY C 1 68 ? 17.770 -28.034 -9.193 1.00 37.86 65 GLY C N 1
ATOM 6249 C CA . GLY C 1 68 ? 17.863 -29.450 -9.542 1.00 38.87 65 GLY C CA 1
ATOM 6250 C C . GLY C 1 68 ? 18.737 -30.361 -8.685 1.00 39.17 65 GLY C C 1
ATOM 6251 O O . GLY C 1 68 ? 18.507 -31.578 -8.635 1.00 39.99 65 GLY C O 1
ATOM 6252 N N . VAL C 1 69 ? 19.725 -29.790 -8.007 1.00 38.84 66 VAL C N 1
ATOM 6253 C CA . VAL C 1 69 ? 20.692 -30.575 -7.250 1.00 38.16 66 VAL C CA 1
ATOM 6254 C C . VAL C 1 69 ? 20.586 -30.304 -5.773 1.00 38.48 66 VAL C C 1
ATOM 6255 O O . VAL C 1 69 ? 20.275 -29.193 -5.366 1.00 38.86 66 VAL C O 1
ATOM 6259 N N . MET C 1 70 ? 20.880 -31.324 -4.982 1.00 38.36 67 MET C N 1
ATOM 6260 C CA . MET C 1 70 ? 21.117 -31.182 -3.557 1.00 38.20 67 MET C CA 1
ATOM 6261 C C . MET C 1 70 ? 22.618 -31.192 -3.309 1.00 37.97 67 MET C C 1
ATOM 6262 O O . MET C 1 70 ? 23.347 -32.004 -3.901 1.00 38.44 67 MET C O 1
ATOM 6267 N N . PHE C 1 71 ? 23.064 -30.326 -2.409 1.00 37.31 68 PHE C N 1
ATOM 6268 C CA . PHE C 1 71 ? 24.450 -30.288 -1.975 1.00 37.25 68 PHE C CA 1
ATOM 6269 C C . PHE C 1 71 ? 24.964 -31.568 -1.294 1.00 37.95 68 PHE C C 1
ATOM 6270 O O . PHE C 1 71 ? 26.106 -31.973 -1.533 1.00 38.67 68 PHE C O 1
ATOM 6278 N N . ASN C 1 72 ? 24.149 -32.203 -0.454 1.00 38.29 69 ASN C N 1
ATOM 6279 C CA . ASN C 1 72 ? 24.550 -33.458 0.194 1.00 38.58 69 ASN C CA 1
ATOM 6280 C C . ASN C 1 72 ? 24.688 -34.602 -0.769 1.00 39.35 69 ASN C C 1
ATOM 6281 O O . ASN C 1 72 ? 25.245 -35.649 -0.418 1.00 39.56 69 ASN C O 1
ATOM 6286 N N . ASP C 1 73 ? 24.152 -34.422 -1.976 1.00 39.93 70 ASP C N 1
ATOM 6287 C CA . ASP C 1 73 ? 24.173 -35.488 -2.973 1.00 40.19 70 ASP C CA 1
ATOM 6288 C C . ASP C 1 73 ? 25.453 -35.472 -3.766 1.00 39.71 70 ASP C C 1
ATOM 6289 O O . ASP C 1 73 ? 26.005 -36.510 -4.053 1.00 40.15 70 ASP C O 1
ATOM 6294 N N . GLU C 1 74 ? 25.911 -34.282 -4.117 1.00 39.39 71 GLU C N 1
ATOM 6295 C CA . GLU C 1 74 ? 27.108 -34.114 -4.902 1.00 39.24 71 GLU C CA 1
ATOM 6296 C C . GLU C 1 74 ? 27.887 -33.004 -4.235 1.00 38.25 71 GLU C C 1
ATOM 6297 O O . GLU C 1 74 ? 27.635 -31.828 -4.474 1.00 37.72 71 GLU C O 1
ATOM 6303 N N . ILE C 1 75 ? 28.817 -33.398 -3.374 1.00 37.35 72 ILE C N 1
ATOM 6304 C CA . ILE C 1 75 ? 29.498 -32.482 -2.465 1.00 36.59 72 ILE C CA 1
ATOM 6305 C C . ILE C 1 75 ? 30.742 -31.905 -3.143 1.00 37.06 72 ILE C C 1
ATOM 6306 O O . ILE C 1 75 ? 31.870 -32.231 -2.775 1.00 37.48 72 ILE C O 1
ATOM 6311 N N . THR C 1 76 ? 30.515 -31.038 -4.129 1.00 37.22 73 THR C N 1
ATOM 6312 C CA . THR C 1 76 ? 31.564 -30.539 -5.015 1.00 37.21 73 THR C CA 1
ATOM 6313 C C . THR C 1 76 ? 31.455 -29.033 -5.266 1.00 37.64 73 THR C C 1
ATOM 6314 O O . THR C 1 76 ? 30.363 -28.440 -5.170 1.00 37.73 73 THR C O 1
ATOM 6318 N N . ALA C 1 77 ? 32.577 -28.418 -5.617 1.00 37.41 74 ALA C N 1
ATOM 6319 C CA . ALA C 1 77 ? 32.553 -27.029 -6.036 1.00 37.63 74 ALA C CA 1
ATOM 6320 C C . ALA C 1 77 ? 31.615 -26.828 -7.226 1.00 38.10 74 ALA C C 1
ATOM 6321 O O . ALA C 1 77 ? 31.103 -25.718 -7.431 1.00 38.38 74 ALA C O 1
ATOM 6323 N N . GLU C 1 78 ? 31.371 -27.904 -7.977 1.00 38.73 75 GLU C N 1
ATOM 6324 C CA . GLU C 1 78 ? 30.456 -27.912 -9.137 1.00 39.81 75 GLU C CA 1
ATOM 6325 C C . GLU C 1 78 ? 28.983 -27.769 -8.766 1.00 39.14 75 GLU C C 1
ATOM 6326 O O . GLU C 1 78 ? 28.192 -27.129 -9.468 1.00 39.01 75 GLU C O 1
ATOM 6332 N N . THR C 1 79 ? 28.614 -28.385 -7.658 1.00 38.75 76 THR C N 1
ATOM 6333 C CA . THR C 1 79 ? 27.265 -28.266 -7.171 1.00 38.11 76 THR C CA 1
ATOM 6334 C C . THR C 1 79 ? 27.014 -26.845 -6.693 1.00 37.30 76 THR C C 1
ATOM 6335 O O . THR C 1 79 ? 26.066 -26.215 -7.149 1.00 37.74 76 THR C O 1
ATOM 6339 N N . ILE C 1 80 ? 27.880 -26.337 -5.822 1.00 36.30 77 ILE C N 1
ATOM 6340 C CA . ILE C 1 80 ? 27.798 -24.940 -5.334 1.00 35.47 77 ILE C CA 1
ATOM 6341 C C . ILE C 1 80 ? 27.513 -23.918 -6.464 1.00 36.21 77 ILE C C 1
ATOM 6342 O O . ILE C 1 80 ? 26.654 -23.037 -6.302 1.00 37.05 77 ILE C O 1
ATOM 6347 N N . ASP C 1 81 ? 28.210 -24.085 -7.591 1.00 35.95 78 ASP C N 1
ATOM 6348 C CA . ASP C 1 81 ? 28.060 -23.314 -8.829 1.00 35.99 78 ASP C CA 1
ATOM 6349 C C . ASP C 1 81 ? 26.714 -23.493 -9.566 1.00 35.91 78 ASP C C 1
ATOM 6350 O O . ASP C 1 81 ? 26.179 -22.527 -10.095 1.00 35.75 78 ASP C O 1
ATOM 6355 N N . THR C 1 82 ? 26.181 -24.717 -9.637 1.00 35.90 79 THR C N 1
ATOM 6356 C CA . THR C 1 82 ? 24.813 -24.925 -10.131 1.00 35.77 79 THR C CA 1
ATOM 6357 C C . THR C 1 82 ? 23.810 -24.128 -9.260 1.00 36.16 79 THR C C 1
ATOM 6358 O O . THR C 1 82 ? 22.841 -23.563 -9.784 1.00 36.65 79 THR C O 1
ATOM 6362 N N . MET C 1 83 ? 24.038 -24.088 -7.945 1.00 35.57 80 MET C N 1
ATOM 6363 C CA . MET C 1 83 ? 23.128 -23.375 -7.041 1.00 35.98 80 MET C CA 1
ATOM 6364 C C . MET C 1 83 ? 23.196 -21.891 -7.268 1.00 35.37 80 MET C C 1
ATOM 6365 O O . MET C 1 83 ? 22.165 -21.251 -7.465 1.00 34.97 80 MET C O 1
ATOM 6370 N N . HIS C 1 84 ? 24.413 -21.353 -7.218 1.00 34.95 81 HIS C N 1
ATOM 6371 C CA . HIS C 1 84 ? 24.637 -19.964 -7.525 1.00 34.84 81 HIS C CA 1
ATOM 6372 C C . HIS C 1 84 ? 23.916 -19.517 -8.796 1.00 34.94 81 HIS C C 1
ATOM 6373 O O . HIS C 1 84 ? 23.139 -18.554 -8.761 1.00 35.17 81 HIS C O 1
ATOM 6380 N N . LYS C 1 85 ? 24.142 -20.223 -9.901 1.00 34.89 82 LYS C N 1
ATOM 6381 C CA . LYS C 1 85 ? 23.486 -19.882 -11.174 1.00 35.38 82 LYS C CA 1
ATOM 6382 C C . LYS C 1 85 ? 21.952 -19.941 -11.095 1.00 34.82 82 LYS C C 1
ATOM 6383 O O . LYS C 1 85 ? 21.272 -19.152 -11.762 1.00 34.89 82 LYS C O 1
ATOM 6389 N N . ALA C 1 86 ? 21.409 -20.877 -10.323 1.00 33.89 83 ALA C N 1
ATOM 6390 C CA . ALA C 1 86 ? 19.965 -20.892 -10.121 1.00 34.05 83 ALA C CA 1
ATOM 6391 C C . ALA C 1 86 ? 19.504 -19.755 -9.175 1.00 34.24 83 ALA C C 1
ATOM 6392 O O . ALA C 1 86 ? 18.513 -19.062 -9.473 1.00 34.25 83 ALA C O 1
ATOM 6394 N N . ASN C 1 87 ? 20.245 -19.550 -8.073 1.00 34.23 84 ASN C N 1
ATOM 6395 C CA . ASN C 1 87 ? 20.067 -18.387 -7.179 1.00 34.37 84 ASN C CA 1
ATOM 6396 C C . ASN C 1 87 ? 19.859 -17.075 -7.929 1.00 34.45 84 ASN C C 1
ATOM 6397 O O . ASN C 1 87 ? 18.920 -16.320 -7.628 1.00 35.05 84 ASN C O 1
ATOM 6402 N N . LEU C 1 88 ? 20.724 -16.807 -8.906 1.00 33.54 85 LEU C N 1
ATOM 6403 C CA . LEU C 1 88 ? 20.643 -15.571 -9.658 1.00 33.78 85 LEU C CA 1
ATOM 6404 C C . LEU C 1 88 ? 19.300 -15.381 -10.317 1.00 34.42 85 LEU C C 1
ATOM 6405 O O . LEU C 1 88 ? 18.889 -14.248 -10.583 1.00 35.24 85 LEU C O 1
ATOM 6410 N N . LYS C 1 89 ? 18.601 -16.475 -10.589 1.00 34.56 86 LYS C N 1
ATOM 6411 C CA . LYS C 1 89 ? 17.316 -16.331 -11.242 1.00 34.79 86 LYS C CA 1
ATOM 6412 C C . LYS C 1 89 ? 16.240 -15.782 -10.302 1.00 34.45 86 LYS C C 1
ATOM 6413 O O . LYS C 1 89 ? 15.214 -15.262 -10.756 1.00 34.67 86 LYS C O 1
ATOM 6419 N N . SER C 1 90 ? 16.490 -15.842 -8.998 1.00 33.70 87 SER C N 1
ATOM 6420 C CA . SER C 1 90 ? 15.481 -15.398 -8.045 1.00 33.04 87 SER C CA 1
ATOM 6421 C C . SER C 1 90 ? 16.061 -14.352 -7.094 1.00 32.42 87 SER C C 1
ATOM 6422 O O . SER C 1 90 ? 15.609 -14.217 -5.941 1.00 31.64 87 SER C O 1
ATOM 6425 N N . GLY C 1 91 ? 17.063 -13.623 -7.613 1.00 31.72 88 GLY C N 1
ATOM 6426 C CA . GLY C 1 91 ? 17.688 -12.473 -6.947 1.00 30.31 88 GLY C CA 1
ATOM 6427 C C . GLY C 1 91 ? 18.724 -12.765 -5.878 1.00 30.14 88 GLY C C 1
ATOM 6428 O O . GLY C 1 91 ? 19.281 -11.845 -5.272 1.00 29.54 88 GLY C O 1
ATOM 6429 N N . CYS C 1 92 ? 18.997 -14.040 -5.625 1.00 29.99 89 CYS C N 1
ATOM 6430 C CA . CYS C 1 92 ? 19.930 -14.361 -4.562 1.00 30.40 89 CYS C CA 1
ATOM 6431 C C . CYS C 1 92 ? 21.393 -14.375 -5.070 1.00 30.53 89 CYS C C 1
ATOM 6432 O O . CYS C 1 92 ? 21.784 -15.206 -5.900 1.00 30.35 89 CYS C O 1
ATOM 6435 N N . THR C 1 93 ? 22.206 -13.460 -4.565 1.00 30.67 90 THR C N 1
ATOM 6436 C CA . THR C 1 93 ? 23.555 -13.291 -5.128 1.00 30.46 90 THR C CA 1
ATOM 6437 C C . THR C 1 93 ? 24.647 -13.820 -4.203 1.00 30.47 90 THR C C 1
ATOM 6438 O O . THR C 1 93 ? 25.791 -13.963 -4.604 1.00 30.06 90 THR C O 1
ATOM 6442 N N . SER C 1 94 ? 24.304 -14.076 -2.952 1.00 30.15 91 SER C N 1
ATOM 6443 C CA . SER C 1 94 ? 25.224 -14.775 -2.078 1.00 30.26 91 SER C CA 1
ATOM 6444 C C . SER C 1 94 ? 24.435 -15.790 -1.269 1.00 30.50 91 SER C C 1
ATOM 6445 O O . SER C 1 94 ? 23.188 -15.681 -1.170 1.00 31.65 91 SER C O 1
ATOM 6448 N N . PHE C 1 95 ? 25.119 -16.794 -0.724 1.00 29.91 92 PHE C N 1
ATOM 6449 C CA . PHE C 1 95 ? 24.449 -17.830 0.071 1.00 29.31 92 PHE C CA 1
ATOM 6450 C C . PHE C 1 95 ? 25.435 -18.630 0.871 1.00 28.98 92 PHE C C 1
ATOM 6451 O O . PHE C 1 95 ? 26.639 -18.504 0.662 1.00 28.92 92 PHE C O 1
ATOM 6459 N N . LEU C 1 96 ? 24.905 -19.441 1.790 1.00 28.87 93 LEU C N 1
ATOM 6460 C CA . LEU C 1 96 ? 25.674 -20.449 2.500 1.00 28.95 93 LEU C CA 1
ATOM 6461 C C . LEU C 1 96 ? 25.265 -21.825 1.993 1.00 29.84 93 LEU C C 1
ATOM 6462 O O . LEU C 1 96 ? 24.130 -22.274 2.251 1.00 29.61 93 LEU C O 1
ATOM 6467 N N . PRO C 1 97 ? 26.169 -22.487 1.229 1.00 30.50 94 PRO C N 1
ATOM 6468 C CA . PRO C 1 97 ? 25.946 -23.871 0.857 1.00 30.71 94 PRO C CA 1
ATOM 6469 C C . PRO C 1 97 ? 25.763 -24.611 2.150 1.00 30.79 94 PRO C C 1
ATOM 6470 O O . PRO C 1 97 ? 26.627 -24.516 3.045 1.00 31.30 94 PRO C O 1
ATOM 6474 N N . THR C 1 98 ? 24.636 -25.293 2.277 1.00 30.30 95 THR C N 1
ATOM 6475 C CA . THR C 1 98 ? 24.277 -25.883 3.550 1.00 30.45 95 THR C CA 1
ATOM 6476 C C . THR C 1 98 ? 24.344 -27.388 3.413 1.00 31.02 95 THR C C 1
ATOM 6477 O O . THR C 1 98 ? 23.640 -27.973 2.572 1.00 30.27 95 THR C O 1
ATOM 6481 N N . LEU C 1 99 ? 25.231 -27.992 4.218 1.00 31.52 96 LEU C N 1
ATOM 6482 C CA . LEU C 1 99 ? 25.377 -29.451 4.325 1.00 32.34 96 LEU C CA 1
ATOM 6483 C C . LEU C 1 99 ? 24.634 -29.927 5.567 1.00 32.62 96 LEU C C 1
ATOM 6484 O O . LEU C 1 99 ? 24.970 -29.500 6.686 1.00 33.10 96 LEU C O 1
ATOM 6489 N N . ILE C 1 100 ? 23.656 -30.812 5.389 1.00 32.78 97 ILE C N 1
ATOM 6490 C CA . ILE C 1 100 ? 22.963 -31.390 6.556 1.00 33.74 97 ILE C CA 1
ATOM 6491 C C . ILE C 1 100 ? 23.723 -32.546 7.173 1.00 33.59 97 ILE C C 1
ATOM 6492 O O . ILE C 1 100 ? 24.668 -33.037 6.590 1.00 33.76 97 ILE C O 1
ATOM 6497 N N . THR C 1 101 ? 23.305 -32.959 8.365 1.00 34.58 98 THR C N 1
ATOM 6498 C CA . THR C 1 101 ? 24.100 -33.872 9.203 1.00 35.10 98 THR C CA 1
ATOM 6499 C C . THR C 1 101 ? 24.540 -35.098 8.413 1.00 35.80 98 THR C C 1
ATOM 6500 O O . THR C 1 101 ? 23.739 -35.721 7.733 1.00 35.25 98 THR C O 1
ATOM 6504 N N . SER C 1 102 ? 25.827 -35.412 8.487 1.00 37.25 99 SER C N 1
ATOM 6505 C CA . SER C 1 102 ? 26.388 -36.523 7.736 1.00 38.05 99 SER C CA 1
ATOM 6506 C C . SER C 1 102 ? 27.624 -37.040 8.452 1.00 38.58 99 SER C C 1
ATOM 6507 O O . SER C 1 102 ? 27.769 -36.845 9.662 1.00 38.39 99 SER C O 1
ATOM 6510 N N . SER C 1 103 ? 28.493 -37.721 7.707 1.00 39.41 100 SER C N 1
ATOM 6511 C CA . SER C 1 103 ? 29.692 -38.338 8.270 1.00 39.99 100 SER C CA 1
ATOM 6512 C C . SER C 1 103 ? 30.811 -37.306 8.339 1.00 40.28 100 SER C C 1
ATOM 6513 O O . SER C 1 103 ? 30.795 -36.322 7.606 1.00 40.21 100 SER C O 1
ATOM 6516 N N . ASP C 1 104 ? 31.793 -37.540 9.197 1.00 40.94 101 ASP C N 1
ATOM 6517 C CA . ASP C 1 104 ? 33.016 -36.735 9.151 1.00 41.86 101 ASP C CA 1
ATOM 6518 C C . ASP C 1 104 ? 33.544 -36.619 7.724 1.00 41.87 101 ASP C C 1
ATOM 6519 O O . ASP C 1 104 ? 33.848 -35.505 7.263 1.00 41.70 101 ASP C O 1
ATOM 6524 N N . GLU C 1 105 ? 33.615 -37.755 7.022 1.00 42.12 102 GLU C N 1
ATOM 6525 C CA . GLU C 1 105 ? 34.204 -37.791 5.677 1.00 42.46 102 GLU C CA 1
ATOM 6526 C C . GLU C 1 105 ? 33.486 -36.784 4.776 1.00 40.84 102 GLU C C 1
ATOM 6527 O O . GLU C 1 105 ? 34.125 -35.998 4.073 1.00 40.64 102 GLU C O 1
ATOM 6533 N N . ASN C 1 106 ? 32.158 -36.799 4.811 1.00 39.71 103 ASN C N 1
ATOM 6534 C CA . ASN C 1 106 ? 31.381 -35.822 4.036 1.00 38.41 103 ASN C CA 1
ATOM 6535 C C . ASN C 1 106 ? 31.594 -34.363 4.427 1.00 37.78 103 ASN C C 1
ATOM 6536 O O . ASN C 1 106 ? 31.575 -33.468 3.563 1.00 37.35 103 ASN C O 1
ATOM 6541 N N . MET C 1 107 ? 31.816 -34.122 5.717 1.00 37.11 104 MET C N 1
ATOM 6542 C CA . MET C 1 107 ? 32.085 -32.772 6.188 1.00 37.08 104 MET C CA 1
ATOM 6543 C C . MET C 1 107 ? 33.411 -32.293 5.627 1.00 36.92 104 MET C C 1
ATOM 6544 O O . MET C 1 107 ? 33.535 -31.165 5.165 1.00 36.04 104 MET C O 1
ATOM 6549 N N . ARG C 1 108 ? 34.386 -33.191 5.600 1.00 37.71 105 ARG C N 1
ATOM 6550 C CA . ARG C 1 108 ? 35.670 -32.871 4.992 1.00 38.50 105 ARG C CA 1
ATOM 6551 C C . ARG C 1 108 ? 35.559 -32.541 3.514 1.00 38.48 105 ARG C C 1
ATOM 6552 O O . ARG C 1 108 ? 36.207 -31.577 3.030 1.00 38.51 105 ARG C O 1
ATOM 6560 N N . GLN C 1 109 ? 34.744 -33.315 2.803 1.00 38.14 106 GLN C N 1
ATOM 6561 C CA . GLN C 1 109 ? 34.481 -33.016 1.404 1.00 39.11 106 GLN C CA 1
ATOM 6562 C C . GLN C 1 109 ? 33.803 -31.662 1.272 1.00 39.43 106 GLN C C 1
ATOM 6563 O O . GLN C 1 109 ? 34.126 -30.890 0.361 1.00 40.34 106 GLN C O 1
ATOM 6569 N N . ALA C 1 110 ? 32.891 -31.353 2.192 1.00 39.42 107 ALA C N 1
ATOM 6570 C CA . ALA C 1 110 ? 32.143 -30.097 2.122 1.00 39.38 107 ALA C CA 1
ATOM 6571 C C . ALA C 1 110 ? 33.069 -28.911 2.328 1.00 39.05 107 ALA C C 1
ATOM 6572 O O . ALA C 1 110 ? 33.038 -27.933 1.568 1.00 38.86 107 ALA C O 1
ATOM 6574 N N . ILE C 1 111 ? 33.924 -29.032 3.333 1.00 38.84 108 ILE C N 1
ATOM 6575 C CA . ILE C 1 111 ? 34.934 -28.030 3.601 1.00 38.78 108 ILE C CA 1
ATOM 6576 C C . ILE C 1 111 ? 35.777 -27.811 2.338 1.00 39.20 108 ILE C C 1
ATOM 6577 O O . ILE C 1 111 ? 35.963 -26.680 1.887 1.00 38.94 108 ILE C O 1
ATOM 6582 N N . ALA C 1 112 ? 36.238 -28.903 1.738 1.00 39.93 109 ALA C N 1
ATOM 6583 C CA . ALA C 1 112 ? 37.044 -28.817 0.517 1.00 40.43 109 ALA C CA 1
ATOM 6584 C C . ALA C 1 112 ? 36.294 -28.214 -0.683 1.00 40.46 109 ALA C C 1
ATOM 6585 O O . ALA C 1 112 ? 36.883 -27.454 -1.446 1.00 40.69 109 ALA C O 1
ATOM 6587 N N . ALA C 1 113 ? 35.015 -28.546 -0.858 1.00 40.37 110 ALA C N 1
ATOM 6588 C CA . ALA C 1 113 ? 34.274 -28.018 -2.007 1.00 40.64 110 ALA C CA 1
ATOM 6589 C C . ALA C 1 113 ? 34.088 -26.509 -1.852 1.00 41.23 110 ALA C C 1
ATOM 6590 O O . ALA C 1 113 ? 34.220 -25.742 -2.811 1.00 41.38 110 ALA C O 1
ATOM 6592 N N . ALA C 1 114 ? 33.808 -26.071 -0.632 1.00 41.68 111 ALA C N 1
ATOM 6593 C CA . ALA C 1 114 ? 33.667 -24.637 -0.398 1.00 42.27 111 ALA C CA 1
ATOM 6594 C C . ALA C 1 114 ? 34.985 -23.897 -0.599 1.00 42.30 111 ALA C C 1
ATOM 6595 O O . ALA C 1 114 ? 35.008 -22.840 -1.231 1.00 43.05 111 ALA C O 1
ATOM 6597 N N . ARG C 1 115 ? 36.085 -24.462 -0.109 1.00 42.25 112 ARG C N 1
ATOM 6598 C CA . ARG C 1 115 ? 37.390 -23.821 -0.276 1.00 42.24 112 ARG C CA 1
ATOM 6599 C C . ARG C 1 115 ? 37.725 -23.564 -1.745 1.00 42.34 112 ARG C C 1
ATOM 6600 O O . ARG C 1 115 ? 38.013 -22.443 -2.151 1.00 42.43 112 ARG C O 1
ATOM 6608 N N . GLU C 1 116 ? 37.665 -24.624 -2.529 1.00 42.49 113 GLU C N 1
ATOM 6609 C CA . GLU C 1 116 ? 37.910 -24.565 -3.958 1.00 43.21 113 GLU C CA 1
ATOM 6610 C C . GLU C 1 116 ? 37.017 -23.535 -4.704 1.00 42.85 113 GLU C C 1
ATOM 6611 O O . GLU C 1 116 ? 37.515 -22.729 -5.487 1.00 42.84 113 GLU C O 1
ATOM 6617 N N . TYR C 1 117 ? 35.711 -23.561 -4.443 1.00 42.85 114 TYR C N 1
ATOM 6618 C CA . TYR C 1 117 ? 34.771 -22.589 -5.023 1.00 42.51 114 TYR C CA 1
ATOM 6619 C C . TYR C 1 117 ? 35.122 -21.126 -4.626 1.00 43.21 114 TYR C C 1
ATOM 6620 O O . TYR C 1 117 ? 35.249 -20.250 -5.490 1.00 42.39 114 TYR C O 1
ATOM 6629 N N . GLN C 1 118 ? 35.284 -20.890 -3.322 1.00 44.22 115 GLN C N 1
ATOM 6630 C CA . GLN C 1 118 ? 35.591 -19.555 -2.798 1.00 45.73 115 GLN C CA 1
ATOM 6631 C C . GLN C 1 118 ? 36.932 -19.077 -3.228 1.00 45.98 115 GLN C C 1
ATOM 6632 O O . GLN C 1 118 ? 37.136 -17.875 -3.338 1.00 46.28 115 GLN C O 1
ATOM 6638 N N . ALA C 1 119 ? 37.836 -20.024 -3.481 1.00 46.68 116 ALA C N 1
ATOM 6639 C CA . ALA C 1 119 ? 39.146 -19.722 -4.047 1.00 47.14 116 ALA C CA 1
ATOM 6640 C C . ALA C 1 119 ? 38.996 -19.145 -5.445 1.00 47.47 116 ALA C C 1
ATOM 6641 O O . ALA C 1 119 ? 39.767 -18.277 -5.839 1.00 47.55 116 ALA C O 1
ATOM 6643 N N . LYS C 1 120 ? 38.001 -19.623 -6.190 1.00 47.86 117 LYS C N 1
ATOM 6644 C CA . LYS C 1 120 ? 37.818 -19.192 -7.573 1.00 48.29 117 LYS C CA 1
ATOM 6645 C C . LYS C 1 120 ? 36.964 -17.920 -7.655 1.00 48.24 117 LYS C C 1
ATOM 6646 O O . LYS C 1 120 ? 37.328 -16.965 -8.360 1.00 49.00 117 LYS C O 1
ATOM 6652 N N . TYR C 1 121 ? 35.859 -17.903 -6.906 1.00 47.49 118 TYR C N 1
ATOM 6653 C CA . TYR C 1 121 ? 34.917 -16.783 -6.886 1.00 46.64 118 TYR C CA 1
ATOM 6654 C C . TYR C 1 121 ? 34.747 -16.205 -5.469 1.00 45.69 118 TYR C C 1
ATOM 6655 O O . TYR C 1 121 ? 34.731 -16.964 -4.502 1.00 45.53 118 TYR C O 1
ATOM 6664 N N . PRO C 1 122 ? 34.626 -14.861 -5.337 1.00 44.52 119 PRO C N 1
ATOM 6665 C CA . PRO C 1 122 ? 34.352 -14.240 -4.023 1.00 43.35 119 PRO C CA 1
ATOM 6666 C C . PRO C 1 122 ? 32.924 -13.640 -3.848 1.00 42.08 119 PRO C C 1
ATOM 6667 O O . PRO C 1 122 ? 32.247 -13.324 -4.823 1.00 41.15 119 PRO C O 1
ATOM 6671 N N . ASN C 1 123 ? 32.490 -13.486 -2.599 1.00 40.99 120 ASN C N 1
ATOM 6672 C CA . ASN C 1 123 ? 31.157 -12.953 -2.282 1.00 40.59 120 ASN C CA 1
ATOM 6673 C C . ASN C 1 123 ? 30.009 -13.575 -3.065 1.00 40.95 120 ASN C C 1
ATOM 6674 O O . ASN C 1 123 ? 29.051 -12.877 -3.427 1.00 41.69 120 ASN C O 1
ATOM 6679 N N . GLN C 1 124 ? 30.097 -14.868 -3.326 1.00 40.73 121 GLN C N 1
ATOM 6680 C CA . GLN C 1 124 ? 28.970 -15.611 -3.840 1.00 40.78 121 GLN C CA 1
ATOM 6681 C C . GLN C 1 124 ? 28.633 -16.670 -2.776 1.00 40.71 121 GLN C C 1
ATOM 6682 O O . GLN C 1 124 ? 27.673 -16.531 -2.023 1.00 41.19 121 GLN C O 1
ATOM 6688 N N . SER C 1 125 ? 29.441 -17.709 -2.673 1.00 40.00 122 SER C N 1
ATOM 6689 C CA . SER C 1 125 ? 29.427 -18.478 -1.447 1.00 39.35 122 SER C CA 1
ATOM 6690 C C . SER C 1 125 ? 30.227 -17.668 -0.421 1.00 38.99 122 SER C C 1
ATOM 6691 O O . SER C 1 125 ? 31.368 -17.249 -0.694 1.00 39.56 122 SER C O 1
ATOM 6694 N N . LEU C 1 126 ? 29.600 -17.399 0.725 1.00 38.32 123 LEU C N 1
ATOM 6695 C CA . LEU C 1 126 ? 30.239 -16.642 1.824 1.00 37.44 123 LEU C CA 1
ATOM 6696 C C . LEU C 1 126 ? 30.633 -17.595 2.932 1.00 37.30 123 LEU C C 1
ATOM 6697 O 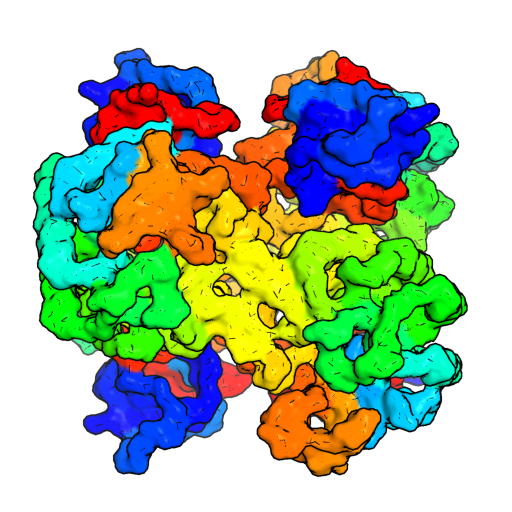O . LEU C 1 126 ? 30.950 -17.170 4.063 1.00 37.44 123 LEU C O 1
ATOM 6702 N N . GLY C 1 127 ? 30.562 -18.885 2.625 1.00 36.84 124 GLY C N 1
ATOM 6703 C CA . GLY C 1 127 ? 30.957 -19.897 3.571 1.00 37.34 124 GLY C CA 1
ATOM 6704 C C . GLY C 1 127 ? 29.977 -21.030 3.686 1.00 38.30 124 GLY C C 1
ATOM 6705 O O . GLY C 1 127 ? 28.770 -20.884 3.427 1.00 38.87 124 GLY C O 1
ATOM 6706 N N . LEU C 1 128 ? 30.510 -22.173 4.094 1.00 38.36 125 LEU C N 1
ATOM 6707 C CA . LEU C 1 128 ? 29.730 -23.366 4.395 1.00 37.83 125 LEU C CA 1
ATOM 6708 C C . LEU C 1 128 ? 28.833 -23.209 5.634 1.00 37.44 125 LEU C C 1
ATOM 6709 O O . LEU C 1 128 ? 29.294 -22.683 6.656 1.00 37.46 125 LEU C O 1
ATOM 6714 N N . HIS C 1 129 ? 27.588 -23.688 5.573 1.00 36.83 126 HIS C N 1
ATOM 6715 C CA . HIS C 1 129 ? 26.773 -23.837 6.791 1.00 36.67 126 HIS C CA 1
ATOM 6716 C C . HIS C 1 129 ? 26.560 -25.314 7.063 1.00 36.73 126 HIS C C 1
ATOM 6717 O O . HIS C 1 129 ? 25.959 -26.016 6.241 1.00 37.64 126 HIS C O 1
ATOM 6724 N N . LEU C 1 130 ? 27.064 -25.774 8.213 1.00 36.22 127 LEU C N 1
ATOM 6725 C CA . LEU C 1 130 ? 26.844 -27.136 8.732 1.00 35.76 127 LEU C CA 1
ATOM 6726 C C . LEU C 1 130 ? 25.578 -27.235 9.591 1.00 35.49 127 LEU C C 1
ATOM 6727 O O . LEU C 1 130 ? 25.616 -26.861 10.765 1.00 35.80 127 LEU C O 1
ATOM 6732 N N . GLU C 1 131 ? 24.456 -27.691 9.036 1.00 35.16 128 GLU C N 1
ATOM 6733 C CA . GLU C 1 131 ? 23.243 -27.853 9.857 1.00 35.19 128 GLU C CA 1
ATOM 6734 C C . GLU C 1 131 ? 23.270 -29.270 10.412 1.00 35.47 128 GLU C C 1
ATOM 6735 O O . GLU C 1 131 ? 22.852 -30.229 9.735 1.00 35.56 128 GLU C O 1
ATOM 6741 N N . GLY C 1 132 ? 23.789 -29.409 11.631 1.00 34.98 129 GLY C N 1
ATOM 6742 C CA . GLY C 1 132 ? 24.145 -30.722 12.137 1.00 35.29 129 GLY C CA 1
ATOM 6743 C C . GLY C 1 132 ? 25.636 -30.981 12.003 1.00 36.28 129 GLY C C 1
ATOM 6744 O O . GLY C 1 132 ? 26.351 -30.230 11.313 1.00 37.37 129 GLY C O 1
ATOM 6745 N N . PRO C 1 133 ? 26.122 -32.105 12.552 1.00 36.07 130 PRO C N 1
ATOM 6746 C CA . PRO C 1 133 ? 25.360 -33.288 12.997 1.00 36.33 130 PRO C CA 1
ATOM 6747 C C . PRO C 1 133 ? 24.968 -33.329 14.469 1.00 36.28 130 PRO C C 1
ATOM 6748 O O . PRO C 1 133 ? 24.338 -34.312 14.904 1.00 36.68 130 PRO C O 1
ATOM 6752 N N . TYR C 1 134 ? 25.327 -32.278 15.201 1.00 35.41 131 TYR C N 1
ATOM 6753 C CA . TYR C 1 134 ? 25.272 -32.261 16.647 1.00 35.43 131 TYR C CA 1
ATOM 6754 C C . TYR C 1 134 ? 23.952 -31.731 17.134 1.00 35.26 131 TYR C C 1
ATOM 6755 O O . TYR C 1 134 ? 23.887 -30.766 17.893 1.00 34.12 131 TYR C O 1
ATOM 6764 N N . LEU C 1 135 ? 22.905 -32.420 16.701 1.00 35.44 132 LEU C N 1
ATOM 6765 C CA . LEU C 1 135 ? 21.539 -32.051 16.937 1.00 35.38 132 LEU C CA 1
ATOM 6766 C C . LEU C 1 135 ? 20.924 -32.837 18.113 1.00 36.29 132 LEU C C 1
ATOM 6767 O O . LEU C 1 135 ? 21.638 -33.433 18.912 1.00 36.03 132 LEU C O 1
ATOM 6772 N N . ASN C 1 136 ? 19.599 -32.794 18.244 1.00 37.36 133 ASN C N 1
ATOM 6773 C CA . ASN C 1 136 ? 18.901 -33.646 19.202 1.00 38.30 133 ASN C CA 1
ATOM 6774 C C . ASN C 1 136 ? 17.948 -34.566 18.446 1.00 39.79 133 ASN C C 1
ATOM 6775 O O . ASN C 1 136 ? 17.037 -34.133 17.721 1.00 39.77 133 ASN C O 1
ATOM 6780 N N . VAL C 1 137 ? 18.181 -35.850 18.628 1.00 40.89 134 VAL C N 1
ATOM 6781 C CA . VAL C 1 137 ? 17.424 -36.868 17.946 1.00 42.08 134 VAL C CA 1
ATOM 6782 C C . VAL C 1 137 ? 15.885 -36.620 18.084 1.00 43.00 134 VAL C C 1
ATOM 6783 O O . VAL C 1 137 ? 15.104 -36.901 17.168 1.00 42.84 134 VAL C O 1
ATOM 6787 N N . MET C 1 138 ? 15.473 -36.039 19.213 1.00 44.21 135 MET C N 1
ATOM 6788 C CA . MET C 1 138 ? 14.045 -35.821 19.515 1.00 45.50 135 MET C CA 1
ATOM 6789 C C . MET C 1 138 ? 13.332 -34.791 18.629 1.00 44.79 135 MET C C 1
ATOM 6790 O O . MET C 1 138 ? 12.107 -34.699 18.670 1.00 44.93 135 MET C O 1
ATOM 6795 N N . LYS C 1 139 ? 14.115 -34.057 17.838 1.00 44.57 136 LYS C N 1
ATOM 6796 C CA . LYS C 1 139 ? 13.674 -32.993 16.922 1.00 44.55 136 LYS C CA 1
ATOM 6797 C C . LYS C 1 139 ? 14.464 -33.113 15.608 1.00 45.04 136 LYS C C 1
ATOM 6798 O O . LYS C 1 139 ? 14.730 -32.122 14.932 1.00 45.63 136 LYS C O 1
ATOM 6804 N N . LYS C 1 140 ? 14.817 -34.347 15.253 1.00 45.76 137 LYS C N 1
ATOM 6805 C CA . LYS C 1 140 ? 15.634 -34.681 14.074 1.00 46.48 137 LYS C CA 1
ATOM 6806 C C . LYS C 1 140 ? 15.075 -34.287 12.710 1.00 47.06 137 LYS C C 1
ATOM 6807 O O . LYS C 1 140 ? 15.843 -34.131 11.754 1.00 46.78 137 LYS C O 1
ATOM 6813 N N . GLY C 1 141 ? 13.751 -34.164 12.605 1.00 48.18 138 GLY C N 1
ATOM 6814 C CA . GLY C 1 141 ? 13.101 -33.998 11.297 1.00 49.02 138 GLY C CA 1
ATOM 6815 C C . GLY C 1 141 ? 13.625 -35.018 10.285 1.00 49.42 138 GLY C C 1
ATOM 6816 O O . GLY C 1 141 ? 13.565 -36.247 10.515 1.00 49.53 138 GLY C O 1
ATOM 6817 N N . ILE C 1 142 ? 14.175 -34.509 9.189 1.00 49.46 139 ILE C N 1
ATOM 6818 C CA . ILE C 1 142 ? 14.636 -35.365 8.088 1.00 49.70 139 ILE C CA 1
ATOM 6819 C C . ILE C 1 142 ? 16.077 -35.850 8.279 1.00 49.80 139 ILE C C 1
ATOM 6820 O O . ILE C 1 142 ? 16.568 -36.692 7.524 1.00 49.88 139 ILE C O 1
ATOM 6825 N N . HIS C 1 143 ? 16.749 -35.319 9.297 1.00 49.87 140 HIS C N 1
ATOM 6826 C CA . HIS C 1 143 ? 18.139 -35.705 9.581 1.00 49.50 140 HIS C CA 1
ATOM 6827 C C . HIS C 1 143 ? 18.217 -37.185 10.038 1.00 49.28 140 HIS C C 1
ATOM 6828 O O . HIS C 1 143 ? 17.314 -37.687 10.721 1.00 49.11 140 HIS C O 1
ATOM 6835 N N . SER C 1 144 ? 19.297 -37.861 9.643 1.00 49.25 141 SER C N 1
ATOM 6836 C CA . SER C 1 144 ? 19.511 -39.291 9.894 1.00 48.86 141 SER C CA 1
ATOM 6837 C C . SER C 1 144 ? 19.867 -39.620 11.345 1.00 48.37 141 SER C C 1
ATOM 6838 O O . SER C 1 144 ? 20.838 -39.074 11.895 1.00 47.86 141 SER C O 1
ATOM 6841 N N . VAL C 1 145 ? 19.110 -40.541 11.942 1.00 47.97 142 VAL C N 1
ATOM 6842 C CA . VAL C 1 145 ? 19.317 -40.934 13.345 1.00 48.17 142 VAL C CA 1
ATOM 6843 C C . VAL C 1 145 ? 20.700 -41.549 13.548 1.00 47.86 142 VAL C C 1
ATOM 6844 O O . VAL C 1 145 ? 21.306 -41.406 14.611 1.00 47.99 142 VAL C O 1
ATOM 6848 N N . ASP C 1 146 ? 21.178 -42.236 12.514 1.00 47.30 143 ASP C N 1
ATOM 6849 C CA . ASP C 1 146 ? 22.481 -42.888 12.529 1.00 47.14 143 ASP C CA 1
ATOM 6850 C C . ASP C 1 146 ? 23.649 -41.901 12.547 1.00 46.02 143 ASP C C 1
ATOM 6851 O O . ASP C 1 146 ? 24.759 -42.272 12.942 1.00 46.27 143 ASP C O 1
ATOM 6856 N N . PHE C 1 147 ? 23.417 -40.655 12.130 1.00 43.99 144 PHE C N 1
ATOM 6857 C CA . PHE C 1 147 ? 24.513 -39.683 12.089 1.00 42.47 144 PHE C CA 1
ATOM 6858 C C . PHE C 1 147 ? 24.472 -38.570 13.145 1.00 41.32 144 PHE C C 1
ATOM 6859 O O . PHE C 1 147 ? 25.515 -37.997 13.467 1.00 40.77 144 PHE C O 1
ATOM 6867 N N . ILE C 1 148 ? 23.273 -38.266 13.656 1.00 40.19 145 ILE C N 1
ATOM 6868 C CA . ILE C 1 148 ? 23.079 -37.329 14.782 1.00 38.74 145 ILE C CA 1
ATOM 6869 C C . ILE C 1 148 ? 23.803 -37.858 16.003 1.00 38.57 145 ILE C C 1
ATOM 6870 O O . ILE C 1 148 ? 23.468 -38.907 16.540 1.00 38.50 145 ILE C O 1
ATOM 6875 N N . ARG C 1 149 ? 24.770 -37.082 16.458 1.00 38.52 146 ARG C N 1
ATOM 6876 C CA . ARG C 1 149 ? 25.701 -37.529 17.468 1.00 38.31 146 ARG C CA 1
ATOM 6877 C C . ARG C 1 149 ? 26.187 -36.321 18.278 1.00 38.44 146 ARG C C 1
ATOM 6878 O O . ARG C 1 149 ? 26.105 -35.191 17.788 1.00 38.97 146 ARG C O 1
ATOM 6886 N N . PRO C 1 150 ? 26.683 -36.554 19.517 1.00 38.54 147 PRO C N 1
ATOM 6887 C CA . PRO C 1 150 ? 27.308 -35.467 20.273 1.00 38.71 147 PRO C CA 1
ATOM 6888 C C . PRO C 1 150 ? 28.460 -34.827 19.506 1.00 39.11 147 PRO C C 1
ATOM 6889 O O . PRO C 1 150 ? 29.037 -35.451 18.631 1.00 39.26 147 PRO C O 1
ATOM 6893 N N . SER C 1 151 ? 28.777 -33.580 19.827 1.00 39.57 148 SER C N 1
ATOM 6894 C CA . SER C 1 151 ? 29.999 -32.955 19.339 1.00 39.99 148 SER C CA 1
ATOM 6895 C C . SER C 1 151 ? 31.252 -33.537 20.018 1.00 40.66 148 SER C C 1
ATOM 6896 O O . SER C 1 151 ? 31.242 -33.863 21.216 1.00 40.57 148 SER C O 1
ATOM 6899 N N . ASP C 1 152 ? 32.326 -33.657 19.239 1.00 41.06 149 ASP C N 1
ATOM 6900 C CA . ASP C 1 152 ? 33.575 -34.239 19.722 1.00 42.19 149 ASP C CA 1
ATOM 6901 C C . ASP C 1 152 ? 34.794 -33.342 19.462 1.00 41.79 149 ASP C C 1
ATOM 6902 O O . ASP C 1 152 ? 34.945 -32.719 18.399 1.00 41.96 149 ASP C O 1
ATOM 6907 N N . ASP C 1 153 ? 35.673 -33.281 20.438 1.00 41.47 150 ASP C N 1
ATOM 6908 C CA . ASP C 1 153 ? 36.889 -32.509 20.262 1.00 42.06 150 ASP C CA 1
ATOM 6909 C C . ASP C 1 153 ? 37.562 -32.602 18.882 1.00 41.64 150 ASP C C 1
ATOM 6910 O O . ASP C 1 153 ? 38.023 -31.594 18.357 1.00 42.06 150 ASP C O 1
ATOM 6915 N N . THR C 1 154 ? 37.615 -33.776 18.276 1.00 40.67 151 THR C N 1
ATOM 6916 C CA . THR C 1 154 ? 38.380 -33.842 17.039 1.00 40.80 151 THR C CA 1
ATOM 6917 C C . THR C 1 154 ? 37.712 -33.114 15.871 1.00 40.61 151 THR C C 1
ATOM 6918 O O . THR C 1 154 ? 38.370 -32.340 15.181 1.00 41.60 151 THR C O 1
ATOM 6922 N N . MET C 1 155 ? 36.429 -33.359 15.640 1.00 39.94 152 MET C N 1
ATOM 6923 C CA . MET C 1 155 ? 35.764 -32.703 14.531 1.00 39.65 152 MET C CA 1
ATOM 6924 C C . MET C 1 155 ? 35.572 -31.209 14.834 1.00 39.07 152 MET C C 1
ATOM 6925 O O . MET C 1 155 ? 35.596 -30.362 13.933 1.00 38.50 152 MET C O 1
ATOM 6930 N N . ILE C 1 156 ? 35.429 -30.874 16.115 1.00 38.87 153 ILE C N 1
ATOM 6931 C CA . ILE C 1 156 ? 35.287 -29.467 16.506 1.00 38.51 153 ILE C CA 1
ATOM 6932 C C . ILE C 1 156 ? 36.595 -28.758 16.239 1.00 38.70 153 ILE C C 1
ATOM 6933 O O . ILE C 1 156 ? 36.605 -27.657 15.691 1.00 38.49 153 ILE C O 1
ATOM 6938 N N . ASP C 1 157 ? 37.702 -29.425 16.567 1.00 39.02 154 ASP C N 1
ATOM 6939 C CA . ASP C 1 157 ? 39.015 -28.840 16.327 1.00 39.75 154 ASP C CA 1
ATOM 6940 C C . ASP C 1 157 ? 39.313 -28.681 14.837 1.00 39.61 154 ASP C C 1
ATOM 6941 O O . ASP C 1 157 ? 39.905 -27.688 14.421 1.00 39.78 154 ASP C O 1
ATOM 6946 N N . THR C 1 158 ? 38.845 -29.615 14.019 1.00 40.03 155 THR C N 1
ATOM 6947 C CA . THR C 1 158 ? 39.056 -29.459 12.581 1.00 40.38 155 THR C CA 1
ATOM 6948 C C . THR C 1 158 ? 38.144 -28.372 12.010 1.00 40.67 155 THR C C 1
ATOM 6949 O O . THR C 1 158 ? 38.643 -27.517 11.270 1.00 41.39 155 THR C O 1
ATOM 6953 N N . ILE C 1 159 ? 36.843 -28.378 12.366 1.00 40.34 156 ILE C N 1
ATOM 6954 C CA . ILE C 1 159 ? 35.906 -27.291 11.971 1.00 39.94 156 ILE C CA 1
ATOM 6955 C C . ILE C 1 159 ? 36.518 -25.903 12.216 1.00 40.45 156 ILE C C 1
ATOM 6956 O O . ILE C 1 159 ? 36.486 -25.045 11.319 1.00 40.29 156 ILE C O 1
ATOM 6961 N N . CYS C 1 160 ? 37.070 -25.693 13.418 1.00 40.85 157 CYS C N 1
ATOM 6962 C CA . CYS C 1 160 ? 37.721 -24.427 13.762 1.00 41.88 157 CYS C CA 1
ATOM 6963 C C . CYS C 1 160 ? 38.914 -24.167 12.851 1.00 42.83 157 CYS C C 1
ATOM 6964 O O . CYS C 1 160 ? 39.059 -23.061 12.284 1.00 42.97 157 CYS C O 1
ATOM 6967 N N . ALA C 1 161 ? 39.755 -25.192 12.692 1.00 43.25 158 ALA C N 1
ATOM 6968 C CA . ALA C 1 161 ? 40.932 -25.079 11.850 1.00 44.03 158 ALA C CA 1
ATOM 6969 C C . ALA C 1 161 ? 40.596 -24.627 10.414 1.00 44.67 158 ALA C C 1
ATOM 6970 O O . ALA C 1 161 ? 41.473 -24.172 9.683 1.00 44.63 158 ALA C O 1
ATOM 6972 N N . ASN C 1 162 ? 39.326 -24.736 10.019 1.00 45.02 159 ASN C N 1
ATOM 6973 C CA . ASN C 1 162 ? 38.891 -24.263 8.701 1.00 45.25 159 ASN C CA 1
ATOM 6974 C C . ASN C 1 162 ? 37.851 -23.140 8.739 1.00 45.27 159 ASN C C 1
ATOM 6975 O O . ASN C 1 162 ? 36.894 -23.170 7.956 1.00 45.43 159 ASN C O 1
ATOM 6980 N N . SER C 1 163 ? 38.022 -22.154 9.627 1.00 44.46 160 SER C N 1
ATOM 6981 C CA . SER C 1 163 ? 36.979 -21.126 9.808 1.00 43.63 160 SER C CA 1
ATOM 6982 C C . SER C 1 163 ? 36.867 -20.201 8.601 1.00 42.72 160 SER C C 1
ATOM 6983 O O . SER C 1 163 ? 35.799 -19.630 8.333 1.00 42.51 160 SER C O 1
ATOM 6986 N N . ASP C 1 164 ? 37.987 -20.064 7.895 1.00 41.72 161 ASP C N 1
ATOM 6987 C CA . ASP C 1 164 ? 38.087 -19.253 6.686 1.00 41.31 161 ASP C CA 1
ATOM 6988 C C . ASP C 1 164 ? 37.067 -19.639 5.623 1.00 40.74 161 ASP C C 1
ATOM 6989 O O . ASP C 1 164 ? 36.859 -18.934 4.656 1.00 40.44 161 ASP C O 1
ATOM 6994 N N . VAL C 1 165 ? 36.417 -20.768 5.806 1.00 40.59 162 VAL C N 1
ATOM 6995 C CA . VAL C 1 165 ? 35.580 -21.282 4.759 1.00 40.49 162 VAL C CA 1
ATOM 6996 C C . VAL C 1 165 ? 34.241 -21.757 5.330 1.00 39.61 162 VAL C C 1
ATOM 6997 O O . VAL C 1 165 ? 33.321 -22.132 4.583 1.00 39.93 162 VAL C O 1
ATOM 7001 N N . ILE C 1 166 ? 34.138 -21.733 6.657 1.00 38.35 163 ILE C N 1
ATOM 7002 C CA . ILE C 1 166 ? 32.905 -22.108 7.351 1.00 37.31 163 ILE C CA 1
ATOM 7003 C C . ILE C 1 166 ? 32.254 -20.875 8.035 1.00 37.62 163 ILE C C 1
ATOM 7004 O O . ILE C 1 166 ? 32.845 -20.221 8.944 1.00 37.56 163 ILE C O 1
ATOM 7009 N N . ALA C 1 167 ? 31.051 -20.531 7.593 1.00 36.59 164 ALA C N 1
ATOM 7010 C CA . ALA C 1 167 ? 30.438 -19.325 8.136 1.00 36.05 164 ALA C CA 1
ATOM 7011 C C . ALA C 1 167 ? 29.659 -19.641 9.401 1.00 35.32 164 ALA C C 1
ATOM 7012 O O . ALA C 1 167 ? 29.644 -18.839 10.331 1.00 36.15 164 ALA C O 1
ATOM 7014 N N . LYS C 1 168 ? 29.070 -20.829 9.447 1.00 34.18 165 LYS C N 1
ATOM 7015 C CA . LYS C 1 168 ? 28.038 -21.154 10.418 1.00 33.47 165 LYS C CA 1
ATOM 7016 C C . LYS C 1 168 ? 27.905 -22.636 10.746 1.00 33.10 165 LYS C C 1
ATOM 7017 O O . LYS C 1 168 ? 28.041 -23.511 9.866 1.00 32.52 165 LYS C O 1
ATOM 7023 N N . VAL C 1 169 ? 27.562 -22.897 12.007 1.00 32.35 166 VAL C N 1
ATOM 7024 C CA . VAL C 1 169 ? 27.242 -24.243 12.456 1.00 31.42 166 VAL C CA 1
ATOM 7025 C C . VAL C 1 169 ? 25.969 -24.217 13.269 1.00 31.42 166 VAL C C 1
ATOM 7026 O O . VAL C 1 169 ? 25.885 -23.515 14.261 1.00 31.50 166 VAL C O 1
ATOM 7030 N N . THR C 1 170 ? 24.981 -25.002 12.872 1.00 32.01 167 THR C N 1
ATOM 7031 C CA . THR C 1 170 ? 23.791 -25.205 13.726 1.00 32.19 167 THR C CA 1
ATOM 7032 C C . THR C 1 170 ? 23.943 -26.441 14.603 1.00 32.20 167 THR C C 1
ATOM 7033 O O . THR C 1 170 ? 24.207 -27.525 14.087 1.00 33.03 167 THR C O 1
ATOM 7037 N N . LEU C 1 171 ? 23.731 -26.295 15.910 1.00 32.13 168 LEU C N 1
ATOM 7038 C CA . LEU C 1 171 ? 23.719 -27.455 16.832 1.00 31.77 168 LEU C CA 1
ATOM 7039 C C . LEU C 1 171 ? 22.626 -27.343 17.910 1.00 31.53 168 LEU C C 1
ATOM 7040 O O . LEU C 1 171 ? 21.996 -26.307 18.052 1.00 31.93 168 LEU C O 1
ATOM 7045 N N . ALA C 1 172 ? 22.394 -28.422 18.644 1.00 31.26 169 ALA C N 1
ATOM 7046 C CA . ALA C 1 172 ? 21.540 -28.418 19.825 1.00 31.37 169 ALA C CA 1
ATOM 7047 C C . ALA C 1 172 ? 22.440 -28.301 21.069 1.00 31.77 169 ALA C C 1
ATOM 7048 O O . ALA C 1 172 ? 23.313 -29.134 21.316 1.00 31.78 169 ALA C O 1
ATOM 7050 N N . PRO C 1 173 ? 22.261 -27.244 21.850 1.00 32.52 170 PRO C N 1
ATOM 7051 C CA . PRO C 1 173 ? 23.293 -27.087 22.892 1.00 32.76 170 PRO C CA 1
ATOM 7052 C C . PRO C 1 173 ? 23.021 -27.859 24.168 1.00 33.46 170 PRO C C 1
ATOM 7053 O O . PRO C 1 173 ? 23.964 -28.085 24.950 1.00 33.48 170 PRO C O 1
ATOM 7057 N N . GLU C 1 174 ? 21.758 -28.229 24.395 1.00 33.58 171 GLU C N 1
ATOM 7058 C CA . GLU C 1 174 ? 21.356 -28.756 25.702 1.00 35.14 171 GLU C CA 1
ATOM 7059 C C . GLU C 1 174 ? 22.195 -29.932 26.224 1.00 36.52 171 GLU C C 1
ATOM 7060 O O . GLU C 1 174 ? 22.417 -30.017 27.439 1.00 38.11 171 GLU C O 1
ATOM 7066 N N . ASN C 1 175 ? 22.655 -30.827 25.343 1.00 36.78 172 ASN C N 1
ATOM 7067 C CA . ASN C 1 175 ? 23.495 -31.952 25.778 1.00 37.16 172 ASN C CA 1
ATOM 7068 C C . ASN C 1 175 ? 24.819 -32.067 25.066 1.00 37.34 172 ASN C C 1
ATOM 7069 O O . ASN C 1 175 ? 25.323 -33.169 24.851 1.00 37.47 172 ASN C O 1
ATOM 7074 N N . ASN C 1 176 ? 25.375 -30.932 24.680 1.00 37.16 173 ASN C N 1
ATOM 7075 C CA . ASN C 1 176 ? 26.716 -30.915 24.161 1.00 37.79 173 ASN C CA 1
ATOM 7076 C C . ASN C 1 176 ? 27.554 -29.996 25.040 1.00 38.59 173 ASN C C 1
ATOM 7077 O O . ASN C 1 176 ? 27.010 -29.280 25.873 1.00 37.65 173 ASN C O 1
ATOM 7082 N N . LYS C 1 177 ? 28.878 -30.046 24.862 1.00 39.67 174 LYS C N 1
ATOM 7083 C CA . LYS C 1 177 ? 29.823 -29.268 25.665 1.00 40.21 174 LYS C CA 1
ATOM 7084 C C . LYS C 1 177 ? 29.752 -27.799 25.309 1.00 40.08 174 LYS C C 1
ATOM 7085 O O . LYS C 1 177 ? 29.918 -27.444 24.143 1.00 39.73 174 LYS C O 1
ATOM 7091 N N . PRO C 1 178 ? 29.533 -26.943 26.323 1.00 40.37 175 PRO C N 1
ATOM 7092 C CA . PRO C 1 178 ? 29.625 -25.480 26.206 1.00 40.27 175 PRO C CA 1
ATOM 7093 C C . PRO C 1 178 ? 30.946 -25.054 25.589 1.00 40.54 175 PRO C C 1
ATOM 7094 O O . PRO C 1 178 ? 30.936 -24.270 24.633 1.00 40.62 175 PRO C O 1
ATOM 7098 N N . GLU C 1 179 ? 32.061 -25.578 26.114 1.00 40.48 176 GLU C N 1
ATOM 7099 C CA . GLU C 1 179 ? 33.415 -25.277 25.613 1.00 40.61 176 GLU C CA 1
ATOM 7100 C C . GLU C 1 179 ? 33.478 -25.319 24.104 1.00 39.72 176 GLU C C 1
ATOM 7101 O O . GLU C 1 179 ? 34.266 -24.593 23.488 1.00 40.33 176 GLU C O 1
ATOM 7107 N N . HIS C 1 180 ? 32.643 -26.161 23.512 1.00 38.87 177 HIS C N 1
ATOM 7108 C CA . HIS C 1 180 ? 32.617 -26.336 22.068 1.00 38.85 177 HIS C CA 1
ATOM 7109 C C . HIS C 1 180 ? 32.053 -25.135 21.323 1.00 38.26 177 HIS C C 1
ATOM 7110 O O . HIS C 1 180 ? 32.564 -24.755 20.259 1.00 37.51 177 HIS C O 1
ATOM 7117 N N . ILE C 1 181 ? 30.973 -24.581 21.868 1.00 38.12 178 ILE C N 1
ATOM 7118 C CA . ILE C 1 181 ? 30.429 -23.327 21.370 1.00 38.65 178 ILE C CA 1
ATOM 7119 C C . ILE C 1 181 ? 31.484 -22.211 21.450 1.00 38.46 178 ILE C C 1
ATOM 7120 O O . ILE C 1 181 ? 31.720 -21.510 20.469 1.00 38.69 178 ILE C O 1
ATOM 7125 N N . GLU C 1 182 ? 32.119 -22.065 22.609 1.00 38.49 179 GLU C N 1
ATOM 7126 C CA . GLU C 1 182 ? 33.168 -21.080 22.782 1.00 39.05 179 GLU C CA 1
ATOM 7127 C C . GLU C 1 182 ? 34.203 -21.223 21.691 1.00 38.62 179 GLU C C 1
ATOM 7128 O O . GLU C 1 182 ? 34.457 -20.287 20.946 1.00 38.92 179 GLU C O 1
ATOM 7134 N N . LYS C 1 183 ? 34.764 -22.413 21.571 1.00 38.37 180 LYS C N 1
ATOM 7135 C CA . LYS C 1 183 ? 35.780 -22.660 20.572 1.00 38.50 180 LYS C CA 1
ATOM 7136 C C . LYS C 1 183 ? 35.357 -22.245 19.161 1.00 38.15 180 LYS C C 1
ATOM 7137 O O . LYS C 1 183 ? 36.124 -21.585 18.457 1.00 38.55 180 LYS C O 1
ATOM 7143 N N . LEU C 1 184 ? 34.144 -22.611 18.752 1.00 37.29 181 LEU C N 1
ATOM 7144 C CA . LEU C 1 184 ? 33.668 -22.252 17.426 1.00 36.93 181 LEU C CA 1
ATOM 7145 C C . LEU C 1 184 ? 33.538 -20.740 17.197 1.00 37.27 181 LEU C C 1
ATOM 7146 O O . LEU C 1 184 ? 33.879 -20.232 16.127 1.00 37.17 181 LEU C O 1
ATOM 7151 N N . VAL C 1 185 ? 33.026 -20.028 18.199 1.00 37.22 182 VAL C N 1
ATOM 7152 C CA . VAL C 1 185 ? 32.807 -18.596 18.093 1.00 37.68 182 VAL C CA 1
ATOM 7153 C C . VAL C 1 185 ? 34.142 -17.842 18.032 1.00 38.14 182 VAL C C 1
ATOM 7154 O O . VAL C 1 185 ? 34.312 -16.931 17.224 1.00 37.77 182 VAL C O 1
ATOM 7158 N N . LYS C 1 186 ? 35.077 -18.268 18.884 1.00 38.38 183 LYS C N 1
ATOM 7159 C CA . LYS C 1 186 ? 36.449 -17.785 18.902 1.00 38.38 183 LYS C CA 1
ATOM 7160 C C . LYS C 1 186 ? 37.158 -17.872 17.549 1.00 37.84 183 LYS C C 1
ATOM 7161 O O . LYS C 1 186 ? 37.962 -17.012 17.234 1.00 38.07 183 LYS C O 1
ATOM 7167 N N . ALA C 1 187 ? 36.849 -18.901 16.765 1.00 37.50 184 ALA C N 1
ATOM 7168 C CA . ALA C 1 187 ? 37.358 -19.055 15.391 1.00 37.22 184 ALA C CA 1
ATOM 7169 C C . ALA C 1 187 ? 36.616 -18.197 14.340 1.00 37.19 184 ALA C C 1
ATOM 7170 O O . ALA C 1 187 ? 36.965 -18.238 13.150 1.00 36.10 184 ALA C O 1
ATOM 7172 N N . GLY C 1 188 ? 35.605 -17.429 14.779 1.00 36.98 185 GLY C N 1
ATOM 7173 C CA . GLY C 1 188 ? 34.889 -16.506 13.887 1.00 36.31 185 GLY C CA 1
ATOM 7174 C C . GLY C 1 188 ? 33.839 -17.252 13.087 1.00 36.36 185 GLY C C 1
ATOM 7175 O O . GLY C 1 188 ? 33.535 -16.875 11.939 1.00 36.73 185 GLY C O 1
ATOM 7176 N N . ILE C 1 189 ? 33.330 -18.337 13.695 1.00 35.33 186 ILE C N 1
ATOM 7177 C CA . ILE C 1 189 ? 32.190 -19.101 13.183 1.00 34.01 186 ILE C CA 1
ATOM 7178 C C . ILE C 1 189 ? 30.941 -18.691 13.974 1.00 33.24 186 ILE C C 1
ATOM 7179 O O . ILE C 1 189 ? 31.008 -18.502 15.203 1.00 32.17 186 ILE C O 1
ATOM 7184 N N . VAL C 1 190 ? 29.824 -18.525 13.253 1.00 31.67 187 VAL C N 1
ATOM 7185 C CA . VAL C 1 190 ? 28.580 -18.173 13.886 1.00 30.62 187 VAL C CA 1
ATOM 7186 C C . VAL C 1 190 ? 27.961 -19.475 14.314 1.00 30.73 187 VAL C C 1
ATOM 7187 O O . VAL C 1 190 ? 27.956 -20.464 13.551 1.00 30.50 187 VAL C O 1
ATOM 7191 N N . VAL C 1 191 ? 27.476 -19.495 15.553 1.00 29.69 188 VAL C N 1
ATOM 7192 C CA . VAL C 1 191 ? 26.809 -20.687 16.042 1.00 28.89 188 VAL C CA 1
ATOM 7193 C C . VAL C 1 191 ? 25.311 -20.434 16.156 1.00 28.59 188 VAL C C 1
ATOM 7194 O O . VAL C 1 191 ? 24.869 -19.445 16.722 1.00 28.29 188 VAL C O 1
ATOM 7198 N N . SER C 1 192 ? 24.542 -21.344 15.577 1.00 28.15 189 SER C N 1
ATOM 7199 C CA . SER C 1 192 ? 23.115 -21.253 15.610 1.00 27.13 189 SER C CA 1
ATOM 7200 C C . SER C 1 192 ? 22.502 -22.407 16.407 1.00 26.72 189 SER C C 1
ATOM 7201 O O . SER C 1 192 ? 22.952 -23.558 16.308 1.00 26.17 189 SER C O 1
ATOM 7204 N N . ILE C 1 193 ? 21.506 -22.070 17.230 1.00 26.07 190 ILE C N 1
ATOM 7205 C CA . ILE C 1 193 ? 20.664 -23.075 17.852 1.00 25.78 190 ILE C CA 1
ATOM 7206 C C . ILE C 1 193 ? 19.637 -23.584 16.849 1.00 25.77 190 ILE C C 1
ATOM 7207 O O . ILE C 1 193 ? 19.071 -22.819 16.082 1.00 25.80 190 ILE C O 1
ATOM 7212 N N . GLY C 1 194 ? 19.431 -24.891 16.839 1.00 26.18 191 GLY C N 1
ATOM 7213 C CA . GLY C 1 194 ? 18.526 -25.518 15.871 1.00 26.63 191 GLY C CA 1
ATOM 7214 C C . GLY C 1 194 ? 18.259 -26.964 16.221 1.00 27.13 191 GLY C C 1
ATOM 7215 O O . GLY C 1 194 ? 18.987 -27.534 17.025 1.00 27.06 191 GLY C O 1
ATOM 7216 N N . HIS C 1 195 ? 17.185 -27.542 15.671 1.00 27.88 192 HIS C N 1
ATOM 7217 C CA . HIS C 1 195 ? 16.894 -28.975 15.849 1.00 28.83 192 HIS C CA 1
ATOM 7218 C C . HIS C 1 195 ? 17.187 -29.394 17.269 1.00 28.91 192 HIS C C 1
ATOM 7219 O O . HIS C 1 195 ? 17.908 -30.346 17.537 1.00 29.98 192 HIS C O 1
ATOM 7226 N N . THR C 1 196 ? 16.632 -28.630 18.182 1.00 29.10 193 THR C N 1
ATOM 7227 C CA . THR C 1 196 ? 16.931 -28.767 19.581 1.00 28.76 193 THR C CA 1
ATOM 7228 C C . THR C 1 196 ? 15.668 -29.047 20.399 1.00 29.26 193 THR C C 1
ATOM 7229 O O . THR C 1 196 ? 14.533 -28.641 20.035 1.00 28.76 193 THR C O 1
ATOM 7233 N N . ASN C 1 197 ? 15.890 -29.689 21.533 1.00 28.71 194 ASN C N 1
ATOM 7234 C CA . ASN C 1 197 ? 14.856 -29.821 22.507 1.00 29.13 194 ASN C CA 1
ATOM 7235 C C . ASN C 1 197 ? 15.142 -29.061 23.820 1.00 28.78 194 ASN C C 1
ATOM 7236 O O . ASN C 1 197 ? 14.638 -29.436 24.864 1.00 28.96 194 ASN C O 1
ATOM 7241 N N . ALA C 1 198 ? 15.926 -27.988 23.747 1.00 28.51 195 ALA C N 1
ATOM 7242 C CA . ALA C 1 198 ? 16.357 -27.180 24.920 1.00 28.76 195 ALA C CA 1
ATOM 7243 C C . ALA C 1 198 ? 15.224 -26.484 25.672 1.00 28.54 195 ALA C C 1
ATOM 7244 O O . ALA C 1 198 ? 14.251 -26.044 25.077 1.00 28.76 195 ALA C O 1
ATOM 7246 N N . THR C 1 199 ? 15.336 -26.398 26.986 1.00 28.76 196 THR C N 1
ATOM 7247 C CA . THR C 1 199 ? 14.443 -25.519 27.759 1.00 28.86 196 THR C CA 1
ATOM 7248 C C . THR C 1 199 ? 14.858 -24.087 27.474 1.00 28.58 196 THR C C 1
ATOM 7249 O O . THR C 1 199 ? 15.957 -23.834 26.945 1.00 29.47 196 THR C O 1
ATOM 7253 N N . TYR C 1 200 ? 14.003 -23.160 27.837 1.00 27.69 197 TYR C N 1
ATOM 7254 C CA . TYR C 1 200 ? 14.416 -21.768 27.913 1.00 27.75 197 TYR C CA 1
ATOM 7255 C C . TYR C 1 200 ? 15.777 -21.608 28.644 1.00 27.92 197 TYR C C 1
ATOM 7256 O O . TYR C 1 200 ? 16.709 -21.048 28.078 1.00 28.08 197 TYR C O 1
ATOM 7265 N N . SER C 1 201 ? 15.887 -22.087 29.888 1.00 28.61 198 SER C N 1
ATOM 7266 C CA . SER C 1 201 ? 17.167 -22.027 30.644 1.00 29.13 198 SER C CA 1
ATOM 7267 C C . SER C 1 201 ? 18.375 -22.511 29.839 1.00 29.32 198 SER C C 1
ATOM 7268 O O . SER C 1 201 ? 19.389 -21.805 29.775 1.00 30.28 198 SER C O 1
ATOM 7271 N N . GLU C 1 202 ? 18.270 -23.703 29.249 1.00 28.55 199 GLU C N 1
ATOM 7272 C CA . GLU C 1 202 ? 19.332 -24.221 28.392 1.00 28.69 199 GLU C CA 1
ATOM 7273 C C . GLU C 1 202 ? 19.600 -23.265 27.241 1.00 28.06 199 GLU C C 1
ATOM 7274 O O . GLU C 1 202 ? 20.739 -22.885 27.005 1.00 28.25 199 GLU C O 1
ATOM 7280 N N . ALA C 1 203 ? 18.556 -22.848 26.536 1.00 27.52 200 ALA C N 1
ATOM 7281 C CA . ALA C 1 203 ? 18.737 -21.932 25.388 1.00 27.14 200 ALA C CA 1
ATOM 7282 C C . ALA C 1 203 ? 19.483 -20.631 25.778 1.00 27.25 200 ALA C C 1
ATOM 7283 O O . ALA C 1 203 ? 20.478 -20.190 25.123 1.00 26.65 200 ALA C O 1
ATOM 7285 N N . ARG C 1 204 ? 19.026 -20.041 26.879 1.00 27.18 201 ARG C N 1
ATOM 7286 C CA . ARG C 1 204 ? 19.713 -18.880 27.429 1.00 27.07 201 ARG C CA 1
ATOM 7287 C C . ARG C 1 204 ? 21.168 -19.179 27.766 1.00 26.75 201 ARG C C 1
ATOM 7288 O O . ARG C 1 204 ? 22.034 -18.367 27.413 1.00 27.10 201 ARG C O 1
ATOM 7296 N N . LYS C 1 205 ? 21.461 -20.329 28.385 1.00 26.18 202 LYS C N 1
ATOM 7297 C CA A LYS C 1 205 ? 22.865 -20.724 28.639 0.60 26.54 202 LYS C CA 1
ATOM 7298 C CA B LYS C 1 205 ? 22.862 -20.651 28.644 0.40 26.41 202 LYS C CA 1
ATOM 7299 C C . LYS C 1 205 ? 23.670 -20.766 27.337 1.00 26.76 202 LYS C C 1
ATOM 7300 O O . LYS C 1 205 ? 24.843 -20.392 27.296 1.00 26.23 202 LYS C O 1
ATOM 7311 N N . SER C 1 206 ? 23.034 -21.205 26.252 1.00 27.63 203 SER C N 1
ATOM 7312 C CA . SER C 1 206 ? 23.764 -21.314 24.993 1.00 28.98 203 SER C CA 1
ATOM 7313 C C . SER C 1 206 ? 24.089 -19.954 24.360 1.00 29.94 203 SER C C 1
ATOM 7314 O O . SER C 1 206 ? 25.188 -19.775 23.793 1.00 29.60 203 SER C O 1
ATOM 7317 N N . PHE C 1 207 ? 23.156 -18.998 24.482 1.00 30.47 204 PHE C N 1
ATOM 7318 C CA . PHE C 1 207 ? 23.431 -17.647 24.032 1.00 30.99 204 PHE C CA 1
ATOM 7319 C C . PHE C 1 207 ? 24.603 -17.068 24.809 1.00 31.61 204 PHE C C 1
ATOM 7320 O O . PHE C 1 207 ? 25.460 -16.384 24.225 1.00 32.42 204 PHE C O 1
ATOM 7328 N N . GLU C 1 208 ? 24.642 -17.351 26.114 1.00 31.96 205 GLU C N 1
ATOM 7329 C CA . GLU C 1 208 ? 25.749 -16.911 27.004 1.00 32.30 205 GLU C CA 1
ATOM 7330 C C . GLU C 1 208 ? 27.097 -17.434 26.562 1.00 31.14 205 GLU C C 1
ATOM 7331 O O . GLU C 1 208 ? 28.072 -16.715 26.637 1.00 30.89 205 GLU C O 1
ATOM 7337 N N . SER C 1 209 ? 27.126 -18.680 26.092 1.00 30.94 206 SER C N 1
ATOM 7338 C CA . SER C 1 209 ? 28.339 -19.356 25.622 1.00 30.52 206 SER C CA 1
ATOM 7339 C C . SER C 1 209 ? 28.767 -18.895 24.235 1.00 30.90 206 SER C C 1
ATOM 7340 O O . SER C 1 209 ? 29.891 -19.193 23.814 1.00 31.28 206 SER C O 1
ATOM 7343 N N . GLY C 1 210 ? 27.855 -18.227 23.509 1.00 30.45 207 GLY C N 1
ATOM 7344 C CA . GLY C 1 210 ? 28.178 -17.493 22.296 1.00 29.58 207 GLY C CA 1
ATOM 7345 C C . GLY C 1 210 ? 27.218 -17.666 21.113 1.00 29.89 207 GLY C C 1
ATOM 7346 O O . GLY C 1 210 ? 27.473 -17.138 20.019 1.00 30.52 207 GLY C O 1
ATOM 7347 N N . ILE C 1 211 ? 26.117 -18.395 21.284 1.00 29.30 208 ILE C N 1
ATOM 7348 C CA . ILE C 1 211 ? 25.185 -18.582 20.167 1.00 28.37 208 ILE C CA 1
ATOM 7349 C C . ILE C 1 211 ? 24.534 -17.225 19.831 1.00 28.01 208 ILE C C 1
ATOM 7350 O O . ILE C 1 211 ? 23.977 -16.597 20.732 1.00 27.76 208 ILE C O 1
ATOM 7355 N N . THR C 1 212 ? 24.626 -16.774 18.571 1.00 27.00 209 THR C N 1
ATOM 7356 C CA . THR C 1 212 ? 23.993 -15.533 18.187 1.00 27.78 209 THR C CA 1
ATOM 7357 C C . THR C 1 212 ? 22.934 -15.703 17.110 1.00 28.10 209 THR C C 1
ATOM 7358 O O . THR C 1 212 ? 22.443 -14.725 16.542 1.00 29.11 209 THR C O 1
ATOM 7362 N N . PHE C 1 213 ? 22.552 -16.930 16.834 1.00 28.19 210 PHE C N 1
ATOM 7363 C CA . PHE C 1 213 ? 21.596 -17.165 15.782 1.00 28.18 210 PHE C CA 1
ATOM 7364 C C . PHE C 1 213 ? 20.727 -18.335 16.166 1.00 28.47 210 PHE C C 1
ATOM 7365 O O . PHE C 1 213 ? 21.176 -19.210 16.913 1.00 28.43 210 PHE C O 1
ATOM 7373 N N . ALA C 1 214 ? 19.495 -18.334 15.639 1.00 28.04 211 ALA C N 1
ATOM 7374 C CA . ALA C 1 214 ? 18.565 -19.446 15.751 1.00 27.65 211 ALA C CA 1
ATOM 7375 C C . ALA C 1 214 ? 18.123 -19.870 14.343 1.00 27.99 211 ALA C C 1
ATOM 7376 O O . ALA C 1 214 ? 17.806 -19.020 13.506 1.00 27.90 211 ALA C O 1
ATOM 7378 N N . THR C 1 215 ? 18.095 -21.186 14.087 1.00 28.32 212 THR C N 1
ATOM 7379 C CA . THR C 1 215 ? 17.836 -21.703 12.740 1.00 27.26 212 THR C CA 1
ATOM 7380 C C . THR C 1 215 ? 16.386 -22.017 12.548 1.00 26.61 212 THR C C 1
ATOM 7381 O O . THR C 1 215 ? 15.803 -22.786 13.314 1.00 26.03 212 THR C O 1
ATOM 7385 N N . HIS C 1 216 ? 15.834 -21.460 11.475 1.00 26.54 213 HIS C N 1
ATOM 7386 C CA . HIS C 1 216 ? 14.390 -21.552 11.122 1.00 26.67 213 HIS C CA 1
ATOM 7387 C C . HIS C 1 216 ? 13.402 -21.589 12.306 1.00 26.76 213 HIS C C 1
ATOM 7388 O O . HIS C 1 216 ? 12.907 -22.644 12.744 1.00 26.91 213 HIS C O 1
ATOM 7395 N N . LEU C 1 217 ? 13.133 -20.393 12.805 1.00 27.32 214 LEU C N 1
ATOM 7396 C CA . LEU C 1 217 ? 12.332 -20.188 13.998 1.00 28.65 214 LEU C CA 1
ATOM 7397 C C . LEU C 1 217 ? 11.002 -20.897 13.884 1.00 29.93 214 LEU C C 1
ATOM 7398 O O . LEU C 1 217 ? 10.352 -20.847 12.823 1.00 30.99 214 LEU C O 1
ATOM 7403 N N . PHE C 1 218 ? 10.614 -21.562 14.968 1.00 30.41 215 PHE C N 1
ATOM 7404 C CA . PHE C 1 218 ? 9.383 -22.358 15.016 1.00 31.30 215 PHE C CA 1
ATOM 7405 C C . PHE C 1 218 ? 9.484 -23.747 14.473 1.00 31.29 215 PHE C C 1
ATOM 7406 O O . PHE C 1 218 ? 8.592 -24.560 14.745 1.00 32.55 215 PHE C O 1
ATOM 7414 N N . ASN C 1 219 ? 10.523 -24.004 13.680 1.00 30.36 216 ASN C N 1
ATOM 7415 C CA . ASN C 1 219 ? 10.749 -25.339 13.143 1.00 29.11 216 ASN C CA 1
ATOM 7416 C C . ASN C 1 219 ? 11.810 -26.131 13.938 1.00 27.69 216 ASN C C 1
ATOM 7417 O O . ASN C 1 219 ? 12.849 -25.609 14.358 1.00 25.21 216 ASN C O 1
ATOM 7422 N N . ALA C 1 220 ? 11.486 -27.386 14.193 1.00 26.87 217 ALA C N 1
ATOM 7423 C CA . ALA C 1 220 ? 12.371 -28.259 14.984 1.00 27.50 217 ALA C CA 1
ATOM 7424 C C . ALA C 1 220 ? 13.008 -27.588 16.244 1.00 27.36 217 ALA C C 1
ATOM 7425 O O . ALA C 1 220 ? 14.223 -27.724 16.507 1.00 27.29 217 ALA C O 1
ATOM 7427 N N . MET C 1 221 ? 12.197 -26.876 17.015 1.00 26.97 218 MET C N 1
ATOM 7428 C CA . MET C 1 221 ? 12.683 -26.342 18.271 1.00 27.31 218 MET C CA 1
ATOM 7429 C C . MET C 1 221 ? 11.601 -26.402 19.318 1.00 27.54 218 MET C C 1
ATOM 7430 O O . MET C 1 221 ? 10.431 -26.587 19.017 1.00 27.76 218 MET C O 1
ATOM 7435 N N . THR C 1 222 ? 11.997 -26.224 20.560 1.00 27.95 219 THR C N 1
ATOM 7436 C CA . THR C 1 222 ? 11.052 -26.264 21.639 1.00 28.32 219 THR C CA 1
ATOM 7437 C C . THR C 1 222 ? 10.226 -24.964 21.645 1.00 29.26 219 THR C C 1
ATOM 7438 O O . THR C 1 222 ? 10.780 -23.868 21.703 1.00 30.76 219 THR C O 1
ATOM 7442 N N . PRO C 1 223 ? 8.886 -25.066 21.545 1.00 29.85 220 PRO C N 1
ATOM 7443 C CA . PRO C 1 223 ? 8.071 -23.849 21.441 1.00 29.91 220 PRO C CA 1
ATOM 7444 C C . PRO C 1 223 ? 7.687 -23.202 22.809 1.00 30.34 220 PRO C C 1
ATOM 7445 O O . PRO C 1 223 ? 8.056 -23.709 23.888 1.00 30.02 220 PRO C O 1
ATOM 7449 N N . MET C 1 224 ? 6.911 -22.124 22.741 1.00 30.43 221 MET C N 1
ATOM 7450 C CA . MET C 1 224 ? 6.606 -21.290 23.879 1.00 30.84 221 MET C CA 1
ATOM 7451 C C . MET C 1 224 ? 5.272 -21.693 24.472 1.00 30.74 221 MET C C 1
ATOM 7452 O O . MET C 1 224 ? 4.218 -21.386 23.915 1.00 31.89 221 MET C O 1
ATOM 7457 N N . VAL C 1 225 ? 5.287 -22.409 25.588 1.00 29.87 222 VAL C N 1
ATOM 7458 C CA . VAL C 1 225 ? 4.026 -22.670 26.256 1.00 29.23 222 VAL C CA 1
ATOM 7459 C C . VAL C 1 225 ? 4.074 -21.993 27.634 1.00 29.36 222 VAL C C 1
ATOM 7460 O O . VAL C 1 225 ? 5.159 -21.713 28.163 1.00 29.40 222 VAL C O 1
ATOM 7464 N N . GLY C 1 226 ? 2.896 -21.746 28.191 1.00 28.93 223 GLY C N 1
ATOM 7465 C CA . GLY C 1 226 ? 2.716 -21.032 29.470 1.00 29.63 223 GLY C CA 1
ATOM 7466 C C . GLY C 1 226 ? 3.793 -21.181 30.548 1.00 29.42 223 GLY C C 1
ATOM 7467 O O . GLY C 1 226 ? 4.350 -20.177 31.026 1.00 29.36 223 GLY C O 1
ATOM 7468 N N . ARG C 1 227 ? 4.094 -22.410 30.938 1.00 28.54 224 ARG C N 1
ATOM 7469 C CA . ARG C 1 227 ? 5.088 -22.598 31.987 1.00 28.48 224 ARG C CA 1
ATOM 7470 C C . ARG C 1 227 ? 6.486 -22.883 31.472 1.00 28.29 224 ARG C C 1
ATOM 7471 O O . ARG C 1 227 ? 7.383 -23.124 32.271 1.00 28.64 224 ARG C O 1
ATOM 7479 N N . GLU C 1 228 ? 6.671 -22.883 30.153 1.00 27.42 225 GLU C N 1
ATOM 7480 C CA A GLU C 1 228 ? 7.942 -23.316 29.580 0.60 27.70 225 GLU C CA 1
ATOM 7481 C CA B GLU C 1 228 ? 7.902 -23.363 29.563 0.40 27.20 225 GLU C CA 1
ATOM 7482 C C . GLU C 1 228 ? 8.218 -22.550 28.295 1.00 27.40 225 GLU C C 1
ATOM 7483 O O . GLU C 1 228 ? 7.824 -22.966 27.203 1.00 28.00 225 GLU C O 1
ATOM 7494 N N . PRO C 1 229 ? 8.907 -21.387 28.432 1.00 26.80 226 PRO C N 1
ATOM 7495 C CA . PRO C 1 229 ? 9.133 -20.538 27.276 1.00 25.91 226 PRO C CA 1
ATOM 7496 C C . PRO C 1 229 ? 9.841 -21.244 26.142 1.00 25.44 226 PRO C C 1
ATOM 7497 O O . PRO C 1 229 ? 9.659 -20.852 25.008 1.00 25.11 226 PRO C O 1
ATOM 7501 N N . GLY C 1 230 ? 10.628 -22.276 26.426 1.00 24.99 227 GLY C N 1
ATOM 7502 C CA . GLY C 1 230 ? 11.322 -23.000 25.367 1.00 24.28 227 GLY C CA 1
ATOM 7503 C C . GLY C 1 230 ? 12.345 -22.190 24.580 1.00 24.79 227 GLY C C 1
ATOM 7504 O O . GLY C 1 230 ? 12.839 -21.132 25.008 1.00 24.41 227 GLY C O 1
ATOM 7505 N N . VAL C 1 231 ? 12.672 -22.691 23.405 1.00 24.53 228 VAL C N 1
ATOM 7506 C CA . VAL C 1 231 ? 13.655 -22.040 22.570 1.00 24.40 228 VAL C CA 1
ATOM 7507 C C . VAL C 1 231 ? 13.055 -20.782 21.925 1.00 25.81 228 VAL C C 1
ATOM 7508 O O . VAL C 1 231 ? 13.707 -19.707 21.913 1.00 26.42 228 VAL C O 1
ATOM 7512 N N . VAL C 1 232 ? 11.808 -20.904 21.451 1.00 25.81 229 VAL C N 1
ATOM 7513 C CA . VAL C 1 232 ? 11.090 -19.809 20.824 1.00 25.90 229 VAL C CA 1
ATOM 7514 C C . VAL C 1 232 ? 11.044 -18.667 21.827 1.00 26.51 229 VAL C C 1
ATOM 7515 O O . VAL C 1 232 ? 11.313 -17.512 21.478 1.00 27.97 229 VAL C O 1
ATOM 7519 N N . GLY C 1 233 ? 10.754 -18.996 23.078 1.00 26.22 230 GLY C N 1
ATOM 7520 C CA . GLY C 1 233 ? 10.728 -18.023 24.177 1.00 25.87 230 GLY C CA 1
ATOM 7521 C C . GLY C 1 233 ? 12.084 -17.380 24.436 1.00 25.87 230 GLY C C 1
ATOM 7522 O O . GLY C 1 233 ? 12.200 -16.168 24.593 1.00 26.15 230 GLY C O 1
ATOM 7523 N N . ALA C 1 234 ? 13.126 -18.188 24.472 1.00 25.45 231 ALA C N 1
ATOM 7524 C CA . ALA C 1 234 ? 14.465 -17.655 24.704 1.00 24.68 231 ALA C CA 1
ATOM 7525 C C . ALA C 1 234 ? 14.890 -16.705 23.582 1.00 24.70 231 ALA C C 1
ATOM 7526 O O . ALA C 1 234 ? 15.484 -15.685 23.854 1.00 24.22 231 ALA C O 1
ATOM 7528 N N . ILE C 1 235 ? 14.564 -17.030 22.326 1.00 25.10 232 ILE C N 1
ATOM 7529 C CA . ILE C 1 235 ? 14.885 -16.142 21.202 1.00 24.85 232 ILE C CA 1
ATOM 7530 C C . ILE C 1 235 ? 14.139 -14.794 21.323 1.00 25.93 232 ILE C C 1
ATOM 7531 O O . ILE C 1 235 ? 14.731 -13.699 21.078 1.00 25.81 232 ILE C O 1
ATOM 7536 N N . TYR C 1 236 ? 12.874 -14.867 21.762 1.00 25.72 233 TYR C N 1
ATOM 7537 C CA . TYR C 1 236 ? 12.087 -13.668 22.002 1.00 25.91 233 TYR C CA 1
ATOM 7538 C C . TYR C 1 236 ? 12.620 -12.785 23.103 1.00 26.67 233 TYR C C 1
ATOM 7539 O O . TYR C 1 236 ? 12.438 -11.572 23.051 1.00 26.36 233 TYR C O 1
ATOM 7548 N N . ASP C 1 237 ? 13.262 -13.393 24.093 1.00 27.81 234 ASP C N 1
ATOM 7549 C CA . ASP C 1 237 ? 13.757 -12.700 25.283 1.00 28.87 234 ASP C CA 1
ATOM 7550 C C . ASP C 1 237 ? 15.244 -12.302 25.196 1.00 29.62 234 ASP C C 1
ATOM 7551 O O . ASP C 1 237 ? 15.806 -11.776 26.152 1.00 29.55 234 ASP C O 1
ATOM 7556 N N . THR C 1 238 ? 15.899 -12.564 24.073 1.00 30.79 235 THR C N 1
ATOM 7557 C CA . THR C 1 238 ? 17.334 -12.196 23.964 1.00 32.28 235 THR C CA 1
ATOM 7558 C C . THR C 1 238 ? 17.623 -11.262 22.802 1.00 31.86 235 THR C C 1
ATOM 7559 O O . THR C 1 238 ? 17.457 -11.648 21.669 1.00 32.44 235 THR C O 1
ATOM 7563 N N . PRO C 1 239 ? 18.018 -10.020 23.090 1.00 32.45 236 PRO C N 1
ATOM 7564 C CA . PRO C 1 239 ? 18.246 -8.990 22.053 1.00 32.43 236 PRO C CA 1
ATOM 7565 C C . PRO C 1 239 ? 19.297 -9.398 21.021 1.00 32.31 236 PRO C C 1
ATOM 7566 O O . PRO C 1 239 ? 19.096 -9.149 19.822 1.00 32.66 236 PRO C O 1
ATOM 7570 N N . GLU C 1 240 ? 20.383 -10.038 21.464 1.00 31.67 237 GLU C N 1
ATOM 7571 C CA . GLU C 1 240 ? 21.510 -10.361 20.548 1.00 31.77 237 GLU C CA 1
ATOM 7572 C C . GLU C 1 240 ? 21.221 -11.409 19.461 1.00 31.10 237 GLU C C 1
ATOM 7573 O O . GLU C 1 240 ? 21.963 -11.487 18.477 1.00 30.92 237 GLU C O 1
ATOM 7579 N N . VAL C 1 241 ? 20.196 -12.235 19.636 1.00 30.27 238 VAL C N 1
ATOM 7580 C CA . VAL C 1 241 ? 20.085 -13.444 18.808 1.00 29.86 238 VAL C CA 1
ATOM 7581 C C . VAL C 1 241 ? 19.266 -13.213 17.544 1.00 29.58 238 VAL C C 1
ATOM 7582 O O . VAL C 1 241 ? 18.090 -12.866 17.599 1.00 29.40 238 VAL C O 1
ATOM 7586 N N . TYR C 1 242 ? 19.879 -13.414 16.392 1.00 29.47 239 TYR C N 1
ATOM 7587 C CA . TYR C 1 242 ? 19.104 -13.350 15.161 1.00 29.37 239 TYR C CA 1
ATOM 7588 C C . TYR C 1 242 ? 18.285 -14.645 14.992 1.00 29.68 239 TYR C C 1
ATOM 7589 O O . TYR C 1 242 ? 18.657 -15.731 15.511 1.00 30.26 239 TYR C O 1
ATOM 7598 N N . ALA C 1 243 ? 17.180 -14.559 14.260 1.00 28.79 240 ALA C N 1
ATOM 7599 C CA . ALA C 1 243 ? 16.427 -15.778 13.949 1.00 27.94 240 ALA C CA 1
ATOM 7600 C C . ALA C 1 243 ? 16.158 -15.810 12.469 1.00 26.97 240 ALA C C 1
ATOM 7601 O O . ALA C 1 243 ? 15.734 -14.813 11.910 1.00 27.98 240 ALA C O 1
ATOM 7603 N N . GLY C 1 244 ? 16.472 -16.915 11.815 1.00 26.08 241 GLY C N 1
ATOM 7604 C CA . GLY C 1 244 ? 16.071 -17.110 10.428 1.00 25.41 241 GLY C CA 1
ATOM 7605 C C . GLY C 1 244 ? 14.642 -17.601 10.370 1.00 25.49 241 GLY C C 1
ATOM 7606 O O . GLY C 1 244 ? 14.177 -18.318 11.257 1.00 24.80 241 GLY C O 1
ATOM 7607 N N . ILE C 1 245 ? 13.916 -17.208 9.337 1.00 25.90 242 ILE C N 1
ATOM 7608 C CA . ILE C 1 245 ? 12.531 -17.662 9.236 1.00 25.68 242 ILE C CA 1
ATOM 7609 C C . ILE C 1 245 ? 12.137 -17.911 7.777 1.00 25.76 242 ILE C C 1
ATOM 7610 O O . ILE C 1 245 ? 12.596 -17.209 6.857 1.00 26.09 242 ILE C O 1
ATOM 7615 N N . ILE C 1 246 ? 11.294 -18.916 7.586 1.00 25.09 243 ILE C N 1
ATOM 7616 C CA . ILE C 1 246 ? 10.924 -19.395 6.271 1.00 24.71 243 ILE C CA 1
ATOM 7617 C C . ILE C 1 246 ? 9.533 -18.870 5.970 1.00 25.56 243 ILE C C 1
ATOM 7618 O O . ILE C 1 246 ? 8.553 -19.218 6.652 1.00 25.24 243 ILE C O 1
ATOM 7623 N N . ALA C 1 247 ? 9.437 -18.035 4.947 1.00 25.72 244 ALA C N 1
ATOM 7624 C CA . ALA C 1 247 ? 8.178 -17.372 4.690 1.00 26.80 244 ALA C CA 1
ATOM 7625 C C . ALA C 1 247 ? 7.524 -17.933 3.425 1.00 27.44 244 ALA C C 1
ATOM 7626 O O . ALA C 1 247 ? 7.259 -17.202 2.454 1.00 28.46 244 ALA C O 1
ATOM 7628 N N . ASP C 1 248 ? 7.245 -19.231 3.435 1.00 27.30 245 ASP C N 1
ATOM 7629 C CA . ASP C 1 248 ? 6.658 -19.834 2.259 1.00 27.13 245 ASP C CA 1
ATOM 7630 C C . ASP C 1 248 ? 5.182 -19.984 2.437 1.00 26.84 245 ASP C C 1
ATOM 7631 O O . ASP C 1 248 ? 4.466 -20.249 1.477 1.00 26.93 245 ASP C O 1
ATOM 7636 N N . GLY C 1 249 ? 4.731 -19.812 3.674 1.00 26.44 246 GLY C N 1
ATOM 7637 C CA . GLY C 1 249 ? 3.338 -19.880 3.985 1.00 25.95 246 GLY C CA 1
ATOM 7638 C C . GLY C 1 249 ? 2.990 -21.261 4.441 1.00 26.40 246 GLY C C 1
ATOM 7639 O O . GLY C 1 249 ? 1.859 -21.512 4.867 1.00 26.30 246 GLY C O 1
ATOM 7640 N N . PHE C 1 250 ? 3.970 -22.158 4.378 1.00 27.33 247 PHE C N 1
ATOM 7641 C CA . PHE C 1 250 ? 3.759 -23.546 4.794 1.00 27.78 247 PHE C CA 1
ATOM 7642 C C . PHE C 1 250 ? 4.497 -23.867 6.075 1.00 28.43 247 PHE C C 1
ATOM 7643 O O . PHE C 1 250 ? 3.960 -24.575 6.941 1.00 29.33 247 PHE C O 1
ATOM 7651 N N . HIS C 1 251 ? 5.725 -23.373 6.206 1.00 28.19 248 HIS C N 1
ATOM 7652 C CA . HIS C 1 251 ? 6.519 -23.730 7.380 1.00 27.72 248 HIS C CA 1
ATOM 7653 C C . HIS C 1 251 ? 6.062 -23.056 8.642 1.00 27.45 248 HIS C C 1
ATOM 7654 O O . HIS C 1 251 ? 6.103 -23.659 9.712 1.00 28.35 248 HIS C O 1
ATOM 7661 N N . VAL C 1 252 ? 5.624 -21.810 8.506 1.00 26.20 249 VAL C N 1
ATOM 7662 C CA . VAL C 1 252 ? 5.251 -20.979 9.629 1.00 25.23 249 VAL C CA 1
ATOM 7663 C C . VAL C 1 252 ? 4.045 -20.169 9.141 1.00 25.31 249 VAL C C 1
ATOM 7664 O O . VAL C 1 252 ? 4.083 -19.598 8.029 1.00 25.16 249 VAL C O 1
ATOM 7668 N N . ASP C 1 253 ? 2.976 -20.140 9.930 1.00 24.17 250 ASP C N 1
ATOM 7669 C CA . ASP C 1 253 ? 1.843 -19.233 9.660 1.00 25.20 250 ASP C CA 1
ATOM 7670 C C . ASP C 1 253 ? 2.298 -17.752 9.562 1.00 24.89 250 ASP C C 1
ATOM 7671 O O . ASP C 1 253 ? 3.160 -17.312 10.336 1.00 24.63 250 ASP C O 1
ATOM 7676 N N . TYR C 1 254 ? 1.721 -16.997 8.615 1.00 24.45 251 TYR C N 1
ATOM 7677 C CA . TYR C 1 254 ? 2.130 -15.617 8.347 1.00 23.81 251 TYR C CA 1
ATOM 7678 C C . TYR C 1 254 ? 1.892 -14.679 9.551 1.00 23.91 251 TYR C C 1
ATOM 7679 O O . TYR C 1 254 ? 2.710 -13.760 9.837 1.00 23.76 251 TYR C O 1
ATOM 7688 N N . ALA C 1 255 ? 0.774 -14.900 10.242 1.00 22.75 252 ALA C N 1
ATOM 7689 C CA . ALA C 1 255 ? 0.522 -14.201 11.483 1.00 22.33 252 ALA C CA 1
ATOM 7690 C C . ALA C 1 255 ? 1.656 -14.463 12.500 1.00 22.64 252 ALA C C 1
ATOM 7691 O O . ALA C 1 255 ? 2.051 -13.550 13.225 1.00 22.84 252 ALA C O 1
ATOM 7693 N N . ASN C 1 256 ? 2.248 -15.653 12.514 1.00 22.46 253 ASN C N 1
ATOM 7694 C CA . ASN C 1 256 ? 3.398 -15.838 13.410 1.00 23.00 253 ASN C CA 1
ATOM 7695 C C . ASN C 1 256 ? 4.663 -15.058 13.024 1.00 22.46 253 ASN C C 1
ATOM 7696 O O . ASN C 1 256 ? 5.473 -14.719 13.890 1.00 22.47 253 ASN C O 1
ATOM 7701 N N . ILE C 1 257 ? 4.832 -14.804 11.728 1.00 22.21 254 ILE C N 1
ATOM 7702 C CA . ILE C 1 257 ? 5.992 -14.063 11.228 1.00 21.15 254 ILE C CA 1
ATOM 7703 C C . ILE C 1 257 ? 5.805 -12.602 11.546 1.00 20.70 254 ILE C C 1
ATOM 7704 O O . ILE C 1 257 ? 6.710 -11.948 12.001 1.00 21.88 254 ILE C O 1
ATOM 7709 N N . ARG C 1 258 ? 4.598 -12.113 11.387 1.00 20.96 255 ARG C N 1
ATOM 7710 C CA . ARG C 1 258 ? 4.254 -10.753 11.790 1.00 21.02 255 ARG C CA 1
ATOM 7711 C C . ARG C 1 258 ? 4.538 -10.555 13.268 1.00 20.93 255 ARG C C 1
ATOM 7712 O O . ARG C 1 258 ? 5.180 -9.594 13.645 1.00 20.91 255 ARG C O 1
ATOM 7720 N N . ILE C 1 259 ? 4.073 -11.469 14.107 1.00 21.00 256 ILE C N 1
ATOM 7721 C CA . ILE C 1 259 ? 4.337 -11.312 15.510 1.00 21.05 256 ILE C CA 1
ATOM 7722 C C . ILE C 1 259 ? 5.856 -11.291 15.777 1.00 22.15 256 ILE C C 1
ATOM 7723 O O . ILE C 1 259 ? 6.349 -10.474 16.523 1.00 22.94 256 ILE C O 1
ATOM 7728 N N . ALA C 1 260 ? 6.601 -12.152 15.115 1.00 22.88 257 ALA C N 1
ATOM 7729 C CA . ALA C 1 260 ? 8.023 -12.281 15.392 1.00 23.53 257 ALA C CA 1
ATOM 7730 C C . ALA C 1 260 ? 8.789 -11.045 14.946 1.00 24.13 257 ALA C C 1
ATOM 7731 O O . ALA C 1 260 ? 9.769 -10.664 15.573 1.00 24.39 257 ALA C O 1
ATOM 7733 N N . HIS C 1 261 ? 8.346 -10.423 13.859 1.00 25.10 258 HIS C N 1
ATOM 7734 C CA . HIS C 1 261 ? 9.021 -9.239 13.369 1.00 25.33 258 HIS C CA 1
ATOM 7735 C C . HIS C 1 261 ? 8.858 -8.113 14.380 1.00 25.94 258 HIS C C 1
ATOM 7736 O O . HIS C 1 261 ? 9.833 -7.389 14.698 1.00 25.17 258 HIS C O 1
ATOM 7743 N N . LYS C 1 262 ? 7.645 -7.998 14.914 1.00 25.73 259 LYS C N 1
ATOM 7744 C CA . LYS C 1 262 ? 7.404 -6.958 15.886 1.00 27.59 259 LYS C CA 1
ATOM 7745 C C . LYS C 1 262 ? 8.275 -7.152 17.104 1.00 27.85 259 LYS C C 1
ATOM 7746 O O . LYS C 1 262 ? 8.696 -6.180 17.728 1.00 27.98 259 LYS C O 1
ATOM 7752 N N . ILE C 1 263 ? 8.571 -8.405 17.421 1.00 27.87 260 ILE C N 1
ATOM 7753 C CA . ILE C 1 263 ? 9.324 -8.650 18.608 1.00 27.20 260 ILE C CA 1
ATOM 7754 C C . ILE C 1 263 ? 10.772 -8.429 18.301 1.00 27.07 260 ILE C C 1
ATOM 7755 O O . ILE C 1 263 ? 11.502 -7.903 19.126 1.00 27.06 260 ILE C O 1
ATOM 7760 N N . LYS C 1 264 ? 11.184 -8.779 17.101 1.00 26.66 261 LYS C N 1
ATOM 7761 C CA . LYS C 1 264 ? 12.611 -8.974 16.878 1.00 26.80 261 LYS C CA 1
ATOM 7762 C C . LYS C 1 264 ? 13.218 -7.958 15.932 1.00 27.35 261 LYS C C 1
ATOM 7763 O O . LYS C 1 264 ? 14.411 -7.698 15.979 1.00 27.91 261 LYS C O 1
ATOM 7769 N N . GLY C 1 265 ? 12.413 -7.421 15.032 1.00 27.35 262 GLY C N 1
ATOM 7770 C CA . GLY C 1 265 ? 12.923 -6.395 14.120 1.00 28.58 262 GLY C CA 1
ATOM 7771 C C . GLY C 1 265 ? 14.129 -6.753 13.273 1.00 29.00 262 GLY C C 1
ATOM 7772 O O . GLY C 1 265 ? 14.053 -7.654 12.434 1.00 28.88 262 GLY C O 1
ATOM 7773 N N . GLU C 1 266 ? 15.212 -6.005 13.509 1.00 29.79 263 GLU C N 1
ATOM 7774 C CA . GLU C 1 266 ? 16.517 -6.055 12.819 1.00 30.71 263 GLU C CA 1
ATOM 7775 C C . GLU C 1 266 ? 17.102 -7.455 12.892 1.00 29.86 263 GLU C C 1
ATOM 7776 O O . GLU C 1 266 ? 18.087 -7.780 12.200 1.00 28.73 263 GLU C O 1
ATOM 7782 N N . LYS C 1 267 ? 16.543 -8.255 13.800 1.00 29.33 264 LYS C N 1
ATOM 7783 C CA . LYS C 1 267 ? 17.115 -9.567 14.070 1.00 28.81 264 LYS C CA 1
ATOM 7784 C C . LYS C 1 267 ? 16.393 -10.649 13.356 1.00 27.98 264 LYS C C 1
ATOM 7785 O O . LYS C 1 267 ? 16.738 -11.774 13.542 1.00 30.16 264 LYS C O 1
ATOM 7791 N N . LEU C 1 268 ? 15.352 -10.341 12.601 1.00 27.07 265 LEU C N 1
ATOM 7792 C CA . LEU C 1 268 ? 14.613 -11.372 11.911 1.00 26.64 265 LEU C CA 1
ATOM 7793 C C . LEU C 1 268 ? 15.108 -11.398 10.501 1.00 27.41 265 LEU C C 1
ATOM 7794 O O . LEU C 1 268 ? 15.049 -10.365 9.803 1.00 27.66 265 LEU C O 1
ATOM 7799 N N . VAL C 1 269 ? 15.576 -12.578 10.091 1.00 27.02 266 VAL C N 1
ATOM 7800 C CA . VAL C 1 269 ? 16.198 -12.804 8.788 1.00 26.76 266 VAL C CA 1
ATOM 7801 C C . VAL C 1 269 ? 15.368 -13.775 7.934 1.00 26.13 266 VAL C C 1
ATOM 7802 O O . VAL C 1 269 ? 14.893 -14.825 8.415 1.00 26.93 266 VAL C O 1
ATOM 7806 N N . LEU C 1 270 ? 15.178 -13.410 6.675 1.00 24.81 267 LEU C N 1
ATOM 7807 C CA . LEU C 1 270 ? 14.549 -14.286 5.687 1.00 24.28 267 LEU C CA 1
ATOM 7808 C C . LEU C 1 270 ? 15.553 -15.286 5.083 1.00 24.82 267 LEU C C 1
ATOM 7809 O O . LEU C 1 270 ? 16.653 -14.953 4.644 1.00 25.28 267 LEU C O 1
ATOM 7814 N N . VAL C 1 271 ? 15.133 -16.527 5.037 1.00 25.54 268 VAL C N 1
ATOM 7815 C CA . VAL C 1 271 ? 15.962 -17.644 4.657 1.00 25.52 268 VAL C CA 1
ATOM 7816 C C . VAL C 1 271 ? 15.044 -18.494 3.761 1.00 26.34 268 VAL C C 1
ATOM 7817 O O . VAL C 1 271 ? 13.809 -18.375 3.877 1.00 26.98 268 VAL C O 1
ATOM 7821 N N . THR C 1 272 ? 15.585 -19.291 2.832 1.00 26.81 269 THR C N 1
ATOM 7822 C CA . THR C 1 272 ? 14.715 -20.208 2.076 1.00 27.33 269 THR C CA 1
ATOM 7823 C C . THR C 1 272 ? 14.734 -21.561 2.762 1.00 28.16 269 THR C C 1
ATOM 7824 O O . THR C 1 272 ? 13.690 -22.209 2.936 1.00 28.35 269 THR C O 1
ATOM 7828 N N . ASP C 1 273 ? 15.939 -22.008 3.140 1.00 29.36 270 ASP C N 1
ATOM 7829 C CA . ASP C 1 273 ? 16.147 -23.417 3.504 1.00 29.82 270 ASP C CA 1
ATOM 7830 C C . ASP C 1 273 ? 15.792 -24.295 2.311 1.00 30.04 270 ASP C C 1
ATOM 7831 O O . ASP C 1 273 ? 15.257 -25.375 2.487 1.00 31.67 270 ASP C O 1
ATOM 7836 N N . ALA C 1 274 ? 16.058 -23.827 1.098 1.00 30.21 271 ALA C N 1
ATOM 7837 C CA . ALA C 1 274 ? 15.543 -24.508 -0.092 1.00 30.83 271 ALA C CA 1
ATOM 7838 C C . ALA C 1 274 ? 16.193 -25.852 -0.416 1.00 31.50 271 ALA C C 1
ATOM 7839 O O . ALA C 1 274 ? 17.331 -26.135 -0.004 1.00 31.70 271 ALA C O 1
ATOM 7841 N N . THR C 1 275 ? 15.456 -26.667 -1.171 1.00 31.67 272 THR C N 1
ATOM 7842 C CA . THR C 1 275 ? 15.985 -27.904 -1.695 1.00 32.41 272 THR C CA 1
ATOM 7843 C C . THR C 1 275 ? 15.943 -27.872 -3.238 1.00 32.86 272 THR C C 1
ATOM 7844 O O . THR C 1 275 ? 15.509 -26.875 -3.840 1.00 32.71 272 THR C O 1
ATOM 7848 N N . ALA C 1 276 ? 16.388 -28.959 -3.867 1.00 33.18 273 ALA C N 1
ATOM 7849 C CA . ALA C 1 276 ? 16.456 -29.098 -5.329 1.00 33.74 273 ALA C CA 1
ATOM 7850 C C . ALA C 1 276 ? 15.409 -28.386 -6.222 1.00 34.24 273 ALA C C 1
ATOM 7851 O O . ALA C 1 276 ? 15.814 -27.704 -7.173 1.00 34.60 273 ALA C O 1
ATOM 7853 N N . PRO C 1 277 ? 14.085 -28.572 -5.966 1.00 34.37 274 PRO C N 1
ATOM 7854 C CA . PRO C 1 277 ? 13.052 -27.990 -6.839 1.00 35.03 274 PRO C CA 1
ATOM 7855 C C . PRO C 1 277 ? 13.086 -26.464 -6.979 1.00 36.68 274 PRO C C 1
ATOM 7856 O O . PRO C 1 277 ? 12.605 -25.925 -8.002 1.00 36.57 274 PRO C O 1
ATOM 7860 N N . ALA C 1 278 ? 13.638 -25.769 -5.974 1.00 37.95 275 ALA C N 1
ATOM 7861 C CA . ALA C 1 278 ? 13.654 -24.309 -6.004 1.00 39.61 275 ALA C CA 1
ATOM 7862 C C . ALA C 1 278 ? 14.341 -23.861 -7.304 1.00 40.73 275 ALA C C 1
ATOM 7863 O O . ALA C 1 278 ? 15.498 -24.217 -7.541 1.00 41.18 275 ALA C O 1
ATOM 7865 N N . GLY C 1 279 ? 13.615 -23.120 -8.143 1.00 41.80 276 GLY C N 1
ATOM 7866 C CA . GLY C 1 279 ? 14.166 -22.604 -9.392 1.00 43.95 276 GLY C CA 1
ATOM 7867 C C . GLY C 1 279 ? 14.569 -23.718 -10.347 1.00 45.29 276 GLY C C 1
ATOM 7868 O O . GLY C 1 279 ? 15.646 -23.684 -10.937 1.00 45.31 276 GLY C O 1
ATOM 7869 N N . ALA C 1 280 ? 13.712 -24.729 -10.457 1.00 46.63 277 ALA C N 1
ATOM 7870 C CA . ALA C 1 280 ? 13.937 -25.861 -11.350 1.00 47.82 277 ALA C CA 1
ATOM 7871 C C . ALA C 1 280 ? 12.589 -26.440 -11.641 1.00 48.72 277 ALA C C 1
ATOM 7872 O O . ALA C 1 280 ? 11.667 -26.265 -10.864 1.00 49.34 277 ALA C O 1
ATOM 7874 N N . GLU C 1 281 ? 12.464 -27.113 -12.769 1.00 49.99 278 GLU C N 1
ATOM 7875 C CA . GLU C 1 281 ? 11.261 -27.862 -13.067 1.00 51.29 278 GLU C CA 1
ATOM 7876 C C . GLU C 1 281 ? 11.457 -29.347 -12.685 1.00 51.30 278 GLU C C 1
ATOM 7877 O O . GLU C 1 281 ? 12.191 -30.077 -13.348 1.00 51.16 278 GLU C O 1
ATOM 7883 N N . MET C 1 282 ? 10.816 -29.773 -11.603 1.00 51.52 279 MET C N 1
ATOM 7884 C CA . MET C 1 282 ? 10.839 -31.171 -11.164 1.00 51.96 279 MET C CA 1
ATOM 7885 C C . MET C 1 282 ? 9.439 -31.560 -10.742 1.00 52.31 279 MET C C 1
ATOM 7886 O O . MET C 1 282 ? 8.599 -30.677 -10.505 1.00 52.77 279 MET C O 1
ATOM 7891 N N . ASP C 1 283 ? 9.163 -32.859 -10.647 1.00 52.22 280 ASP C N 1
ATOM 7892 C CA . ASP C 1 283 ? 7.944 -33.280 -9.947 1.00 52.31 280 ASP C CA 1
ATOM 7893 C C . ASP C 1 283 ? 8.237 -34.152 -8.723 1.00 51.97 280 ASP C C 1
ATOM 7894 O O . ASP C 1 283 ? 7.331 -34.587 -8.013 1.00 51.55 280 ASP C O 1
ATOM 7899 N N . TYR C 1 284 ? 9.521 -34.365 -8.468 1.00 52.07 281 TYR C N 1
ATOM 7900 C CA . TYR C 1 284 ? 9.977 -34.995 -7.239 1.00 52.68 281 TYR C CA 1
ATOM 7901 C C . TYR C 1 284 ? 11.498 -35.057 -7.221 1.00 52.56 281 TYR C C 1
ATOM 7902 O O . TYR C 1 284 ? 12.147 -34.901 -8.246 1.00 52.15 281 TYR C O 1
ATOM 7911 N N . PHE C 1 285 ? 12.060 -35.299 -6.048 1.00 52.89 282 PHE C N 1
ATOM 7912 C CA . PHE C 1 285 ? 13.483 -35.534 -5.925 1.00 53.32 282 PHE C CA 1
ATOM 7913 C C . PHE C 1 285 ? 13.667 -36.524 -4.817 1.00 54.09 282 PHE C C 1
ATOM 7914 O O . PHE C 1 285 ? 12.897 -36.515 -3.861 1.00 53.81 282 PHE C O 1
ATOM 7922 N N . ILE C 1 286 ? 14.646 -37.415 -4.975 1.00 55.71 283 ILE C N 1
ATOM 7923 C CA . ILE C 1 286 ? 14.954 -38.400 -3.941 1.00 57.29 283 ILE C CA 1
ATOM 7924 C C . ILE C 1 286 ? 15.921 -37.711 -3.045 1.00 58.03 283 ILE C C 1
ATOM 7925 O O . ILE C 1 286 ? 16.854 -37.068 -3.516 1.00 58.25 283 ILE C O 1
ATOM 7930 N N . PHE C 1 287 ? 15.712 -37.826 -1.749 1.00 59.40 284 PHE C N 1
ATOM 7931 C CA . PHE C 1 287 ? 16.704 -37.290 -0.849 1.00 60.85 284 PHE C CA 1
ATOM 7932 C C . PHE C 1 287 ? 17.088 -38.149 0.356 1.00 61.70 284 PHE C C 1
ATOM 7933 O O . PHE C 1 287 ? 16.300 -38.328 1.305 1.00 62.30 284 PHE C O 1
ATOM 7941 N N . VAL C 1 288 ? 18.340 -38.626 0.312 1.00 62.37 285 VAL C N 1
ATOM 7942 C CA . VAL C 1 288 ? 18.908 -39.525 1.312 1.00 62.18 285 VAL C CA 1
ATOM 7943 C C . VAL C 1 288 ? 17.832 -40.548 1.667 1.00 61.86 285 VAL C C 1
ATOM 7944 O O . VAL C 1 288 ? 17.438 -40.685 2.829 1.00 62.01 285 VAL C O 1
ATOM 7948 N N . GLY C 1 289 ? 17.325 -41.222 0.634 1.00 61.24 286 GLY C N 1
ATOM 7949 C CA . GLY C 1 289 ? 16.374 -42.305 0.822 1.00 60.58 286 GLY C CA 1
ATOM 7950 C C . GLY C 1 289 ? 14.933 -41.974 0.497 1.00 60.22 286 GLY C C 1
ATOM 7951 O O . GLY C 1 289 ? 14.338 -42.615 -0.359 1.00 60.41 286 GLY C O 1
ATOM 7952 N N . LYS C 1 290 ? 14.348 -40.996 1.183 1.00 59.68 287 LYS C N 1
ATOM 7953 C CA . LYS C 1 290 ? 12.946 -40.682 0.927 1.00 59.00 287 LYS C CA 1
ATOM 7954 C C . LYS C 1 290 ? 12.768 -39.707 -0.233 1.00 58.23 287 LYS C C 1
ATOM 7955 O O . LYS C 1 290 ? 13.518 -38.742 -0.379 1.00 57.76 287 LYS C O 1
ATOM 7961 N N . LYS C 1 291 ? 11.756 -39.994 -1.047 1.00 57.49 288 LYS C N 1
ATOM 7962 C CA . LYS C 1 291 ? 11.421 -39.233 -2.250 1.00 56.77 288 LYS C CA 1
ATOM 7963 C C . LYS C 1 291 ? 10.279 -38.261 -1.948 1.00 56.27 288 LYS C C 1
ATOM 7964 O O . LYS C 1 291 ? 9.263 -38.624 -1.337 1.00 56.23 288 LYS C O 1
ATOM 7970 N N . VAL C 1 292 ? 10.475 -37.018 -2.367 1.00 55.41 289 VAL C N 1
ATOM 7971 C CA . VAL C 1 292 ? 9.579 -35.935 -2.022 1.00 54.30 289 VAL C CA 1
ATOM 7972 C C . VAL C 1 292 ? 9.077 -35.268 -3.293 1.00 54.02 289 VAL C C 1
ATOM 7973 O O . VAL C 1 292 ? 9.849 -34.926 -4.183 1.00 53.90 289 VAL C O 1
ATOM 7977 N N . TYR C 1 293 ? 7.766 -35.121 -3.378 1.00 53.82 290 TYR C N 1
ATOM 7978 C CA . TYR C 1 293 ? 7.110 -34.626 -4.584 1.00 54.12 290 TYR C CA 1
ATOM 7979 C C . TYR C 1 293 ? 6.983 -33.109 -4.604 1.00 53.66 290 TYR C C 1
ATOM 7980 O O . TYR C 1 293 ? 6.833 -32.479 -3.564 1.00 53.91 290 TYR C O 1
ATOM 7989 N N . TYR C 1 294 ? 7.023 -32.532 -5.798 1.00 52.92 291 TYR C N 1
ATOM 7990 C CA . TYR C 1 294 ? 6.910 -31.100 -5.945 1.00 52.20 291 TYR C CA 1
ATOM 7991 C C . TYR C 1 294 ? 5.547 -30.724 -6.520 1.00 51.78 291 TYR C C 1
ATOM 7992 O O . TYR C 1 294 ? 5.341 -30.714 -7.729 1.00 51.81 291 TYR C O 1
ATOM 8001 N N . ARG C 1 295 ? 4.614 -30.415 -5.634 1.00 51.42 292 ARG C N 1
ATOM 8002 C CA . ARG C 1 295 ? 3.222 -30.243 -6.026 1.00 51.18 292 ARG C CA 1
ATOM 8003 C C . ARG C 1 295 ? 2.785 -28.795 -5.955 1.00 50.60 292 ARG C C 1
ATOM 8004 O O . ARG C 1 295 ? 2.497 -28.256 -4.878 1.00 50.30 292 ARG C O 1
ATOM 8012 N N . ASP C 1 296 ? 2.755 -28.173 -7.126 1.00 49.80 293 ASP C N 1
ATOM 8013 C CA . ASP C 1 296 ? 2.259 -26.828 -7.265 1.00 49.39 293 ASP C CA 1
ATOM 8014 C C . ASP C 1 296 ? 2.924 -25.884 -6.289 1.00 48.76 293 ASP C C 1
ATOM 8015 O O . ASP C 1 296 ? 2.253 -25.210 -5.508 1.00 48.21 293 ASP C O 1
ATOM 8020 N N . GLY C 1 297 ? 4.253 -25.857 -6.333 1.00 48.33 294 GLY C N 1
ATOM 8021 C CA . GLY C 1 297 ? 5.056 -25.014 -5.444 1.00 47.26 294 GLY C CA 1
ATOM 8022 C C . GLY C 1 297 ? 5.224 -25.472 -3.996 1.00 46.46 294 GLY C C 1
ATOM 8023 O O . GLY C 1 297 ? 5.764 -24.708 -3.198 1.00 46.59 294 GLY C O 1
ATOM 8024 N N . LYS C 1 298 ? 4.773 -26.690 -3.656 1.00 45.39 295 LYS C N 1
ATOM 8025 C CA . LYS C 1 298 ? 4.923 -27.265 -2.304 1.00 44.96 295 LYS C CA 1
ATOM 8026 C C . LYS C 1 298 ? 5.762 -28.553 -2.318 1.00 45.40 295 LYS C C 1
ATOM 8027 O O . LYS C 1 298 ? 5.831 -29.228 -3.317 1.00 46.21 295 LYS C O 1
ATOM 8033 N N . CYS C 1 299 ? 6.411 -28.892 -1.214 1.00 46.06 296 CYS C N 1
ATOM 8034 C CA . CYS C 1 299 ? 7.177 -30.117 -1.134 1.00 46.42 296 CYS C CA 1
ATOM 8035 C C . CYS C 1 299 ? 6.458 -31.046 -0.166 1.00 47.89 296 CYS C C 1
ATOM 8036 O O . CYS C 1 299 ? 6.227 -30.667 1.011 1.00 48.53 296 CYS C O 1
ATOM 8039 N N . VAL C 1 300 ? 6.088 -32.244 -0.650 1.00 48.54 297 VAL C N 1
ATOM 8040 C CA . VAL C 1 300 ? 5.353 -33.248 0.154 1.00 49.20 297 VAL C CA 1
ATOM 8041 C C . VAL C 1 300 ? 5.870 -34.682 -0.040 1.00 50.06 297 VAL C C 1
ATOM 8042 O O . VAL C 1 300 ? 6.184 -35.079 -1.167 1.00 50.14 297 VAL C O 1
ATOM 8046 N N . ASP C 1 301 ? 5.956 -35.453 1.054 1.00 51.20 298 ASP C N 1
ATOM 8047 C CA . ASP C 1 301 ? 6.113 -36.923 0.958 1.00 52.02 298 ASP C CA 1
ATOM 8048 C C . ASP C 1 301 ? 4.809 -37.553 0.507 1.00 52.48 298 ASP C C 1
ATOM 8049 O O . ASP C 1 301 ? 3.748 -36.941 0.599 1.00 52.52 298 ASP C O 1
ATOM 8054 N N . GLU C 1 302 ? 4.882 -38.783 0.023 1.00 53.06 299 GLU C N 1
ATOM 8055 C CA . GLU C 1 302 ? 3.711 -39.441 -0.553 1.00 53.44 299 GLU C CA 1
ATOM 8056 C C . GLU C 1 302 ? 2.435 -39.404 0.352 1.00 52.71 299 GLU C C 1
ATOM 8057 O O . GLU C 1 302 ? 1.301 -39.583 -0.151 1.00 52.32 299 GLU C O 1
ATOM 8063 N N . ASN C 1 303 ? 2.637 -39.152 1.657 1.00 51.33 300 ASN C N 1
ATOM 8064 C CA . ASN C 1 303 ? 1.556 -38.884 2.625 1.00 50.51 300 ASN C CA 1
ATOM 8065 C C . ASN C 1 303 ? 0.878 -37.501 2.541 1.00 49.85 300 ASN C C 1
ATOM 8066 O O . ASN C 1 303 ? -0.168 -37.280 3.176 1.00 49.78 300 ASN C O 1
ATOM 8071 N N . GLY C 1 304 ? 1.491 -36.563 1.815 1.00 48.82 301 GLY C N 1
ATOM 8072 C CA . GLY C 1 304 ? 1.008 -35.175 1.740 1.00 47.41 301 GLY C CA 1
ATOM 8073 C C . GLY C 1 304 ? 1.546 -34.274 2.847 1.00 46.63 301 GLY C C 1
ATOM 8074 O O . GLY C 1 304 ? 1.140 -33.127 2.973 1.00 46.33 301 GLY C O 1
ATOM 8075 N N . THR C 1 305 ? 2.465 -34.806 3.642 1.00 45.76 302 THR C N 1
ATOM 8076 C CA . THR C 1 305 ? 3.087 -34.107 4.746 1.00 45.12 302 THR C CA 1
ATOM 8077 C C . THR C 1 305 ? 4.175 -33.199 4.188 1.00 44.79 302 THR C C 1
ATOM 8078 O O . THR C 1 305 ? 4.812 -33.548 3.175 1.00 44.86 302 THR C O 1
ATOM 8082 N N . LEU C 1 306 ? 4.384 -32.038 4.819 1.00 43.54 303 LEU C N 1
ATOM 8083 C CA . LEU C 1 306 ? 5.451 -31.135 4.375 1.00 42.59 303 LEU C CA 1
ATOM 8084 C C . LEU C 1 306 ? 6.824 -31.838 4.368 1.00 42.05 303 LEU C C 1
ATOM 8085 O O . LEU C 1 306 ? 7.191 -32.554 5.312 1.00 41.15 303 LEU C O 1
ATOM 8090 N N . GLY C 1 307 ? 7.554 -31.653 3.272 1.00 41.48 304 GLY C N 1
ATOM 8091 C CA . GLY C 1 307 ? 8.786 -32.383 3.070 1.00 41.09 304 GLY C CA 1
ATOM 8092 C C . GLY C 1 307 ? 10.028 -31.534 2.905 1.00 40.65 304 GLY C C 1
ATOM 8093 O O . GLY C 1 307 ? 11.096 -32.067 2.635 1.00 41.76 304 GLY C O 1
ATOM 8094 N N . GLY C 1 308 ? 9.902 -30.221 3.078 1.00 39.73 305 GLY C N 1
ATOM 8095 C CA . GLY C 1 308 ? 11.005 -29.280 2.844 1.00 37.33 305 GLY C CA 1
ATOM 8096 C C . GLY C 1 308 ? 10.470 -28.049 2.130 1.00 36.51 305 GLY C C 1
ATOM 8097 O O . GLY C 1 308 ? 9.239 -27.867 2.000 1.00 35.68 305 GLY C O 1
ATOM 8098 N N . SER C 1 309 ? 11.399 -27.216 1.653 1.00 35.74 306 SER C N 1
ATOM 8099 C CA . SER C 1 309 ? 11.086 -25.915 1.070 1.00 34.75 306 SER C CA 1
ATOM 8100 C C . SER C 1 309 ? 11.570 -25.808 -0.351 1.00 34.50 306 SER C C 1
ATOM 8101 O O . SER C 1 309 ? 12.689 -26.255 -0.679 1.00 34.74 306 SER C O 1
ATOM 8104 N N . ALA C 1 310 ? 10.746 -25.155 -1.167 1.00 33.64 307 ALA C N 1
ATOM 8105 C CA . ALA C 1 310 ? 11.076 -24.784 -2.530 1.00 33.49 307 ALA C CA 1
ATOM 8106 C C . ALA C 1 310 ? 11.151 -23.269 -2.692 1.00 33.94 307 ALA C C 1
ATOM 8107 O O . ALA C 1 310 ? 11.199 -22.771 -3.810 1.00 34.25 307 ALA C O 1
ATOM 8109 N N . LEU C 1 311 ? 11.154 -22.542 -1.579 1.00 34.39 308 LEU C N 1
ATOM 8110 C CA . LEU C 1 311 ? 11.125 -21.078 -1.591 1.00 34.46 308 LEU C CA 1
ATOM 8111 C C . LEU C 1 311 ? 12.374 -20.458 -2.212 1.00 34.42 308 LEU C C 1
ATOM 8112 O O . LEU C 1 311 ? 13.472 -20.970 -2.026 1.00 35.65 308 LEU C O 1
ATOM 8117 N N . THR C 1 312 ? 12.202 -19.351 -2.934 1.00 33.43 309 THR C N 1
ATOM 8118 C CA . THR C 1 312 ? 13.312 -18.504 -3.372 1.00 32.34 309 THR C CA 1
ATOM 8119 C C . THR C 1 312 ? 13.285 -17.183 -2.581 1.00 31.51 309 THR C C 1
ATOM 8120 O O . THR C 1 312 ? 12.237 -16.776 -2.080 1.00 31.80 309 THR C O 1
ATOM 8124 N N . MET C 1 313 ? 14.412 -16.483 -2.500 1.00 30.22 310 MET C N 1
ATOM 8125 C CA . MET C 1 313 ? 14.468 -15.233 -1.740 1.00 28.16 310 MET C CA 1
ATOM 8126 C C . MET C 1 313 ? 13.514 -14.169 -2.274 1.00 27.98 310 MET C C 1
ATOM 8127 O O . MET C 1 313 ? 12.879 -13.490 -1.496 1.00 27.38 310 MET C O 1
ATOM 8132 N N . ILE C 1 314 ? 13.433 -13.980 -3.593 1.00 28.15 311 ILE C N 1
ATOM 8133 C CA . ILE C 1 314 ? 12.529 -12.949 -4.130 1.00 27.78 311 ILE C CA 1
ATOM 8134 C C . ILE C 1 314 ? 11.058 -13.240 -3.746 1.00 28.25 311 ILE C C 1
ATOM 8135 O O . ILE C 1 314 ? 10.238 -12.327 -3.623 1.00 28.64 311 ILE C O 1
ATOM 8140 N N . GLU C 1 315 ? 10.730 -14.514 -3.569 1.00 28.12 312 GLU C N 1
ATOM 8141 C CA . GLU C 1 315 ? 9.387 -14.895 -3.227 1.00 28.71 312 GLU C CA 1
ATOM 8142 C C . GLU C 1 315 ? 9.151 -14.673 -1.736 1.00 28.14 312 GLU C C 1
ATOM 8143 O O . GLU C 1 315 ? 8.062 -14.275 -1.325 1.00 27.66 312 GLU C O 1
ATOM 8149 N N . ALA C 1 316 ? 10.180 -14.989 -0.947 1.00 27.19 313 ALA C N 1
ATOM 8150 C CA . ALA C 1 316 ? 10.190 -14.721 0.479 1.00 26.77 313 ALA C CA 1
ATOM 8151 C C . ALA C 1 316 ? 9.827 -13.243 0.716 1.00 26.55 313 ALA C C 1
ATOM 8152 O O . ALA C 1 316 ? 8.898 -12.929 1.490 1.00 25.52 313 ALA C O 1
ATOM 8154 N N . VAL C 1 317 ? 10.547 -12.361 0.020 1.00 26.13 314 VAL C N 1
ATOM 8155 C CA . VAL C 1 317 ? 10.336 -10.946 0.154 1.00 26.61 314 VAL C CA 1
ATOM 8156 C C . VAL C 1 317 ? 8.899 -10.603 -0.254 1.00 27.40 314 VAL C C 1
ATOM 8157 O O . VAL C 1 317 ? 8.232 -9.864 0.468 1.00 28.08 314 VAL C O 1
ATOM 8161 N N . GLN C 1 318 ? 8.411 -11.154 -1.374 1.00 26.61 315 GLN C N 1
ATOM 8162 C CA . GLN C 1 318 ? 7.069 -10.844 -1.814 1.00 25.70 315 GLN C CA 1
ATOM 8163 C C . GLN C 1 318 ? 6.016 -11.331 -0.813 1.00 25.70 315 GLN C C 1
ATOM 8164 O O . GLN C 1 318 ? 5.031 -10.651 -0.540 1.00 24.47 315 GLN C O 1
ATOM 8170 N N . ASN C 1 319 ? 6.227 -12.525 -0.272 1.00 25.81 316 ASN C N 1
ATOM 8171 C CA . ASN C 1 319 ? 5.352 -13.051 0.747 1.00 25.84 316 ASN C CA 1
ATOM 8172 C C . ASN C 1 319 ? 5.330 -12.176 1.983 1.00 26.53 316 ASN C C 1
ATOM 8173 O O . ASN C 1 319 ? 4.267 -11.991 2.590 1.00 27.16 316 ASN C O 1
ATOM 8178 N N . THR C 1 320 ? 6.500 -11.645 2.354 1.00 26.23 317 THR C N 1
ATOM 8179 C CA . THR C 1 320 ? 6.611 -10.818 3.529 1.00 27.04 317 THR C CA 1
ATOM 8180 C C . THR C 1 320 ? 5.837 -9.488 3.363 1.00 27.13 317 THR C C 1
ATOM 8181 O O . THR C 1 320 ? 5.063 -9.088 4.246 1.00 26.45 317 THR C O 1
ATOM 8185 N N . VAL C 1 321 ? 6.043 -8.825 2.218 1.00 26.92 318 VAL C N 1
ATOM 8186 C CA . VAL C 1 321 ? 5.308 -7.636 1.895 1.00 26.75 318 VAL C CA 1
ATOM 8187 C C . VAL C 1 321 ? 3.834 -7.990 1.855 1.00 28.43 318 VAL C C 1
ATOM 8188 O O . VAL C 1 321 ? 3.031 -7.346 2.506 1.00 30.15 318 VAL C O 1
ATOM 8192 N N . GLU C 1 322 ? 3.481 -9.064 1.171 1.00 28.99 319 GLU C N 1
ATOM 8193 C CA . GLU C 1 322 ? 2.120 -9.245 0.755 1.00 29.10 319 GLU C CA 1
ATOM 8194 C C . GLU C 1 322 ? 1.255 -9.938 1.759 1.00 28.64 319 GLU C C 1
ATOM 8195 O O . GLU C 1 322 ? 0.053 -9.707 1.767 1.00 29.06 319 GLU C O 1
ATOM 8201 N N . HIS C 1 323 ? 1.823 -10.781 2.611 1.00 28.21 320 HIS C N 1
ATOM 8202 C CA . HIS C 1 323 ? 0.974 -11.554 3.518 1.00 28.30 320 HIS C CA 1
ATOM 8203 C C . HIS C 1 323 ? 1.306 -11.287 4.955 1.00 28.10 320 HIS C C 1
ATOM 8204 O O . HIS C 1 323 ? 0.443 -11.384 5.828 1.00 29.03 320 HIS C O 1
ATOM 8211 N N . VAL C 1 324 ? 2.562 -10.975 5.228 1.00 27.07 321 VAL C N 1
ATOM 8212 C CA . VAL C 1 324 ? 2.916 -10.619 6.569 1.00 26.63 321 VAL C CA 1
ATOM 8213 C C . VAL C 1 324 ? 2.527 -9.169 6.913 1.00 26.76 321 VAL C C 1
ATOM 8214 O O . VAL C 1 324 ? 2.103 -8.880 8.040 1.00 26.77 321 VAL C O 1
ATOM 8218 N N . GLY C 1 325 ? 2.618 -8.277 5.934 1.00 26.61 322 GLY C N 1
ATOM 8219 C CA . GLY C 1 325 ? 2.207 -6.878 6.128 1.00 25.98 322 GLY C CA 1
ATOM 8220 C C . GLY C 1 325 ? 3.403 -5.967 6.382 1.00 25.92 322 GLY C C 1
ATOM 8221 O O . GLY C 1 325 ? 3.268 -4.892 6.927 1.00 26.05 322 GLY C O 1
ATOM 8222 N N . ILE C 1 326 ? 4.587 -6.403 5.994 1.00 25.42 323 ILE C N 1
ATOM 8223 C CA . ILE C 1 326 ? 5.749 -5.654 6.301 1.00 25.13 323 ILE C CA 1
ATOM 8224 C C . ILE C 1 326 ? 6.043 -4.806 5.063 1.00 26.36 323 ILE C C 1
ATOM 8225 O O . ILE C 1 326 ? 5.636 -5.175 3.945 1.00 26.69 323 ILE C O 1
ATOM 8230 N N . ALA C 1 327 ? 6.685 -3.654 5.262 1.00 24.90 324 ALA C N 1
ATOM 8231 C CA . ALA C 1 327 ? 6.878 -2.738 4.174 1.00 24.00 324 ALA C CA 1
ATOM 8232 C C . ALA C 1 327 ? 8.051 -3.177 3.301 1.00 23.90 324 ALA C C 1
ATOM 8233 O O . ALA C 1 327 ? 9.041 -3.788 3.795 1.00 23.35 324 ALA C O 1
ATOM 8235 N N . LEU C 1 328 ? 7.975 -2.787 2.025 1.00 23.07 325 LEU C N 1
ATOM 8236 C CA . LEU C 1 328 ? 8.925 -3.274 1.031 1.00 22.80 325 LEU C CA 1
ATOM 8237 C C . LEU C 1 328 ? 10.358 -3.067 1.472 1.00 22.99 325 LEU C C 1
ATOM 8238 O O . LEU C 1 328 ? 11.119 -4.026 1.510 1.00 23.25 325 LEU C O 1
ATOM 8243 N N . ASP C 1 329 ? 10.700 -1.849 1.885 1.00 23.37 326 ASP C N 1
ATOM 8244 C CA . ASP C 1 329 ? 12.088 -1.539 2.235 1.00 23.93 326 ASP C CA 1
ATOM 8245 C C . ASP C 1 329 ? 12.587 -2.392 3.415 1.00 23.72 326 ASP C C 1
ATOM 8246 O O . ASP C 1 329 ? 13.754 -2.841 3.423 1.00 23.89 326 ASP C O 1
ATOM 8251 N N . GLU C 1 330 ? 11.667 -2.659 4.351 1.00 23.77 327 GLU C N 1
ATOM 8252 C CA . GLU C 1 330 ? 11.958 -3.406 5.562 1.00 23.85 327 GLU C CA 1
ATOM 8253 C C . GLU C 1 330 ? 12.143 -4.878 5.211 1.00 24.13 327 GLU C C 1
ATOM 8254 O O . GLU C 1 330 ? 13.103 -5.486 5.645 1.00 24.16 327 GLU C O 1
ATOM 8260 N N . ALA C 1 331 ? 11.214 -5.429 4.426 1.00 23.76 328 ALA C N 1
ATOM 8261 C CA . ALA C 1 331 ? 11.352 -6.766 3.855 1.00 24.29 328 ALA C CA 1
ATOM 8262 C C . ALA C 1 331 ? 12.662 -6.965 3.073 1.00 24.70 328 ALA C C 1
ATOM 8263 O O . ALA C 1 331 ? 13.330 -7.981 3.234 1.00 25.25 328 ALA C O 1
ATOM 8265 N N . LEU C 1 332 ? 13.015 -6.007 2.219 1.00 25.41 329 LEU C N 1
ATOM 8266 C CA . LEU C 1 332 ? 14.275 -6.048 1.495 1.00 26.10 329 LEU C CA 1
ATOM 8267 C C . LEU C 1 332 ? 15.443 -6.128 2.512 1.00 27.03 329 LEU C C 1
ATOM 8268 O O . LEU C 1 332 ? 16.380 -6.947 2.346 1.00 26.41 329 LEU C O 1
ATOM 8273 N N . ARG C 1 333 ? 15.347 -5.327 3.589 1.00 26.51 330 ARG C N 1
ATOM 8274 C CA . ARG C 1 333 ? 16.391 -5.333 4.599 1.00 27.00 330 ARG C CA 1
ATOM 8275 C C . ARG C 1 333 ? 16.500 -6.717 5.194 1.00 26.66 330 ARG C C 1
ATOM 8276 O O . ARG C 1 333 ? 17.602 -7.170 5.503 1.00 26.95 330 ARG C O 1
ATOM 8284 N N . MET C 1 334 ? 15.368 -7.386 5.363 1.00 26.37 331 MET C N 1
ATOM 8285 C CA . MET C 1 334 ? 15.373 -8.719 5.981 1.00 26.43 331 MET C CA 1
ATOM 8286 C C . MET C 1 334 ? 16.025 -9.777 5.085 1.00 26.65 331 MET C C 1
ATOM 8287 O O . MET C 1 334 ? 16.384 -10.849 5.557 1.00 26.75 331 MET C O 1
ATOM 8292 N N . ALA C 1 335 ? 16.181 -9.451 3.796 1.00 27.06 332 ALA C N 1
ATOM 8293 C CA . ALA C 1 335 ? 16.771 -10.358 2.792 1.00 26.33 332 ALA C CA 1
ATOM 8294 C C . ALA C 1 335 ? 18.207 -9.981 2.439 1.00 26.26 332 ALA C C 1
ATOM 8295 O O . ALA C 1 335 ? 18.863 -10.696 1.653 1.00 26.94 332 ALA C O 1
ATOM 8297 N N . THR C 1 336 ? 18.689 -8.878 3.008 1.00 25.17 333 THR C N 1
ATOM 8298 C CA . THR C 1 336 ? 19.954 -8.282 2.597 1.00 25.67 333 THR C CA 1
ATOM 8299 C C . THR C 1 336 ? 20.788 -7.841 3.796 1.00 25.68 333 THR C C 1
ATOM 8300 O O . THR C 1 336 ? 21.696 -8.539 4.256 1.00 26.99 333 THR C O 1
ATOM 8304 N N . LEU C 1 337 ? 20.476 -6.667 4.309 1.00 25.57 334 LEU C N 1
ATOM 8305 C CA . LEU C 1 337 ? 21.236 -6.085 5.393 1.00 26.07 334 LEU C CA 1
ATOM 8306 C C . LEU C 1 337 ? 21.255 -6.933 6.656 1.00 25.87 334 LEU C C 1
ATOM 8307 O O . LEU C 1 337 ? 22.311 -7.105 7.279 1.00 25.78 334 LEU C O 1
ATOM 8312 N N . TYR C 1 338 ? 20.099 -7.446 7.041 1.00 25.51 335 TYR C N 1
ATOM 8313 C CA . TYR C 1 338 ? 20.038 -8.172 8.304 1.00 26.07 335 TYR C CA 1
ATOM 8314 C C . TYR C 1 338 ? 20.906 -9.457 8.266 1.00 26.39 335 TYR C C 1
ATOM 8315 O O . TYR C 1 338 ? 21.831 -9.600 9.119 1.00 26.34 335 TYR C O 1
ATOM 8324 N N . PRO C 1 339 ? 20.663 -10.353 7.267 1.00 26.09 336 PRO C N 1
ATOM 8325 C CA . PRO C 1 339 ? 21.549 -11.529 7.082 1.00 26.53 336 PRO C CA 1
ATOM 8326 C C . PRO C 1 339 ? 23.017 -11.130 7.002 1.00 27.20 336 PRO C C 1
ATOM 8327 O O . PRO C 1 339 ? 23.876 -11.766 7.642 1.00 26.93 336 PRO C O 1
ATOM 8331 N N . ALA C 1 340 ? 23.304 -10.074 6.242 1.00 27.61 337 ALA C N 1
ATOM 8332 C CA . ALA C 1 340 ? 24.667 -9.601 6.162 1.00 28.68 337 ALA C CA 1
ATOM 8333 C C . ALA C 1 340 ? 25.252 -9.326 7.545 1.00 28.97 337 ALA C C 1
ATOM 8334 O O . ALA C 1 340 ? 26.317 -9.807 7.887 1.00 28.95 337 ALA C O 1
ATOM 8336 N N . LYS C 1 341 ? 24.521 -8.613 8.370 1.00 30.32 338 LYS C N 1
ATOM 8337 C CA . LYS C 1 341 ? 25.011 -8.281 9.691 1.00 31.40 338 LYS C CA 1
ATOM 8338 C C . LYS C 1 341 ? 25.186 -9.564 10.535 1.00 31.47 338 LYS C C 1
ATOM 8339 O O . LYS C 1 341 ? 26.118 -9.684 11.306 1.00 32.41 338 LYS C O 1
ATOM 8345 N N . ALA C 1 342 ? 24.267 -10.510 10.401 1.00 31.83 339 ALA C N 1
ATOM 8346 C CA . ALA C 1 342 ? 24.254 -11.711 11.249 1.00 31.64 339 ALA C CA 1
ATOM 8347 C C . ALA C 1 342 ? 25.533 -12.544 11.070 1.00 31.95 339 ALA C C 1
ATOM 8348 O O . ALA C 1 342 ? 26.091 -13.044 12.050 1.00 31.42 339 ALA C O 1
ATOM 8350 N N . ILE C 1 343 ? 25.987 -12.694 9.829 1.00 32.35 340 ILE C N 1
ATOM 8351 C CA . ILE C 1 343 ? 27.251 -13.403 9.585 1.00 33.80 340 ILE C CA 1
ATOM 8352 C C . ILE C 1 343 ? 28.503 -12.497 9.550 1.00 34.55 340 ILE C C 1
ATOM 8353 O O . ILE C 1 343 ? 29.604 -12.976 9.298 1.00 35.37 340 ILE C O 1
ATOM 8358 N N . GLY C 1 344 ? 28.335 -11.200 9.802 1.00 35.40 341 GLY C N 1
ATOM 8359 C CA . GLY C 1 344 ? 29.453 -10.250 9.827 1.00 35.67 341 GLY C CA 1
ATOM 8360 C C . GLY C 1 344 ? 30.041 -9.935 8.454 1.00 36.82 341 GLY C C 1
ATOM 8361 O O . GLY C 1 344 ? 31.272 -9.867 8.301 1.00 37.21 341 GLY C O 1
ATOM 8362 N N . VAL C 1 345 ? 29.188 -9.751 7.441 1.00 36.67 342 VAL C N 1
ATOM 8363 C CA . VAL C 1 345 ? 29.685 -9.306 6.129 1.00 36.51 342 VAL C CA 1
ATOM 8364 C C . VAL C 1 345 ? 29.161 -7.935 5.697 1.00 36.84 342 VAL C C 1
ATOM 8365 O O . VAL C 1 345 ? 29.296 -7.564 4.527 1.00 36.71 342 VAL C O 1
ATOM 8369 N N . ASP C 1 346 ? 28.599 -7.186 6.653 1.00 36.90 343 ASP C N 1
ATOM 8370 C CA . ASP C 1 346 ? 27.963 -5.888 6.377 1.00 37.60 343 ASP C CA 1
ATOM 8371 C C . ASP C 1 346 ? 28.958 -4.843 5.895 1.00 37.38 343 ASP C C 1
ATOM 8372 O O . ASP C 1 346 ? 28.577 -3.922 5.184 1.00 36.51 343 ASP C O 1
ATOM 8377 N N . GLU C 1 347 ? 30.224 -5.002 6.284 1.00 37.78 344 GLU C N 1
ATOM 8378 C CA A GLU C 1 347 ? 31.293 -4.128 5.767 0.50 38.26 344 GLU C CA 1
ATOM 8379 C CA B GLU C 1 347 ? 31.345 -4.206 5.767 0.50 38.25 344 GLU C CA 1
ATOM 8380 C C . GLU C 1 347 ? 31.310 -4.095 4.237 1.00 38.31 344 GLU C C 1
ATOM 8381 O O . GLU C 1 347 ? 31.570 -3.039 3.652 1.00 38.13 344 GLU C O 1
ATOM 8392 N N . LYS C 1 348 ? 31.000 -5.219 3.594 1.00 38.55 345 LYS C N 1
ATOM 8393 C CA . LYS C 1 348 ? 31.061 -5.283 2.139 1.00 38.92 345 LYS C CA 1
ATOM 8394 C C . LYS C 1 348 ? 29.744 -5.481 1.400 1.00 38.65 345 LYS C C 1
ATOM 8395 O O . LYS C 1 348 ? 29.668 -5.230 0.188 1.00 39.44 345 LYS C O 1
ATOM 8401 N N . LEU C 1 349 ? 28.714 -5.945 2.092 1.00 37.94 346 LEU C N 1
ATOM 8402 C CA . LEU C 1 349 ? 27.524 -6.412 1.379 1.00 37.04 346 LEU C CA 1
ATOM 8403 C C . LEU C 1 349 ? 26.270 -6.123 2.153 1.00 36.77 346 LEU C C 1
ATOM 8404 O O . LEU C 1 349 ? 26.311 -6.012 3.392 1.00 36.13 346 LEU C O 1
ATOM 8409 N N . GLY C 1 350 ? 25.161 -6.037 1.409 1.00 36.21 347 GLY C N 1
ATOM 8410 C CA . GLY C 1 350 ? 23.809 -5.931 1.972 1.00 35.86 347 GLY C CA 1
ATOM 8411 C C . GLY C 1 350 ? 23.256 -4.525 1.992 1.00 35.66 347 GLY C C 1
ATOM 8412 O O . GLY C 1 350 ? 22.310 -4.234 2.726 1.00 35.93 347 GLY C O 1
ATOM 8413 N N . ARG C 1 351 ? 23.822 -3.678 1.135 1.00 35.61 348 ARG C N 1
ATOM 8414 C CA . ARG C 1 351 ? 23.639 -2.252 1.164 1.00 35.32 348 ARG C CA 1
ATOM 8415 C C . ARG C 1 351 ? 24.121 -1.626 -0.138 1.00 35.51 348 ARG C C 1
ATOM 8416 O O . ARG C 1 351 ? 25.162 -2.010 -0.646 1.00 35.45 348 ARG C O 1
ATOM 8424 N N . ILE C 1 352 ? 23.394 -0.639 -0.662 1.00 35.57 349 ILE C N 1
ATOM 8425 C CA . ILE C 1 352 ? 23.857 0.078 -1.856 1.00 35.22 349 ILE C CA 1
ATOM 8426 C C . ILE C 1 352 ? 24.528 1.387 -1.461 1.00 35.89 349 ILE C C 1
ATOM 8427 O O . ILE C 1 352 ? 23.881 2.412 -1.345 1.00 35.29 349 ILE C O 1
ATOM 8432 N N . LYS C 1 353 ? 25.841 1.315 -1.290 1.00 36.86 350 LYS C N 1
ATOM 8433 C CA . LYS C 1 353 ? 26.626 2.364 -0.701 1.00 38.60 350 LYS C CA 1
ATOM 8434 C C . LYS C 1 353 ? 28.078 2.394 -1.231 1.00 39.48 350 LYS C C 1
ATOM 8435 O O . LYS C 1 353 ? 28.688 1.352 -1.532 1.00 40.07 350 LYS C O 1
ATOM 8441 N N . LYS C 1 354 ? 28.618 3.602 -1.347 1.00 40.55 351 LYS C N 1
ATOM 8442 C CA . LYS C 1 354 ? 30.004 3.833 -1.736 1.00 41.51 351 LYS C CA 1
ATOM 8443 C C . LYS C 1 354 ? 30.949 2.800 -1.131 1.00 41.43 351 LYS C C 1
ATOM 8444 O O . LYS C 1 354 ? 30.919 2.549 0.072 1.00 41.38 351 LYS C O 1
ATOM 8450 N N . GLY C 1 355 ? 31.770 2.183 -1.977 1.00 41.79 352 GLY C N 1
ATOM 8451 C CA . GLY C 1 355 ? 32.855 1.309 -1.508 1.00 41.37 352 GLY C CA 1
ATOM 8452 C C . GLY C 1 355 ? 32.464 -0.115 -1.163 1.00 41.23 352 GLY C C 1
ATOM 8453 O O . GLY C 1 355 ? 33.296 -0.915 -0.757 1.00 41.80 352 GLY C O 1
ATOM 8454 N N . MET C 1 356 ? 31.194 -0.444 -1.309 1.00 40.69 353 MET C N 1
ATOM 8455 C CA . MET C 1 356 ? 30.767 -1.793 -1.043 1.00 40.17 353 MET C CA 1
ATOM 8456 C C . MET C 1 356 ? 30.632 -2.560 -2.333 1.00 39.55 353 MET C C 1
ATOM 8457 O O . MET C 1 356 ? 30.436 -1.975 -3.411 1.00 39.64 353 MET C O 1
ATOM 8462 N N . ILE C 1 357 ? 30.756 -3.874 -2.209 1.00 37.91 354 ILE C N 1
ATOM 8463 C CA . ILE C 1 357 ? 30.723 -4.765 -3.342 1.00 36.55 354 ILE C CA 1
ATOM 8464 C C . ILE C 1 357 ? 29.436 -4.601 -4.153 1.00 35.71 354 ILE C C 1
ATOM 8465 O O . ILE C 1 357 ? 28.353 -4.562 -3.592 1.00 36.18 354 ILE C O 1
ATOM 8470 N N . ALA C 1 358 ? 29.561 -4.498 -5.470 1.00 34.77 355 ALA C N 1
ATOM 8471 C CA . ALA C 1 358 ? 28.388 -4.398 -6.343 1.00 34.45 355 ALA C CA 1
ATOM 8472 C C . ALA C 1 358 ? 27.641 -5.752 -6.604 1.00 34.31 355 ALA C C 1
ATOM 8473 O O . ALA C 1 358 ? 27.665 -6.302 -7.722 1.00 33.71 355 ALA C O 1
ATOM 8475 N N . ASN C 1 359 ? 26.991 -6.278 -5.561 1.00 33.78 356 ASN C N 1
ATOM 8476 C CA . ASN C 1 359 ? 26.036 -7.353 -5.716 1.00 33.43 356 ASN C CA 1
ATOM 8477 C C . ASN C 1 359 ? 24.642 -6.740 -5.632 1.00 33.50 356 ASN C C 1
ATOM 8478 O O . ASN C 1 359 ? 24.237 -6.272 -4.583 1.00 33.36 356 ASN C O 1
ATOM 8483 N N . LEU C 1 360 ? 23.918 -6.714 -6.743 1.00 33.41 357 LEU C N 1
ATOM 8484 C CA . LEU C 1 360 ? 22.599 -6.087 -6.775 1.00 33.08 357 LEU C CA 1
ATOM 8485 C C . LEU C 1 360 ? 21.569 -6.951 -7.482 1.00 32.97 357 LEU C C 1
ATOM 8486 O O . LEU C 1 360 ? 21.910 -7.802 -8.323 1.00 32.89 357 LEU C O 1
ATOM 8491 N N . THR C 1 361 ? 20.304 -6.701 -7.157 1.00 32.26 358 THR C N 1
ATOM 8492 C CA . THR C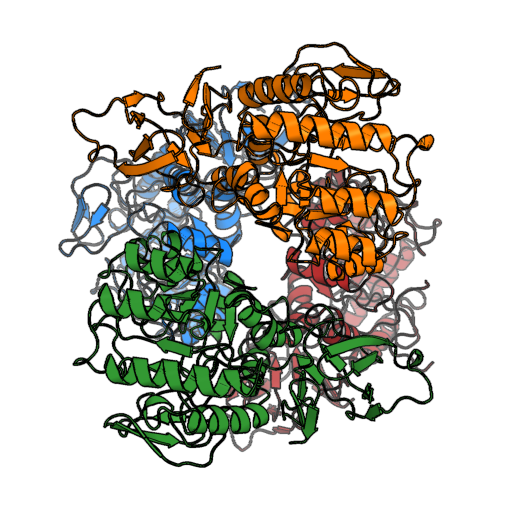 1 361 ? 19.180 -7.415 -7.749 1.00 31.60 358 THR C CA 1
ATOM 8493 C C . THR C 1 361 ? 18.247 -6.360 -8.242 1.00 31.15 358 THR C C 1
ATOM 8494 O O . THR C 1 361 ? 18.020 -5.383 -7.547 1.00 32.41 358 THR C O 1
ATOM 8498 N N . VAL C 1 362 ? 17.737 -6.534 -9.451 1.00 30.66 359 VAL C N 1
ATOM 8499 C CA . VAL C 1 362 ? 16.689 -5.677 -9.993 1.00 30.26 359 VAL C CA 1
ATOM 8500 C C . VAL C 1 362 ? 15.418 -6.494 -10.182 1.00 30.00 359 VAL C C 1
ATOM 8501 O O . VAL C 1 362 ? 15.471 -7.582 -10.696 1.00 31.17 359 VAL C O 1
ATOM 8505 N N . PHE C 1 363 ? 14.301 -6.003 -9.672 1.00 29.77 360 PHE C N 1
ATOM 8506 C CA . PHE C 1 363 ? 13.000 -6.670 -9.802 1.00 29.19 360 PHE C CA 1
ATOM 8507 C C . PHE C 1 363 ? 11.924 -5.624 -10.082 1.00 29.80 360 PHE C C 1
ATOM 8508 O O . PHE C 1 363 ? 12.029 -4.497 -9.583 1.00 29.34 360 PHE C O 1
ATOM 8516 N N . ASP C 1 364 ? 10.920 -5.991 -10.883 1.00 30.01 361 ASP C N 1
ATOM 8517 C CA . ASP C 1 364 ? 9.773 -5.132 -11.169 1.00 31.02 361 ASP C CA 1
ATOM 8518 C C . ASP C 1 364 ? 8.707 -5.115 -10.042 1.00 31.47 361 ASP C C 1
ATOM 8519 O O . ASP C 1 364 ? 8.874 -5.741 -9.004 1.00 29.97 361 ASP C O 1
ATOM 8524 N N . ARG C 1 365 ? 7.602 -4.405 -10.290 1.00 32.94 362 ARG C N 1
ATOM 8525 C CA . ARG C 1 365 ? 6.499 -4.289 -9.326 1.00 34.34 362 ARG C CA 1
ATOM 8526 C C . ARG C 1 365 ? 5.827 -5.620 -9.023 1.00 34.34 362 ARG C C 1
ATOM 8527 O O . ARG C 1 365 ? 5.144 -5.762 -8.007 1.00 35.23 362 ARG C O 1
ATOM 8535 N N . ASP C 1 366 ? 6.021 -6.588 -9.905 1.00 34.32 363 ASP C N 1
ATOM 8536 C CA . ASP C 1 366 ? 5.379 -7.875 -9.776 1.00 34.42 363 ASP C CA 1
ATOM 8537 C C . ASP C 1 366 ? 6.322 -8.913 -9.148 1.00 34.21 363 ASP C C 1
ATOM 8538 O O . ASP C 1 366 ? 6.022 -10.133 -9.079 1.00 33.48 363 ASP C O 1
ATOM 8543 N N . PHE C 1 367 ? 7.456 -8.402 -8.675 1.00 33.90 364 PHE C N 1
ATOM 8544 C CA . PHE C 1 367 ? 8.489 -9.230 -8.060 1.00 33.73 364 PHE C CA 1
ATOM 8545 C C . PHE C 1 367 ? 9.113 -10.229 -9.038 1.00 33.91 364 PHE C C 1
ATOM 8546 O O . PHE C 1 367 ? 9.649 -11.258 -8.652 1.00 33.84 364 PHE C O 1
ATOM 8554 N N . ASN C 1 368 ? 9.077 -9.902 -10.318 1.00 33.92 365 ASN C N 1
ATOM 8555 C CA . ASN C 1 368 ? 9.834 -10.696 -11.262 1.00 33.76 365 ASN C CA 1
ATOM 8556 C C . ASN C 1 368 ? 11.230 -10.116 -11.296 1.00 33.25 365 ASN C C 1
ATOM 8557 O O . ASN C 1 368 ? 11.388 -8.946 -11.641 1.00 32.92 365 ASN C O 1
ATOM 8562 N N . VAL C 1 369 ? 12.221 -10.914 -10.882 1.00 33.02 366 VAL C N 1
ATOM 8563 C CA . VAL C 1 369 ? 13.643 -10.594 -11.082 1.00 33.27 366 VAL C CA 1
ATOM 8564 C C . VAL C 1 369 ? 13.953 -10.336 -12.583 1.00 33.73 366 VAL C C 1
ATOM 8565 O O . VAL C 1 369 ? 13.579 -11.133 -13.449 1.00 33.62 366 VAL C O 1
ATOM 8569 N N . LYS C 1 370 ? 14.573 -9.195 -12.886 1.00 33.99 367 LYS C N 1
ATOM 8570 C CA . LYS C 1 370 ? 14.826 -8.783 -14.269 1.00 33.87 367 LYS C CA 1
ATOM 8571 C C . LYS C 1 370 ? 16.289 -8.981 -14.607 1.00 34.22 367 LYS C C 1
ATOM 8572 O O . LYS C 1 370 ? 16.651 -9.112 -15.798 1.00 34.80 367 LYS C O 1
ATOM 8578 N N . ALA C 1 371 ? 17.122 -9.042 -13.568 1.00 33.86 368 ALA C N 1
ATOM 8579 C CA . ALA C 1 371 ? 18.574 -9.110 -13.730 1.00 34.27 368 ALA C CA 1
ATOM 8580 C C . ALA C 1 371 ? 19.255 -9.099 -12.372 1.00 34.70 368 AL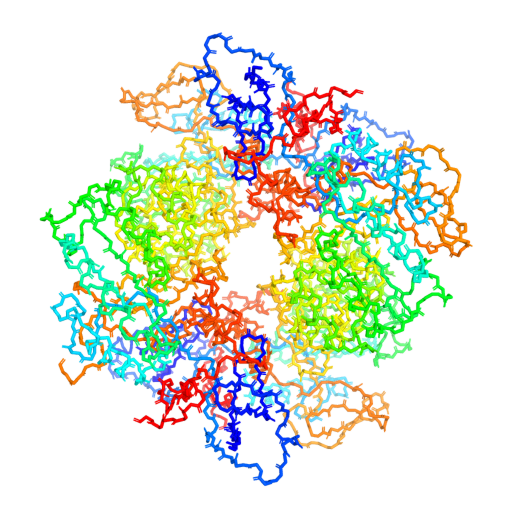A C C 1
ATOM 8581 O O . ALA C 1 371 ? 18.619 -8.863 -11.350 1.00 34.70 368 ALA C O 1
ATOM 8583 N N . THR C 1 372 ? 20.563 -9.338 -12.371 1.00 34.89 369 THR C N 1
ATOM 8584 C CA . THR C 1 372 ? 21.378 -9.071 -11.193 1.00 34.60 369 THR C CA 1
ATOM 8585 C C . THR C 1 372 ? 22.719 -8.488 -11.595 1.00 33.98 369 THR C C 1
ATOM 8586 O O . THR C 1 372 ? 23.009 -8.297 -12.777 1.00 33.91 369 THR C O 1
ATOM 8590 N N . VAL C 1 373 ? 23.533 -8.211 -10.594 1.00 33.70 370 VAL C N 1
ATOM 8591 C CA . VAL C 1 373 ? 24.884 -7.725 -10.800 1.00 33.97 370 VAL C CA 1
ATOM 8592 C C . VAL C 1 373 ? 25.693 -8.439 -9.730 1.00 34.81 370 VAL C C 1
ATOM 8593 O O . VAL C 1 373 ? 25.339 -8.397 -8.555 1.00 35.51 370 VAL C O 1
ATOM 8597 N N . VAL C 1 374 ? 26.745 -9.136 -10.139 1.00 35.86 371 VAL C N 1
ATOM 8598 C CA . VAL C 1 374 ? 27.587 -9.887 -9.205 1.00 36.47 371 VAL C CA 1
ATOM 8599 C C . VAL C 1 374 ? 29.006 -9.419 -9.417 1.00 37.25 371 VAL C C 1
ATOM 8600 O O . VAL C 1 374 ? 29.496 -9.431 -10.551 1.00 36.93 371 VAL C O 1
ATOM 8604 N N . ASN C 1 375 ? 29.645 -8.989 -8.326 1.00 38.28 372 ASN C N 1
ATOM 8605 C CA . ASN C 1 375 ? 30.969 -8.341 -8.388 1.00 38.65 372 ASN C CA 1
ATOM 8606 C C . ASN C 1 375 ? 31.110 -7.353 -9.559 1.00 38.99 372 ASN C C 1
ATOM 8607 O O . ASN C 1 375 ? 32.169 -7.244 -10.188 1.00 39.34 372 ASN C O 1
ATOM 8612 N N . GLY C 1 376 ? 30.029 -6.657 -9.873 1.00 39.10 373 GLY C N 1
ATOM 8613 C CA . GLY C 1 376 ? 30.096 -5.613 -10.854 1.00 40.46 373 GLY C CA 1
ATOM 8614 C C . GLY C 1 376 ? 29.574 -6.005 -12.206 1.00 41.89 373 GLY C C 1
ATOM 8615 O O . GLY C 1 376 ? 29.445 -5.157 -13.084 1.00 41.98 373 GLY C O 1
ATOM 8616 N N . GLN C 1 377 ? 29.233 -7.278 -12.373 1.00 43.19 374 GLN C N 1
ATOM 8617 C CA . GLN C 1 377 ? 28.872 -7.792 -13.690 1.00 44.22 374 GLN C CA 1
ATOM 8618 C C . GLN C 1 377 ? 27.359 -7.875 -13.798 1.00 44.14 374 GLN C C 1
ATOM 8619 O O . GLN C 1 377 ? 26.718 -8.638 -13.085 1.00 44.12 374 GLN C O 1
ATOM 8625 N N . TYR C 1 378 ? 26.807 -7.048 -14.673 1.00 44.41 375 TYR C N 1
ATOM 8626 C CA . TYR C 1 378 ? 25.387 -7.027 -14.983 1.00 44.99 375 TYR C CA 1
ATOM 8627 C C . TYR C 1 378 ? 25.012 -8.201 -15.890 1.00 46.10 375 TYR C C 1
ATOM 8628 O O . TYR C 1 378 ? 25.615 -8.392 -16.933 1.00 46.27 375 TYR C O 1
ATOM 8637 N N . GLU C 1 379 ? 24.030 -9.003 -15.488 1.00 47.54 376 GLU C N 1
ATOM 8638 C CA . GLU C 1 379 ? 23.520 -10.080 -16.348 1.00 48.89 376 GLU C CA 1
ATOM 8639 C C . GLU C 1 379 ? 21.999 -10.168 -16.277 1.00 49.01 376 GLU C C 1
ATOM 8640 O O . GLU C 1 379 ? 21.433 -10.458 -15.219 1.00 48.94 376 GLU C O 1
ATOM 8646 N N . GLN C 1 380 ? 21.338 -9.951 -17.403 1.00 49.35 377 GLN C N 1
ATOM 8647 C CA . GLN C 1 380 ? 19.896 -10.041 -17.436 1.00 49.97 377 GLN C CA 1
ATOM 8648 C C . GLN C 1 380 ? 19.435 -11.447 -17.159 1.00 50.76 377 GLN C C 1
ATOM 8649 O O . GLN C 1 380 ? 20.183 -12.398 -17.326 1.00 51.03 377 GLN C O 1
ATOM 8655 N N . ASN C 1 381 ? 18.196 -11.562 -16.695 1.00 51.95 378 ASN C N 1
ATOM 8656 C CA . ASN C 1 381 ? 17.495 -12.832 -16.598 1.00 52.07 378 ASN C CA 1
ATOM 8657 C C . ASN C 1 381 ? 16.797 -13.089 -17.911 1.00 52.46 378 ASN C C 1
ATOM 8658 O O . ASN C 1 381 ? 16.450 -12.131 -18.614 1.00 52.60 378 ASN C O 1
ATOM 8664 N N . ALA D 1 3 ? -32.369 -5.333 -3.853 1.00 49.70 0 ALA D N 1
ATOM 8665 C CA . ALA D 1 3 ? -31.495 -6.509 -4.196 1.00 49.58 0 ALA D CA 1
ATOM 8666 C C . ALA D 1 3 ? -30.008 -6.175 -3.991 1.00 49.36 0 ALA D C 1
ATOM 8667 O O . ALA D 1 3 ? -29.573 -5.028 -4.193 1.00 49.49 0 ALA D O 1
ATOM 8669 N N . MET D 1 4 ? -29.252 -7.194 -3.592 1.00 48.21 1 MET D N 1
ATOM 8670 C CA . MET D 1 4 ? -27.859 -7.062 -3.231 1.00 47.24 1 MET D CA 1
ATOM 8671 C C . MET D 1 4 ? -26.914 -7.188 -4.403 1.00 46.29 1 MET D C 1
ATOM 8672 O O . MET D 1 4 ? -27.271 -7.683 -5.471 1.00 46.49 1 MET D O 1
ATOM 8677 N N . TYR D 1 5 ? -25.682 -6.737 -4.185 1.00 44.80 2 TYR D N 1
ATOM 8678 C CA . TYR D 1 5 ? -24.636 -6.925 -5.161 1.00 42.80 2 TYR D CA 1
ATOM 8679 C C . TYR D 1 5 ? -23.346 -7.256 -4.448 1.00 41.56 2 TYR D C 1
ATOM 8680 O O . TYR D 1 5 ? -23.229 -7.009 -3.251 1.00 41.51 2 TYR D O 1
ATOM 8689 N N . ALA D 1 6 ? -22.394 -7.826 -5.181 1.00 39.88 3 ALA D N 1
ATOM 8690 C CA . ALA D 1 6 ? -21.102 -8.172 -4.611 1.00 39.01 3 ALA D CA 1
ATOM 8691 C C . ALA D 1 6 ? -19.958 -7.464 -5.305 1.00 38.52 3 ALA D C 1
ATOM 8692 O O . ALA D 1 6 ? -19.913 -7.375 -6.540 1.00 39.62 3 ALA D O 1
ATOM 8694 N N . LEU D 1 7 ? -19.037 -6.958 -4.503 1.00 37.01 4 LEU D N 1
ATOM 8695 C CA . LEU D 1 7 ? -17.827 -6.378 -5.023 1.00 36.03 4 LEU D CA 1
ATOM 8696 C C . LEU D 1 7 ? -16.809 -7.493 -5.148 1.00 35.37 4 LEU D C 1
ATOM 8697 O O . LEU D 1 7 ? -16.656 -8.282 -4.228 1.00 34.85 4 LEU D O 1
ATOM 8702 N N . THR D 1 8 ? -16.098 -7.545 -6.271 1.00 34.62 5 THR D N 1
ATOM 8703 C CA . THR D 1 8 ? -15.438 -8.776 -6.676 1.00 33.87 5 THR D CA 1
ATOM 8704 C C . THR D 1 8 ? -14.121 -8.570 -7.392 1.00 33.73 5 THR D C 1
ATOM 8705 O O . THR D 1 8 ? -13.786 -7.443 -7.749 1.00 34.26 5 THR D O 1
ATOM 8709 N N . ASN D 1 9 ? -13.370 -9.656 -7.600 1.00 33.61 6 ASN D N 1
ATOM 8710 C CA . ASN D 1 9 ? -12.045 -9.610 -8.264 1.00 33.48 6 ASN D CA 1
ATOM 8711 C C . ASN D 1 9 ? -11.240 -8.383 -7.798 1.00 33.67 6 ASN D C 1
ATOM 8712 O O . ASN D 1 9 ? -11.074 -7.408 -8.559 1.00 33.22 6 ASN D O 1
ATOM 8717 N N . CYS D 1 10 ? -10.784 -8.463 -6.538 1.00 32.82 7 CYS D N 1
ATOM 8718 C CA . CYS D 1 10 ? -10.106 -7.392 -5.819 1.00 32.91 7 CYS D CA 1
ATOM 8719 C C . CYS D 1 10 ? -9.285 -7.889 -4.596 1.00 32.03 7 CYS D C 1
ATOM 8720 O O . CYS D 1 10 ? -9.579 -8.942 -3.997 1.00 32.44 7 CYS D O 1
ATOM 8723 N N . LYS D 1 11 ? -8.267 -7.102 -4.234 1.00 30.18 8 LYS D N 1
ATOM 8724 C CA . LYS D 1 11 ? -7.569 -7.249 -2.985 1.00 28.71 8 LYS D CA 1
ATOM 8725 C C . LYS D 1 11 ? -8.357 -6.434 -1.934 1.00 28.20 8 LYS D C 1
ATOM 8726 O O . LYS D 1 11 ? -8.635 -5.239 -2.131 1.00 26.84 8 LYS D O 1
ATOM 8732 N N . ILE D 1 12 ? -8.762 -7.095 -0.858 1.00 26.71 9 ILE D N 1
ATOM 8733 C CA . ILE D 1 12 ? -9.577 -6.427 0.151 1.00 27.37 9 ILE D CA 1
ATOM 8734 C C . ILE D 1 12 ? -8.746 -6.088 1.398 1.00 26.71 9 ILE D C 1
ATOM 8735 O O . ILE D 1 12 ? -8.075 -6.977 1.971 1.00 26.53 9 ILE D O 1
ATOM 8740 N N . TYR D 1 13 ? -8.753 -4.811 1.768 1.00 25.76 10 TYR D N 1
ATOM 8741 C CA . TYR D 1 13 ? -8.039 -4.335 2.977 1.00 26.02 10 TYR D CA 1
ATOM 8742 C C . TYR D 1 13 ? -9.070 -4.039 4.023 1.00 25.98 10 TYR D C 1
ATOM 8743 O O . TYR D 1 13 ? -9.582 -2.947 4.156 1.00 26.67 10 TYR D O 1
ATOM 8752 N N . THR D 1 14 ? -9.412 -5.065 4.743 1.00 26.30 11 THR D N 1
ATOM 8753 C CA . THR D 1 14 ? -10.516 -5.017 5.677 1.00 26.51 11 THR D CA 1
ATOM 8754 C C . THR D 1 14 ? -10.339 -3.946 6.829 1.00 26.36 11 THR D C 1
ATOM 8755 O O . THR D 1 14 ? -11.307 -3.342 7.283 1.00 26.51 11 THR D O 1
ATOM 8759 N N . GLY D 1 15 ? -9.096 -3.662 7.230 1.00 25.85 12 GLY D N 1
ATOM 8760 C CA . GLY D 1 15 ? -8.815 -3.123 8.566 1.00 25.73 12 GLY D CA 1
ATOM 8761 C C . GLY D 1 15 ? -8.093 -4.159 9.463 1.00 26.49 12 GLY D C 1
ATOM 8762 O O . GLY D 1 15 ? -7.193 -3.810 10.186 1.00 25.12 12 GLY D O 1
ATOM 8763 N N . ASN D 1 16 ? -8.496 -5.436 9.417 1.00 26.97 13 ASN D N 1
ATOM 8764 C CA . ASN D 1 16 ? -7.797 -6.480 10.135 1.00 27.83 13 ASN D CA 1
ATOM 8765 C C . ASN D 1 16 ? -7.017 -7.447 9.228 1.00 28.35 13 ASN D C 1
ATOM 8766 O O . ASN D 1 16 ? -6.041 -8.073 9.669 1.00 29.14 13 ASN D O 1
ATOM 8771 N N . ASP D 1 17 ? -7.451 -7.601 7.977 1.00 28.23 14 ASP D N 1
ATOM 8772 C CA . ASP D 1 17 ? -6.883 -8.634 7.112 1.00 28.72 14 ASP D CA 1
ATOM 8773 C C . ASP D 1 17 ? -6.840 -8.182 5.697 1.00 28.46 14 ASP D C 1
ATOM 8774 O O . ASP D 1 17 ? -7.644 -7.350 5.263 1.00 28.06 14 ASP D O 1
ATOM 8779 N N . VAL D 1 18 ? -5.877 -8.740 4.988 1.00 28.20 15 VAL D N 1
ATOM 8780 C CA . VAL D 1 18 ? -5.750 -8.517 3.574 1.00 29.13 15 VAL D CA 1
ATOM 8781 C C . VAL D 1 18 ? -6.250 -9.791 2.881 1.00 29.33 15 VAL D C 1
ATOM 8782 O O . VAL D 1 18 ? -5.733 -10.869 3.092 1.00 29.67 15 VAL D O 1
ATOM 8786 N N . LEU D 1 19 ? -7.316 -9.680 2.116 1.00 30.00 16 LEU D N 1
ATOM 8787 C CA . LEU D 1 19 ? -7.914 -10.883 1.575 1.00 31.03 16 LEU D CA 1
ATOM 8788 C C . LEU D 1 19 ? -7.861 -10.885 0.070 1.00 31.85 16 LEU D C 1
ATOM 8789 O O . LEU D 1 19 ? -8.157 -9.884 -0.593 1.00 32.37 16 LEU D O 1
ATOM 8794 N N . VAL D 1 20 ? -7.475 -12.032 -0.459 1.00 32.59 17 VAL D N 1
ATOM 8795 C CA . VAL D 1 20 ? -7.391 -12.242 -1.895 1.00 33.15 17 VAL D CA 1
ATOM 8796 C C . VAL D 1 20 ? -8.446 -13.279 -2.223 1.00 33.37 17 VAL D C 1
ATOM 8797 O O . VAL D 1 20 ? -8.801 -14.072 -1.358 1.00 33.36 17 VAL D O 1
ATOM 8801 N N . LYS D 1 21 ? -9.013 -13.227 -3.432 1.00 34.18 18 LYS D N 1
ATOM 8802 C CA . LYS D 1 21 ? -10.045 -14.204 -3.861 1.00 34.27 18 LYS D CA 1
ATOM 8803 C C . LYS D 1 21 ? -11.287 -14.181 -2.973 1.00 33.95 18 LYS D C 1
ATOM 8804 O O . LYS D 1 21 ? -12.011 -15.197 -2.857 1.00 34.51 18 LYS D O 1
ATOM 8810 N N . HIS D 1 22 ? -11.513 -13.049 -2.323 1.00 32.81 19 HIS D N 1
ATOM 8811 C CA . HIS D 1 22 ? -12.711 -12.851 -1.529 1.00 31.83 19 HIS D CA 1
ATOM 8812 C C . HIS D 1 22 ? -13.632 -11.827 -2.208 1.00 31.05 19 HIS D C 1
ATOM 8813 O O . HIS D 1 22 ? -13.262 -11.229 -3.205 1.00 30.54 19 HIS D O 1
ATOM 8820 N N . ALA D 1 23 ? -14.830 -11.639 -1.657 1.00 31.09 20 ALA D N 1
ATOM 8821 C CA . ALA D 1 23 ? -15.825 -10.741 -2.233 1.00 31.38 20 ALA D CA 1
ATOM 8822 C C . ALA D 1 23 ? -16.491 -10.012 -1.095 1.00 31.98 20 ALA D C 1
ATOM 8823 O O . ALA D 1 23 ? -16.489 -10.529 0.019 1.00 33.92 20 ALA D O 1
ATOM 8825 N N . VAL D 1 24 ? -17.060 -8.837 -1.349 1.00 31.55 21 VAL D N 1
ATOM 8826 C CA . VAL D 1 24 ? -17.782 -8.086 -0.327 1.00 31.48 21 VAL D CA 1
ATOM 8827 C C . VAL D 1 24 ? -19.232 -7.903 -0.771 1.00 31.82 21 VAL D C 1
ATOM 8828 O O . VAL D 1 24 ? -19.491 -7.335 -1.847 1.00 31.79 21 VAL D O 1
ATOM 8832 N N . ILE D 1 25 ? -20.175 -8.351 0.052 1.00 31.89 22 ILE D N 1
ATOM 8833 C CA . ILE D 1 25 ? -21.589 -8.297 -0.329 1.00 32.66 22 ILE D CA 1
ATOM 8834 C C . ILE D 1 25 ? -22.262 -7.115 0.314 1.00 33.42 22 ILE D C 1
ATOM 8835 O O . ILE D 1 25 ? -22.196 -6.955 1.544 1.00 33.40 22 ILE D O 1
ATOM 8840 N N . ILE D 1 26 ? -22.944 -6.325 -0.525 1.00 33.93 23 ILE D N 1
ATOM 8841 C CA . ILE D 1 26 ? -23.636 -5.132 -0.076 1.00 34.68 23 ILE D CA 1
ATOM 8842 C C . ILE D 1 26 ? -25.167 -5.202 -0.103 1.00 35.51 23 ILE D C 1
ATOM 8843 O O . ILE D 1 26 ? -25.798 -5.539 -1.121 1.00 35.74 23 ILE D O 1
ATOM 8848 N N . ASN D 1 27 ? -25.746 -4.875 1.046 1.00 35.99 24 ASN D N 1
ATOM 8849 C CA . ASN D 1 27 ? -27.178 -4.903 1.224 1.00 36.73 24 ASN D CA 1
ATOM 8850 C C . ASN D 1 27 ? -27.700 -3.533 1.656 1.00 37.29 24 ASN D C 1
ATOM 8851 O O . ASN D 1 27 ? -27.538 -3.127 2.826 1.00 37.35 24 ASN D O 1
ATOM 8856 N N . GLY D 1 28 ? -28.331 -2.837 0.707 1.00 37.62 25 GLY D N 1
ATOM 8857 C CA . GLY D 1 28 ? -28.780 -1.467 0.904 1.00 38.49 25 GLY D CA 1
ATOM 8858 C C . GLY D 1 28 ? -27.603 -0.600 1.323 1.00 39.00 25 GLY D C 1
ATOM 8859 O O . GLY D 1 28 ? -26.626 -0.481 0.587 1.00 39.38 25 GLY D O 1
ATOM 8860 N N . ASP D 1 29 ? -27.673 -0.013 2.514 1.00 39.15 26 ASP D N 1
ATOM 8861 C CA . ASP D 1 29 ? -26.561 0.811 2.993 1.00 39.59 26 ASP D CA 1
ATOM 8862 C C . ASP D 1 29 ? -25.493 0.054 3.801 1.00 39.33 26 ASP D C 1
ATOM 8863 O O . ASP D 1 29 ? -24.551 0.677 4.281 1.00 39.08 26 ASP D O 1
ATOM 8868 N N . LYS D 1 30 ? -25.642 -1.263 3.961 1.00 39.03 27 LYS D N 1
ATOM 8869 C CA . LYS D 1 30 ? -24.760 -2.007 4.859 1.00 39.44 27 LYS D CA 1
ATOM 8870 C C . LYS D 1 30 ? -23.912 -3.064 4.165 1.00 39.47 27 LYS D C 1
ATOM 8871 O O . LYS D 1 30 ? -24.176 -3.435 3.007 1.00 39.34 27 LYS D O 1
ATOM 8877 N N . ILE D 1 31 ? -22.859 -3.502 4.862 1.00 38.99 28 ILE D N 1
ATOM 8878 C CA . ILE D 1 31 ? -22.022 -4.613 4.410 1.00 38.23 28 ILE D CA 1
ATOM 8879 C C . ILE D 1 31 ? -22.639 -5.939 4.897 1.00 38.95 28 ILE D C 1
ATOM 8880 O O . ILE D 1 31 ? -22.674 -6.195 6.115 1.00 38.86 28 ILE D O 1
ATOM 8885 N N . GLU D 1 32 ? -23.148 -6.761 3.963 1.00 38.94 29 GLU D N 1
ATOM 8886 C CA . GLU D 1 32 ? -23.740 -8.046 4.334 1.00 39.48 29 GLU D CA 1
ATOM 8887 C C . GLU D 1 32 ? -22.712 -9.027 4.807 1.00 39.15 29 GLU D C 1
ATOM 8888 O O . GLU D 1 32 ? -22.866 -9.618 5.882 1.00 39.87 29 GLU D O 1
ATOM 8894 N N . ALA D 1 33 ? -21.662 -9.203 4.017 1.00 38.25 30 ALA D N 1
ATOM 8895 C CA . ALA D 1 33 ? -20.681 -10.208 4.337 1.00 37.61 30 ALA D CA 1
ATOM 8896 C C . ALA D 1 33 ? -19.394 -10.012 3.567 1.00 37.17 30 ALA D C 1
ATOM 8897 O O . ALA D 1 33 ? -19.375 -9.385 2.522 1.00 37.05 30 ALA D O 1
ATOM 8899 N N . VAL D 1 34 ? -18.312 -10.557 4.109 1.00 37.09 31 VAL D N 1
ATOM 8900 C CA . VAL D 1 34 ? -17.051 -10.640 3.404 1.00 37.09 31 VAL D CA 1
ATOM 8901 C C . VAL D 1 34 ? -16.761 -12.116 3.400 1.00 37.90 31 VAL D C 1
ATOM 8902 O O . VAL D 1 34 ? -16.619 -12.715 4.456 1.00 38.73 31 VAL D O 1
ATOM 8906 N N . CYS D 1 35 ? -16.705 -12.716 2.222 1.00 38.01 32 CYS D N 1
ATOM 8907 C CA . CYS D 1 35 ? -16.723 -14.163 2.132 1.00 38.06 32 CYS D CA 1
ATOM 8908 C C . CYS D 1 35 ? -15.889 -14.610 0.940 1.00 37.43 32 CYS D C 1
ATOM 8909 O O . CYS D 1 35 ? -15.687 -13.826 0.005 1.00 38.33 32 CYS D O 1
ATOM 8912 N N . PRO D 1 36 ? -15.370 -15.858 0.974 1.00 37.18 33 PRO D N 1
ATOM 8913 C CA . PRO D 1 36 ? -14.649 -16.417 -0.186 1.00 36.63 33 PRO D CA 1
ATOM 8914 C C . PRO D 1 36 ? -15.469 -16.276 -1.464 1.00 36.38 33 PRO D C 1
ATOM 8915 O O . PRO D 1 36 ? -16.696 -16.436 -1.441 1.00 34.87 33 PRO D O 1
ATOM 8919 N N . ILE D 1 37 ? -14.793 -15.928 -2.550 1.00 36.91 34 ILE D N 1
ATOM 8920 C CA . ILE D 1 37 ? -15.445 -15.833 -3.861 1.00 38.16 34 ILE D CA 1
ATOM 8921 C C . ILE D 1 37 ? -16.273 -17.088 -4.213 1.00 38.68 34 ILE D C 1
ATOM 8922 O O . ILE D 1 37 ? -17.358 -16.947 -4.745 1.00 39.66 34 ILE D O 1
ATOM 8927 N N . GLU D 1 38 ? -15.808 -18.282 -3.840 1.00 39.09 35 GLU D N 1
ATOM 8928 C CA . GLU D 1 38 ? -16.582 -19.516 -4.030 1.00 40.54 35 GLU D CA 1
ATOM 8929 C C . GLU D 1 38 ? -17.870 -19.628 -3.225 1.00 40.91 35 GLU D C 1
ATOM 8930 O O . GLU D 1 38 ? -18.594 -20.595 -3.392 1.00 42.18 35 GLU D O 1
ATOM 8936 N N . SER D 1 39 ? -18.161 -18.674 -2.359 1.00 41.69 36 SER D N 1
ATOM 8937 C CA . SER D 1 39 ? -19.303 -18.763 -1.427 1.00 42.23 36 SER D CA 1
ATOM 8938 C C . SER D 1 39 ? -20.439 -17.848 -1.813 1.00 43.07 36 SER D C 1
ATOM 8939 O O . SER D 1 39 ? -21.435 -17.790 -1.120 1.00 43.35 36 SER D O 1
ATOM 8942 N N . LEU D 1 40 ? -20.277 -17.109 -2.901 1.00 44.17 37 LEU D N 1
ATOM 8943 C CA . LEU D 1 40 ? -21.374 -16.336 -3.456 1.00 45.35 37 LEU D CA 1
ATOM 8944 C C . LEU D 1 40 ? -22.362 -17.257 -4.168 1.00 46.80 37 LEU D C 1
ATOM 8945 O O . LEU D 1 40 ? -21.969 -18.299 -4.702 1.00 46.58 37 LEU D O 1
ATOM 8950 N N . PRO D 1 41 ? -23.655 -16.891 -4.177 1.00 48.43 38 PRO D N 1
ATOM 8951 C CA . PRO D 1 41 ? -24.636 -17.497 -5.110 1.00 49.67 38 PRO D CA 1
ATOM 8952 C C . PRO D 1 41 ? -24.276 -17.230 -6.592 1.00 50.93 38 PRO D C 1
ATOM 8953 O O . PRO D 1 41 ? -23.260 -16.574 -6.856 1.00 51.35 38 PRO D O 1
ATOM 8957 N N . SER D 1 42 ? -25.071 -17.739 -7.550 1.00 52.40 39 SER D N 1
ATOM 8958 C CA . SER D 1 42 ? -24.827 -17.449 -8.992 1.00 53.05 39 SER D CA 1
ATOM 8959 C C . SER D 1 42 ? -25.614 -16.212 -9.403 1.00 53.72 39 SER D C 1
ATOM 8960 O O . SER D 1 42 ? -25.097 -15.305 -10.075 1.00 54.02 39 SER D O 1
ATOM 8963 N N . GLU D 1 43 ? -26.871 -16.182 -8.967 1.00 54.36 40 GLU D N 1
ATOM 8964 C CA . GLU D 1 43 ? -27.846 -15.143 -9.339 1.00 54.90 40 GLU D CA 1
ATOM 8965 C C . GLU D 1 43 ? -27.543 -13.763 -8.732 1.00 53.69 40 GLU D C 1
ATOM 8966 O O . GLU D 1 43 ? -28.163 -12.753 -9.106 1.00 53.65 40 GLU D O 1
ATOM 8972 N N . MET D 1 44 ? -26.588 -13.742 -7.800 1.00 52.41 41 MET D N 1
ATOM 8973 C CA . MET D 1 44 ? -26.111 -12.524 -7.159 1.00 51.03 41 MET D CA 1
ATOM 8974 C C . MET D 1 44 ? -25.404 -11.637 -8.172 1.00 49.69 41 MET D C 1
ATOM 8975 O O . MET D 1 44 ? -24.464 -12.078 -8.837 1.00 49.54 41 MET D O 1
ATOM 8980 N N . ASN D 1 45 ? -25.858 -10.400 -8.310 1.00 48.36 42 ASN D N 1
ATOM 8981 C CA . ASN D 1 45 ? -25.209 -9.497 -9.256 1.00 47.74 42 ASN D CA 1
ATOM 8982 C C . ASN D 1 45 ? -23.828 -9.166 -8.790 1.00 46.90 42 ASN D C 1
ATOM 8983 O O . ASN D 1 45 ? -23.576 -9.037 -7.595 1.00 46.49 42 ASN D O 1
ATOM 8988 N N . VAL D 1 46 ? -22.936 -9.032 -9.754 1.00 46.03 43 VAL D N 1
ATOM 8989 C CA . VAL D 1 46 ? -21.533 -8.884 -9.457 1.00 45.33 43 VAL D CA 1
ATOM 8990 C C . VAL D 1 46 ? -21.049 -7.492 -9.875 1.00 44.73 43 VAL D C 1
ATOM 8991 O O . VAL D 1 46 ? -21.704 -6.823 -10.670 1.00 44.94 43 VAL D O 1
ATOM 8995 N N . VAL D 1 47 ? -19.968 -7.009 -9.266 1.00 43.77 44 VAL D N 1
ATOM 8996 C CA . VAL D 1 47 ? -19.237 -5.871 -9.825 1.00 42.61 44 VAL D CA 1
ATOM 8997 C C . VAL D 1 47 ? -17.777 -6.292 -9.809 1.00 41.99 44 VAL D C 1
ATOM 8998 O O . VAL D 1 47 ? -17.191 -6.491 -8.744 1.00 42.35 44 VAL D O 1
ATOM 9002 N N . ASP D 1 48 ? -17.220 -6.490 -10.997 1.00 41.10 45 ASP D N 1
ATOM 9003 C CA . ASP D 1 48 ? -15.860 -6.999 -11.164 1.00 40.06 45 ASP D CA 1
ATOM 9004 C C . ASP D 1 48 ? -14.923 -5.815 -11.051 1.00 39.11 45 ASP D C 1
ATOM 9005 O O . ASP D 1 48 ? -14.985 -4.905 -11.875 1.00 39.36 45 ASP D O 1
ATOM 9010 N N . LEU D 1 49 ? -14.043 -5.809 -10.055 1.00 37.48 46 LEU D N 1
ATOM 9011 C CA . LEU D 1 49 ? -13.269 -4.597 -9.790 1.00 35.82 46 LEU D CA 1
ATOM 9012 C C . LEU D 1 49 ? -11.939 -4.608 -10.484 1.00 35.21 46 LEU D C 1
ATOM 9013 O O . LEU D 1 49 ? -11.005 -3.927 -10.071 1.00 34.55 46 LEU D O 1
ATOM 9018 N N . ASN D 1 50 ? -11.893 -5.387 -11.559 1.00 34.98 47 ASN D N 1
ATOM 9019 C CA . ASN D 1 50 ? -10.694 -5.646 -12.329 1.00 34.97 47 ASN D CA 1
ATOM 9020 C C . ASN D 1 50 ? -9.364 -5.713 -11.562 1.00 34.09 47 ASN D C 1
ATOM 9021 O O . ASN D 1 50 ? -8.328 -5.257 -12.058 1.00 33.78 47 ASN D O 1
ATOM 9026 N N . GLY D 1 51 ? -9.393 -6.272 -10.354 1.00 33.68 48 GLY D N 1
ATOM 9027 C CA . GLY D 1 51 ? -8.167 -6.485 -9.566 1.00 31.88 48 GLY D CA 1
ATOM 9028 C C . GLY D 1 51 ? -7.669 -5.289 -8.754 1.00 30.73 48 GLY D C 1
ATOM 9029 O O . GLY D 1 51 ? -6.583 -5.372 -8.201 1.00 30.74 48 GLY D O 1
ATOM 9030 N N . ALA D 1 52 ? -8.431 -4.189 -8.676 1.00 29.06 49 ALA D N 1
ATOM 9031 C CA . ALA D 1 52 ? -8.011 -2.989 -7.894 1.00 28.33 49 ALA D CA 1
ATOM 9032 C C . ALA D 1 52 ? -8.022 -3.263 -6.372 1.00 28.42 49 ALA D C 1
ATOM 9033 O O . ALA D 1 52 ? -8.442 -4.342 -5.936 1.00 29.59 49 ALA D O 1
ATOM 9035 N N . ASN D 1 53 ? -7.558 -2.332 -5.554 1.00 26.78 50 ASN D N 1
ATOM 9036 C CA . ASN D 1 53 ? -7.628 -2.549 -4.128 1.00 25.94 50 ASN D CA 1
ATOM 9037 C C . ASN D 1 53 ? -8.962 -2.043 -3.605 1.00 25.84 50 ASN D C 1
ATOM 9038 O O . ASN D 1 53 ? -9.496 -1.060 -4.123 1.00 26.33 50 ASN D O 1
ATOM 9043 N N . LEU D 1 54 ? -9.494 -2.681 -2.573 1.00 24.98 51 LEU D N 1
ATOM 9044 C CA . LEU D 1 54 ? -10.732 -2.216 -1.975 1.00 24.90 51 LEU D CA 1
ATOM 9045 C C . LEU D 1 54 ? -10.555 -2.032 -0.482 1.00 26.31 51 LEU D C 1
ATOM 9046 O O . LEU D 1 54 ? -9.955 -2.866 0.223 1.00 26.23 51 LEU D O 1
ATOM 9051 N N . SER D 1 55 ? -11.043 -0.894 0.008 1.00 27.38 52 SER D N 1
ATOM 9052 C CA . SER D 1 55 ? -10.842 -0.550 1.398 1.00 27.41 52 SER D CA 1
ATOM 9053 C C . SER D 1 55 ? -12.015 0.248 1.906 1.00 26.72 52 SER D C 1
ATOM 9054 O O . SER D 1 55 ? -12.847 0.712 1.124 1.00 27.19 52 SER D O 1
ATOM 9057 N N . PRO D 1 56 ? -12.080 0.442 3.217 1.00 26.08 53 PRO D N 1
ATOM 9058 C CA . PRO D 1 56 ? -13.065 1.429 3.688 1.00 26.34 53 PRO D CA 1
ATOM 9059 C C . PRO D 1 56 ? -12.794 2.770 3.028 1.00 26.38 53 PRO D C 1
ATOM 9060 O O . PRO D 1 56 ? -11.644 3.029 2.640 1.00 27.35 53 PRO D O 1
ATOM 9064 N N . GLY D 1 57 ? -13.817 3.592 2.852 1.00 25.94 54 GLY D N 1
ATOM 9065 C CA . GLY D 1 57 ? -13.601 4.925 2.329 1.00 26.55 54 GLY D CA 1
ATOM 9066 C C . GLY D 1 57 ? -12.798 5.763 3.309 1.00 27.48 54 GLY D C 1
ATOM 9067 O O . GLY D 1 57 ? -12.784 5.484 4.521 1.00 28.34 54 GLY D O 1
ATOM 9068 N N . PHE D 1 58 ? -12.121 6.791 2.813 1.00 27.96 55 PHE D N 1
ATOM 9069 C CA . PHE D 1 58 ? -11.257 7.591 3.684 1.00 28.24 55 PHE D CA 1
ATOM 9070 C C . PHE D 1 58 ? -12.050 8.646 4.423 1.00 28.62 55 PHE D C 1
ATOM 9071 O O . PHE D 1 58 ? -12.959 9.262 3.871 1.00 29.44 55 PHE D O 1
ATOM 9079 N N . ILE D 1 59 ? -11.639 8.876 5.661 1.00 28.82 56 ILE D N 1
ATOM 9080 C CA . ILE D 1 59 ? -12.229 9.860 6.526 1.00 28.63 56 ILE D CA 1
ATOM 9081 C C . ILE D 1 59 ? -11.259 11.008 6.830 1.00 29.31 56 ILE D C 1
ATOM 9082 O O . ILE D 1 59 ? -10.197 10.808 7.435 1.00 28.84 56 ILE D O 1
ATOM 9087 N N . ASP D 1 60 ? -11.644 12.215 6.423 1.00 29.65 57 ASP D N 1
ATOM 9088 C CA . ASP D 1 60 ? -10.786 13.383 6.518 1.00 30.42 57 ASP D CA 1
ATOM 9089 C C . ASP D 1 60 ? -11.306 14.302 7.627 1.00 30.73 57 ASP D C 1
ATOM 9090 O O . ASP D 1 60 ? -12.401 14.882 7.516 1.00 31.51 57 ASP D O 1
ATOM 9095 N N . LEU D 1 61 ? -10.515 14.427 8.692 1.00 30.40 58 LEU D N 1
ATOM 9096 C CA . LEU D 1 61 ? -10.942 15.089 9.900 1.00 30.34 58 LEU D CA 1
ATOM 9097 C C . LEU D 1 61 ? -10.565 16.574 9.962 1.00 31.29 58 LEU D C 1
ATOM 9098 O O . LEU D 1 61 ? -10.919 17.281 10.908 1.00 30.03 58 LEU D O 1
ATOM 9103 N N . GLN D 1 62 ? -9.842 17.050 8.960 1.00 32.29 59 GLN D N 1
ATOM 9104 C CA . GLN D 1 62 ? -9.600 18.474 8.862 1.00 33.74 59 GLN D CA 1
ATOM 9105 C C . GLN D 1 62 ? -9.643 18.943 7.420 1.00 33.87 59 GLN D C 1
ATOM 9106 O O . GLN D 1 62 ? -8.626 18.870 6.730 1.00 34.00 59 GLN D O 1
ATOM 9112 N N . LEU D 1 63 ? -10.807 19.440 6.990 1.00 33.97 60 LEU D N 1
ATOM 9113 C CA . LEU D 1 63 ? -11.039 19.846 5.593 1.00 34.15 60 LEU D CA 1
ATOM 9114 C C . LEU D 1 63 ? -11.657 21.223 5.525 1.00 34.66 60 LEU D C 1
ATOM 9115 O O . LEU D 1 63 ? -12.770 21.387 5.983 1.00 35.13 60 LEU D O 1
ATOM 9120 N N . ASN D 1 64 ? -10.961 22.196 4.938 1.00 35.69 61 ASN D N 1
ATOM 9121 C CA . ASN D 1 64 ? -11.477 23.590 4.859 1.00 36.67 61 ASN D CA 1
ATOM 9122 C C . ASN D 1 64 ? -12.300 23.895 3.615 1.00 37.00 61 ASN D C 1
ATOM 9123 O O . ASN D 1 64 ? -13.254 24.663 3.655 1.00 36.94 61 ASN D O 1
ATOM 9128 N N . GLY D 1 65 ? -11.879 23.323 2.502 1.00 37.64 62 GLY D N 1
ATOM 9129 C CA . GLY D 1 65 ? -12.558 23.458 1.236 1.00 38.40 62 GLY D CA 1
ATOM 9130 C C . GLY D 1 65 ? -11.804 22.516 0.330 1.00 39.22 62 GLY D C 1
ATOM 9131 O O . GLY D 1 65 ? -10.835 21.881 0.745 1.00 39.49 62 GLY D O 1
ATOM 9132 N N . CYS D 1 66 ? -12.253 22.432 -0.910 1.00 39.62 63 CYS D N 1
ATOM 9133 C CA . CYS D 1 66 ? -11.653 21.614 -1.947 1.00 39.69 63 CYS D CA 1
ATOM 9134 C C . CYS D 1 66 ? -12.652 21.777 -3.077 1.00 40.05 63 CYS D C 1
ATOM 9135 O O . CYS D 1 66 ? -13.713 22.374 -2.874 1.00 39.92 63 CYS D O 1
ATOM 9138 N N . GLY D 1 67 ? -12.333 21.266 -4.262 1.00 40.44 64 GLY D N 1
ATOM 9139 C CA . GLY D 1 67 ? -13.266 21.361 -5.382 1.00 40.50 64 GLY D CA 1
ATOM 9140 C C . GLY D 1 67 ? -13.658 22.791 -5.699 1.00 40.90 64 GLY D C 1
ATOM 9141 O O . GLY D 1 67 ? -14.761 23.028 -6.207 1.00 41.35 64 GLY D O 1
ATOM 9142 N N . GLY D 1 68 ? -12.759 23.740 -5.392 1.00 40.44 65 GLY D N 1
ATOM 9143 C CA . GLY D 1 68 ? -12.921 25.136 -5.772 1.00 39.78 65 GLY D CA 1
ATOM 9144 C C . GLY D 1 68 ? -13.708 26.006 -4.813 1.00 39.61 65 GLY D C 1
ATOM 9145 O O . GLY D 1 68 ? -13.873 27.202 -5.056 1.00 39.27 65 GLY D O 1
ATOM 9146 N N . VAL D 1 69 ? -14.209 25.431 -3.726 1.00 39.38 66 VAL D N 1
ATOM 9147 C CA . VAL D 1 69 ? -14.926 26.244 -2.748 1.00 38.88 66 VAL D CA 1
ATOM 9148 C C . VAL D 1 69 ? -14.152 26.293 -1.451 1.00 39.00 66 VAL D C 1
ATOM 9149 O O . VAL D 1 69 ? -13.150 25.586 -1.269 1.00 39.36 66 VAL D O 1
ATOM 9153 N N . MET D 1 70 ? -14.616 27.140 -0.548 1.00 38.43 67 MET D N 1
ATOM 9154 C CA . MET D 1 70 ? -14.026 27.231 0.758 1.00 37.74 67 MET D CA 1
ATOM 9155 C C . MET D 1 70 ? -15.145 27.395 1.742 1.00 37.32 67 MET D C 1
ATOM 9156 O O . MET D 1 70 ? -15.865 28.378 1.691 1.00 37.65 67 MET D O 1
ATOM 9161 N N . PHE D 1 71 ? -15.298 26.423 2.631 1.00 36.74 68 PHE D N 1
ATOM 9162 C CA . PHE D 1 71 ? -16.348 26.463 3.626 1.00 36.46 68 PHE D CA 1
ATOM 9163 C C . PHE D 1 71 ? -16.491 27.838 4.246 1.00 36.65 68 PHE D C 1
ATOM 9164 O O . PHE D 1 71 ? -17.602 28.337 4.395 1.00 36.64 68 PHE D O 1
ATOM 9172 N N . ASN D 1 72 ? -15.376 28.476 4.572 1.00 37.39 69 ASN D N 1
ATOM 9173 C CA . ASN D 1 72 ? -15.467 29.795 5.187 1.00 38.54 69 ASN D CA 1
ATOM 9174 C C . ASN D 1 72 ? -16.162 30.933 4.380 1.00 39.63 69 ASN D C 1
ATOM 9175 O O . ASN D 1 72 ? -16.644 31.865 4.991 1.00 39.50 69 ASN D O 1
ATOM 9180 N N . ASP D 1 73 ? -16.248 30.829 3.043 1.00 40.84 70 ASP D N 1
ATOM 9181 C CA . ASP D 1 73 ? -16.970 31.807 2.199 1.00 41.96 70 ASP D CA 1
ATOM 9182 C C . ASP D 1 73 ? -18.458 31.569 2.171 1.00 41.78 70 ASP D C 1
ATOM 9183 O O . ASP D 1 73 ? -19.252 32.405 2.623 1.00 42.46 70 ASP D O 1
ATOM 9188 N N . GLU D 1 74 ? -18.824 30.431 1.601 1.00 41.23 71 GLU D N 1
ATOM 9189 C CA . GLU D 1 74 ? -20.201 30.053 1.474 1.00 41.16 71 GLU D CA 1
ATOM 9190 C C . GLU D 1 74 ? -20.505 29.048 2.570 1.00 40.39 71 GLU D C 1
ATOM 9191 O O . GLU D 1 74 ? -20.305 27.849 2.395 1.00 40.76 71 GLU D O 1
ATOM 9197 N N . ILE D 1 75 ? -20.964 29.548 3.712 1.00 39.39 72 ILE D N 1
ATOM 9198 C CA . ILE D 1 75 ? -21.229 28.692 4.846 1.00 38.85 72 ILE D CA 1
ATOM 9199 C C . ILE D 1 75 ? -22.625 28.117 4.692 1.00 39.15 72 ILE D C 1
ATOM 9200 O O . ILE D 1 75 ? -23.539 28.524 5.376 1.00 39.48 72 ILE D O 1
ATOM 9205 N N . THR D 1 76 ? -22.783 27.151 3.795 1.00 39.60 73 THR D N 1
ATOM 9206 C CA . THR D 1 76 ? -24.096 26.580 3.524 1.00 39.77 73 THR D CA 1
ATOM 9207 C C . THR D 1 76 ? -24.033 25.081 3.328 1.00 40.34 73 THR D C 1
ATOM 9208 O O . THR D 1 76 ? -22.944 24.496 3.166 1.00 40.10 73 THR D O 1
ATOM 9212 N N . ALA D 1 77 ? -25.222 24.476 3.331 1.00 40.46 74 ALA D N 1
ATOM 9213 C CA . ALA D 1 77 ? -25.375 23.066 3.045 1.00 40.62 74 ALA D CA 1
ATOM 9214 C C . ALA D 1 77 ? -24.760 22.746 1.705 1.00 40.80 74 ALA D C 1
ATOM 9215 O O . ALA D 1 77 ? -23.985 21.803 1.589 1.00 41.67 74 ALA D O 1
ATOM 9217 N N . GLU D 1 78 ? -25.077 23.536 0.698 1.00 40.57 75 GLU D N 1
ATOM 9218 C CA . GLU D 1 78 ? -24.636 23.200 -0.635 1.00 41.07 75 GLU D CA 1
ATOM 9219 C C . GLU D 1 78 ? -23.110 23.281 -0.798 1.00 40.23 75 GLU D C 1
ATOM 9220 O O . GLU D 1 78 ? -22.528 22.573 -1.623 1.00 40.03 75 GLU D O 1
ATOM 9226 N N . THR D 1 79 ? -22.463 24.116 0.004 1.00 39.36 76 THR D N 1
ATOM 9227 C CA . THR D 1 79 ? -21.009 24.158 -0.002 1.00 39.44 76 THR D CA 1
ATOM 9228 C C . THR D 1 79 ? -20.449 22.828 0.501 1.00 38.87 76 THR D C 1
ATOM 9229 O O . THR D 1 79 ? -19.508 22.291 -0.067 1.00 38.83 76 THR D O 1
ATOM 9233 N N . ILE D 1 80 ? -21.056 22.291 1.550 1.00 38.08 77 ILE D N 1
ATOM 9234 C CA . ILE D 1 80 ? -20.634 21.027 2.095 1.00 37.12 77 ILE D CA 1
ATOM 9235 C C . ILE D 1 80 ? -20.821 19.993 1.022 1.00 37.16 77 ILE D C 1
ATOM 9236 O O . ILE D 1 80 ? -19.947 19.135 0.828 1.00 37.98 77 ILE D O 1
ATOM 9241 N N . ASP D 1 81 ? -21.939 20.088 0.307 1.00 36.54 78 ASP D N 1
ATOM 9242 C CA . ASP D 1 81 ? -22.270 19.107 -0.708 1.00 36.08 78 ASP D CA 1
ATOM 9243 C C . ASP D 1 81 ? -21.191 19.120 -1.783 1.00 35.91 78 ASP D C 1
ATOM 9244 O O . ASP D 1 81 ? -20.675 18.067 -2.158 1.00 36.15 78 ASP D O 1
ATOM 9249 N N . THR D 1 82 ? -20.846 20.312 -2.262 1.00 35.27 79 THR D N 1
ATOM 9250 C CA . THR D 1 82 ? -19.783 20.470 -3.252 1.00 34.44 79 THR D CA 1
ATOM 9251 C C . THR D 1 82 ? -18.472 19.838 -2.791 1.00 34.75 79 THR D C 1
ATOM 9252 O O . THR D 1 82 ? -17.758 19.232 -3.596 1.00 35.19 79 THR D O 1
ATOM 9256 N N . MET D 1 83 ? -18.163 19.974 -1.506 1.00 34.61 80 MET D N 1
ATOM 9257 C CA . MET D 1 83 ? -16.945 19.382 -0.941 1.00 35.05 80 MET D CA 1
ATOM 9258 C C . MET D 1 83 ? -16.995 17.830 -0.952 1.00 35.45 80 MET D C 1
ATOM 9259 O O . MET D 1 83 ? -16.071 17.164 -1.447 1.00 35.57 80 MET D O 1
ATOM 9264 N N . HIS D 1 84 ? -18.079 17.261 -0.424 1.00 35.43 81 HIS D N 1
ATOM 9265 C CA . HIS D 1 84 ? -18.271 15.826 -0.478 1.00 35.38 81 HIS D CA 1
ATOM 9266 C C . HIS D 1 84 ? -18.057 15.212 -1.879 1.00 35.44 81 HIS D C 1
ATOM 9267 O O . HIS D 1 84 ? -17.493 14.119 -1.994 1.00 35.59 81 HIS D O 1
ATOM 9274 N N . LYS D 1 85 ? -18.537 15.888 -2.924 1.00 35.29 82 LYS D N 1
ATOM 9275 C CA . LYS D 1 85 ? -18.453 15.350 -4.269 1.00 35.68 82 LYS D CA 1
ATOM 9276 C C . LYS D 1 85 ? -17.041 15.412 -4.821 1.00 35.85 82 LYS D C 1
ATOM 9277 O O . LYS D 1 85 ? -16.623 14.495 -5.531 1.00 36.34 82 LYS D O 1
ATOM 9283 N N . ALA D 1 86 ? -16.318 16.490 -4.517 1.00 35.50 83 ALA D N 1
ATOM 9284 C CA . ALA D 1 86 ? -14.913 16.597 -4.920 1.00 35.25 83 ALA D CA 1
ATOM 9285 C C . ALA D 1 86 ? -14.105 15.511 -4.216 1.00 35.41 83 ALA D C 1
ATOM 9286 O O . ALA D 1 86 ? -13.325 14.810 -4.851 1.00 35.87 83 ALA D O 1
ATOM 9288 N N . ASN D 1 87 ? -14.317 15.378 -2.905 1.00 35.14 84 ASN D N 1
ATOM 9289 C CA . ASN D 1 87 ? -13.704 14.352 -2.075 1.00 35.37 84 ASN D CA 1
ATOM 9290 C C . ASN D 1 87 ? -13.781 12.962 -2.657 1.00 35.03 84 ASN D C 1
ATOM 9291 O O . ASN D 1 87 ? -12.815 12.210 -2.630 1.00 34.89 84 ASN D O 1
ATOM 9296 N N . LEU D 1 88 ? -14.971 12.616 -3.128 1.00 34.81 85 LEU D N 1
ATOM 9297 C CA . LEU D 1 88 ? -15.212 11.340 -3.740 1.00 34.87 85 LEU D CA 1
ATOM 9298 C C . LEU D 1 88 ? -14.170 11.019 -4.832 1.00 34.32 85 LEU D C 1
ATOM 9299 O O . LEU D 1 88 ? -13.727 9.881 -4.947 1.00 34.47 85 LEU D O 1
ATOM 9304 N N . LYS D 1 89 ? -13.737 12.021 -5.583 1.00 33.24 86 LYS D N 1
ATOM 9305 C CA . LYS D 1 89 ? -12.727 11.791 -6.605 1.00 33.17 86 LYS D CA 1
ATOM 9306 C C . LYS D 1 89 ? -11.429 11.204 -6.076 1.00 32.22 86 LYS D C 1
ATOM 9307 O O . LYS D 1 89 ? -10.695 10.548 -6.804 1.00 31.50 86 LYS D O 1
ATOM 9313 N N . SER D 1 90 ? -11.159 11.439 -4.802 1.00 31.49 87 SER D N 1
ATOM 9314 C CA . SER D 1 90 ? -9.893 11.041 -4.222 1.00 30.76 87 SER D CA 1
ATOM 9315 C C . SER D 1 90 ? -10.074 10.031 -3.066 1.00 30.27 87 SER D C 1
ATOM 9316 O O . SER D 1 90 ? -9.190 9.893 -2.201 1.00 29.91 87 SER D O 1
ATOM 9319 N N . GLY D 1 91 ? -11.228 9.354 -3.077 1.00 29.24 88 GLY D N 1
ATOM 9320 C CA . GLY D 1 91 ? -11.500 8.188 -2.258 1.00 29.01 88 GLY D CA 1
ATOM 9321 C C . GLY D 1 91 ? -12.086 8.528 -0.900 1.00 30.08 88 GLY D C 1
ATOM 9322 O O . GLY D 1 91 ? -12.256 7.649 -0.010 1.00 29.91 88 GLY D O 1
ATOM 9323 N N . CYS D 1 92 ? -12.387 9.804 -0.709 1.00 29.45 89 CYS D N 1
ATOM 9324 C CA . CYS D 1 92 ? -12.718 10.218 0.605 1.00 29.63 89 CYS D CA 1
ATOM 9325 C C . CYS D 1 92 ? -14.230 10.345 0.763 1.00 30.19 89 CYS D C 1
ATOM 9326 O O . CYS D 1 92 ? -14.835 11.300 0.268 1.00 30.46 89 CYS D O 1
ATOM 9329 N N . THR D 1 93 ? -14.824 9.390 1.473 1.00 30.36 90 THR D N 1
ATOM 9330 C CA . THR D 1 93 ? -16.271 9.297 1.601 1.00 31.07 90 THR D CA 1
ATOM 9331 C C . THR D 1 93 ? -16.797 10.000 2.878 1.00 31.85 90 THR D C 1
ATOM 9332 O O . THR D 1 93 ? -18.002 10.273 3.023 1.00 31.46 90 THR D O 1
ATOM 9336 N N . SER D 1 94 ? -15.924 10.290 3.833 1.00 32.07 91 SER D N 1
ATOM 9337 C CA . SER D 1 94 ? -16.409 11.052 4.996 1.00 32.11 91 SER D CA 1
ATOM 9338 C C . SER D 1 94 ? -15.457 12.157 5.318 1.00 32.21 91 SER D C 1
ATOM 9339 O O . SER D 1 94 ? -14.293 12.086 4.924 1.00 32.40 91 SER D O 1
ATOM 9342 N N . PHE D 1 95 ? -15.942 13.179 6.014 1.00 31.92 92 PHE D N 1
ATOM 9343 C CA . PHE D 1 95 ? -15.080 14.273 6.408 1.00 32.45 92 PHE D CA 1
ATOM 9344 C C . PHE D 1 95 ? -15.751 15.153 7.457 1.00 32.90 92 PHE D C 1
ATOM 9345 O O . PHE D 1 95 ? -16.952 15.009 7.726 1.00 32.79 92 PHE D O 1
ATOM 9353 N N . LEU D 1 96 ? -14.949 16.045 8.045 1.00 32.50 93 LEU D N 1
ATOM 9354 C CA . LEU D 1 96 ? -15.425 17.055 8.951 1.00 32.20 93 LEU D CA 1
ATOM 9355 C C . LEU D 1 96 ? -15.283 18.415 8.269 1.00 33.16 93 LEU D C 1
ATOM 9356 O O . LEU D 1 96 ? -14.167 18.920 8.100 1.00 33.61 93 LEU D O 1
ATOM 9361 N N . PRO D 1 97 ? -16.415 19.023 7.870 1.00 33.27 94 PRO D N 1
ATOM 9362 C CA . PRO D 1 97 ? -16.297 20.394 7.391 1.00 33.37 94 PRO D CA 1
ATOM 9363 C C . PRO D 1 97 ? -15.689 21.281 8.501 1.00 33.98 94 PRO D C 1
ATOM 9364 O O . PRO D 1 97 ? -16.163 21.286 9.662 1.00 33.29 94 PRO D O 1
ATOM 9368 N N . THR D 1 98 ? -14.616 21.979 8.149 1.00 34.19 95 THR D N 1
ATOM 9369 C CA . THR D 1 98 ? -13.868 22.726 9.115 1.00 35.06 95 THR D CA 1
ATOM 9370 C C . THR D 1 98 ? -14.090 24.200 8.886 1.00 35.80 95 THR D C 1
ATOM 9371 O O . THR D 1 98 ? -13.829 24.715 7.802 1.00 36.24 95 THR D O 1
ATOM 9375 N N . LEU D 1 99 ? -14.586 24.866 9.924 1.00 36.15 96 LEU D N 1
ATOM 9376 C CA . LEU D 1 99 ? -14.784 26.301 9.927 1.00 36.05 96 LEU D CA 1
ATOM 9377 C C . LEU D 1 99 ? -13.625 26.893 10.728 1.00 35.81 96 LEU D C 1
ATOM 9378 O O . LEU D 1 99 ? -13.435 26.567 11.906 1.00 35.85 96 LEU D O 1
ATOM 9383 N N . ILE D 1 100 ? -12.794 27.702 10.077 1.00 35.82 97 ILE D N 1
ATOM 9384 C CA . ILE D 1 100 ? -11.707 28.362 10.796 1.00 35.56 97 ILE D CA 1
ATOM 9385 C C . ILE D 1 100 ? -12.238 29.615 11.473 1.00 36.03 97 ILE D C 1
ATOM 9386 O O . ILE D 1 100 ? -13.382 29.989 11.272 1.00 36.59 97 ILE D O 1
ATOM 9391 N N . THR D 1 101 ? -11.396 30.256 12.266 1.00 36.36 98 THR D N 1
ATOM 9392 C CA . THR D 1 101 ? -11.837 31.253 13.215 1.00 36.26 98 THR D CA 1
ATOM 9393 C C . THR D 1 101 ? -12.585 32.426 12.562 1.00 36.68 98 THR D C 1
ATOM 9394 O O . THR D 1 101 ? -12.123 33.028 11.590 1.00 36.01 98 THR D O 1
ATOM 9398 N N . SER D 1 102 ? -13.766 32.705 13.103 1.00 37.23 99 SER D N 1
ATOM 9399 C CA . SER D 1 102 ? -14.570 33.827 12.662 1.00 37.93 99 SER D CA 1
ATOM 9400 C C . SER D 1 102 ? -15.649 34.238 13.684 1.00 38.47 99 SER D C 1
ATOM 9401 O O . SER D 1 102 ? -15.662 33.771 14.829 1.00 37.63 99 SER D O 1
ATOM 9404 N N . SER D 1 103 ? -16.543 35.119 13.233 1.00 39.74 100 SER D N 1
ATOM 9405 C CA . SER D 1 103 ? -17.608 35.727 14.047 1.00 41.05 100 SER D CA 1
ATOM 9406 C C . SER D 1 103 ? -18.448 34.694 14.784 1.00 41.32 100 SER D C 1
ATOM 9407 O O . SER D 1 103 ? -18.639 33.584 14.288 1.00 41.98 100 SER D O 1
ATOM 9410 N N . ASP D 1 104 ? -18.950 35.049 15.965 1.00 41.86 101 ASP D N 1
ATOM 9411 C CA . ASP D 1 104 ? -19.887 34.172 16.681 1.00 42.50 101 ASP D CA 1
ATOM 9412 C C . ASP D 1 104 ? -21.005 33.781 15.724 1.00 43.05 101 ASP D C 1
ATOM 9413 O O . ASP D 1 104 ? -21.527 32.654 15.768 1.00 43.11 101 ASP D O 1
ATOM 9418 N N . GLU D 1 105 ? -21.329 34.720 14.830 1.00 43.36 102 GLU D N 1
ATOM 9419 C CA . GLU D 1 105 ? -22.410 34.564 13.877 1.00 43.71 102 GLU D CA 1
ATOM 9420 C C . GLU D 1 105 ? -22.116 33.433 12.893 1.00 43.31 102 GLU D C 1
ATOM 9421 O O . GLU D 1 105 ? -22.891 32.470 12.831 1.00 43.07 102 GLU D O 1
ATOM 9427 N N . ASN D 1 106 ? -20.996 33.539 12.158 1.00 42.92 103 ASN D N 1
ATOM 9428 C CA . ASN D 1 106 ? -20.565 32.488 11.204 1.00 42.09 103 ASN D CA 1
ATOM 9429 C C . ASN D 1 106 ? -20.654 31.109 11.824 1.00 41.67 103 ASN D C 1
ATOM 9430 O O . ASN D 1 106 ? -21.194 30.171 11.227 1.00 41.55 103 ASN D O 1
ATOM 9435 N N . MET D 1 107 ? -20.131 30.999 13.039 1.00 41.55 104 MET D N 1
ATOM 9436 C CA . MET D 1 107 ? -20.229 29.767 13.819 1.00 41.57 104 MET D CA 1
ATOM 9437 C C . MET D 1 107 ? -21.641 29.158 13.882 1.00 41.63 104 MET D C 1
ATOM 9438 O O . MET D 1 107 ? -21.784 27.938 13.856 1.00 41.01 104 MET D O 1
ATOM 9443 N N . ARG D 1 108 ? -22.665 30.015 13.965 1.00 42.16 105 ARG D N 1
ATOM 9444 C CA . ARG D 1 108 ? -24.071 29.583 14.056 1.00 42.48 105 ARG D CA 1
ATOM 9445 C C . ARG D 1 108 ? -24.646 29.263 12.678 1.00 42.28 105 ARG D C 1
ATOM 9446 O O . ARG D 1 108 ? -25.475 28.358 12.549 1.00 41.91 105 ARG D O 1
ATOM 9454 N N . GLN D 1 109 ? -24.193 30.003 11.660 1.00 42.14 106 GLN D N 1
ATOM 9455 C CA . GLN D 1 109 ? -24.443 29.653 10.252 1.00 42.56 106 GLN D CA 1
ATOM 9456 C C . GLN D 1 109 ? -23.943 28.253 9.939 1.00 42.20 106 GLN D C 1
ATOM 9457 O O . GLN D 1 109 ? -24.640 27.457 9.312 1.00 42.20 106 GLN D O 1
ATOM 9463 N N . ALA D 1 110 ? -22.712 27.983 10.375 1.00 42.01 107 ALA D N 1
ATOM 9464 C CA . ALA D 1 110 ? -22.052 26.706 10.169 1.00 41.57 107 ALA D CA 1
ATOM 9465 C C . ALA D 1 110 ? -22.829 25.561 10.835 1.00 41.25 107 ALA D C 1
ATOM 9466 O O . ALA D 1 110 ? -23.175 24.580 10.183 1.00 41.00 107 ALA D O 1
ATOM 9468 N N . ILE D 1 111 ? -23.153 25.715 12.112 1.00 40.50 108 ILE D N 1
ATOM 9469 C CA . ILE D 1 111 ? -24.018 24.763 12.781 1.00 40.45 108 ILE D CA 1
ATOM 9470 C C . ILE D 1 111 ? -25.301 24.565 11.970 1.00 41.03 108 ILE D C 1
ATOM 9471 O O . ILE D 1 111 ? -25.787 23.436 11.833 1.00 41.63 108 ILE D O 1
ATOM 9476 N N . ALA D 1 112 ? -25.829 25.652 11.408 1.00 41.15 109 ALA D N 1
ATOM 9477 C CA . ALA D 1 112 ? -27.100 25.594 10.664 1.00 41.16 109 ALA D CA 1
ATOM 9478 C C . ALA D 1 112 ? -26.920 24.757 9.418 1.00 40.92 109 ALA D C 1
ATOM 9479 O O . ALA D 1 112 ? -27.559 23.725 9.260 1.00 40.67 109 ALA D O 1
ATOM 9481 N N . ALA D 1 113 ? -26.014 25.213 8.559 1.00 40.88 110 ALA D N 1
ATOM 9482 C CA . ALA D 1 113 ? -25.591 24.485 7.378 1.00 41.09 110 ALA D CA 1
ATOM 9483 C C . ALA D 1 113 ? -25.220 23.011 7.635 1.00 41.25 110 ALA D C 1
ATOM 9484 O O . ALA D 1 113 ? -25.603 22.134 6.871 1.00 41.48 110 ALA D O 1
ATOM 9486 N N . ALA D 1 114 ? -24.481 22.729 8.701 1.00 41.55 111 ALA D N 1
ATOM 9487 C CA . ALA D 1 114 ? -24.122 21.342 8.988 1.00 41.95 111 ALA D CA 1
ATOM 9488 C C . ALA D 1 114 ? -25.361 20.543 9.339 1.00 42.61 111 ALA D C 1
ATOM 9489 O O . ALA D 1 114 ? -25.564 19.447 8.794 1.00 42.65 111 ALA D O 1
ATOM 9491 N N . ARG D 1 115 ? -26.198 21.121 10.211 1.00 43.27 112 ARG D N 1
ATOM 9492 C CA . ARG D 1 115 ? -27.463 20.505 10.663 1.00 43.75 112 ARG D CA 1
ATOM 9493 C C . ARG D 1 115 ? -28.357 20.087 9.497 1.00 43.73 112 ARG D C 1
ATOM 9494 O O . ARG D 1 115 ? -28.944 18.998 9.509 1.00 43.72 112 ARG D O 1
ATOM 9502 N N . GLU D 1 116 ? -28.420 20.950 8.489 1.00 43.84 113 GLU D N 1
ATOM 9503 C CA . GLU D 1 116 ? -29.196 20.691 7.289 1.00 44.14 113 GLU D CA 1
ATOM 9504 C C . GLU D 1 116 ? -28.597 19.550 6.438 1.00 43.99 113 GLU D C 1
ATOM 9505 O O . GLU D 1 116 ? -29.271 18.545 6.195 1.00 44.01 113 GLU D O 1
ATOM 9511 N N . TYR D 1 117 ? -27.338 19.701 6.012 1.00 43.61 114 TYR D N 1
ATOM 9512 C CA . TYR D 1 117 ? -26.662 18.685 5.198 1.00 43.23 114 TYR D CA 1
ATOM 9513 C C . TYR D 1 117 ? -26.785 17.286 5.803 1.00 43.57 114 TYR D C 1
ATOM 9514 O O . TYR D 1 117 ? -27.095 16.334 5.087 1.00 44.17 114 TYR D O 1
ATOM 9523 N N . GLN D 1 118 ? -26.567 17.180 7.112 1.00 43.61 115 GLN D N 1
ATOM 9524 C CA . GLN D 1 118 ? -26.636 15.913 7.837 1.00 43.54 115 GLN D CA 1
ATOM 9525 C C . GLN D 1 118 ? -28.037 15.325 7.946 1.00 44.13 115 GLN D C 1
ATOM 9526 O O . GLN D 1 118 ? -28.176 14.113 8.080 1.00 44.19 115 GLN D O 1
ATOM 9532 N N . ALA D 1 119 ? -29.068 16.167 7.892 1.00 44.70 116 ALA D N 1
ATOM 9533 C CA . ALA D 1 119 ? -30.445 15.663 7.877 1.00 45.46 116 ALA D CA 1
ATOM 9534 C C . ALA D 1 119 ? -30.777 14.958 6.550 1.00 45.77 116 ALA D C 1
ATOM 9535 O O . ALA D 1 119 ? -31.520 13.978 6.526 1.00 45.65 116 ALA D O 1
ATOM 9537 N N . LYS D 1 120 ? -30.205 15.470 5.463 1.00 46.40 117 LYS D N 1
ATOM 9538 C CA . LYS D 1 120 ? -30.319 14.885 4.123 1.00 47.19 117 LYS D CA 1
ATOM 9539 C C . LYS D 1 120 ? -29.398 13.670 3.917 1.00 46.94 117 LYS D C 1
ATOM 9540 O O . LYS D 1 120 ? -29.820 12.641 3.382 1.00 47.13 117 LYS D O 1
ATOM 9546 N N . TYR D 1 121 ? -28.138 13.812 4.322 1.00 46.29 118 TYR D N 1
ATOM 9547 C CA . TYR D 1 121 ? -27.123 12.828 4.008 1.00 46.01 118 TYR D CA 1
ATOM 9548 C C . TYR D 1 121 ? -26.422 12.326 5.261 1.00 44.72 118 TYR D C 1
ATOM 9549 O O . TYR D 1 121 ? -25.771 13.086 5.962 1.00 44.91 118 TYR D O 1
ATOM 9558 N N . PRO D 1 122 ? -26.598 11.042 5.572 1.00 43.63 119 PRO D N 1
ATOM 9559 C CA . PRO D 1 122 ? -25.802 10.436 6.647 1.00 42.39 119 PRO D CA 1
ATOM 9560 C C . PRO D 1 122 ? -24.422 9.928 6.216 1.00 41.19 119 PRO D C 1
ATOM 9561 O O . PRO D 1 122 ? -24.199 9.594 5.041 1.00 40.51 119 PRO D O 1
ATOM 9565 N N . ASN D 1 123 ? -23.505 9.893 7.180 1.00 39.91 120 ASN D N 1
ATOM 9566 C CA . ASN D 1 123 ? -22.205 9.258 6.997 1.00 39.37 120 ASN D CA 1
ATOM 9567 C C . ASN D 1 123 ? -21.343 9.873 5.936 1.00 38.89 120 ASN D C 1
ATOM 9568 O O . ASN D 1 123 ? -20.489 9.193 5.366 1.00 38.74 120 ASN D O 1
ATOM 9573 N N . GLN D 1 124 ? -21.557 11.150 5.669 1.00 37.90 121 GLN D N 1
ATOM 9574 C CA . GLN D 1 124 ? -20.766 11.804 4.670 1.00 37.70 121 GLN D CA 1
ATOM 9575 C C . GLN D 1 124 ? -19.999 12.941 5.374 1.00 37.52 121 GLN D C 1
ATOM 9576 O O . GLN D 1 124 ? -18.779 12.872 5.520 1.00 37.90 121 GLN D O 1
ATOM 9582 N N . SER D 1 125 ? -20.721 13.962 5.827 1.00 36.80 122 SER D N 1
ATOM 9583 C CA . SER D 1 125 ? -20.220 14.885 6.835 1.00 35.69 122 SER D CA 1
ATOM 9584 C C . SER D 1 125 ? -20.441 14.240 8.210 1.00 34.85 122 SER D C 1
ATOM 9585 O O . SER D 1 125 ? -21.572 13.850 8.559 1.00 34.19 122 SER D O 1
ATOM 9588 N N . LEU D 1 126 ? -19.383 14.132 9.011 1.00 33.54 123 LEU D N 1
ATOM 9589 C CA . LEU D 1 126 ? -19.566 13.467 10.292 1.00 32.35 123 LEU D CA 1
ATOM 9590 C C . LEU D 1 126 ? -19.798 14.439 11.440 1.00 32.04 123 LEU D C 1
ATOM 9591 O O . LEU D 1 126 ? -19.844 14.048 12.612 1.00 32.29 123 LEU D O 1
ATOM 9596 N N . GLY D 1 127 ? -19.986 15.701 11.069 1.00 30.63 124 GLY D N 1
ATOM 9597 C CA . GLY D 1 127 ? -20.103 16.771 12.000 1.00 30.70 124 GLY D CA 1
ATOM 9598 C C . GLY D 1 127 ? -19.044 17.835 11.730 1.00 31.34 124 GLY D C 1
ATOM 9599 O O . GLY D 1 127 ? -18.046 17.605 11.027 1.00 31.20 124 GLY D O 1
ATOM 9600 N N . LEU D 1 128 ? -19.255 18.997 12.329 1.00 31.32 125 LEU D N 1
ATOM 9601 C CA . LEU D 1 128 ? -18.408 20.160 12.138 1.00 31.26 125 LEU D CA 1
ATOM 9602 C C . LEU D 1 128 ? -17.096 20.078 12.919 1.00 31.54 125 LEU D C 1
ATOM 9603 O O . LEU D 1 128 ? -17.051 19.548 14.050 1.00 31.04 125 LEU D O 1
ATOM 9608 N N . HIS D 1 129 ? -16.025 20.587 12.296 1.00 31.29 126 HIS D N 1
ATOM 9609 C CA . HIS D 1 129 ? -14.772 20.817 13.001 1.00 31.42 126 HIS D CA 1
ATOM 9610 C C . HIS D 1 129 ? -14.595 22.318 13.162 1.00 31.56 126 HIS D C 1
ATOM 9611 O O . HIS D 1 129 ? -14.351 23.022 12.166 1.00 32.62 126 HIS D O 1
ATOM 9618 N N . LEU D 1 130 ? -14.711 22.829 14.385 1.00 31.08 127 LEU D N 1
ATOM 9619 C CA . LEU D 1 130 ? -14.429 24.257 14.609 1.00 31.38 127 LEU D CA 1
ATOM 9620 C C . LEU D 1 130 ? -12.982 24.461 14.960 1.00 31.42 127 LEU D C 1
ATOM 9621 O O . LEU D 1 130 ? -12.569 24.116 16.071 1.00 31.90 127 LEU D O 1
ATOM 9626 N N . GLU D 1 131 ? -12.210 24.993 14.014 1.00 31.62 128 GLU D N 1
ATOM 9627 C CA . GLU D 1 131 ? -10.786 25.206 14.223 1.00 31.76 128 GLU D CA 1
ATOM 9628 C C . GLU D 1 131 ? -10.557 26.660 14.561 1.00 31.82 128 GLU D C 1
ATOM 9629 O O . GLU D 1 131 ? -10.333 27.481 13.667 1.00 31.99 128 GLU D O 1
ATOM 9635 N N . GLY D 1 132 ? -10.583 26.964 15.854 1.00 30.93 129 GLY D N 1
ATOM 9636 C CA . GLY D 1 132 ? -10.719 28.318 16.298 1.00 30.65 129 GLY D CA 1
ATOM 9637 C C . GLY D 1 132 ? -12.135 28.518 16.779 1.00 30.80 129 GLY D C 1
ATOM 9638 O O . GLY D 1 132 ? -12.930 27.577 16.780 1.00 31.06 129 GLY D O 1
ATOM 9639 N N . PRO D 1 133 ? -12.476 29.738 17.212 1.00 30.73 130 PRO D N 1
ATOM 9640 C CA . PRO D 1 133 ? -11.593 30.894 17.252 1.00 30.49 130 PRO D CA 1
ATOM 9641 C C . PRO D 1 133 ? -10.716 30.926 18.508 1.00 31.08 130 PRO D C 1
ATOM 9642 O O . PRO D 1 133 ? -9.977 31.888 18.713 1.00 30.72 130 PRO D O 1
ATOM 9646 N N . TYR D 1 134 ? -10.789 29.886 19.343 1.00 31.54 131 TYR D N 1
ATOM 9647 C CA . TYR D 1 134 ? -10.182 29.987 20.677 1.00 32.05 131 TYR D CA 1
ATOM 9648 C C . TYR D 1 134 ? -8.745 29.577 20.689 1.00 32.43 131 TYR D C 1
ATOM 9649 O O . TYR D 1 134 ? -8.402 28.622 21.389 1.00 32.33 131 TYR D O 1
ATOM 9658 N N . LEU D 1 135 ? -7.927 30.306 19.912 1.00 32.80 132 LEU D N 1
ATOM 9659 C CA . LEU D 1 135 ? -6.513 29.966 19.622 1.00 33.64 132 LEU D CA 1
ATOM 9660 C C . LEU D 1 135 ? -5.536 30.902 20.340 1.00 34.87 132 LEU D C 1
ATOM 9661 O O . LEU D 1 135 ? -5.964 31.793 21.072 1.00 35.16 132 LEU D O 1
ATOM 9666 N N . ASN D 1 136 ? -4.233 30.694 20.162 1.00 35.90 133 ASN D N 1
ATOM 9667 C CA . ASN D 1 136 ? -3.265 31.628 20.679 1.00 36.74 133 ASN D CA 1
ATOM 9668 C C . ASN D 1 136 ? -2.831 32.578 19.560 1.00 38.30 133 ASN D C 1
ATOM 9669 O O . ASN D 1 136 ? -2.342 32.130 18.521 1.00 37.56 133 ASN D O 1
ATOM 9674 N N . VAL D 1 137 ? -3.029 33.885 19.803 1.00 40.35 134 VAL D N 1
ATOM 9675 C CA . VAL D 1 137 ? -2.858 34.967 18.816 1.00 42.59 134 VAL D CA 1
ATOM 9676 C C . VAL D 1 137 ? -1.468 34.974 18.175 1.00 43.51 134 VAL D C 1
ATOM 9677 O O . VAL D 1 137 ? -1.311 35.348 17.011 1.00 44.10 134 VAL D O 1
ATOM 9681 N N . MET D 1 138 ? -0.464 34.547 18.936 1.00 44.42 135 MET D N 1
ATOM 9682 C CA . MET D 1 138 ? 0.916 34.557 18.474 1.00 45.06 135 MET D CA 1
ATOM 9683 C C . MET D 1 138 ? 1.185 33.428 17.495 1.00 45.27 135 MET D C 1
ATOM 9684 O O . MET D 1 138 ? 2.175 33.436 16.795 1.00 45.56 135 MET D O 1
ATOM 9689 N N . LYS D 1 139 ? 0.301 32.449 17.449 1.00 45.47 136 LYS D N 1
ATOM 9690 C CA . LYS D 1 139 ? 0.484 31.341 16.546 1.00 46.36 136 LYS D CA 1
ATOM 9691 C C . LYS D 1 139 ? -0.688 31.311 15.576 1.00 47.32 136 LYS D C 1
ATOM 9692 O O . LYS D 1 139 ? -1.205 30.243 15.236 1.00 47.60 136 LYS D O 1
ATOM 9698 N N . LYS D 1 140 ? -1.072 32.503 15.121 1.00 48.41 137 LYS D N 1
ATOM 9699 C CA . LYS D 1 140 ? -2.285 32.733 14.338 1.00 49.58 137 LYS D CA 1
ATOM 9700 C C . LYS D 1 140 ? -2.283 32.002 13.005 1.00 49.99 137 LYS D C 1
ATOM 9701 O O . LYS D 1 140 ? -3.349 31.626 12.516 1.00 50.06 137 LYS D O 1
ATOM 9707 N N . GLY D 1 141 ? -1.093 31.808 12.427 1.00 50.44 138 GLY D N 1
ATOM 9708 C CA . GLY D 1 141 ? -0.963 31.315 11.064 1.00 50.69 138 GLY D CA 1
ATOM 9709 C C . GLY D 1 141 ? -1.756 32.258 10.184 1.00 51.20 138 GLY D C 1
ATOM 9710 O O . GLY D 1 141 ? -1.491 33.479 10.150 1.00 50.94 138 GLY D O 1
ATOM 9711 N N . ILE D 1 142 ? -2.770 31.694 9.532 1.00 51.22 139 ILE D N 1
ATOM 9712 C CA . ILE D 1 142 ? -3.659 32.465 8.668 1.00 51.67 139 ILE D CA 1
ATOM 9713 C C . ILE D 1 142 ? -5.032 32.834 9.273 1.00 51.64 139 ILE D C 1
ATOM 9714 O O . ILE D 1 142 ? -5.906 33.330 8.561 1.00 51.57 139 ILE D O 1
ATOM 9719 N N . HIS D 1 143 ? -5.216 32.597 10.575 1.00 51.68 140 HIS D N 1
ATOM 9720 C CA . HIS D 1 143 ? -6.442 32.996 11.304 1.00 51.35 140 HIS D CA 1
ATOM 9721 C C . HIS D 1 143 ? -6.366 34.466 11.724 1.00 51.43 140 HIS D C 1
ATOM 9722 O O . HIS D 1 143 ? -5.357 34.890 12.294 1.00 51.58 140 HIS D O 1
ATOM 9729 N N . SER D 1 144 ? -7.409 35.248 11.446 1.00 51.45 141 SER D N 1
ATOM 9730 C CA . SER D 1 144 ? -7.307 36.700 11.642 1.00 51.32 141 SER D CA 1
ATOM 9731 C C . SER D 1 144 ? -7.274 37.095 13.128 1.00 51.11 141 SER D C 1
ATOM 9732 O O . SER D 1 144 ? -8.055 36.589 13.953 1.00 50.87 141 SER D O 1
ATOM 9735 N N . VAL D 1 145 ? -6.324 37.976 13.452 1.00 50.57 142 VAL D N 1
ATOM 9736 C CA . VAL D 1 145 ? -6.234 38.645 14.750 1.00 49.87 142 VAL D CA 1
ATOM 9737 C C . VAL D 1 145 ? -7.592 39.247 15.138 1.00 49.03 142 VAL D C 1
ATOM 9738 O O . VAL D 1 145 ? -7.913 39.380 16.316 1.00 48.74 142 VAL D O 1
ATOM 9742 N N . ASP D 1 146 ? -8.388 39.579 14.128 1.00 48.08 143 ASP D N 1
ATOM 9743 C CA . ASP D 1 146 ? -9.713 40.122 14.323 1.00 47.38 143 ASP D CA 1
ATOM 9744 C C . ASP D 1 146 ? -10.574 39.244 15.237 1.00 46.18 143 ASP D C 1
ATOM 9745 O O . ASP D 1 146 ? -11.124 39.720 16.230 1.00 45.87 143 ASP D O 1
ATOM 9750 N N . PHE D 1 147 ? -10.657 37.956 14.920 1.00 44.97 144 PHE D N 1
ATOM 9751 C CA . PHE D 1 147 ? -11.566 37.052 15.622 1.00 43.40 144 PHE D CA 1
ATOM 9752 C C . PHE D 1 147 ? -10.953 36.103 16.654 1.00 42.39 144 PHE D C 1
ATOM 9753 O O . PHE D 1 147 ? -11.688 35.477 17.431 1.00 41.97 144 PHE D O 1
ATOM 9761 N N . ILE D 1 148 ? -9.630 35.996 16.689 1.00 41.09 145 ILE D N 1
ATOM 9762 C CA . ILE D 1 148 ? -9.023 35.126 17.683 1.00 40.40 145 ILE D CA 1
ATOM 9763 C C . ILE D 1 148 ? -9.369 35.682 19.039 1.00 39.28 145 ILE D C 1
ATOM 9764 O O . ILE D 1 148 ? -9.199 36.850 19.256 1.00 39.48 145 ILE D O 1
ATOM 9769 N N . ARG D 1 149 ? -9.890 34.852 19.934 1.00 38.69 146 ARG D N 1
ATOM 9770 C CA . ARG D 1 149 ? -10.409 35.339 21.220 1.00 38.19 146 ARG D CA 1
ATOM 9771 C C . ARG D 1 149 ? -10.503 34.246 22.283 1.00 37.94 146 ARG D C 1
ATOM 9772 O O . ARG D 1 149 ? -10.558 33.078 21.947 1.00 38.54 146 ARG D O 1
ATOM 9780 N N . PRO D 1 150 ? -10.543 34.621 23.569 1.00 37.78 147 PRO D N 1
ATOM 9781 C CA . PRO D 1 150 ? -10.789 33.629 24.627 1.00 37.75 147 PRO D CA 1
ATOM 9782 C C . PRO D 1 150 ? -12.112 32.888 24.462 1.00 38.38 147 PRO D C 1
ATOM 9783 O O . PRO D 1 150 ? -13.059 33.406 23.845 1.00 38.52 147 PRO D O 1
ATOM 9787 N N . SER D 1 151 ? -12.207 31.679 24.999 1.00 38.68 148 SER D N 1
ATOM 9788 C CA . SER D 1 151 ? -13.530 31.074 25.030 1.00 39.23 148 SER D CA 1
ATOM 9789 C C . SER D 1 151 ? -14.401 31.719 26.110 1.00 39.32 148 SER D C 1
ATOM 9790 O O . SER D 1 151 ? -13.926 31.997 27.215 1.00 38.70 148 SER D O 1
ATOM 9793 N N . ASP D 1 152 ? -15.665 31.964 25.753 1.00 40.11 149 ASP D N 1
ATOM 9794 C CA . ASP D 1 152 ? -16.688 32.490 26.660 1.00 41.04 149 ASP D CA 1
ATOM 9795 C C . ASP D 1 152 ? -17.733 31.438 26.982 1.00 41.00 149 ASP D C 1
ATOM 9796 O O . ASP D 1 152 ? -18.063 30.613 26.144 1.00 41.83 149 ASP D O 1
ATOM 9801 N N . ASP D 1 153 ? -18.281 31.497 28.189 1.00 41.04 150 ASP D N 1
ATOM 9802 C CA . ASP D 1 153 ? -19.331 30.592 28.633 1.00 40.66 150 ASP D CA 1
ATOM 9803 C C . ASP D 1 153 ? -20.506 30.522 27.638 1.00 40.48 150 ASP D C 1
ATOM 9804 O O . ASP D 1 153 ? -21.108 29.452 27.458 1.00 40.33 150 ASP D O 1
ATOM 9809 N N . THR D 1 154 ? -20.834 31.648 26.999 1.00 39.84 151 THR D N 1
ATOM 9810 C CA . THR D 1 154 ? -22.055 31.738 26.188 1.00 39.34 151 THR D CA 1
ATOM 9811 C C . THR D 1 154 ? -21.945 30.866 24.958 1.00 39.65 151 THR D C 1
ATOM 9812 O O . THR D 1 154 ? -22.747 29.936 24.763 1.00 39.90 151 THR D O 1
ATOM 9816 N N . MET D 1 155 ? -20.933 31.161 24.150 1.00 39.42 152 MET D N 1
ATOM 9817 C CA . MET D 1 155 ? -20.677 30.423 22.937 1.00 39.50 152 MET D CA 1
ATOM 9818 C C . MET D 1 155 ? -20.330 28.969 23.252 1.00 38.73 152 MET D C 1
ATOM 9819 O O . MET D 1 155 ? -20.659 28.077 22.480 1.00 39.28 152 MET D O 1
ATOM 9824 N N . ILE D 1 156 ? -19.699 28.719 24.393 1.00 37.93 153 ILE D N 1
ATOM 9825 C CA . ILE D 1 156 ? -19.352 27.355 24.753 1.00 37.60 153 ILE D CA 1
ATOM 9826 C C . ILE D 1 156 ? -20.599 26.523 25.049 1.00 37.94 153 ILE D C 1
ATOM 9827 O O . ILE D 1 156 ? -20.665 25.349 24.676 1.00 37.53 153 ILE D O 1
ATOM 9832 N N . ASP D 1 157 ? -21.591 27.150 25.692 1.00 38.31 154 ASP D N 1
ATOM 9833 C CA . ASP D 1 157 ? -22.897 26.528 25.937 1.00 38.22 154 ASP D CA 1
ATOM 9834 C C . ASP D 1 157 ? -23.640 26.289 24.649 1.00 37.47 154 ASP D C 1
ATOM 9835 O O . ASP D 1 157 ? -24.303 25.255 24.495 1.00 36.78 154 ASP D O 1
ATOM 9840 N N . THR D 1 158 ? -23.532 27.258 23.740 1.00 36.81 155 THR D N 1
ATOM 9841 C CA . THR D 1 158 ? -24.100 27.149 22.394 1.00 36.63 155 THR D CA 1
ATOM 9842 C C . THR D 1 158 ? -23.527 25.947 21.637 1.00 36.16 155 THR D C 1
ATOM 9843 O O . THR D 1 158 ? -24.251 25.222 20.981 1.00 35.92 155 THR D O 1
ATOM 9847 N N . ILE D 1 159 ? -22.224 25.733 21.762 1.00 35.85 156 ILE D N 1
ATOM 9848 C CA . ILE D 1 159 ? -21.575 24.577 21.177 1.00 35.23 156 ILE D CA 1
ATOM 9849 C C . ILE D 1 159 ? -22.010 23.228 21.789 1.00 35.12 156 ILE D C 1
ATOM 9850 O O . ILE D 1 159 ? -22.369 22.318 21.060 1.00 34.04 156 ILE D O 1
ATOM 9855 N N . CYS D 1 160 ? -22.000 23.114 23.112 1.00 35.81 157 CYS D N 1
ATOM 9856 C CA . CYS D 1 160 ? -22.546 21.936 23.813 1.00 37.08 157 CYS D CA 1
ATOM 9857 C C . CYS D 1 160 ? -24.023 21.617 23.524 1.00 37.25 157 CYS D C 1
ATOM 9858 O O . CYS D 1 160 ? -24.426 20.432 23.405 1.00 37.22 157 CYS D O 1
ATOM 9861 N N . ALA D 1 161 ? -24.834 22.673 23.447 1.00 37.41 158 ALA D N 1
ATOM 9862 C CA . ALA D 1 161 ? -26.237 22.540 23.054 1.00 37.68 158 ALA D CA 1
ATOM 9863 C C . ALA D 1 161 ? -26.355 21.827 21.699 1.00 37.88 158 ALA D C 1
ATOM 9864 O O . ALA D 1 161 ? -27.267 21.037 21.488 1.00 38.18 158 ALA D O 1
ATOM 9866 N N . ASN D 1 162 ? -25.399 22.083 20.811 1.00 38.27 159 ASN D N 1
ATOM 9867 C CA . ASN D 1 162 ? -25.378 21.495 19.470 1.00 38.71 159 ASN D CA 1
ATOM 9868 C C . ASN D 1 162 ? -24.416 20.348 19.188 1.00 38.63 159 ASN D C 1
ATOM 9869 O O . ASN D 1 162 ? -23.994 20.189 18.047 1.00 38.78 159 ASN D O 1
ATOM 9874 N N . SER D 1 163 ? -24.086 19.540 20.192 1.00 39.05 160 SER D N 1
ATOM 9875 C CA . SER D 1 163 ? -23.008 18.529 20.043 1.00 39.60 160 SER D CA 1
ATOM 9876 C C . SER D 1 163 ? -23.350 17.383 19.082 1.00 39.74 160 SER D C 1
ATOM 9877 O O . SER D 1 163 ? -22.480 16.580 18.692 1.00 39.53 160 SER D O 1
ATOM 9880 N N . ASP D 1 164 ? -24.627 17.313 18.710 1.00 40.05 161 ASP D N 1
ATOM 9881 C CA . ASP D 1 164 ? -25.108 16.303 17.769 1.00 40.11 161 ASP D CA 1
ATOM 9882 C C . ASP D 1 164 ? -24.645 16.603 16.336 1.00 39.25 161 ASP D C 1
ATOM 9883 O O . ASP D 1 164 ? -24.777 15.763 15.454 1.00 39.32 161 ASP D O 1
ATOM 9888 N N . VAL D 1 165 ? -24.093 17.793 16.117 1.00 38.07 162 VAL D N 1
ATOM 9889 C CA . VAL D 1 165 ? -23.734 18.241 14.773 1.00 37.38 162 VAL D CA 1
ATOM 9890 C C . VAL D 1 165 ? -22.287 18.811 14.756 1.00 36.22 162 VAL D C 1
ATOM 9891 O O . VAL D 1 165 ? -21.721 19.146 13.713 1.00 35.64 162 VAL D O 1
ATOM 9895 N N . ILE D 1 166 ? -21.684 18.897 15.929 1.00 34.61 163 ILE D N 1
ATOM 9896 C CA . ILE D 1 166 ? -20.302 19.286 16.021 1.00 33.21 163 ILE D CA 1
ATOM 9897 C C . ILE D 1 166 ? -19.516 18.045 16.456 1.00 32.96 163 ILE D C 1
ATOM 9898 O O . ILE D 1 166 ? -19.804 17.415 17.505 1.00 32.86 163 ILE D O 1
ATOM 9903 N N . ALA D 1 167 ? -18.560 17.654 15.621 1.00 31.75 164 ALA D N 1
ATOM 9904 C CA . ALA D 1 167 ? -17.718 16.515 15.959 1.00 31.29 164 ALA D CA 1
ATOM 9905 C C . ALA D 1 167 ? -16.489 16.935 16.782 1.00 30.77 164 ALA D C 1
ATOM 9906 O O . ALA D 1 167 ? -16.039 16.202 17.639 1.00 31.01 164 ALA D O 1
ATOM 9908 N N . LYS D 1 168 ? -15.958 18.123 16.531 1.00 30.57 165 LYS D N 1
ATOM 9909 C CA . LYS D 1 168 ? -14.625 18.467 17.018 1.00 29.94 165 LYS D CA 1
ATOM 9910 C C . LYS D 1 168 ? -14.432 19.956 17.106 1.00 29.72 165 LYS D C 1
ATOM 9911 O O . LYS D 1 168 ? -14.955 20.727 16.244 1.00 29.74 165 LYS D O 1
ATOM 9917 N N . VAL D 1 169 ? -13.679 20.352 18.136 1.00 28.76 166 VAL D N 1
ATOM 9918 C CA . VAL D 1 169 ? -13.285 21.745 18.364 1.00 28.30 166 VAL D CA 1
ATOM 9919 C C . VAL D 1 169 ? -11.769 21.778 18.553 1.00 28.74 166 VAL D C 1
ATOM 9920 O O . VAL D 1 169 ? -11.262 21.114 19.476 1.00 28.32 166 VAL D O 1
ATOM 9924 N N . THR D 1 170 ? -11.048 22.537 17.717 1.00 27.91 167 THR D N 1
ATOM 9925 C CA . THR D 1 170 ? -9.632 22.793 18.012 1.00 28.08 167 THR D CA 1
ATOM 9926 C C . THR D 1 170 ? -9.460 24.103 18.786 1.00 27.76 167 THR D C 1
ATOM 9927 O O . THR D 1 170 ? -10.050 25.109 18.388 1.00 27.71 167 THR D O 1
ATOM 9931 N N . LEU D 1 171 ? -8.636 24.086 19.847 1.00 26.73 168 LEU D N 1
ATOM 9932 C CA . LEU D 1 171 ? -8.358 25.281 20.674 1.00 26.31 168 LEU D CA 1
ATOM 9933 C C . LEU D 1 171 ? -6.944 25.241 21.320 1.00 26.15 168 LEU D C 1
ATOM 9934 O O . LEU D 1 171 ? -6.314 24.187 21.381 1.00 25.75 168 LEU D O 1
ATOM 9939 N N . ALA D 1 172 ? -6.466 26.406 21.769 1.00 26.66 169 ALA D N 1
ATOM 9940 C CA . ALA D 1 172 ? -5.231 26.599 22.569 1.00 26.79 169 ALA D CA 1
ATOM 9941 C C . ALA D 1 172 ? -5.592 26.629 24.035 1.00 27.42 169 ALA D C 1
ATOM 9942 O O . ALA D 1 172 ? -6.400 27.439 24.465 1.00 28.90 169 ALA D O 1
ATOM 9944 N N . PRO D 1 173 ? -5.033 25.738 24.821 1.00 28.27 170 PRO D N 1
ATOM 9945 C CA . PRO D 1 173 ? -5.504 25.719 26.188 1.00 28.91 170 PRO D CA 1
ATOM 9946 C C . PRO D 1 173 ? -4.821 26.691 27.151 1.00 29.47 170 PRO D C 1
ATOM 9947 O O . PRO D 1 173 ? -5.398 26.950 28.191 1.00 30.62 170 PRO D O 1
ATOM 9951 N N . GLU D 1 174 ? -3.630 27.198 26.836 1.00 29.38 171 GLU D N 1
ATOM 9952 C CA . GLU D 1 174 ? -2.826 28.005 27.774 1.00 29.97 171 GLU D CA 1
ATOM 9953 C C . GLU D 1 174 ? -3.636 29.073 28.535 1.00 30.95 171 GLU D C 1
ATOM 9954 O O . GLU D 1 174 ? -3.432 29.289 29.742 1.00 31.01 171 GLU D O 1
ATOM 9960 N N . ASN D 1 175 ? -4.516 29.761 27.807 1.00 31.42 172 ASN D N 1
ATOM 9961 C CA . ASN D 1 175 ? -5.171 30.949 28.307 1.00 32.11 172 ASN D CA 1
ATOM 9962 C C . ASN D 1 175 ? -6.665 30.761 28.327 1.00 32.99 172 ASN D C 1
ATOM 9963 O O . ASN D 1 175 ? -7.418 31.723 28.196 1.00 34.50 172 ASN D O 1
ATOM 9968 N N . ASN D 1 176 ? -7.116 29.528 28.475 1.00 32.59 173 ASN D N 1
ATOM 9969 C CA . ASN D 1 176 ? -8.528 29.305 28.434 1.00 32.26 173 ASN D CA 1
ATOM 9970 C C . ASN D 1 176 ? -8.985 28.522 29.639 1.00 33.08 173 ASN D C 1
ATOM 9971 O O . ASN D 1 176 ? -8.182 27.936 30.364 1.00 33.58 173 ASN D O 1
ATOM 9976 N N . LYS D 1 177 ? -10.277 28.585 29.901 1.00 33.79 174 LYS D N 1
ATOM 9977 C CA . LYS D 1 177 ? -10.845 27.949 31.050 1.00 34.53 174 LYS D CA 1
ATOM 9978 C C . LYS D 1 177 ? -10.778 26.426 30.931 1.00 34.43 174 LYS D C 1
ATOM 9979 O O . LYS D 1 177 ? -11.374 25.857 30.021 1.00 34.68 174 LYS D O 1
ATOM 9985 N N . PRO D 1 178 ? -10.072 25.749 31.856 1.00 35.07 175 PRO D N 1
ATOM 9986 C CA . PRO D 1 178 ? -10.124 24.271 31.809 1.00 35.82 175 PRO D CA 1
ATOM 9987 C C . PRO D 1 178 ? -11.548 23.720 31.788 1.00 36.49 175 PRO D C 1
ATOM 9988 O O . PRO D 1 178 ? -11.818 22.735 31.099 1.00 36.72 175 PRO D O 1
ATOM 9992 N N . GLU D 1 179 ? -12.459 24.372 32.504 1.00 37.65 176 GLU D N 1
ATOM 9993 C CA . GLU D 1 179 ? -13.872 23.951 32.511 1.00 39.13 176 GLU D CA 1
ATOM 9994 C C . GLU D 1 179 ? -14.574 24.010 31.141 1.00 38.07 176 GLU D C 1
ATOM 9995 O O . GLU D 1 179 ? -15.610 23.388 30.968 1.00 38.85 176 GLU D O 1
ATOM 10001 N N . HIS D 1 180 ? -14.018 24.712 30.163 1.00 36.81 177 HIS D N 1
ATOM 10002 C CA . HIS D 1 180 ? -14.633 24.699 28.846 1.00 35.91 177 HIS D CA 1
ATOM 10003 C C . HIS D 1 180 ? -14.345 23.379 28.128 1.00 36.18 177 HIS D C 1
ATOM 10004 O O . HIS D 1 180 ? -15.261 22.713 27.662 1.00 36.68 177 HIS D O 1
ATOM 10011 N N . ILE D 1 181 ? -13.069 23.003 28.046 1.00 35.76 178 ILE D N 1
ATOM 10012 C CA . ILE D 1 181 ? -12.682 21.657 27.628 1.00 34.84 178 ILE D CA 1
ATOM 10013 C C . ILE D 1 181 ? -13.582 20.594 28.276 1.00 33.79 178 ILE D C 1
ATOM 10014 O O . ILE D 1 181 ? -14.168 19.788 27.589 1.00 33.09 178 ILE D O 1
ATOM 10019 N N . GLU D 1 182 ? -13.702 20.627 29.593 1.00 33.26 179 GLU D N 1
ATOM 10020 C CA . GLU D 1 182 ? -14.494 19.648 30.327 1.00 33.55 179 GLU D CA 1
ATOM 10021 C C . GLU D 1 182 ? -15.962 19.636 29.876 1.00 33.11 179 GLU D C 1
ATOM 10022 O O . GLU D 1 182 ? -16.569 18.576 29.744 1.00 31.90 179 GLU D O 1
ATOM 10028 N N . LYS D 1 183 ? -16.526 20.814 29.625 1.00 33.33 180 LYS D N 1
ATOM 10029 C CA . LYS D 1 183 ? -17.916 20.892 29.157 1.00 33.60 180 LYS D CA 1
ATOM 10030 C C . LYS D 1 183 ? -18.122 20.296 27.762 1.00 32.78 180 LYS D C 1
ATOM 10031 O O . LYS D 1 183 ? -19.146 19.674 27.490 1.00 32.33 180 LYS D O 1
ATOM 10037 N N . LEU D 1 184 ? -17.149 20.505 26.879 1.00 32.02 181 LEU D N 1
ATOM 10038 C CA . LEU D 1 184 ? -17.230 19.968 25.535 1.00 31.40 181 LEU D CA 1
ATOM 10039 C C . LEU D 1 184 ? -17.089 18.436 25.510 1.00 31.73 181 LEU D C 1
ATOM 10040 O O . LEU D 1 184 ? -17.818 17.725 24.792 1.00 31.87 181 LEU D O 1
ATOM 10045 N N . VAL D 1 185 ? -16.161 17.930 26.312 1.00 32.01 182 VAL D N 1
ATOM 10046 C CA . VAL D 1 185 ? -15.848 16.524 26.286 1.00 32.51 182 VAL D CA 1
ATOM 10047 C C . VAL D 1 185 ? -17.109 15.880 26.806 1.00 32.77 182 VAL D C 1
ATOM 10048 O O . VAL D 1 185 ? -17.643 14.926 26.232 1.00 32.51 182 VAL D O 1
ATOM 10052 N N . LYS D 1 186 ? -17.600 16.458 27.887 1.00 32.87 183 LYS D N 1
ATOM 10053 C CA . LYS D 1 186 ? -18.867 16.046 28.446 1.00 33.76 183 LYS D CA 1
ATOM 10054 C C . LYS D 1 186 ? -20.074 16.149 27.475 1.00 33.41 183 LYS D C 1
ATOM 10055 O O . LYS D 1 186 ? -20.912 15.273 27.482 1.00 33.44 183 LYS D O 1
ATOM 10061 N N . ALA D 1 187 ? -20.168 17.193 26.655 1.00 32.89 184 ALA D N 1
ATOM 10062 C CA . ALA D 1 187 ? -21.177 17.219 25.604 1.00 32.76 184 ALA D CA 1
ATOM 10063 C C . ALA D 1 187 ? -20.985 16.119 24.551 1.00 33.04 184 ALA D C 1
ATOM 10064 O O . ALA D 1 187 ? -21.863 15.898 23.724 1.00 33.16 184 ALA D O 1
ATOM 10066 N N . GLY D 1 188 ? -19.832 15.450 24.560 1.00 32.67 185 GLY D N 1
ATOM 10067 C CA . GLY D 1 188 ? -19.541 14.454 23.540 1.00 31.92 185 GLY D CA 1
ATOM 10068 C C . GLY D 1 188 ? -18.855 15.018 22.301 1.00 31.60 185 GLY D C 1
ATOM 10069 O O . GLY D 1 188 ? -19.026 14.514 21.183 1.00 32.33 185 GLY D O 1
ATOM 10070 N N . ILE D 1 189 ? -18.065 16.067 22.487 1.00 31.18 186 ILE D N 1
ATOM 10071 C CA . ILE D 1 189 ? -17.332 16.671 21.382 1.00 29.29 186 ILE D CA 1
ATOM 10072 C C . ILE D 1 189 ? -15.884 16.360 21.619 1.00 28.93 186 ILE D C 1
ATOM 10073 O O . ILE D 1 189 ? -15.430 16.351 22.775 1.00 29.53 186 ILE D O 1
ATOM 10078 N N . VAL D 1 190 ? -15.164 16.062 20.540 1.00 27.73 187 VAL D N 1
ATOM 10079 C CA . VAL D 1 190 ? -13.712 15.889 20.631 1.00 26.67 187 VAL D CA 1
ATOM 10080 C C . VAL D 1 190 ? -13.059 17.237 20.692 1.00 25.85 187 VAL D C 1
ATOM 10081 O O . VAL D 1 190 ? -13.354 18.078 19.872 1.00 26.08 187 VAL D O 1
ATOM 10085 N N . VAL D 1 191 ? -12.206 17.446 21.696 1.00 25.18 188 VAL D N 1
ATOM 10086 C CA . VAL D 1 191 ? -11.387 18.664 21.791 1.00 23.47 188 VAL D CA 1
ATOM 10087 C C . VAL D 1 191 ? -9.930 18.355 21.477 1.00 23.35 188 VAL D C 1
ATOM 10088 O O . VAL D 1 191 ? -9.314 17.427 22.030 1.00 23.50 188 VAL D O 1
ATOM 10092 N N . SER D 1 192 ? -9.357 19.196 20.645 1.00 23.05 189 SER D N 1
ATOM 10093 C CA . SER D 1 192 ? -8.066 18.979 20.077 1.00 22.56 189 SER D CA 1
ATOM 10094 C C . SER D 1 192 ? -7.258 20.225 20.319 1.00 23.88 189 SER D C 1
ATOM 10095 O O . SER D 1 192 ? -7.758 21.366 20.149 1.00 25.30 189 SER D O 1
ATOM 10098 N N . ILE D 1 193 ? -5.992 20.022 20.665 1.00 23.50 190 ILE D N 1
ATOM 10099 C CA . ILE D 1 193 ? -5.068 21.105 20.919 1.00 22.23 190 ILE D CA 1
ATOM 10100 C C . ILE D 1 193 ? -4.416 21.564 19.612 1.00 23.83 190 ILE D C 1
ATOM 10101 O O . ILE D 1 193 ? -3.990 20.729 18.781 1.00 23.75 190 ILE D O 1
ATOM 10106 N N . GLY D 1 194 ? -4.309 22.879 19.420 1.00 24.13 191 GLY D N 1
ATOM 10107 C CA . GLY D 1 194 ? -3.647 23.357 18.231 1.00 25.77 191 GLY D CA 1
ATOM 10108 C C . GLY D 1 194 ? -3.492 24.849 18.234 1.00 26.82 191 GLY D C 1
ATOM 10109 O O . GLY D 1 194 ? -4.190 25.525 18.973 1.00 27.96 191 GLY D O 1
ATOM 10110 N N . HIS D 1 195 ? -2.574 25.367 17.416 1.00 27.15 192 HIS D N 1
ATOM 10111 C CA . HIS D 1 195 ? -2.437 26.811 17.205 1.00 27.92 192 HIS D CA 1
ATOM 10112 C C . HIS D 1 195 ? -2.159 27.380 18.568 1.00 28.19 192 HIS D C 1
ATOM 10113 O O . HIS D 1 195 ? -2.817 28.296 19.064 1.00 29.03 192 HIS D O 1
ATOM 10120 N N . THR D 1 196 ? -1.153 26.796 19.182 1.00 28.05 193 THR D N 1
ATOM 10121 C CA . THR D 1 196 ? -1.004 26.876 20.612 1.00 27.32 193 THR D CA 1
ATOM 10122 C C . THR D 1 196 ? 0.486 27.051 20.900 1.00 27.34 193 THR D C 1
ATOM 10123 O O . THR D 1 196 ? 1.354 26.576 20.126 1.00 27.36 193 THR D O 1
ATOM 10127 N N . ASN D 1 197 ? 0.769 27.747 22.001 1.00 26.07 194 ASN D N 1
ATOM 10128 C CA . ASN D 1 197 ? 2.102 27.833 22.506 1.00 25.58 194 ASN D CA 1
ATOM 10129 C C . ASN D 1 197 ? 2.139 27.114 23.854 1.00 25.64 194 ASN D C 1
ATOM 10130 O O . ASN D 1 197 ? 2.978 27.456 24.689 1.00 26.95 194 ASN D O 1
ATOM 10135 N N . ALA D 1 198 ? 1.245 26.173 24.107 1.00 23.60 195 ALA D N 1
ATOM 10136 C CA . ALA D 1 198 ? 1.315 25.462 25.357 1.00 23.79 195 ALA D CA 1
ATOM 10137 C C . ALA D 1 198 ? 2.710 24.857 25.595 1.00 23.71 195 ALA D C 1
ATOM 10138 O O . ALA D 1 198 ? 3.395 24.437 24.661 1.00 23.19 195 ALA D O 1
ATOM 10140 N N . THR D 1 199 ? 3.141 24.860 26.850 1.00 23.11 196 THR D N 1
ATOM 10141 C CA . THR D 1 199 ? 4.305 24.071 27.218 1.00 23.34 196 THR D CA 1
ATOM 10142 C C . THR D 1 199 ? 3.875 22.619 27.251 1.00 23.13 196 THR D C 1
ATOM 10143 O O . THR D 1 199 ? 2.688 22.318 27.140 1.00 23.35 196 THR D O 1
ATOM 10147 N N . TYR D 1 200 ? 4.847 21.725 27.409 1.00 23.29 197 TYR D N 1
ATOM 10148 C CA . TYR D 1 200 ? 4.577 20.325 27.689 1.00 22.63 197 TYR D CA 1
ATOM 10149 C C . TYR D 1 200 ? 3.578 20.265 28.859 1.00 23.24 197 TYR D C 1
ATOM 10150 O O . TYR D 1 200 ? 2.478 19.665 28.787 1.00 22.45 197 TYR D O 1
ATOM 10159 N N . SER D 1 201 ? 3.973 20.934 29.928 1.00 23.06 198 SER D N 1
ATOM 10160 C CA . SER D 1 201 ? 3.256 20.881 31.169 1.00 23.90 198 SER D CA 1
ATOM 10161 C C . SER D 1 201 ? 1.770 21.365 31.058 1.00 23.94 198 SER D C 1
ATOM 10162 O O . SER D 1 201 ? 0.844 20.726 31.559 1.00 24.08 198 SER D O 1
ATOM 10165 N N . GLU D 1 202 ? 1.547 22.431 30.302 1.00 24.38 199 GLU D N 1
ATOM 10166 C CA . GLU D 1 202 ? 0.212 22.903 29.985 1.00 23.56 199 GLU D CA 1
ATOM 10167 C C . GLU D 1 202 ? -0.557 21.943 29.074 1.00 24.29 199 GLU D C 1
ATOM 10168 O O . GLU D 1 202 ? -1.789 21.789 29.220 1.00 24.64 199 GLU D O 1
ATOM 10174 N N . ALA D 1 203 ? 0.139 21.307 28.122 1.00 24.41 200 ALA D N 1
ATOM 10175 C CA . ALA D 1 203 ? -0.531 20.390 27.192 1.00 24.31 200 ALA D CA 1
ATOM 10176 C C . ALA D 1 203 ? -0.971 19.156 27.955 1.00 25.46 200 ALA D C 1
ATOM 10177 O O . ALA D 1 203 ? -2.070 18.636 27.755 1.00 26.77 200 ALA D O 1
ATOM 10179 N N . ARG D 1 204 ? -0.130 18.690 28.861 1.00 26.72 201 ARG D N 1
ATOM 10180 C CA . ARG D 1 204 ? -0.492 17.528 29.660 1.00 27.67 201 ARG D CA 1
ATOM 10181 C C . ARG D 1 204 ? -1.715 17.832 30.527 1.00 28.68 201 ARG D C 1
ATOM 10182 O O . ARG D 1 204 ? -2.670 17.052 30.534 1.00 30.03 201 ARG D O 1
ATOM 10190 N N . LYS D 1 205 ? -1.686 18.960 31.224 1.00 28.62 202 LYS D N 1
ATOM 10191 C CA . LYS D 1 205 ? -2.854 19.435 31.971 1.00 29.55 202 LYS D CA 1
ATOM 10192 C C . LYS D 1 205 ? -4.146 19.472 31.157 1.00 28.69 202 LYS D C 1
ATOM 10193 O O . LYS D 1 205 ? -5.202 19.081 31.639 1.00 28.33 202 LYS D O 1
ATOM 10199 N N . SER D 1 206 ? -4.069 19.942 29.922 1.00 28.33 203 SER D N 1
ATOM 10200 C CA . SER D 1 206 ? -5.247 19.965 29.073 1.00 28.10 203 SER D CA 1
ATOM 10201 C C . SER D 1 206 ? -5.736 18.538 28.679 1.00 28.45 203 SER D C 1
ATOM 10202 O O . SER D 1 206 ? -6.916 18.311 28.550 1.00 28.86 203 SER D O 1
ATOM 10205 N N . PHE D 1 207 ? -4.835 17.579 28.488 1.00 28.51 204 PHE D N 1
ATOM 10206 C CA . PHE D 1 207 ? -5.260 16.206 28.217 1.00 28.10 204 PHE D CA 1
ATOM 10207 C C . PHE D 1 207 ? -5.994 15.652 29.421 1.00 28.76 204 PHE D C 1
ATOM 10208 O O . PHE D 1 207 ? -6.968 14.878 29.264 1.00 30.21 204 PHE D O 1
ATOM 10216 N N . GLU D 1 208 ? -5.517 16.005 30.604 1.00 27.78 205 GLU D N 1
ATOM 10217 C CA . GLU D 1 208 ? -6.196 15.635 31.841 1.00 29.12 205 GLU D CA 1
ATOM 10218 C C . GLU D 1 208 ? -7.634 16.233 32.048 1.00 29.02 205 GLU D C 1
ATOM 10219 O O . GLU D 1 208 ? -8.478 15.619 32.689 1.00 29.09 205 GLU D O 1
ATOM 10225 N N . SER D 1 209 ? -7.882 17.408 31.470 1.00 29.10 206 SER D N 1
ATOM 10226 C CA . SER D 1 209 ? -9.199 18.028 31.367 1.00 28.37 206 SER D CA 1
ATOM 10227 C C . SER D 1 209 ? -10.019 17.401 30.240 1.00 27.97 206 SER D C 1
ATOM 10228 O O . SER D 1 209 ? -11.236 17.617 30.193 1.00 27.05 206 SER D O 1
ATOM 10231 N N . GLY D 1 210 ? -9.355 16.672 29.322 1.00 27.71 207 GLY D N 1
ATOM 10232 C CA . GLY D 1 210 ? -10.063 15.863 28.325 1.00 28.30 207 GLY D CA 1
ATOM 10233 C C . GLY D 1 210 ? -9.710 15.963 26.834 1.00 29.18 207 GLY D C 1
ATOM 10234 O O . GLY D 1 210 ? -10.330 15.265 25.988 1.00 30.02 207 GLY D O 1
ATOM 10235 N N . ILE D 1 211 ? -8.761 16.824 26.480 1.00 28.37 208 ILE D N 1
ATOM 10236 C CA . ILE D 1 211 ? -8.272 16.904 25.096 1.00 28.04 208 ILE D CA 1
ATOM 10237 C C . ILE D 1 211 ? -7.706 15.538 24.703 1.00 28.04 208 ILE D C 1
ATOM 10238 O O . ILE D 1 211 ? -6.925 14.960 25.458 1.00 28.18 208 ILE D O 1
ATOM 10243 N N . THR D 1 212 ? -8.107 15.029 23.540 1.00 27.35 209 THR D N 1
ATOM 10244 C CA . THR D 1 212 ? -7.734 13.686 23.127 1.00 27.04 209 THR D CA 1
ATOM 10245 C C . THR D 1 212 ? -7.271 13.726 21.727 1.00 26.46 209 THR D C 1
ATOM 10246 O O . THR D 1 212 ? -7.148 12.678 21.106 1.00 25.31 209 THR D O 1
ATOM 10250 N N . PHE D 1 213 ? -7.059 14.924 21.188 1.00 26.56 210 PHE D N 1
ATOM 10251 C CA . PHE D 1 213 ? -6.649 14.997 19.768 1.00 26.19 210 PHE D CA 1
ATOM 10252 C C . PHE D 1 213 ? -5.717 16.162 19.577 1.00 25.68 210 PHE D C 1
ATOM 10253 O O . PHE D 1 213 ? -5.766 17.116 20.347 1.00 26.13 210 PHE D O 1
ATOM 10261 N N . ALA D 1 214 ? -4.853 16.070 18.575 1.00 25.26 211 ALA D N 1
ATOM 10262 C CA . ALA D 1 214 ? -3.928 17.134 18.249 1.00 25.28 211 ALA D CA 1
ATOM 10263 C C . ALA D 1 214 ? -4.003 17.478 16.765 1.00 25.91 211 ALA D C 1
ATOM 10264 O O . ALA D 1 214 ? -3.881 16.609 15.881 1.00 26.49 211 ALA D O 1
ATOM 10266 N N . THR D 1 215 ? -4.213 18.762 16.510 1.00 25.69 212 THR D N 1
ATOM 10267 C CA . THR D 1 215 ? -4.396 19.275 15.188 1.00 25.35 212 THR D CA 1
ATOM 10268 C C . THR D 1 215 ? -3.072 19.554 14.504 1.00 25.40 212 THR D C 1
ATOM 10269 O O . THR D 1 215 ? -2.223 20.294 15.021 1.00 23.58 212 THR D O 1
ATOM 10273 N N . HIS D 1 216 ? -2.957 18.983 13.294 1.00 26.89 213 HIS D N 1
ATOM 10274 C CA . HIS D 1 216 ? -1.739 18.907 12.471 1.00 26.73 213 HIS D CA 1
ATOM 10275 C C . HIS D 1 216 ? -0.435 18.984 13.254 1.00 27.06 213 HIS D C 1
ATOM 10276 O O . HIS D 1 216 ? 0.143 20.057 13.413 1.00 27.45 213 HIS D O 1
ATOM 10283 N N . LEU D 1 217 ? 0.028 17.833 13.734 1.00 27.48 214 LEU D N 1
ATOM 10284 C CA . LEU D 1 217 ? 1.258 17.740 14.509 1.00 28.09 214 LEU D CA 1
ATOM 10285 C C . LEU D 1 217 ? 2.430 18.478 13.846 1.00 28.94 214 LEU D C 1
ATOM 10286 O O . LEU D 1 217 ? 2.624 18.392 12.649 1.00 29.59 214 LEU D O 1
ATOM 10291 N N . PHE D 1 218 ? 3.196 19.207 14.653 1.00 29.78 215 PHE D N 1
ATOM 10292 C CA . PHE D 1 218 ? 4.371 19.991 14.226 1.00 30.34 215 PHE D CA 1
ATOM 10293 C C . PHE D 1 218 ? 4.038 21.389 13.750 1.00 31.04 215 PHE D C 1
ATOM 10294 O O . PHE D 1 218 ? 4.820 22.323 13.975 1.00 31.57 215 PHE D O 1
ATOM 10302 N N . ASN D 1 219 ? 2.895 21.539 13.089 1.00 29.99 216 ASN D N 1
ATOM 10303 C CA . ASN D 1 219 ? 2.515 22.851 12.618 1.00 28.95 216 ASN D CA 1
ATOM 10304 C C . ASN D 1 219 ? 1.828 23.682 13.693 1.00 28.81 216 ASN D C 1
ATOM 10305 O O . ASN D 1 219 ? 0.908 23.210 14.372 1.00 28.75 216 ASN D O 1
ATOM 10310 N N . ALA D 1 220 ? 2.319 24.906 13.888 1.00 28.43 217 ALA D N 1
ATOM 10311 C CA . ALA D 1 220 ? 1.650 25.887 14.757 1.00 27.51 217 ALA D CA 1
ATOM 10312 C C . ALA D 1 220 ? 1.438 25.317 16.156 1.00 27.72 217 ALA D C 1
ATOM 10313 O O . ALA D 1 220 ? 0.342 25.456 16.729 1.00 27.74 217 ALA D O 1
ATOM 10315 N N . MET D 1 221 ? 2.464 24.646 16.682 1.00 26.48 218 MET D N 1
ATOM 10316 C CA . MET D 1 221 ? 2.448 24.201 18.060 1.00 26.31 218 MET D CA 1
ATOM 10317 C C . MET D 1 221 ? 3.887 24.233 18.501 1.00 26.02 218 MET D C 1
ATOM 10318 O O . MET D 1 221 ? 4.775 24.451 17.690 1.00 25.00 218 MET D O 1
ATOM 10323 N N . THR D 1 222 ? 4.104 24.012 19.789 1.00 26.12 219 THR D N 1
ATOM 10324 C CA . THR D 1 222 ? 5.417 24.029 20.383 1.00 26.67 219 THR D CA 1
ATOM 10325 C C . THR D 1 222 ? 6.200 22.745 20.090 1.00 25.96 219 THR D C 1
ATOM 10326 O O . THR D 1 222 ? 5.673 21.646 20.217 1.00 26.45 219 THR D O 1
ATOM 10330 N N . PRO D 1 223 ? 7.456 22.880 19.658 1.00 25.63 220 PRO D N 1
ATOM 10331 C CA . PRO D 1 223 ? 8.205 21.629 19.383 1.00 25.36 220 PRO D CA 1
ATOM 10332 C C . PRO D 1 223 ? 8.919 21.030 20.612 1.00 25.64 220 PRO D C 1
ATOM 10333 O O . PRO D 1 223 ? 8.951 21.624 21.691 1.00 26.64 220 PRO D O 1
ATOM 10337 N N . MET D 1 224 ? 9.482 19.849 20.433 1.00 26.64 221 MET D N 1
ATOM 10338 C CA . MET D 1 224 ? 10.224 19.146 21.460 1.00 27.07 221 MET D CA 1
ATOM 10339 C C . MET D 1 224 ? 11.694 19.554 21.422 1.00 27.81 221 MET D C 1
ATOM 10340 O O . MET D 1 224 ? 12.430 19.165 20.518 1.00 28.77 221 MET D O 1
ATOM 10345 N N . VAL D 1 225 ? 12.113 20.381 22.375 1.00 27.42 222 VAL D N 1
ATOM 10346 C CA . VAL D 1 225 ? 13.521 20.760 22.469 1.00 26.98 222 VAL D CA 1
ATOM 10347 C C . VAL D 1 225 ? 13.989 20.256 23.838 1.00 26.49 222 VAL D C 1
ATOM 10348 O O . VAL D 1 225 ? 13.163 19.882 24.674 1.00 26.84 222 VAL D O 1
ATOM 10352 N N . GLY D 1 226 ? 15.294 20.246 24.058 1.00 25.54 223 GLY D N 1
ATOM 10353 C CA . GLY D 1 226 ? 15.913 19.572 25.190 1.00 24.98 223 GLY D CA 1
ATOM 10354 C C . GLY D 1 226 ? 15.267 19.772 26.536 1.00 24.83 223 GLY D C 1
ATOM 10355 O O . GLY D 1 226 ? 14.870 18.826 27.185 1.00 25.04 223 GLY D O 1
ATOM 10356 N N . ARG D 1 227 ? 15.144 21.009 26.957 1.00 25.07 224 ARG D N 1
ATOM 10357 C CA . ARG D 1 227 ? 14.554 21.286 28.259 1.00 25.77 224 ARG D CA 1
ATOM 10358 C C . ARG D 1 227 ? 13.076 21.629 28.197 1.00 25.74 224 ARG D C 1
ATOM 10359 O O . ARG D 1 227 ? 12.467 21.850 29.261 1.00 24.98 224 ARG D O 1
ATOM 10367 N N . GLU D 1 228 ? 12.505 21.624 26.971 1.00 25.45 225 GLU D N 1
ATOM 10368 C CA A GLU D 1 228 ? 11.109 21.991 26.752 0.60 25.49 225 GLU D CA 1
ATOM 10369 C CA B GLU D 1 228 ? 11.071 21.937 26.782 0.40 25.44 225 GLU D CA 1
ATOM 10370 C C . GLU D 1 228 ? 10.413 21.022 25.769 1.00 25.37 225 GLU D C 1
ATOM 10371 O O . GLU D 1 228 ? 10.360 21.304 24.573 1.00 26.44 225 GLU D O 1
ATOM 10382 N N . PRO D 1 229 ? 9.888 19.889 26.262 1.00 24.78 226 PRO D N 1
ATOM 10383 C CA . PRO D 1 229 ? 9.293 18.856 25.417 1.00 24.09 226 PRO D CA 1
ATOM 10384 C C . PRO D 1 229 ? 8.178 19.388 24.522 1.00 24.68 226 PRO D C 1
ATOM 10385 O O . PRO D 1 229 ? 7.960 18.864 23.398 1.00 24.14 226 PRO D O 1
ATOM 10389 N N . GLY D 1 230 ? 7.488 20.429 25.001 1.00 24.46 227 GLY D N 1
ATOM 10390 C CA . GLY D 1 230 ? 6.528 21.131 24.203 1.00 23.89 227 GLY D CA 1
ATOM 10391 C C . GLY D 1 230 ? 5.282 20.320 23.939 1.00 25.32 227 GLY D C 1
ATOM 10392 O O . GLY D 1 230 ? 5.098 19.209 24.465 1.00 25.14 227 GLY D O 1
ATOM 10393 N N . VAL D 1 231 ? 4.424 20.874 23.099 1.00 25.18 228 VAL D N 1
ATOM 10394 C CA . VAL D 1 231 ? 3.211 20.217 22.716 1.00 24.59 228 VAL D CA 1
ATOM 10395 C C . VAL D 1 231 ? 3.536 18.879 22.013 1.00 25.30 228 VAL D C 1
ATOM 10396 O O . VAL D 1 231 ? 2.960 17.827 22.356 1.00 25.27 228 VAL D O 1
ATOM 10400 N N . VAL D 1 232 ? 4.482 18.904 21.072 1.00 25.53 229 VAL D N 1
ATOM 10401 C CA . VAL D 1 232 ? 4.921 17.683 20.363 1.00 24.59 229 VAL D CA 1
ATOM 10402 C C . VAL D 1 232 ? 5.332 16.608 21.403 1.00 24.78 229 VAL D C 1
ATOM 10403 O O . VAL D 1 232 ? 4.784 15.484 21.419 1.00 25.49 229 VAL D O 1
ATOM 10407 N N . GLY D 1 233 ? 6.250 16.947 22.299 1.00 23.79 230 GLY D N 1
ATOM 10408 C CA . GLY D 1 233 ? 6.640 16.006 23.333 1.00 23.08 230 GLY D CA 1
ATOM 10409 C C . GLY D 1 233 ? 5.438 15.494 24.138 1.00 23.77 230 GLY D C 1
ATOM 10410 O O . GLY D 1 233 ? 5.297 14.293 24.404 1.00 24.81 230 GLY D O 1
ATOM 10411 N N . ALA D 1 234 ? 4.540 16.380 24.529 1.00 22.69 231 ALA D N 1
ATOM 10412 C CA . ALA D 1 234 ? 3.445 15.933 25.349 1.00 22.27 231 ALA D CA 1
ATOM 10413 C C . ALA D 1 234 ? 2.582 14.953 24.599 1.00 22.57 231 ALA D C 1
ATOM 10414 O O . ALA D 1 234 ? 2.023 14.061 25.206 1.00 23.06 231 ALA D O 1
ATOM 10416 N N . ILE D 1 235 ? 2.449 15.132 23.287 1.00 23.18 232 ILE D N 1
ATOM 10417 C CA . ILE D 1 235 ? 1.668 14.223 22.457 1.00 23.36 232 ILE D CA 1
ATOM 10418 C C . ILE D 1 235 ? 2.374 12.882 22.423 1.00 23.90 232 ILE D C 1
ATOM 10419 O O . ILE D 1 235 ? 1.754 11.839 22.581 1.00 24.65 232 ILE D O 1
ATOM 10424 N N . TYR D 1 236 ? 3.688 12.922 22.261 1.00 24.35 233 TYR D N 1
ATOM 10425 C CA . TYR D 1 236 ? 4.503 11.712 22.281 1.00 24.53 233 TYR D CA 1
ATOM 10426 C C . TYR D 1 236 ? 4.506 10.986 23.630 1.00 24.97 233 TYR D C 1
ATOM 10427 O O . TYR D 1 236 ? 4.720 9.776 23.689 1.00 24.64 233 TYR D O 1
ATOM 10436 N N . ASP D 1 237 ? 4.303 11.720 24.716 1.00 25.61 234 ASP D N 1
ATOM 10437 C CA . ASP D 1 237 ? 4.324 11.087 26.025 1.00 26.10 234 ASP D CA 1
ATOM 10438 C C . ASP D 1 237 ? 2.954 10.644 26.477 1.00 26.41 234 ASP D C 1
ATOM 10439 O O . ASP D 1 237 ? 2.850 10.094 27.563 1.00 26.96 234 ASP D O 1
ATOM 10444 N N . THR D 1 238 ? 1.907 10.891 25.677 1.00 26.48 235 THR D N 1
ATOM 10445 C CA . THR D 1 238 ? 0.528 10.673 26.162 1.00 26.77 235 THR D CA 1
ATOM 10446 C C . THR D 1 238 ? -0.242 9.677 25.302 1.00 27.09 235 THR D C 1
ATOM 10447 O O . THR D 1 238 ? -0.708 10.000 24.161 1.00 27.09 235 THR D O 1
ATOM 10451 N N . PRO D 1 239 ? -0.383 8.449 25.842 1.00 27.12 236 PRO D N 1
ATOM 10452 C CA . PRO D 1 239 ? -0.929 7.294 25.091 1.00 26.50 236 PRO D CA 1
ATOM 10453 C C . PRO D 1 239 ? -2.346 7.500 24.480 1.00 26.65 236 PRO D C 1
ATOM 10454 O O . PRO D 1 239 ? -2.615 6.974 23.399 1.00 27.51 236 PRO D O 1
ATOM 10458 N N . GLU D 1 240 ? -3.214 8.288 25.110 1.00 26.68 237 GLU D N 1
ATOM 10459 C CA . GLU D 1 240 ? -4.629 8.473 24.664 1.00 27.19 237 GLU D CA 1
ATOM 10460 C C . GLU D 1 240 ? -4.833 9.519 23.556 1.00 27.11 237 GLU D C 1
ATOM 10461 O O . GLU D 1 240 ? -5.914 9.604 22.999 1.00 27.15 237 GLU D O 1
ATOM 10467 N N . VAL D 1 241 ? -3.817 10.328 23.267 1.00 26.53 238 VAL D N 1
ATOM 10468 C CA . VAL D 1 241 ? -3.978 11.472 22.409 1.00 26.01 238 VAL D CA 1
ATOM 10469 C C . VAL D 1 241 ? -3.679 11.104 20.950 1.00 26.36 238 VAL D C 1
ATOM 10470 O O . VAL D 1 241 ? -2.586 10.648 20.620 1.00 24.93 238 VAL D O 1
ATOM 10474 N N . TYR D 1 242 ? -4.648 11.339 20.076 1.00 26.97 239 TYR D N 1
ATOM 10475 C CA . TYR D 1 242 ? -4.440 11.116 18.644 1.00 27.91 239 TYR D CA 1
ATOM 10476 C C . TYR D 1 242 ? -3.781 12.328 18.060 1.00 28.25 239 TYR D C 1
ATOM 10477 O O . TYR D 1 242 ? -4.022 13.443 18.513 1.00 28.81 239 TYR D O 1
ATOM 10486 N N . ALA D 1 243 ? -2.976 12.145 17.026 1.00 28.21 240 ALA D N 1
ATOM 10487 C CA . ALA D 1 243 ? -2.395 13.298 16.353 1.00 27.11 240 ALA D CA 1
ATOM 10488 C C . ALA D 1 243 ? -2.645 13.212 14.867 1.00 27.23 240 ALA D C 1
ATOM 10489 O O . ALA D 1 243 ? -2.488 12.141 14.257 1.00 27.26 240 ALA D O 1
ATOM 10491 N N . GLY D 1 244 ? -3.048 14.344 14.299 1.00 26.68 241 GLY D N 1
ATOM 10492 C CA . GLY D 1 244 ? -3.277 14.455 12.873 1.00 26.87 241 GLY D CA 1
ATOM 10493 C C . GLY D 1 244 ? -1.990 14.888 12.203 1.00 26.99 241 GLY D C 1
ATOM 10494 O O . GLY D 1 244 ? -1.191 15.661 12.770 1.00 27.33 241 GLY D O 1
ATOM 10495 N N . ILE D 1 245 ? -1.755 14.394 10.996 1.00 26.28 242 ILE D N 1
ATOM 10496 C CA . ILE D 1 245 ? -0.505 14.758 10.316 1.00 24.74 242 ILE D CA 1
ATOM 10497 C C . ILE D 1 245 ? -0.744 14.890 8.830 1.00 24.67 242 ILE D C 1
ATOM 10498 O O . ILE D 1 245 ? -1.490 14.107 8.233 1.00 24.34 242 ILE D O 1
ATOM 10503 N N . ILE D 1 246 ? -0.169 15.940 8.269 1.00 25.16 243 ILE D N 1
ATOM 10504 C CA . ILE D 1 246 ? -0.330 16.280 6.861 1.00 25.55 243 ILE D CA 1
ATOM 10505 C C . ILE D 1 246 ? 0.836 15.699 6.116 1.00 26.77 243 ILE D C 1
ATOM 10506 O O . ILE D 1 246 ? 1.978 16.195 6.238 1.00 27.38 243 ILE D O 1
ATOM 10511 N N . ALA D 1 247 ? 0.552 14.637 5.362 1.00 26.52 244 ALA D N 1
ATOM 10512 C CA . ALA D 1 247 ? 1.591 13.950 4.621 1.00 27.38 244 ALA D CA 1
ATOM 10513 C C . ALA D 1 247 ? 1.685 14.409 3.158 1.00 27.39 244 ALA D C 1
ATOM 10514 O O . ALA D 1 247 ? 1.411 13.641 2.234 1.00 26.77 244 ALA D O 1
ATOM 10516 N N . ASP D 1 248 ? 2.066 15.657 2.949 1.00 28.02 245 ASP D N 1
ATOM 10517 C CA . ASP D 1 248 ? 2.114 16.176 1.570 1.00 28.96 245 ASP D CA 1
ATOM 10518 C C . ASP D 1 248 ? 3.528 16.335 1.084 1.00 29.09 245 ASP D C 1
ATOM 10519 O O . ASP D 1 248 ? 3.736 16.640 -0.089 1.00 29.94 245 ASP D O 1
ATOM 10524 N N . GLY D 1 249 ? 4.476 16.155 1.995 1.00 29.46 246 GLY D N 1
ATOM 10525 C CA . GLY D 1 249 ? 5.875 16.405 1.732 1.00 31.15 246 GLY D CA 1
ATOM 10526 C C . GLY D 1 249 ? 6.341 17.810 2.090 1.00 32.56 246 GLY D C 1
ATOM 10527 O O . GLY D 1 249 ? 7.559 18.040 2.245 1.00 32.80 246 GLY D O 1
ATOM 10528 N N . PHE D 1 250 ? 5.399 18.755 2.208 1.00 32.95 247 PHE D N 1
ATOM 10529 C CA . PHE D 1 250 ? 5.768 20.166 2.477 1.00 33.61 247 PHE D CA 1
ATOM 10530 C C . PHE D 1 250 ? 5.536 20.600 3.927 1.00 32.68 247 PHE D C 1
ATOM 10531 O O . PHE D 1 250 ? 6.366 21.288 4.509 1.00 32.96 247 PHE D O 1
ATOM 10539 N N . HIS D 1 251 ? 4.409 20.203 4.503 1.00 31.45 248 HIS D N 1
ATOM 10540 C CA . HIS D 1 251 ? 4.103 20.598 5.856 1.00 30.83 248 HIS D CA 1
ATOM 10541 C C . HIS D 1 251 ? 5.056 20.074 6.894 1.00 29.91 248 HIS D C 1
ATOM 10542 O O . HIS D 1 251 ? 5.444 20.808 7.805 1.00 29.78 248 HIS D O 1
ATOM 10549 N N . VAL D 1 252 ? 5.427 18.811 6.728 1.00 28.35 249 VAL D N 1
ATOM 10550 C CA . VAL D 1 252 ? 6.151 18.052 7.705 1.00 27.59 249 VAL D CA 1
ATOM 10551 C C . VAL D 1 252 ? 7.144 17.152 6.934 1.00 27.25 249 VAL D C 1
ATOM 10552 O O . VAL D 1 252 ? 6.752 16.440 6.001 1.00 27.52 249 VAL D O 1
ATOM 10556 N N . ASP D 1 253 ? 8.423 17.196 7.292 1.00 25.87 250 ASP D N 1
ATOM 10557 C CA . ASP D 1 253 ? 9.386 16.324 6.668 1.00 25.25 250 ASP D CA 1
ATOM 10558 C C . ASP D 1 253 ? 8.993 14.850 6.821 1.00 25.31 250 ASP D C 1
ATOM 10559 O O . ASP D 1 253 ? 8.627 14.402 7.935 1.00 25.94 250 ASP D O 1
ATOM 10564 N N . TYR D 1 254 ? 9.080 14.088 5.733 1.00 24.07 251 TYR D N 1
ATOM 10565 C CA . TYR D 1 254 ? 8.670 12.683 5.810 1.00 23.93 251 TYR D CA 1
ATOM 10566 C C . TYR D 1 254 ? 9.326 11.828 6.920 1.00 23.27 251 TYR D C 1
ATOM 10567 O O . TYR D 1 254 ? 8.708 10.906 7.417 1.00 23.58 251 TYR D O 1
ATOM 10576 N N . ALA D 1 255 ? 10.581 12.073 7.254 1.00 22.83 252 ALA D N 1
ATOM 10577 C CA . ALA D 1 255 ? 11.228 11.297 8.312 1.00 23.02 252 ALA D CA 1
ATOM 10578 C C . ALA D 1 255 ? 10.590 11.575 9.708 1.00 23.11 252 ALA D C 1
ATOM 10579 O O . ALA D 1 255 ? 10.589 10.696 10.576 1.00 23.57 252 ALA D O 1
ATOM 10581 N N . ASN D 1 256 ? 10.031 12.770 9.901 1.00 22.18 253 ASN D N 1
ATOM 10582 C CA . ASN D 1 256 ? 9.410 13.113 11.160 1.00 21.68 253 ASN D CA 1
ATOM 10583 C C . ASN D 1 256 ? 8.103 12.363 11.277 1.00 21.91 253 ASN D C 1
ATOM 10584 O O . ASN D 1 256 ? 7.630 12.101 12.381 1.00 21.97 253 ASN D O 1
ATOM 10589 N N . ILE D 1 257 ? 7.529 12.037 10.124 1.00 21.21 254 ILE D N 1
ATOM 10590 C CA . ILE D 1 257 ? 6.301 11.272 10.085 1.00 21.62 254 ILE D CA 1
ATOM 10591 C C . ILE D 1 257 ? 6.628 9.807 10.348 1.00 21.44 254 ILE D C 1
ATOM 10592 O O . ILE D 1 257 ? 5.935 9.141 11.090 1.00 21.77 254 ILE D O 1
ATOM 10597 N N . ARG D 1 258 ? 7.704 9.319 9.762 1.00 21.76 255 ARG D N 1
ATOM 10598 C CA . ARG D 1 258 ? 8.189 7.983 10.094 1.00 22.03 255 ARG D CA 1
ATOM 10599 C C . ARG D 1 258 ? 8.378 7.880 11.602 1.00 22.74 255 ARG D C 1
ATOM 10600 O O . ARG D 1 258 ? 7.817 7.006 12.238 1.00 23.97 255 ARG D O 1
ATOM 10608 N N . ILE D 1 259 ? 9.119 8.810 12.183 1.00 22.81 256 ILE D N 1
ATOM 10609 C CA . ILE D 1 259 ? 9.405 8.761 13.592 1.00 22.30 256 ILE D CA 1
ATOM 10610 C C . ILE D 1 259 ? 8.094 8.832 14.360 1.00 23.27 256 ILE D C 1
ATOM 10611 O O . ILE D 1 259 ? 7.899 8.100 15.347 1.00 23.65 256 ILE D O 1
ATOM 10616 N N . ALA D 1 260 ? 7.174 9.682 13.911 1.00 23.36 257 ALA D N 1
ATOM 10617 C CA . ALA D 1 260 ? 5.981 9.896 14.731 1.00 23.98 257 ALA D CA 1
ATOM 10618 C C . ALA D 1 260 ? 5.130 8.651 14.758 1.00 24.44 257 ALA D C 1
ATOM 10619 O O . ALA D 1 260 ? 4.466 8.390 15.772 1.00 24.74 257 ALA D O 1
ATOM 10621 N N . HIS D 1 261 ? 5.179 7.868 13.679 1.00 24.69 258 HIS D N 1
ATOM 10622 C CA . HIS D 1 261 ? 4.396 6.633 13.588 1.00 24.91 258 HIS D CA 1
ATOM 10623 C C . HIS D 1 261 ? 4.924 5.571 14.516 1.00 25.30 258 HIS D C 1
ATOM 10624 O O . HIS D 1 261 ? 4.139 4.884 15.130 1.00 27.08 258 HIS D O 1
ATOM 10631 N N . LYS D 1 262 ? 6.242 5.427 14.610 1.00 25.24 259 LYS D N 1
ATOM 10632 C CA . LYS D 1 262 ? 6.859 4.483 15.536 1.00 25.56 259 LYS D CA 1
ATOM 10633 C C . LYS D 1 262 ? 6.440 4.781 16.978 1.00 25.47 259 LYS D C 1
ATOM 10634 O O . LYS D 1 262 ? 6.342 3.874 17.792 1.00 25.31 259 LYS D O 1
ATOM 10640 N N . ILE D 1 263 ? 6.224 6.051 17.298 1.00 25.50 260 ILE D N 1
ATOM 10641 C CA . ILE D 1 263 ? 5.889 6.406 18.648 1.00 25.53 260 ILE D CA 1
ATOM 10642 C C . ILE D 1 263 ? 4.398 6.244 18.913 1.00 26.44 260 ILE D C 1
ATOM 10643 O O . ILE D 1 263 ? 4.021 5.722 19.974 1.00 27.06 260 ILE D O 1
ATOM 10648 N N . LYS D 1 264 ? 3.559 6.703 17.970 1.00 26.07 261 LYS D N 1
ATOM 10649 C CA . LYS D 1 264 ? 2.116 6.804 18.196 1.00 25.00 261 LYS D CA 1
ATOM 10650 C C . LYS D 1 264 ? 1.290 5.637 17.670 1.00 25.43 261 LYS D C 1
ATOM 10651 O O . LYS D 1 264 ? 0.174 5.428 18.128 1.00 25.54 261 LYS D O 1
ATOM 10657 N N . GLY D 1 265 ? 1.814 4.883 16.706 1.00 25.38 262 GLY D N 1
ATOM 10658 C CA . GLY D 1 265 ? 1.062 3.809 16.087 1.00 26.01 262 GLY D CA 1
ATOM 10659 C C . GLY D 1 265 ? -0.382 4.107 15.692 1.00 27.17 262 GLY D C 1
ATOM 10660 O O . GLY D 1 265 ? -0.637 4.989 14.870 1.00 26.85 262 GLY D O 1
ATOM 10661 N N . GLU D 1 266 ? -1.322 3.351 16.272 1.00 28.30 263 GLU D N 1
ATOM 10662 C CA . GLU D 1 266 ? -2.793 3.504 16.095 1.00 29.59 263 GLU D CA 1
ATOM 10663 C C . GLU D 1 266 ? -3.275 4.948 16.258 1.00 28.37 263 GLU D C 1
ATOM 10664 O O . GLU D 1 266 ? -4.359 5.292 15.818 1.00 28.58 263 GLU D O 1
ATOM 10670 N N . LYS D 1 267 ? -2.500 5.758 16.960 1.00 27.56 264 LYS D N 1
ATOM 10671 C CA . LYS D 1 267 ? -2.849 7.144 17.237 1.00 27.65 264 LYS D CA 1
ATOM 10672 C C . LYS D 1 267 ? -2.486 8.213 16.154 1.00 28.13 264 LYS D C 1
ATOM 10673 O O . LYS D 1 267 ? -2.884 9.368 16.332 1.00 29.80 264 LYS D O 1
ATOM 10679 N N . LEU D 1 268 ? -1.745 7.877 15.080 1.00 27.01 265 LEU D N 1
ATOM 10680 C CA . LEU D 1 268 ? -1.403 8.862 14.057 1.00 26.60 265 LEU D CA 1
ATOM 10681 C C . LEU D 1 268 ? -2.492 8.814 12.983 1.00 27.25 265 LEU D C 1
ATOM 10682 O O . LEU D 1 268 ? -2.731 7.770 12.372 1.00 27.36 265 LEU D O 1
ATOM 10687 N N . VAL D 1 269 ? -3.131 9.943 12.731 1.00 26.65 266 VAL D N 1
ATOM 10688 C CA . VAL D 1 269 ? -4.185 9.987 11.762 1.00 27.04 266 VAL D CA 1
ATOM 10689 C C . VAL D 1 269 ? -3.760 10.860 10.575 1.00 27.92 266 VAL D C 1
ATOM 10690 O O . VAL D 1 269 ? -3.182 11.978 10.778 1.00 27.94 266 VAL D O 1
ATOM 10694 N N . LEU D 1 270 ? -4.025 10.352 9.367 1.00 27.03 267 LEU D N 1
ATOM 10695 C CA . LEU D 1 270 ? -3.815 11.125 8.151 1.00 28.08 267 LEU D CA 1
ATOM 10696 C C . LEU D 1 270 ? -4.927 12.155 7.907 1.00 28.58 267 LEU D C 1
ATOM 10697 O O . LEU D 1 270 ? -6.119 11.812 7.811 1.00 28.24 267 LEU D O 1
ATOM 10702 N N . VAL D 1 271 ? -4.509 13.415 7.771 1.00 29.21 268 VAL D N 1
ATOM 10703 C CA . VAL D 1 271 ? -5.423 14.559 7.590 1.00 29.13 268 VAL D CA 1
ATOM 10704 C C . VAL D 1 271 ? -5.020 15.317 6.329 1.00 29.50 268 VAL D C 1
ATOM 10705 O O . VAL D 1 271 ? -3.847 15.259 5.931 1.00 28.17 268 VAL D O 1
ATOM 10709 N N . THR D 1 272 ? -5.965 15.970 5.653 1.00 30.55 269 THR D N 1
ATOM 10710 C CA . THR D 1 272 ? -5.529 16.785 4.488 1.00 32.69 269 THR D CA 1
ATOM 10711 C C . THR D 1 272 ? -5.241 18.241 4.825 1.00 33.45 269 THR D C 1
ATOM 10712 O O . THR D 1 272 ? -4.246 18.782 4.333 1.00 34.01 269 THR D O 1
ATOM 10716 N N . ASP D 1 273 ? -6.092 18.868 5.642 1.00 34.00 270 ASP D N 1
ATOM 10717 C CA . ASP D 1 273 ? -6.059 20.328 5.851 1.00 35.91 270 ASP D CA 1
ATOM 10718 C C . ASP D 1 273 ? -6.096 21.050 4.495 1.00 36.25 270 ASP D C 1
ATOM 10719 O O . ASP D 1 273 ? -5.379 22.034 4.229 1.00 36.29 270 ASP D O 1
ATOM 10724 N N . ALA D 1 274 ? -6.955 20.511 3.643 1.00 37.02 271 ALA D N 1
ATOM 10725 C CA . ALA D 1 274 ? -6.993 20.893 2.267 1.00 37.79 271 ALA D CA 1
ATOM 10726 C C . ALA D 1 274 ? -7.758 22.204 2.141 1.00 38.37 271 ALA D C 1
ATOM 10727 O O . ALA D 1 274 ? -8.562 22.571 3.019 1.00 38.65 271 ALA D O 1
ATOM 10729 N N . THR D 1 275 ? -7.464 22.912 1.059 1.00 38.81 272 THR D N 1
ATOM 10730 C CA . THR D 1 275 ? -8.154 24.137 0.702 1.00 39.76 272 THR D CA 1
ATOM 10731 C C . THR D 1 275 ? -8.687 24.012 -0.737 1.00 40.19 272 THR D C 1
ATOM 10732 O O . THR D 1 275 ? -8.421 23.008 -1.424 1.00 40.03 272 THR D O 1
ATOM 10736 N N . ALA D 1 276 ? -9.421 25.039 -1.182 1.00 40.78 273 ALA D N 1
ATOM 10737 C CA . ALA D 1 276 ? -10.084 25.103 -2.506 1.00 40.86 273 ALA D CA 1
ATOM 10738 C C . ALA D 1 276 ? -9.468 24.323 -3.689 1.00 41.44 273 ALA D C 1
ATOM 10739 O O . ALA D 1 276 ? -10.190 23.570 -4.333 1.00 40.94 273 ALA D O 1
ATOM 10741 N N . PRO D 1 277 ? -8.156 24.516 -3.990 1.00 42.32 274 PRO D N 1
ATOM 10742 C CA . PRO D 1 277 ? -7.560 23.834 -5.161 1.00 43.37 274 PRO D CA 1
ATOM 10743 C C . PRO D 1 277 ? -7.441 22.293 -5.080 1.00 44.75 274 PRO D C 1
ATOM 10744 O O . PRO D 1 277 ? -7.223 21.654 -6.113 1.00 44.82 274 PRO D O 1
ATOM 10748 N N . ALA D 1 278 ? -7.568 21.714 -3.880 1.00 45.72 275 ALA D N 1
ATOM 10749 C CA . ALA D 1 278 ? -7.605 20.269 -3.721 1.00 47.01 275 ALA D CA 1
ATOM 10750 C C . ALA D 1 278 ? -8.768 19.713 -4.520 1.00 48.05 275 ALA D C 1
ATOM 10751 O O . ALA D 1 278 ? -9.936 20.073 -4.289 1.00 47.85 275 ALA D O 1
ATOM 10753 N N . GLY D 1 279 ? -8.436 18.840 -5.471 1.00 49.13 276 GLY D N 1
ATOM 10754 C CA . GLY D 1 279 ? -9.430 18.231 -6.355 1.00 50.06 276 GLY D CA 1
ATOM 10755 C C . GLY D 1 279 ? -10.272 19.227 -7.132 1.00 50.49 276 GLY D C 1
ATOM 10756 O O . GLY D 1 279 ? -11.461 18.979 -7.387 1.00 50.79 276 GLY D O 1
ATOM 10757 N N . ALA D 1 280 ? -9.655 20.351 -7.500 1.00 51.01 277 ALA D N 1
ATOM 10758 C CA . ALA D 1 280 ? -10.323 21.385 -8.295 1.00 51.59 277 ALA D CA 1
ATOM 10759 C C . ALA D 1 280 ? -9.945 21.343 -9.775 1.00 52.23 277 ALA D C 1
ATOM 10760 O O . ALA D 1 280 ? -8.849 20.898 -10.153 1.00 52.05 277 ALA D O 1
ATOM 10762 N N . GLU D 1 281 ? -10.895 21.805 -10.589 1.00 53.04 278 GLU D N 1
ATOM 10763 C CA . GLU D 1 281 ? -10.684 22.192 -11.992 1.00 53.99 278 GLU D CA 1
ATOM 10764 C C . GLU D 1 281 ? -9.321 22.855 -12.305 1.00 54.01 278 GLU D C 1
ATOM 10765 O O . GLU D 1 281 ? -8.567 22.365 -13.159 1.00 54.13 278 GLU D O 1
ATOM 10771 N N . MET D 1 282 ? -9.001 23.945 -11.607 1.00 53.80 279 MET D N 1
ATOM 10772 C CA . MET D 1 282 ? -7.743 24.649 -11.837 1.00 53.73 279 MET D CA 1
ATOM 10773 C C . MET D 1 282 ? -7.500 25.727 -10.757 1.00 53.00 279 MET D C 1
ATOM 10774 O O . MET D 1 282 ? -7.217 25.424 -9.586 1.00 51.82 279 MET D O 1
ATOM 10779 N N . LEU D 1 306 ? 4.182 28.745 1.574 1.00 56.34 303 LEU D N 1
ATOM 10780 C CA . LEU D 1 306 ? 3.118 28.270 2.467 1.00 56.70 303 LEU D CA 1
ATOM 10781 C C . LEU D 1 306 ? 1.730 28.171 1.754 1.00 56.69 303 LEU D C 1
ATOM 10782 O O . LEU D 1 306 ? 1.566 27.483 0.723 1.00 56.46 303 LEU D O 1
ATOM 10787 N N . GLY D 1 307 ? 0.744 28.883 2.312 1.00 56.49 304 GLY D N 1
ATOM 10788 C CA . GLY D 1 307 ? -0.656 28.792 1.899 1.00 55.26 304 GLY D CA 1
ATOM 10789 C C . GLY D 1 307 ? -1.442 27.878 2.836 1.00 54.40 304 GLY D C 1
ATOM 10790 O O . GLY D 1 307 ? -2.048 28.336 3.828 1.00 54.89 304 GLY D O 1
ATOM 10791 N N . GLY D 1 308 ? -1.389 26.581 2.522 1.00 52.37 305 GLY D N 1
ATOM 10792 C CA . GLY D 1 308 ? -2.253 25.538 3.088 1.00 49.56 305 GLY D CA 1
ATOM 10793 C C . GLY D 1 308 ? -1.957 24.322 2.219 1.00 47.91 305 GLY D C 1
ATOM 10794 O O . GLY D 1 308 ? -1.053 24.380 1.359 1.00 47.77 305 GLY D O 1
ATOM 10795 N N . SER D 1 309 ? -2.674 23.216 2.416 1.00 45.69 306 SER D N 1
ATOM 10796 C CA . SER D 1 309 ? -2.392 22.033 1.599 1.00 43.58 306 SER D CA 1
ATOM 10797 C C . SER D 1 309 ? -3.396 21.860 0.464 1.00 41.89 306 SER D C 1
ATOM 10798 O O . SER D 1 309 ? -4.561 22.272 0.566 1.00 41.34 306 SER D O 1
ATOM 10801 N N . ALA D 1 310 ? -2.934 21.236 -0.615 1.00 39.98 307 ALA D N 1
ATOM 10802 C CA . ALA D 1 310 ? -3.805 20.878 -1.737 1.00 37.72 307 ALA D CA 1
ATOM 10803 C C . ALA D 1 310 ? -3.854 19.391 -1.754 1.00 36.36 307 ALA D C 1
ATOM 10804 O O . ALA D 1 310 ? -4.094 18.795 -2.797 1.00 37.00 307 ALA D O 1
ATOM 10806 N N . LEU D 1 311 ? -3.582 18.791 -0.601 1.00 34.74 308 LEU D N 1
ATOM 10807 C CA . LEU D 1 311 ? -3.482 17.336 -0.480 1.00 33.49 308 LEU D CA 1
ATOM 10808 C C . LEU D 1 311 ? -4.847 16.627 -0.517 1.00 32.89 308 LEU D C 1
ATOM 10809 O O . LEU D 1 311 ? -5.854 17.173 -0.062 1.00 32.42 308 LEU D O 1
ATOM 10814 N N . THR D 1 312 ? -4.887 15.421 -1.078 1.00 32.95 309 THR D N 1
ATOM 10815 C CA . THR D 1 312 ? -6.103 14.584 -0.983 1.00 33.20 309 THR D CA 1
ATOM 10816 C C . THR D 1 312 ? -5.854 13.326 -0.175 1.00 33.03 309 THR D C 1
ATOM 10817 O O . THR D 1 312 ? -4.703 12.890 -0.004 1.00 33.70 309 THR D O 1
ATOM 10821 N N . MET D 1 313 ? -6.918 12.711 0.318 1.00 32.45 310 MET D N 1
ATOM 10822 C CA . MET D 1 313 ? -6.710 11.538 1.157 1.00 31.66 310 MET D CA 1
ATOM 10823 C C . MET D 1 313 ? -5.881 10.410 0.477 1.00 31.37 310 MET D C 1
ATOM 10824 O O . MET D 1 313 ? -4.992 9.831 1.104 1.00 30.37 310 MET D O 1
ATOM 10829 N N . ILE D 1 314 ? -6.169 10.119 -0.796 1.00 30.44 311 ILE D N 1
ATOM 10830 C CA . ILE D 1 314 ? -5.463 9.054 -1.521 1.00 29.60 311 ILE D CA 1
ATOM 10831 C C . ILE D 1 314 ? -3.975 9.310 -1.663 1.00 29.72 311 ILE D C 1
ATOM 10832 O O . ILE D 1 314 ? -3.190 8.364 -1.637 1.00 29.70 311 ILE D O 1
ATOM 10837 N N . GLU D 1 315 ? -3.595 10.572 -1.879 1.00 29.42 312 GLU D N 1
ATOM 10838 C CA . GLU D 1 315 ? -2.185 10.924 -2.058 1.00 29.31 312 GLU D CA 1
ATOM 10839 C C . GLU D 1 315 ? -1.510 10.796 -0.730 1.00 28.31 312 GLU D C 1
ATOM 10840 O O . GLU D 1 315 ? -0.325 10.447 -0.668 1.00 28.58 312 GLU D O 1
ATOM 10846 N N . ALA D 1 316 ? -2.271 11.088 0.333 1.00 27.17 313 ALA D N 1
ATOM 10847 C CA . ALA D 1 316 ? -1.737 11.023 1.693 1.00 25.66 313 ALA D CA 1
ATOM 10848 C C . ALA D 1 316 ? -1.414 9.577 2.010 1.00 25.25 313 ALA D C 1
ATOM 10849 O O . ALA D 1 316 ? -0.373 9.305 2.619 1.00 25.19 313 ALA D O 1
ATOM 10851 N N . VAL D 1 317 ? -2.294 8.659 1.592 1.00 24.08 314 VAL D N 1
ATOM 10852 C CA . VAL D 1 317 ? -1.995 7.229 1.672 1.00 23.95 314 VAL D CA 1
ATOM 10853 C C . VAL D 1 317 ? -0.772 6.849 0.818 1.00 24.34 314 VAL D C 1
ATOM 10854 O O . VAL D 1 317 ? 0.133 6.149 1.303 1.00 24.83 314 VAL D O 1
ATOM 10858 N N . GLN D 1 318 ? -0.713 7.340 -0.416 1.00 23.76 315 GLN D N 1
ATOM 10859 C CA . GLN D 1 318 ? 0.388 6.998 -1.283 1.00 24.57 315 GLN D CA 1
ATOM 10860 C C . GLN D 1 318 ? 1.723 7.554 -0.734 1.00 25.15 315 GLN D C 1
ATOM 10861 O O . GLN D 1 318 ? 2.737 6.831 -0.658 1.00 24.55 315 GLN D O 1
ATOM 10867 N N . ASN D 1 319 ? 1.728 8.834 -0.359 1.00 25.45 316 ASN D N 1
ATOM 10868 C CA . ASN D 1 319 ? 2.931 9.431 0.244 1.00 24.98 316 ASN D CA 1
ATOM 10869 C C . ASN D 1 319 ? 3.442 8.619 1.449 1.00 24.24 316 ASN D C 1
ATOM 10870 O O . ASN D 1 319 ? 4.636 8.409 1.614 1.00 24.32 316 ASN D O 1
ATOM 10875 N N . THR D 1 320 ? 2.520 8.134 2.251 1.00 23.71 317 THR D N 1
ATOM 10876 C CA . THR D 1 320 ? 2.858 7.442 3.479 1.00 24.27 317 THR D CA 1
ATOM 10877 C C . THR D 1 320 ? 3.486 6.091 3.176 1.00 24.73 317 THR D C 1
ATOM 10878 O O . THR D 1 320 ? 4.448 5.704 3.812 1.00 24.74 317 THR D O 1
ATOM 10882 N N . VAL D 1 321 ? 2.963 5.416 2.158 1.00 25.63 318 VAL D N 1
ATOM 10883 C CA . VAL D 1 321 ? 3.549 4.203 1.649 1.00 25.51 318 VAL D CA 1
ATOM 10884 C C . VAL D 1 321 ? 4.869 4.443 0.927 1.00 27.26 318 VAL D C 1
ATOM 10885 O O . VAL D 1 321 ? 5.874 3.809 1.276 1.00 27.63 318 VAL D O 1
ATOM 10889 N N . GLU D 1 322 ? 4.882 5.346 -0.058 1.00 28.28 319 GLU D N 1
ATOM 10890 C CA . GLU D 1 322 ? 6.074 5.526 -0.906 1.00 29.79 319 GLU D CA 1
ATOM 10891 C C . GLU D 1 322 ? 7.187 6.250 -0.201 1.00 28.96 319 GLU D C 1
ATOM 10892 O O . GLU D 1 322 ? 8.326 6.012 -0.508 1.00 28.41 319 GLU D O 1
ATOM 10898 N N . HIS D 1 323 ? 6.868 7.155 0.721 1.00 29.10 320 HIS D N 1
ATOM 10899 C CA . HIS D 1 323 ? 7.920 8.014 1.273 1.00 29.34 320 HIS D CA 1
ATOM 10900 C C . HIS D 1 323 ? 8.171 7.877 2.754 1.00 29.37 320 HIS D C 1
ATOM 10901 O O . HIS D 1 323 ? 9.312 7.986 3.208 1.00 29.67 320 HIS D O 1
ATOM 10908 N N . VAL D 1 324 ? 7.109 7.652 3.515 1.00 29.12 321 VAL D N 1
ATOM 10909 C CA . VAL D 1 324 ? 7.267 7.482 4.947 1.00 28.83 321 VAL D CA 1
ATOM 10910 C C . VAL D 1 324 ? 7.777 6.067 5.227 1.00 28.90 321 VAL D C 1
ATOM 10911 O O . VAL D 1 324 ? 8.460 5.832 6.233 1.00 29.11 321 VAL D O 1
ATOM 10915 N N . GLY D 1 325 ? 7.453 5.147 4.313 1.00 28.25 322 GLY D N 1
ATOM 10916 C CA . GLY D 1 325 ? 7.892 3.764 4.407 1.00 26.99 322 GLY D CA 1
ATOM 10917 C C . GLY D 1 325 ? 7.015 2.880 5.284 1.00 26.51 322 GLY D C 1
ATOM 10918 O O . GLY D 1 325 ? 7.514 1.902 5.834 1.00 26.96 322 GLY D O 1
ATOM 10919 N N . ILE D 1 326 ? 5.721 3.209 5.382 1.00 25.05 323 ILE D N 1
ATOM 10920 C CA . ILE D 1 326 ? 4.730 2.451 6.098 1.00 24.07 323 ILE D CA 1
ATOM 10921 C C . ILE D 1 326 ? 3.966 1.513 5.169 1.00 25.42 323 ILE D C 1
ATOM 10922 O O . ILE D 1 326 ? 3.680 1.867 4.015 1.00 27.05 323 ILE D O 1
ATOM 10927 N N . ALA D 1 327 ? 3.631 0.321 5.667 1.00 24.48 324 ALA D N 1
ATOM 10928 C CA . ALA D 1 327 ? 2.889 -0.694 4.900 1.00 23.69 324 ALA D CA 1
ATOM 10929 C C . ALA D 1 327 ? 1.533 -0.204 4.384 1.00 23.54 324 ALA D C 1
ATOM 10930 O O . ALA D 1 327 ? 0.815 0.562 5.076 1.00 23.58 324 ALA D O 1
ATOM 10932 N N . LEU D 1 328 ? 1.164 -0.673 3.197 1.00 23.11 325 LEU D N 1
ATOM 10933 C CA . LEU D 1 328 ? -0.089 -0.267 2.585 1.00 24.10 325 LEU D CA 1
ATOM 10934 C C . LEU D 1 328 ? -1.267 -0.433 3.535 1.00 25.37 325 LEU D C 1
ATOM 10935 O O . LEU D 1 328 ? -2.090 0.507 3.685 1.00 25.12 325 LEU D O 1
ATOM 10940 N N . ASP D 1 329 ? -1.338 -1.603 4.193 1.00 25.74 326 ASP D N 1
ATOM 10941 C CA . ASP D 1 329 ? -2.434 -1.848 5.139 1.00 26.32 326 ASP D CA 1
ATOM 10942 C C . ASP D 1 329 ? -2.410 -0.897 6.309 1.00 26.07 326 ASP D C 1
ATOM 10943 O O . ASP D 1 329 ? -3.464 -0.480 6.791 1.00 27.21 326 ASP D O 1
ATOM 10948 N N . GLU D 1 330 ? -1.212 -0.504 6.748 1.00 25.24 327 GLU D N 1
ATOM 10949 C CA . GLU D 1 330 ? -1.123 0.386 7.899 1.00 23.87 327 GLU D CA 1
ATOM 10950 C C . GLU D 1 330 ? -1.519 1.797 7.491 1.00 22.54 327 GLU D C 1
ATOM 10951 O O . GLU D 1 330 ? -2.339 2.431 8.126 1.00 22.15 327 GLU D O 1
ATOM 10957 N N . ALA D 1 331 ? -0.943 2.274 6.411 1.00 22.76 328 ALA D N 1
ATOM 10958 C CA . ALA D 1 331 ? -1.367 3.552 5.841 1.00 23.99 328 ALA D CA 1
ATOM 10959 C C . ALA D 1 331 ? -2.891 3.619 5.670 1.00 24.70 328 ALA D C 1
ATOM 10960 O O . ALA D 1 331 ? -3.498 4.608 6.077 1.00 25.62 328 ALA D O 1
ATOM 10962 N N . LEU D 1 332 ? -3.512 2.564 5.120 1.00 24.54 329 LEU D N 1
ATOM 10963 C CA . LEU D 1 332 ? -4.938 2.574 4.961 1.00 24.76 329 LEU D CA 1
ATOM 10964 C C . LEU D 1 332 ? -5.634 2.760 6.301 1.00 25.34 329 LEU D C 1
ATOM 10965 O O . LEU D 1 332 ? -6.603 3.535 6.369 1.00 26.16 329 LEU D O 1
ATOM 10970 N N . ARG D 1 333 ? -5.190 2.057 7.346 1.00 24.12 330 ARG D N 1
ATOM 10971 C CA . ARG D 1 333 ? -5.805 2.267 8.654 1.00 24.60 330 ARG D CA 1
ATOM 10972 C C . ARG D 1 333 ? -5.638 3.710 9.116 1.00 24.74 330 ARG D C 1
ATOM 10973 O O . ARG D 1 333 ? -6.496 4.207 9.877 1.00 24.77 330 ARG D O 1
ATOM 10981 N N . MET D 1 334 ? -4.576 4.388 8.674 1.00 23.87 331 MET D N 1
ATOM 10982 C CA . MET D 1 334 ? -4.325 5.729 9.203 1.00 24.81 331 MET D CA 1
ATOM 10983 C C . MET D 1 334 ? -5.310 6.735 8.643 1.00 25.72 331 MET D C 1
ATOM 10984 O O . MET D 1 334 ? -5.474 7.850 9.204 1.00 27.29 331 MET D O 1
ATOM 10989 N N . ALA D 1 335 ? -6.002 6.318 7.574 1.00 25.49 332 ALA D N 1
ATOM 10990 C CA . ALA D 1 335 ? -6.951 7.138 6.833 1.00 24.88 332 ALA D CA 1
ATOM 10991 C C . ALA D 1 335 ? -8.361 6.646 6.947 1.00 25.41 332 ALA D C 1
ATOM 10992 O O . ALA D 1 335 ? -9.261 7.153 6.214 1.00 25.79 332 ALA D O 1
ATOM 10994 N N . THR D 1 336 ? -8.583 5.651 7.798 1.00 25.28 333 THR D N 1
ATOM 10995 C CA . THR D 1 336 ? -9.909 5.021 7.869 1.00 26.21 333 THR D CA 1
ATOM 10996 C C . THR D 1 336 ? -10.209 4.706 9.322 1.00 27.31 333 THR D C 1
ATOM 10997 O O . THR D 1 336 ? -10.870 5.497 10.014 1.00 26.78 333 THR D O 1
ATOM 11001 N N . LEU D 1 337 ? -9.661 3.578 9.803 1.00 28.17 334 LEU D N 1
ATOM 11002 C CA . LEU D 1 337 ? -9.952 3.062 11.130 1.00 28.31 334 LEU D CA 1
ATOM 11003 C C . LEU D 1 337 ? -9.547 4.066 12.233 1.00 28.60 334 LEU D C 1
ATOM 11004 O O . LEU D 1 337 ? -10.344 4.354 13.143 1.00 29.47 334 LEU D O 1
ATOM 11009 N N . TYR D 1 338 ? -8.320 4.584 12.161 1.00 27.32 335 TYR D N 1
ATOM 11010 C CA . TYR D 1 338 ? -7.810 5.441 13.198 1.00 27.15 335 TYR D CA 1
ATOM 11011 C C . TYR D 1 338 ? -8.636 6.712 13.329 1.00 27.95 335 TYR D C 1
ATOM 11012 O O . TYR D 1 338 ? -9.059 7.022 14.433 1.00 27.93 335 TYR D O 1
ATOM 11021 N N . PRO D 1 339 ? -8.896 7.438 12.210 1.00 28.43 336 PRO D N 1
ATOM 11022 C CA . PRO D 1 339 ? -9.756 8.620 12.301 1.00 28.43 336 PRO D CA 1
ATOM 11023 C C . PRO D 1 339 ? -11.128 8.271 12.829 1.00 28.98 336 PRO D C 1
ATOM 11024 O O . PRO D 1 339 ? -11.655 9.035 13.673 1.00 29.89 336 PRO D O 1
ATOM 11028 N N . ALA D 1 340 ? -11.679 7.130 12.387 1.00 28.33 337 ALA D N 1
ATOM 11029 C CA . ALA D 1 340 ? -12.992 6.675 12.879 1.00 28.90 337 ALA D CA 1
ATOM 11030 C C . ALA D 1 340 ? -12.976 6.501 14.368 1.00 28.95 337 ALA D C 1
ATOM 11031 O O . ALA D 1 340 ? -13.891 6.949 15.041 1.00 29.73 337 ALA D O 1
ATOM 11033 N N . LYS D 1 341 ? -11.949 5.829 14.872 1.00 28.59 338 LYS D N 1
ATOM 11034 C CA . LYS D 1 341 ? -11.779 5.657 16.318 1.00 28.55 338 LYS D CA 1
ATOM 11035 C C . LYS D 1 341 ? -11.609 6.991 17.065 1.00 27.23 338 LYS D C 1
ATOM 11036 O O . LYS D 1 341 ? -12.134 7.157 18.163 1.00 27.74 338 LYS D O 1
ATOM 11042 N N . ALA D 1 342 ? -10.940 7.945 16.441 1.00 26.12 339 ALA D N 1
ATOM 11043 C CA . ALA D 1 342 ? -10.710 9.237 17.070 1.00 26.46 339 ALA D CA 1
ATOM 11044 C C . ALA D 1 342 ? -12.009 10.002 17.311 1.00 26.55 339 ALA D C 1
ATOM 11045 O O . ALA D 1 342 ? -12.211 10.580 18.386 1.00 26.65 339 ALA D O 1
ATOM 11047 N N . ILE D 1 343 ? -12.910 9.995 16.331 1.00 26.85 340 ILE D N 1
ATOM 11048 C CA . ILE D 1 343 ? -14.149 10.721 16.515 1.00 26.10 340 ILE D CA 1
ATOM 11049 C C . ILE D 1 343 ? -15.243 9.843 16.993 1.00 26.48 340 ILE D C 1
ATOM 11050 O O . ILE D 1 343 ? -16.339 10.330 17.225 1.00 26.81 340 ILE D O 1
ATOM 11055 N N . GLY D 1 344 ? -14.960 8.554 17.151 1.00 26.74 341 GLY D N 1
ATOM 11056 C CA . GLY D 1 344 ? -15.963 7.627 17.656 1.00 27.99 341 GLY D CA 1
ATOM 11057 C C . GLY D 1 344 ? -17.054 7.255 16.671 1.00 29.11 341 GLY D C 1
ATOM 11058 O O . GLY D 1 344 ? -18.217 7.231 17.034 1.00 30.54 341 GLY D O 1
ATOM 11059 N N . VAL D 1 345 ? -16.696 6.958 15.425 1.00 29.23 342 VAL D N 1
ATOM 11060 C CA . VAL D 1 345 ? -17.652 6.377 14.478 1.00 29.40 342 VAL D CA 1
ATOM 11061 C C . VAL D 1 345 ? -17.219 4.964 14.054 1.00 31.10 342 VAL D C 1
ATOM 11062 O O . VAL D 1 345 ? -17.635 4.440 13.020 1.00 31.89 342 VAL D O 1
ATOM 11066 N N . ASP D 1 346 ? -16.382 4.328 14.866 1.00 32.94 343 ASP D N 1
ATOM 11067 C CA . ASP D 1 346 ? -15.706 3.079 14.439 1.00 33.64 343 ASP D CA 1
ATOM 11068 C C . ASP D 1 346 ? -16.614 1.892 14.561 1.00 34.24 343 ASP D C 1
ATOM 11069 O O . ASP D 1 346 ? -16.326 0.833 14.006 1.00 34.79 343 ASP D O 1
ATOM 11074 N N . GLU D 1 347 ? -17.712 2.031 15.285 1.00 34.70 344 GLU D N 1
ATOM 11075 C CA A GLU D 1 347 ? -18.728 0.997 15.339 0.60 35.23 344 GLU D CA 1
ATOM 11076 C CA B GLU D 1 347 ? -18.624 0.910 15.277 0.40 35.12 344 GLU D CA 1
ATOM 11077 C C . GLU D 1 347 ? -19.518 0.906 14.025 1.00 35.45 344 GLU D C 1
ATOM 11078 O O . GLU D 1 347 ? -20.358 0.024 13.859 1.00 36.54 344 GLU D O 1
ATOM 11089 N N . LYS D 1 348 ? -19.282 1.840 13.097 1.00 35.11 345 LYS D N 1
ATOM 11090 C CA . LYS D 1 348 ? -20.005 1.818 11.811 1.00 34.59 345 LYS D CA 1
ATOM 11091 C C . LYS D 1 348 ? -19.225 2.221 10.576 1.00 34.47 345 LYS D C 1
ATOM 11092 O O . LYS D 1 348 ? -19.627 1.891 9.463 1.00 34.87 345 LYS D O 1
ATOM 11098 N N . LEU D 1 349 ? -18.130 2.952 10.737 1.00 34.17 346 LEU D N 1
ATOM 11099 C CA . LEU D 1 349 ? -17.275 3.242 9.574 1.00 33.28 346 LEU D CA 1
ATOM 11100 C C . LEU D 1 349 ? -15.849 2.856 9.915 1.00 32.83 346 LEU D C 1
ATOM 11101 O O . LEU D 1 349 ? -15.534 2.696 11.099 1.00 32.13 346 LEU D O 1
ATOM 11106 N N . GLY D 1 350 ? -15.014 2.653 8.879 1.00 32.42 347 GLY D N 1
ATOM 11107 C CA . GLY D 1 350 ? -13.554 2.454 9.029 1.00 30.35 347 GLY D CA 1
ATOM 11108 C C . GLY D 1 350 ? -13.077 1.028 8.883 1.00 29.78 347 GLY D C 1
ATOM 11109 O O . GLY D 1 350 ? -11.883 0.750 8.743 1.00 29.45 347 GLY D O 1
ATOM 11110 N N . ARG D 1 351 ? -13.999 0.089 8.947 1.00 29.88 348 ARG D N 1
ATOM 11111 C CA . ARG D 1 351 ? -13.640 -1.290 8.638 1.00 29.91 348 ARG D CA 1
ATOM 11112 C C . ARG D 1 351 ? -14.506 -1.848 7.526 1.00 29.63 348 ARG D C 1
ATOM 11113 O O . ARG D 1 351 ? -15.613 -1.338 7.289 1.00 28.37 348 ARG D O 1
ATOM 11121 N N . ILE D 1 352 ? -14.017 -2.894 6.843 1.00 29.31 349 ILE D N 1
ATOM 11122 C CA . ILE D 1 352 ? -14.900 -3.640 5.934 1.00 28.45 349 ILE D CA 1
ATOM 11123 C C . ILE D 1 352 ? -15.393 -4.838 6.664 1.00 29.00 349 ILE D C 1
ATOM 11124 O O . ILE D 1 352 ? -14.715 -5.860 6.686 1.00 28.50 349 ILE D O 1
ATOM 11129 N N . LYS D 1 353 ? -16.555 -4.701 7.293 1.00 30.06 350 LYS D N 1
ATOM 11130 C CA . LYS D 1 353 ? -17.149 -5.853 7.958 1.00 32.04 350 LYS D CA 1
ATOM 11131 C C . LYS D 1 353 ? -18.677 -5.866 8.166 1.00 32.95 350 LYS D C 1
ATOM 11132 O O . LYS D 1 353 ? -19.353 -4.815 8.156 1.00 32.22 350 LYS D O 1
ATOM 11138 N N . LYS D 1 354 ? -19.201 -7.086 8.327 1.00 34.61 351 LYS D N 1
ATOM 11139 C CA . LYS D 1 354 ? -20.621 -7.338 8.563 1.00 36.02 351 LYS D CA 1
ATOM 11140 C C . LYS D 1 354 ? -21.278 -6.315 9.480 1.00 36.36 351 LYS D C 1
ATOM 11141 O O . LYS D 1 354 ? -20.853 -6.108 10.620 1.00 37.26 351 LYS D O 1
ATOM 11147 N N . GLY D 1 355 ? -22.318 -5.672 8.973 1.00 36.69 352 GLY D N 1
ATOM 11148 C CA . GLY D 1 355 ? -23.107 -4.784 9.786 1.00 36.56 352 GLY D CA 1
ATOM 11149 C C . GLY D 1 355 ? -22.763 -3.346 9.498 1.00 36.84 352 GLY D C 1
ATOM 11150 O O . GLY D 1 355 ? -23.636 -2.498 9.463 1.00 38.41 352 GLY D O 1
ATOM 11151 N N . MET D 1 356 ? -21.494 -3.065 9.283 1.00 36.09 353 MET D N 1
ATOM 11152 C CA . MET D 1 356 ? -21.037 -1.694 9.161 1.00 35.39 353 MET D CA 1
ATOM 11153 C C . MET D 1 356 ? -21.492 -1.034 7.865 1.00 34.57 353 MET D C 1
ATOM 11154 O O . MET D 1 356 ? -21.926 -1.717 6.936 1.00 34.89 353 MET D O 1
ATOM 11159 N N . ILE D 1 357 ? -21.375 0.288 7.794 1.00 33.55 354 ILE D N 1
ATOM 11160 C CA . ILE D 1 357 ? -21.824 1.015 6.613 1.00 33.62 354 ILE D CA 1
ATOM 11161 C C . ILE D 1 357 ? -20.907 0.788 5.391 1.00 33.24 354 ILE D C 1
ATOM 11162 O O . ILE D 1 357 ? -19.675 0.856 5.473 1.00 33.12 354 ILE D O 1
ATOM 11167 N N . ALA D 1 358 ? -21.530 0.541 4.248 1.00 32.69 355 ALA D N 1
ATOM 11168 C CA . ALA D 1 358 ? -20.799 0.357 3.012 1.00 31.84 355 ALA D CA 1
ATOM 11169 C C . ALA D 1 358 ? -20.262 1.678 2.506 1.00 31.68 355 ALA D C 1
ATOM 11170 O O . ALA D 1 358 ? -20.765 2.202 1.514 1.00 32.50 355 ALA D O 1
ATOM 11172 N N . ASN D 1 359 ? -19.271 2.234 3.192 1.00 30.44 356 ASN D N 1
ATOM 11173 C CA . ASN D 1 359 ? -18.499 3.322 2.611 1.00 30.09 356 ASN D CA 1
ATOM 11174 C C . ASN D 1 359 ? -17.133 2.808 2.226 1.00 30.15 356 ASN D C 1
ATOM 11175 O O . ASN D 1 359 ? -16.314 2.469 3.093 1.00 30.10 356 ASN D O 1
ATOM 11180 N N . LEU D 1 360 ? -16.888 2.726 0.928 1.00 29.67 357 LEU D N 1
ATOM 11181 C CA . LEU D 1 360 ? -15.747 1.968 0.441 1.00 29.56 357 LEU D CA 1
ATOM 11182 C C . LEU D 1 360 ? -15.070 2.776 -0.599 1.00 29.58 357 LEU D C 1
ATOM 11183 O O . LEU D 1 360 ? -15.713 3.623 -1.231 1.00 30.35 357 LEU D O 1
ATOM 11188 N N . THR D 1 361 ? -13.795 2.490 -0.807 1.00 28.87 358 THR D N 1
ATOM 11189 C CA . THR D 1 361 ? -13.042 3.089 -1.891 1.00 28.50 358 THR D CA 1
ATOM 11190 C C . THR D 1 361 ? -12.335 2.000 -2.702 1.00 29.05 358 THR D C 1
ATOM 11191 O O . THR D 1 361 ? -11.839 1.016 -2.136 1.00 28.35 358 THR D O 1
ATOM 11195 N N . VAL D 1 362 ? -12.320 2.196 -4.024 1.00 29.44 359 VAL D N 1
ATOM 11196 C CA . VAL D 1 362 ? -11.654 1.315 -4.971 1.00 29.61 359 VAL D CA 1
ATOM 11197 C C . VAL D 1 362 ? -10.557 2.152 -5.569 1.00 29.18 359 VAL D C 1
ATOM 11198 O O . VAL D 1 362 ? -10.810 3.229 -6.110 1.00 28.88 359 VAL D O 1
ATOM 11202 N N . PHE D 1 363 ? -9.341 1.643 -5.478 1.00 29.03 360 PHE D N 1
ATOM 11203 C CA . PHE D 1 363 ? -8.198 2.300 -6.081 1.00 28.96 360 PHE D CA 1
ATOM 11204 C C . PHE D 1 363 ? -7.228 1.259 -6.632 1.00 29.17 360 PHE D C 1
ATOM 11205 O O . PHE D 1 363 ? -7.204 0.154 -6.135 1.00 29.25 360 PHE D O 1
ATOM 11213 N N . ASP D 1 364 ? -6.447 1.616 -7.648 1.00 30.18 361 ASP D N 1
ATOM 11214 C CA . ASP D 1 364 ? -5.553 0.650 -8.318 1.00 31.92 361 ASP D CA 1
ATOM 11215 C C . ASP D 1 364 ? -4.149 0.726 -7.756 1.00 32.31 361 ASP D C 1
ATOM 11216 O O . ASP D 1 364 ? -3.905 1.418 -6.796 1.00 32.56 361 ASP D O 1
ATOM 11221 N N . ARG D 1 365 ? -3.214 0.055 -8.403 1.00 33.26 362 ARG D N 1
ATOM 11222 C CA . ARG D 1 365 ? -1.865 -0.052 -7.869 1.00 34.73 362 ARG D CA 1
ATOM 11223 C C . ARG D 1 365 ? -1.026 1.213 -8.046 1.00 34.43 362 ARG D C 1
ATOM 11224 O O . ARG D 1 365 ? 0.095 1.287 -7.544 1.00 34.49 362 ARG D O 1
ATOM 11232 N N . ASP D 1 366 ? -1.562 2.179 -8.786 1.00 34.24 363 ASP D N 1
ATOM 11233 C CA . ASP D 1 366 ? -0.945 3.494 -8.954 1.00 33.78 363 ASP D CA 1
ATOM 11234 C C . ASP D 1 366 ? -1.685 4.524 -8.122 1.00 32.61 363 ASP D C 1
ATOM 11235 O O . ASP D 1 366 ? -1.434 5.727 -8.253 1.00 32.89 363 ASP D O 1
ATOM 11240 N N . PHE D 1 367 ? -2.601 4.052 -7.285 1.00 31.18 364 PHE D N 1
ATOM 11241 C CA . PHE D 1 367 ? -3.326 4.913 -6.376 1.00 30.09 364 PHE D CA 1
ATOM 11242 C C . PHE D 1 367 ? -4.152 5.927 -7.170 1.00 30.90 364 PHE D C 1
ATOM 11243 O O . PHE D 1 367 ? -4.175 7.118 -6.848 1.00 31.47 364 PHE D O 1
ATOM 11251 N N . ASN D 1 368 ? -4.775 5.448 -8.250 1.00 30.66 365 ASN D N 1
ATOM 11252 C CA . ASN D 1 368 ? -5.831 6.156 -8.917 1.00 29.60 365 ASN D CA 1
ATOM 11253 C C . ASN D 1 368 ? -7.081 5.577 -8.334 1.00 29.39 365 ASN D C 1
ATOM 11254 O O . ASN D 1 368 ? -7.230 4.348 -8.288 1.00 28.75 365 ASN D O 1
ATOM 11259 N N . VAL D 1 369 ? -7.949 6.457 -7.844 1.00 29.52 366 VAL D N 1
ATOM 11260 C CA . VAL D 1 369 ? -9.225 6.040 -7.329 1.00 30.39 366 VAL D CA 1
ATOM 11261 C C . VAL D 1 369 ? -10.087 5.713 -8.539 1.00 30.86 366 VAL D C 1
ATOM 11262 O O . VAL D 1 369 ? -10.191 6.526 -9.451 1.00 31.14 366 VAL D O 1
ATOM 11266 N N . LYS D 1 370 ? -10.687 4.519 -8.551 1.00 31.15 367 LYS D N 1
ATOM 11267 C CA . LYS D 1 370 ? -11.494 4.063 -9.693 1.00 30.77 367 LYS D CA 1
ATOM 11268 C C . LYS D 1 370 ? -12.993 4.184 -9.442 1.00 30.92 367 LYS D C 1
ATOM 11269 O O . LYS D 1 370 ? -13.790 4.248 -10.393 1.00 30.89 367 LYS D O 1
ATOM 11275 N N . ALA D 1 371 ? -13.372 4.234 -8.164 1.00 31.12 368 ALA D N 1
ATOM 11276 C CA . ALA D 1 371 ? -14.795 4.242 -7.774 1.00 31.20 368 ALA D CA 1
ATOM 11277 C C . ALA D 1 371 ? -14.951 4.363 -6.272 1.00 30.65 368 ALA D C 1
ATOM 11278 O O . ALA D 1 371 ? -13.997 4.141 -5.539 1.00 31.28 368 ALA D O 1
ATOM 11280 N N . THR D 1 372 ? -16.152 4.702 -5.820 1.00 30.32 369 THR D N 1
ATOM 11281 C CA . THR D 1 372 ? -16.454 4.732 -4.389 1.00 30.50 369 THR D CA 1
ATOM 11282 C C . THR D 1 372 ? -17.837 4.161 -4.121 1.00 30.47 369 THR D C 1
ATOM 11283 O O . THR D 1 372 ? -18.684 4.057 -5.036 1.00 30.54 369 THR D O 1
ATOM 11287 N N . VAL D 1 373 ? -18.049 3.802 -2.857 1.00 29.82 370 VAL D N 1
ATOM 11288 C CA . VAL D 1 373 ? -19.328 3.330 -2.390 1.00 29.79 370 VAL D CA 1
ATOM 11289 C C . VAL D 1 373 ? -19.702 4.105 -1.146 1.00 30.63 370 VAL D C 1
ATOM 11290 O O . VAL D 1 373 ? -18.963 4.115 -0.152 1.00 31.30 370 VAL D O 1
ATOM 11294 N N . VAL D 1 374 ? -20.849 4.770 -1.215 1.00 31.59 371 VAL D N 1
ATOM 11295 C CA . VAL D 1 374 ? -21.312 5.646 -0.158 1.00 32.56 371 VAL D CA 1
ATOM 11296 C C . VAL D 1 374 ? -22.690 5.134 0.196 1.00 34.33 371 VAL D C 1
ATOM 11297 O O . VAL D 1 374 ? -23.578 5.084 -0.667 1.00 35.46 371 VAL D O 1
ATOM 11301 N N . ASN D 1 375 ? -22.881 4.742 1.451 1.00 35.47 372 ASN D N 1
ATOM 11302 C CA . ASN D 1 375 ? -24.118 4.098 1.872 1.00 36.08 372 ASN D CA 1
ATOM 11303 C C . ASN D 1 375 ? -24.571 3.039 0.831 1.00 36.97 372 ASN D C 1
ATOM 11304 O O . ASN D 1 375 ? -25.656 3.116 0.276 1.00 36.85 372 ASN D O 1
ATOM 11309 N N . GLY D 1 376 ? -23.704 2.074 0.529 1.00 37.60 373 GLY D N 1
ATOM 11310 C CA . GLY D 1 376 ? -24.054 1.043 -0.428 1.00 38.02 373 GLY D CA 1
ATOM 11311 C C . GLY D 1 376 ? -24.240 1.479 -1.884 1.00 38.66 373 GLY D C 1
ATOM 11312 O O . GLY D 1 376 ? -24.422 0.620 -2.749 1.00 38.28 373 GLY D O 1
ATOM 11313 N N . GLN D 1 377 ? -24.194 2.780 -2.181 1.00 38.95 374 GLN D N 1
ATOM 11314 C CA . GLN D 1 377 ? -24.359 3.245 -3.591 1.00 40.07 374 GLN D CA 1
ATOM 11315 C C . GLN D 1 377 ? -23.047 3.268 -4.390 1.00 39.82 374 GLN D C 1
ATOM 11316 O O . GLN D 1 377 ? -22.219 4.166 -4.211 1.00 39.94 374 GLN D O 1
ATOM 11322 N N . TYR D 1 378 ? -22.867 2.304 -5.283 1.00 39.96 375 TYR D N 1
ATOM 11323 C CA . TYR D 1 378 ? -21.652 2.250 -6.101 1.00 40.38 375 TYR D CA 1
ATOM 11324 C C . TYR D 1 378 ? -21.606 3.423 -7.088 1.00 41.24 375 TYR D C 1
ATOM 11325 O O . TYR D 1 378 ? -22.635 3.897 -7.524 1.00 41.33 375 TYR D O 1
ATOM 11334 N N . GLU D 1 379 ? -20.420 3.910 -7.429 1.00 42.56 376 GLU D N 1
ATOM 11335 C CA . GLU D 1 379 ? -20.323 5.098 -8.288 1.00 43.73 376 GLU D CA 1
ATOM 11336 C C . GLU D 1 379 ? -18.933 5.188 -8.913 1.00 43.87 376 GLU D C 1
ATOM 11337 O O . GLU D 1 379 ? -17.944 5.442 -8.209 1.00 43.48 376 GLU D O 1
ATOM 11343 N N . GLN D 1 380 ? -18.857 4.950 -10.225 1.00 44.42 377 GLN D N 1
ATOM 11344 C CA . GLN D 1 380 ? -17.575 4.972 -10.930 1.00 45.31 377 GLN D CA 1
ATOM 11345 C C . GLN D 1 380 ? -16.974 6.366 -10.941 1.00 45.72 377 GLN D C 1
ATOM 11346 O O . GLN D 1 380 ? -17.702 7.365 -10.880 1.00 46.07 377 GLN D O 1
ATOM 11352 N N . ASN D 1 381 ? -15.648 6.432 -11.004 1.00 46.23 378 ASN D N 1
ATOM 11353 C CA . ASN D 1 381 ? -14.940 7.715 -11.025 1.00 47.08 378 ASN D CA 1
ATOM 11354 C C . ASN D 1 381 ? -14.677 8.272 -12.419 1.00 47.20 378 ASN D C 1
ATOM 11355 O O . ASN D 1 381 ? -14.323 9.450 -12.569 1.00 47.32 378 ASN D O 1
#

Organism: Vibrio cholerae serotype O1 (strain ATCC 39315 / El Tor Inaba N16961) (NCBI:txid243277)

Foldseek 3Di:
DKAKEFQEFEQFLPDTDDQWIWIFDFQFTAFIGHVVPDDPPHHYDYQNHWYKWFAFEAAAAQAEQQDGCQVPVALVRLVVRLVLLFQQRHQEYAHEHEFDDPVSVVSNLVRLVVNCVPDPRRYQAHEYHDDAADPVLQQVHDPVRNDEDDPPVLVVCLVSVNRHAEYEHEQPPHDLVSLLSCVVSLHAYEYFLYEDFLVRLLVSVVSHHAEYEAQPHNWDPCDDVTNGNNNNQLVDQRHAYEHAQQCPSDHLQVVLVCCVRHPLSYAYHQSAHYCQSHDDQWDDRRNFTWGDDPQFTHGPVRRGNTGSDHLLVQLVCCVPPNVDDNSSSLQRRWVSVCVSRVNNVATRGRGGPHGQWMWIAHPVSRTQWTAHSNRTDGD/DKAKEDQEFELQLVDTDDQWIWIFDQQFTAFIGHVVPDDPPHHYHYQNHFYKWFQFEFAAAQAELQDGCLVVVALVRLVSRCVLLFQQRHQAYAHEDEFDDLVSVVSNLVRLVVNCVPAPRHHPAHEYEDLQADPVLQAPNDPVRNDHDDPVSLVVCLVSLNHHAEYEHAPQPYDLVSLLSSVVSQHAYEYFLYPHFLVRLLVSVVSPHAEYEAPPHNFFPCDDVTHGNNNNQLVDQRHAYEHEQPCPRDHLQVVLVVCVSHPLRYAYHQSAHHHQSYDDAWDQNPHFIWGDDDQFIAGPVRHGRTGSDHLLVSLVSCVPVNVDDNSSSLQRRFVSVCVSRVNNVATRGNGGPHGQWMWTARPVSRTQWTAHSRRIGGD/DKEKEFLEFEQFLPDTDDQWIWIFDQFFTAAIGHPVPDDPPHHYDHQNHWYKFFFFEAEAAQAEQADGCQVPVALVRLVSRCVLLQQQRHQAYAHEDEFDDLVSVVSNLVRQVVNCVVDPRHYQAHEYADLAADPVLQAPNDPVRNDEDDPPSLVVCLVSCNHHLEYEHAQQPYDLVSLLSCVVSLHAYEYALYEDFLVRLLVNVVSPHAEYEAAPHNWHPCDDVTRTNNNNQLVDQRHAYEHALPCPRDHLLVVLVVCVSHPLRYAYHFSAHYHQSYDDQWDDDPHFIWGCDPQFTHGPVRDGDTGNDHLLVSLVSCVPPNVDPNSSSLLRRFVSVCVSSVNNVATRGSRRGHGQWMWTAHPVSRTQWTAHSRRTDGD/DKAKEDQEFELFLVDTDGQWIWIDDQFFTAFIGHVVPDDPPHHYDHLNHFHKWFFFEAEAEQAEQQDGCQPPVALVRLVSRLVLQQQQRHQAYAHEHEFDDLVSVVSNLVRLVVNCVVAPPRYQAHEYEDLAADLVLCPPPDPVGNDEDDPVSLVVCLVSVNRHLEYEHEQPPYDLVSLLSQVVSLHAYEYFLYADFLVRLLVSVVSPHAEYEAPPRNWDPCDDVTNTNNNNQLVDQRHAYEHALPCPPDHLQVVLVVCVRHPLRYAYHHQAGHHQSYPHVPTGSDHLLVSLVSCVPPNVDDSSSSLLNRWQSVCVSSVNNVATRGSGRPHTQWMWTAHPVSRTQWTAHSNDTGGD

Secondary structure (DSSP, 8-state):
--EEEEEEEEE-SS-EESSEEEEEETTEEEEEEEGGGS-TT-EEEEEEEEEEEEPEEEEEE-EETTEETTTS-SHHHHHHHHHHHHHTTEEEEEEEEES--HHHHHHHHHHHHHHHHH-SSSB--EEEE-SS--GGG-TTS-TTT-----HHHHHHHHHTTTSEEEEEE--TTS-HHHHHHHHHTT-EEEE-SB---HHHHHHHHHTT--EESSTTSSB---BTTB-HHHHHHHH-TT-EEEEE-SSSSS-HHHHHHHHHHHGGGEEEE--B-TTTTS--SEEESSS-EEEEETTEEE-TT--B-SB---HHHHHHHIIIII---HHHHHHHHTHHHHHHHT-TTTSSS--TTSB--EEEE-TT--EEEEEETTEEEE-/--EEEEEEEEE-SS-EESSEEEEEETTEEEEEEEGGGS-TT-EEEEEEEEEEEEPEEEEEESEETTEETTTS-SHHHHHHHHHHHHTTTEEEEEEEEES--HHHHHHHHHHHHHHHHHSSSSB--EEEE-SS--GGG-TTS-TTT-----HHHHHHHHHTTTTEEEEEE--TTS-HHHHHHHHHTTPEEEE-S----HHHHHHHHHTT--EESSTTSSS---BTTB-HHHHHHHT-TT-EEEEE-SSSSS-HHHHHHHHHHHGGGEEEE--B-TTTTS--SEEESSSSEEEEETTEEEETTSSEEEB---HHHHHHHIIIII---HHHHHHHHTHHHHHHTT-TTTSSS-STTSB--EEEE-TT--EEEEEETTEEEE-/--EEEEEEEEE-SS-EEEEEEEEEETTEEEEEEEGGGS-TT-EEEE-TT-EEEEPEEEEEESEETTEETTTS-SHHHHHHHHHHHGGGTEEEEEEEEES--HHHHHHHHHHHHHHHHHSSSSB--EEEE-SS--GGG-TTS-TTT-----HHHHHHHHHTGGGEEEEEE--TTS-HHHHHHHHHTT-EEEE-S----HHHHHHHHHHT--EESSTTSSS---BTTB-HHHHHHHT-TT-EEEEE-SSSSS-HHHHHHHHHHHGGGEEEE--B-TTTTS--SEEEETTEEEEEETTEEEETTS-EEEB---HHHHHHHIIIII---HHHHHHHHTHHHHHHHT-TTTSSS--TTSB--EEEE-TT--EEEEEETTEEEE-/--EEEESSEEE-SS-EESSEEEEEETTEEEEEEEGGGS-SSSEEEE-TT-EEEEPEEEEEE-EETTEETTTS-SHHHHHHHHHHHHTTTEEEEEEEEES--HHHHHHHHHHHHHHHHH-SSSB--EEEE-SSS-GGG-TTS-TTT-----HHHHHHHHHTTTTEEEEEE--TTS-HHHHHHHHHHT-EEEE-S----HHHHHHHHHHT--EESSTTTTS---BTTB-HHHHHHHT-TT-EEEEE-SSSSS-HHHHHHHHHHHGGGEEEE--B-TTTT------B---HHHHHHHIIIII---HHHHHHHTTHHHHHHHT-TTTSSS--TTSB--EEEE-TT--EEEEEETTEEEE-

InterPro domains:
  IPR003764 N-acetylglucosamine-6-phosphate deacetylase [PIRSF038994] (3-375)
  IPR003764 N-acetylglucosamine-6-phosphate deacetylase [TIGR00221] (1-374)
  IPR003764 N-acetylglucosamine-6-phosphate deacetylase [cd00854] (2-373)
  IPR006680 Amidohydrolase-related [PF01979] (51-374)
  IPR011059 Metal-dependent hydrolase, composite domain superfamily [G3DSA:2.30.40.10] (6-373)
  IPR011059 Metal-dependent hydrolase, composite domain superfamily [SSF51338] (1-53)
  IPR032466 Metal-dependent hydrolase [SSF51556] (54-347)

CATH classification: 2.30.40.10 (+1 more: 3.20.20.140)

Sequence (1493 aa):
AMYALTNCKIYTGNDVLVKHAVIINGDKIEAVCPIESLPSEMNVVDLNGANLSPGFIDLQLNGCGGVMFNDEITAETIDTMHKANLKSGCTSFLPTLITSSDENMRQAIAAAREYQAKYPNQSLGLHLEGPYLNVMKKGIHSVDFIRPSDDTMIDTICANSDVIAKVTLAPENNKPEHIEKLVKAGIVVSIGHTNATYSEARKSFESGITFATHLFNAMTPMVGREPGVVGAIYDTPEVYAGIIADGFHVDYANIRIAHKIKGEKLVLVTDATAPAGAEMDYFIFVGKKVYYRDGKCVDENGTLGGSALTMIEAVQNTVEHVGIALDEALRMATLYPAKAIGVDEKLGRIKKGMIANLTVFDRDFNVKATVVNGQYEEQNAMYALTNCKIYTGNDVLVKHAVIINGDKIEAVCPIESLPSEMNVVDLNNGANLSPGFIDLQLNGCGGVMFNDEITAETIDTMHKANLKSGCTSFLPTLITSSDENMRQAIAAAREYQAKYPNQSLGLHLEGPYLNVMKKGIHSVDFIRPSDDTMIDTICANSDVIAKVTLAPENNKPEHIEKLVKAGIVVSIGHTNATYSEARKSFESGITFATHLFNAMTPMVGREPGVVGAIYDTPEVYAGIIADGFHVDYANIRIAHKIKGEKLVLVTDATAPAGAEMDYFIFVGKKVYYRDGKCVDENGTLGGSALTMIEAVQNTVEHVGIALDEALRMATLYPAKAIGVDEEKLGRIKKGMIANLTVFDRDFNVKATVVNGQYEQNAMYALTNCKIYTGNDVLVKHAVIINGDKIEAVCPIESLPSEMNVVDLNGANLSPGFIDLQLNGCGGVMFNDEITAETIDTMHKANLKSGCTSFLPTLITSSDENMRQAIAAAREYQAKYPNQSLGLHLEGPYLNVMKKGIHSVDFIRPSDDTMIDTICANSDVIAKVTLAPENNKPEHIEKLVKAGIVVSIGHTNATYSEARKKSFESGITFATHLFNAMTPMVGREEPGVVGAIYDTPEVYAGIIADGFHVDYANIRIAHKIKGEKLVLVTDATAPAGAEMDYFIFVGKKVYYRDGKCVDENGTLGGSALTMIEAVQNTVEHVGIALDEALRMATLYPAKAIGVDEEKLGRIKKGMIANLTVFDRDFNVKATVVNGQYEQNAMYALTNCKIYTGNDVLVKHAVIINGDKIEAVCPIESLPSEMNVVDLNGANLSPGFIDLQLNGCGGVMFNDEITAETIDTMHKANLKSGCTSFLPTLITSSDENMRQAIAAAREYQAKYPNQSLGLHLEGPYLNVMKKGIHSVDFIRPSDDTMIDTICANSDVIAKVTLAPENNKPEHIEKLVKAGIVVSIGHTNATYSEARKSFESGITFATHLFNAMTPMVGREEPGVVGAIYDTPEVYAGIIADGFHVDYANIRIAHKIKGEKLVLVTDATAPAGAEMLGGSALTMIEAVQNTVEHVGIALDEALRMATLYPAKAIGVDEEKLGRIKKGMIANLTVFDRDFNVKATVVNGQYEQN

B-factor: mean 34.53, std 8.45, range [10.04, 76.85]

Solvent-accessible surface area: 53395 Å² total; per-residue (Å²): 137,84,37,0,0,17,69,13,49,0,20,9,11,40,53,45,39,73,150,42,0,0,20,2,58,54,64,94,2,64,29,43,22,51,58,136,70,30,74,111,162,32,95,79,39,86,12,135,51,10,15,0,0,5,3,0,2,1,0,2,3,2,0,4,23,31,43,10,0,10,87,99,15,47,15,126,5,0,34,48,0,9,120,21,10,22,150,12,0,1,1,0,0,0,0,0,2,5,0,2,20,42,115,36,3,114,91,0,11,58,6,0,96,117,6,42,95,153,77,79,20,12,4,31,1,0,0,1,5,3,1,0,14,22,75,128,55,77,29,11,3,10,88,124,72,28,54,100,10,54,67,97,2,0,70,36,0,26,84,29,34,100,7,2,16,1,0,0,2,2,13,30,120,21,90,71,83,2,6,69,86,0,58,178,33,62,4,26,0,0,0,0,8,0,51,0,52,27,62,62,0,29,138,5,21,59,26,15,3,55,2,0,1,10,0,16,12,26,4,21,41,3,61,7,146,57,1,0,0,0,0,0,0,14,18,10,71,47,0,27,0,0,0,0,0,23,35,75,7,0,47,47,3,0,0,56,4,0,28,151,46,16,22,59,35,0,0,0,1,2,10,2,0,1,6,4,72,32,185,57,85,88,6,67,4,35,80,56,99,0,38,78,112,142,24,75,1,16,20,151,128,48,53,33,0,7,2,22,10,25,2,15,71,0,0,44,24,0,39,59,78,0,26,16,16,40,28,30,0,5,42,0,0,3,4,13,0,0,50,8,23,52,19,44,120,63,6,4,25,2,50,134,48,10,22,0,4,0,0,4,1,27,123,78,24,75,12,102,0,1,0,18,36,6,130,55,107,131,104,150,79,39,0,0,12,68,10,48,0,18,11,12,37,52,51,40,78,152,44,0,0,13,0,57,57,60,92,2,79,31,40,20,53,72,142,68,29,73,117,173,29,111,83,35,90,10,137,50,9,18,0,0,4,3,0,1,1,0,2,2,7,0,3,25,32,44,7,0,21,80,98,17,51,16,127,7,0,36,53,0,12,124,11,10,17,106,13,0,2,0,0,0,0,0,0,2,8,7,6,30,46,87,41,2,120,66,0,13,61,7,0,103,119,6,45,94,154,77,79,11,10,3,26,1,0,0,1,6,1,0,0,15,20,82,155,54,89,57,63,8,46,84,127,84,28,52,100,14,60,78,104,2,0,68,42,0,27,84,18,36,107,5,3,14,1,0,0,0,2,10,30,128,17,119,66,84,3,4,64,88,0,57,199,25,60,2,24,0,0,0,0,10,0,60,1,52,28,68,59,0,28,145,4,22,64,21,18,2,50,1,0,2,9,0,17,18,29,5,16,44,1,57,8,150,59,1,0,0,1,0,0,0,15,18,4,62,49,1,25,0,0,0,0,0,19,34,71,15,0,46,47,4,0,0,53,5,0,31,158,42,15,26,58,41,0,0,0,2,4,17,1,2,2,0,4,37,31,183,61,86,93,14,86,10,94,55,74,66,0,66,45,118,151,39,76,2,21,31,129,112,51,84,44,0,13,1,13,9,21,1,13,71,0,0,46,24,0,39,58,84,1,26,11,18,41,27,27,0,5,44,0,0,2,6,12,0,0,50,8,23,55,21,39,155,78,4,5,26,2,50,90,47,7,21,0,6,0,0,2,1,22,125,73,22,74,14,118,0,3,0,18,28,7,131,60,97,129,107,138,78,30,0,0,14,68,10,51,0,17,11,10,36,52,47,36,64,151,45,0,0,16,0,55,49,58,95,1,73,34,43,19,50,64,156,66,28,60,124,158,34,104,76,36,87,11,132,52,7,16,0,0,3,4,0,2,1,0,2,2,10,0,4,20,30,45,6,0,19,73,105,21,56,16,130,6,0,26,48,0,11,122,12,10,19,144,14,0,2,1,0,0,0,0,0,2,8,8,13,32,47,108,37,2,127,78,0,9,56,4,0,99,110,6,42,84,157,85,78,14,13,2,28,1,0,0,1,6,3,1,0,13,25,66,154,58,78,55,81,7,47,83,135,83,23,55,101,9,54,67,104,2,0,73,42,0,24,79,23,35,113,5,2,15,2,0,0,2,2,13,28,124,26,89,43,85,2,6,78,89,0,59,185,31,62,4,23,0,0,0,0,12,0,58,0,53,30,82,64,0,27,114,3,21,42,9,16,2,52,2,0,2,9,0,19,18,29,8,15,43,3,61,7,137,58,1,0,0,1,0,0,0,14,18,6,74,54,0,27,0,0,0,1,0,20,31,72,17,0,43,49,4,0,0,54,3,0,30,156,42,18,22,62,40,0,0,0,2,4,20,1,6,1,0,4,50,33,186,58,103,90,12,114,8,94,68,83,82,2,40,57,131,153,38,66,2,12,17,148,135,44,76,48,8,22,1,13,11,18,1,12,75,0,0,53,23,0,38,55,92,1,25,14,17,39,28,31,0,4,40,0,0,2,3,10,0,0,53,8,22,54,20,36,146,84,5,4,22,3,42,118,44,14,19,0,6,0,0,2,0,34,125,72,22,81,18,110,0,1,0,11,30,2,125,64,81,136,104,153,69,38,0,0,10,70,11,45,0,18,8,11,48,49,55,38,73,150,46,0,0,16,1,58,53,63,104,2,69,32,44,19,56,68,142,71,29,68,114,143,30,101,82,37,88,13,132,47,9,16,0,0,2,3,0,2,1,0,2,1,16,0,3,23,52,44,64,0,44,116,97,19,53,14,118,4,0,30,48,0,10,120,7,10,12,114,11,0,0,1,1,0,0,0,0,2,38,10,7,29,51,100,36,2,113,73,0,10,56,6,0,97,90,4,39,90,116,92,77,16,13,3,27,1,0,0,2,5,2,1,1,12,19,69,164,56,85,56,121,7,50,89,124,84,14,56,99,12,54,71,103,3,0,69,37,1,29,84,27,32,100,10,4,16,1,1,0,1,2,12,40,116,23,94,44,88,3,5,71,76,0,59,182,31,60,6,24,0,0,0,0,11,0,58,0,70,34,75,71,0,27,119,2,21,66,15,16,2,53,2,0,1,9,0,17,15,26,4,24,48,1,44,8,128,104,5,1,0,0,0,0,0,14,18,8,73,45,1,25,0,0,0,1,0,18,30,162,27,0,39,48,4,0,0,54,5,0,26,154,45,16,24,54,44,0,0,0,2,2,21,1,21,23,76,3,36,33,172,213,214,52,31,2,60,9,20,2,12,74,0,0,45,23,0,38,54,82,1,29,15,17,40,28,29,0,4,42,0,0,2,4,7,0,0,53,12,25,43,17,40,117,58,4,4,28,2,42,141,40,17,19,0,6,0,0,1,0,30,132,70,25,72,15,107,0,1,0,15,27,3,132,70,100,141,91

Radius of gyration: 32.8 Å; Cα contacts (8 Å, |Δi|>4): 3985; chains: 4; bounding box: 84×83×80 Å

Nearest PDB structures (foldseek):
  3egj-assembly1_A  TM=1.000E+00  e=2.875E-74  Vibrio cholerae
  2p53-assembly1_B  TM=9.862E-01  e=1.682E-60  Escherichia coli K-12
  2p50-assembly1_A  TM=9.900E-01  e=2.061E-59  Escherichia coli K-12
  6jku-assembly1_D  TM=9.824E-01  e=1.538E-57  Pasteurella multocida
  1ymy-assembly1_A  TM=9.584E-01  e=1.052E-56  Escherichia coli K-12